Protein AF-A0A3F2ZXC2-F1 (afdb_monomer_lite)

InterPro domains:
  IPR001296 Glycosyl transferase, family 1 [PF00534] (272-384)
  IPR011990 Tetratricopeptide-like helical domain superfamily [SSF48452] (18-109)
  IPR013216 Methyltransferase type 11 [PF08241] (930-1025)
  IPR029063 S-adenosyl-L-methionine-dependent methyltransferase superfamily [G3DSA:3.40.50.150] (431-642)
  IPR029063 S-adenosyl-L-methionine-dependent methyltransferase superfamily [G3DSA:3.40.50.150] (901-1079)
  IPR029063 S-adenosyl-L-methionine-dependent methyltransferase superfamily [SSF53335] (472-647)
  IPR029063 S-adenosyl-L-methionine-dependent methyltransferase superfamily [SSF53335] (898-1057)

Structure (mmCIF, N/CA/C/O backbone):
data_AF-A0A3F2ZXC2-F1
#
_entry.id   AF-A0A3F2ZXC2-F1
#
loop_
_atom_site.group_PDB
_atom_site.id
_atom_site.type_symbol
_atom_site.label_atom_id
_atom_site.label_alt_id
_atom_site.label_comp_id
_atom_site.label_asym_id
_atom_site.label_entity_id
_atom_site.label_seq_id
_atom_site.pdbx_PDB_ins_code
_atom_site.Cartn_x
_atom_site.Cartn_y
_atom_site.Cartn_z
_atom_site.occupancy
_atom_site.B_iso_or_equiv
_atom_site.auth_seq_id
_atom_site.auth_comp_id
_atom_site.auth_asym_id
_atom_site.auth_atom_id
_atom_site.pdbx_PDB_model_num
ATOM 1 N N . MET A 1 1 ? -4.020 -38.048 -10.678 1.00 39.97 1 MET A N 1
ATOM 2 C CA . MET A 1 1 ? -2.995 -37.393 -9.839 1.00 39.97 1 MET A CA 1
ATOM 3 C C . MET A 1 1 ? -2.092 -38.395 -9.118 1.00 39.97 1 MET A C 1
ATOM 5 O O . MET A 1 1 ? -0.987 -37.998 -8.790 1.00 39.97 1 MET A O 1
ATOM 9 N N . ASP A 1 2 ? -2.468 -39.672 -8.948 1.00 47.31 2 ASP A N 1
ATOM 10 C CA . ASP A 1 2 ? -1.596 -40.663 -8.277 1.00 47.31 2 ASP A CA 1
ATOM 11 C C . ASP A 1 2 ? -0.320 -41.045 -9.051 1.00 47.31 2 ASP A C 1
ATOM 13 O O . ASP A 1 2 ? 0.721 -41.303 -8.453 1.00 47.31 2 ASP A O 1
ATOM 17 N N . ASP A 1 3 ? -0.355 -41.043 -10.385 1.00 49.12 3 ASP A N 1
ATOM 18 C CA . ASP A 1 3 ? 0.738 -41.612 -11.189 1.00 49.12 3 ASP A CA 1
ATOM 19 C C . ASP A 1 3 ? 1.985 -40.702 -11.291 1.00 49.12 3 ASP A C 1
ATOM 21 O O . ASP A 1 3 ? 3.095 -41.178 -11.513 1.00 49.12 3 ASP A O 1
ATOM 25 N N . SER A 1 4 ? 1.836 -39.383 -11.097 1.00 55.59 4 SER A N 1
ATOM 26 C CA . SER A 1 4 ? 2.950 -38.419 -11.145 1.00 55.59 4 SER A CA 1
ATOM 27 C C . SER A 1 4 ? 3.685 -38.294 -9.810 1.00 55.59 4 SER A C 1
ATOM 29 O O . SER A 1 4 ? 4.907 -38.210 -9.797 1.00 55.59 4 SER A O 1
ATOM 31 N N . TYR A 1 5 ? 2.962 -38.320 -8.685 1.00 59.03 5 TYR A N 1
ATOM 32 C CA . TYR A 1 5 ? 3.563 -38.254 -7.347 1.00 59.03 5 TYR A CA 1
ATOM 33 C C . TYR A 1 5 ? 4.360 -39.529 -7.028 1.00 59.03 5 TYR A C 1
ATOM 35 O O . TYR A 1 5 ? 5.459 -39.463 -6.481 1.00 59.03 5 TYR A O 1
ATOM 43 N N . THR A 1 6 ? 3.849 -40.685 -7.464 1.00 65.19 6 THR A N 1
ATOM 44 C CA . THR A 1 6 ? 4.528 -41.980 -7.323 1.00 65.19 6 THR A CA 1
ATOM 45 C C . THR A 1 6 ? 5.853 -41.999 -8.096 1.00 65.19 6 THR A C 1
ATOM 47 O O . THR A 1 6 ? 6.886 -42.348 -7.529 1.00 65.19 6 THR A O 1
ATOM 50 N N . LYS A 1 7 ? 5.869 -41.489 -9.338 1.00 72.56 7 LYS A N 1
ATOM 51 C CA . LYS A 1 7 ? 7.088 -41.370 -10.163 1.00 72.56 7 LYS A CA 1
ATOM 52 C C . LYS A 1 7 ? 8.145 -40.427 -9.575 1.00 72.56 7 LYS A C 1
ATOM 54 O O . LYS A 1 7 ? 9.335 -40.696 -9.706 1.00 72.56 7 LYS A O 1
ATOM 59 N N . LEU A 1 8 ? 7.747 -39.335 -8.918 1.00 79.50 8 LEU A N 1
ATOM 60 C CA . LEU A 1 8 ? 8.698 -38.409 -8.282 1.00 79.50 8 LEU A CA 1
ATOM 61 C C . LEU A 1 8 ? 9.374 -39.033 -7.057 1.00 79.50 8 LEU A C 1
ATOM 63 O O . LEU A 1 8 ? 10.592 -38.932 -6.904 1.00 79.50 8 LEU A O 1
ATOM 67 N N . ASN A 1 9 ? 8.610 -39.751 -6.232 1.00 81.12 9 ASN A N 1
ATOM 68 C CA . ASN A 1 9 ? 9.160 -40.469 -5.081 1.00 81.12 9 ASN A CA 1
ATOM 69 C C . ASN A 1 9 ? 10.089 -41.621 -5.501 1.00 81.12 9 ASN A C 1
ATOM 71 O O . ASN A 1 9 ? 11.101 -41.857 -4.843 1.00 81.12 9 ASN A O 1
ATOM 75 N N . GLU A 1 10 ? 9.805 -42.297 -6.619 1.00 84.62 10 GLU A N 1
ATOM 76 C CA . GLU A 1 10 ? 10.714 -43.293 -7.207 1.00 84.62 10 GLU A CA 1
ATOM 77 C C . GLU A 1 10 ? 12.058 -42.676 -7.622 1.00 84.62 10 GLU A C 1
ATOM 79 O O . GLU A 1 10 ? 13.111 -43.259 -7.355 1.00 84.62 10 GLU A O 1
ATOM 84 N N . ILE A 1 11 ? 12.049 -41.479 -8.224 1.00 85.94 11 ILE A N 1
ATOM 85 C CA . ILE A 1 11 ? 13.280 -40.770 -8.606 1.00 85.94 11 ILE A CA 1
ATOM 86 C C . ILE A 1 11 ? 14.097 -40.397 -7.366 1.00 85.94 11 ILE A C 1
ATOM 88 O O . ILE A 1 11 ? 15.289 -40.694 -7.324 1.00 85.94 11 ILE A O 1
ATOM 92 N N . LYS A 1 12 ? 13.475 -39.824 -6.329 1.00 89.19 12 LYS A N 1
ATOM 93 C CA . LYS A 1 12 ? 14.164 -39.495 -5.069 1.00 89.19 12 LYS A CA 1
ATOM 94 C C . LYS A 1 12 ? 14.722 -40.729 -4.363 1.00 89.19 12 LYS A C 1
ATOM 96 O O . LYS A 1 12 ? 15.855 -40.710 -3.889 1.00 89.19 12 LYS A O 1
ATOM 101 N N . SER A 1 13 ? 13.962 -41.825 -4.336 1.00 88.75 13 SER A N 1
ATOM 102 C CA . SER A 1 13 ? 14.419 -43.101 -3.776 1.00 88.75 13 SER A CA 1
ATOM 103 C C . SER A 1 13 ? 15.620 -43.656 -4.547 1.00 88.75 13 SER A C 1
ATOM 105 O O . SER A 1 13 ? 16.583 -44.122 -3.937 1.00 88.75 13 SER A O 1
ATOM 107 N N . LYS A 1 14 ? 15.614 -43.533 -5.880 1.00 90.44 14 LYS A N 1
ATOM 108 C CA . LYS A 1 14 ? 16.753 -43.893 -6.728 1.00 90.44 14 LYS A CA 1
ATOM 109 C C . LYS A 1 14 ? 17.969 -43.007 -6.464 1.00 90.44 14 LYS A C 1
ATOM 111 O O . LYS A 1 14 ? 19.068 -43.538 -6.348 1.00 90.44 14 LYS A O 1
ATOM 116 N N . ILE A 1 15 ? 17.787 -41.691 -6.342 1.00 90.44 15 ILE A N 1
ATOM 117 C CA . ILE A 1 15 ? 18.864 -40.751 -5.995 1.00 90.44 15 ILE A CA 1
ATOM 118 C C . ILE A 1 15 ? 19.476 -41.140 -4.649 1.00 90.44 15 ILE A C 1
ATOM 120 O O . ILE A 1 15 ? 20.685 -41.335 -4.572 1.00 90.44 15 ILE A O 1
ATOM 124 N N . LYS A 1 16 ? 18.651 -41.365 -3.622 1.00 90.75 16 LYS A N 1
ATOM 125 C CA . LYS A 1 16 ? 19.110 -41.821 -2.305 1.00 90.75 16 LYS A CA 1
ATOM 126 C C . LYS A 1 16 ? 19.902 -43.128 -2.388 1.00 90.75 16 LYS A C 1
ATOM 128 O O . LYS A 1 16 ? 21.010 -43.195 -1.876 1.00 90.75 16 LYS A O 1
ATOM 133 N N . SER A 1 17 ? 19.390 -44.127 -3.111 1.00 90.12 17 SER A N 1
ATOM 134 C CA . SER A 1 17 ? 20.104 -45.393 -3.310 1.00 90.12 17 SER A CA 1
ATOM 135 C C . SER A 1 17 ? 21.453 -45.210 -4.008 1.00 90.12 17 SER A C 1
ATOM 137 O O . SER A 1 17 ? 22.379 -45.945 -3.682 1.00 90.12 17 SER A O 1
ATOM 139 N N . LEU A 1 18 ? 21.568 -44.283 -4.967 1.00 90.88 18 LEU A N 1
ATOM 140 C CA . LEU A 1 18 ? 22.829 -43.978 -5.653 1.00 90.88 18 LEU A CA 1
ATOM 141 C C . LEU A 1 18 ? 23.834 -43.300 -4.715 1.00 90.88 18 LEU A C 1
ATOM 143 O O . LEU A 1 18 ? 25.019 -43.624 -4.773 1.00 90.88 18 LEU A O 1
ATOM 147 N N . ILE A 1 19 ? 23.364 -42.406 -3.839 1.00 89.88 19 ILE A N 1
ATOM 148 C CA . ILE A 1 19 ? 24.184 -41.781 -2.793 1.00 89.88 19 ILE A CA 1
ATOM 149 C C . ILE A 1 19 ? 24.687 -42.851 -1.813 1.00 89.88 19 ILE A C 1
ATOM 151 O O . ILE A 1 19 ? 25.887 -42.917 -1.557 1.00 89.88 19 ILE A O 1
ATOM 155 N N . ASP A 1 20 ? 23.809 -43.748 -1.351 1.00 88.56 20 ASP A N 1
ATOM 156 C CA . ASP A 1 20 ? 24.144 -44.807 -0.386 1.00 88.56 20 ASP A CA 1
ATOM 157 C C . ASP A 1 20 ? 25.217 -45.786 -0.913 1.00 88.56 20 ASP A C 1
ATOM 159 O O . ASP A 1 20 ? 26.028 -46.297 -0.140 1.00 88.56 20 ASP A O 1
ATOM 163 N N . ILE A 1 21 ? 25.258 -46.038 -2.231 1.00 91.38 21 ILE A N 1
ATOM 164 C CA . ILE A 1 21 ? 26.286 -46.878 -2.883 1.00 91.38 21 ILE A CA 1
ATOM 165 C C . ILE A 1 21 ? 27.469 -46.074 -3.454 1.00 91.38 21 ILE A C 1
ATOM 167 O O . ILE A 1 21 ? 28.276 -46.625 -4.206 1.00 91.38 21 ILE A O 1
ATOM 171 N N . ASN A 1 22 ? 27.578 -44.785 -3.114 1.00 88.62 22 ASN A N 1
ATOM 172 C CA . ASN A 1 22 ? 28.643 -43.866 -3.530 1.00 88.62 22 ASN A CA 1
ATOM 173 C C . ASN A 1 22 ? 28.783 -43.673 -5.061 1.00 88.62 22 ASN A C 1
ATOM 175 O O . ASN A 1 22 ? 29.879 -43.465 -5.580 1.00 88.62 22 ASN A O 1
ATOM 179 N N . GLN A 1 23 ? 27.675 -43.737 -5.810 1.00 91.25 23 GLN A N 1
ATOM 180 C CA . GLN A 1 23 ? 27.614 -43.434 -7.250 1.00 91.25 23 GLN A CA 1
ATOM 181 C C . GLN A 1 23 ? 27.232 -41.964 -7.500 1.00 91.25 23 GLN A C 1
ATOM 183 O O . GLN A 1 23 ? 26.186 -41.657 -8.081 1.00 91.25 23 GLN A O 1
ATOM 188 N N . LEU A 1 24 ? 28.092 -41.046 -7.052 1.00 89.00 24 LEU A N 1
ATOM 189 C CA . LEU A 1 24 ? 27.787 -39.612 -6.965 1.00 89.00 24 LEU A CA 1
ATOM 190 C C . LEU A 1 24 ? 27.607 -38.928 -8.328 1.00 89.00 24 LEU A C 1
ATOM 192 O O . LEU A 1 24 ? 26.696 -38.118 -8.462 1.00 89.00 24 LEU A O 1
ATOM 196 N N . ASP A 1 25 ? 28.363 -39.302 -9.365 1.00 86.69 25 ASP A N 1
ATOM 197 C CA . ASP A 1 25 ? 28.217 -38.718 -10.714 1.00 86.69 25 ASP A CA 1
ATOM 198 C C . ASP A 1 25 ? 26.803 -38.918 -11.287 1.00 86.69 25 ASP A C 1
ATOM 200 O O . ASP A 1 25 ? 26.193 -38.003 -11.848 1.00 86.69 25 ASP A O 1
ATOM 204 N N . TYR A 1 26 ? 26.251 -40.123 -11.114 1.00 87.31 26 TYR A N 1
ATOM 205 C CA . TYR A 1 26 ? 24.900 -40.457 -11.567 1.00 87.31 26 TYR A CA 1
ATOM 206 C C . TYR A 1 26 ? 23.828 -39.791 -10.701 1.00 87.31 26 TYR A C 1
ATOM 208 O O . TYR A 1 26 ? 22.802 -39.362 -11.234 1.00 87.31 26 TYR A O 1
ATOM 216 N N . ALA A 1 27 ? 24.062 -39.690 -9.388 1.00 89.75 27 ALA A N 1
ATOM 217 C CA . ALA A 1 27 ? 23.173 -38.981 -8.473 1.00 89.75 27 ALA A CA 1
ATOM 218 C C . ALA A 1 27 ? 23.123 -37.483 -8.806 1.00 89.75 27 ALA A C 1
ATOM 220 O O . ALA A 1 27 ? 22.036 -36.950 -9.001 1.00 89.75 27 ALA A O 1
ATOM 221 N N . ASN A 1 28 ? 24.279 -36.831 -8.965 1.00 88.69 28 ASN A N 1
ATOM 222 C CA . ASN A 1 28 ? 24.401 -35.414 -9.307 1.00 88.69 28 ASN A CA 1
ATOM 223 C C . ASN A 1 28 ? 23.679 -35.084 -10.613 1.00 88.69 28 ASN A C 1
ATOM 225 O O . ASN A 1 28 ? 22.888 -34.150 -10.634 1.00 88.69 28 ASN A O 1
ATOM 229 N N . LYS A 1 29 ? 23.859 -35.894 -11.664 1.00 89.56 29 LYS A N 1
ATOM 230 C CA . LYS A 1 29 ? 23.152 -35.686 -12.935 1.00 89.56 29 LYS A CA 1
ATOM 231 C C . LYS A 1 29 ? 21.630 -35.766 -12.783 1.00 89.56 29 LYS A C 1
ATOM 233 O O . LYS A 1 29 ? 20.914 -34.935 -13.328 1.00 89.56 29 LYS A O 1
ATOM 238 N N . LEU A 1 30 ? 21.132 -36.759 -12.041 1.00 89.94 30 LEU A N 1
ATOM 239 C CA . LEU A 1 30 ? 19.696 -36.892 -11.779 1.00 89.94 30 LEU A CA 1
ATOM 240 C C . LEU A 1 30 ? 19.154 -35.749 -10.920 1.00 89.94 30 LEU A C 1
ATOM 242 O O . LEU A 1 30 ? 18.021 -35.331 -11.130 1.00 89.94 30 LEU A O 1
ATOM 246 N N . ILE A 1 31 ? 19.943 -35.267 -9.961 1.00 90.38 31 ILE A N 1
ATOM 247 C CA . ILE A 1 31 ? 19.590 -34.137 -9.106 1.00 90.38 31 ILE A CA 1
ATOM 248 C C . ILE A 1 31 ? 19.527 -32.840 -9.918 1.00 90.38 31 ILE A C 1
ATOM 250 O O . ILE A 1 31 ? 18.548 -32.111 -9.793 1.00 90.38 31 ILE A O 1
ATOM 254 N N . ASP A 1 32 ? 20.518 -32.570 -10.766 1.00 88.00 32 ASP A N 1
ATOM 255 C CA . ASP A 1 32 ? 20.570 -31.348 -11.574 1.00 88.00 32 ASP A CA 1
ATOM 256 C C . ASP A 1 32 ? 19.388 -31.308 -12.561 1.00 88.00 32 ASP A C 1
ATOM 258 O O . ASP A 1 32 ? 18.646 -30.324 -12.601 1.00 88.00 32 ASP A O 1
ATOM 262 N N . ASP A 1 33 ? 19.112 -32.435 -13.235 1.00 86.62 33 ASP A N 1
ATOM 263 C CA . ASP A 1 33 ? 17.924 -32.613 -14.084 1.00 86.62 33 ASP A CA 1
ATOM 264 C C . ASP A 1 33 ? 16.602 -32.443 -13.299 1.00 86.62 33 ASP A C 1
ATOM 266 O O . ASP A 1 33 ? 15.573 -32.075 -13.876 1.00 86.62 33 ASP A O 1
ATOM 270 N N . TYR A 1 34 ? 16.589 -32.776 -12.000 1.00 90.12 34 TYR A N 1
ATOM 271 C CA . TYR A 1 34 ? 15.411 -32.658 -11.135 1.00 90.12 34 TYR A CA 1
ATOM 272 C C . TYR A 1 34 ? 15.183 -31.210 -10.699 1.00 90.12 34 TYR A C 1
ATOM 274 O O . TYR A 1 34 ? 14.060 -30.722 -10.815 1.00 90.12 34 TYR A O 1
ATOM 282 N N . ILE A 1 35 ? 16.229 -30.518 -10.240 1.00 85.06 35 ILE A N 1
ATOM 283 C CA . ILE A 1 35 ? 16.173 -29.112 -9.813 1.00 85.06 35 ILE A CA 1
ATOM 284 C C . ILE A 1 35 ? 15.715 -28.220 -10.968 1.00 85.06 35 ILE A C 1
ATOM 286 O O . ILE A 1 35 ? 14.861 -27.361 -10.765 1.00 85.06 35 ILE A O 1
ATOM 290 N N . GLU A 1 36 ? 16.206 -28.461 -12.189 1.00 84.56 36 GLU A N 1
ATOM 291 C CA . GLU A 1 36 ? 15.797 -27.694 -13.374 1.00 84.56 36 GLU A CA 1
ATOM 292 C C . GLU A 1 36 ? 14.286 -27.806 -13.649 1.00 84.56 36 GLU A C 1
ATOM 294 O O . GLU A 1 36 ? 13.645 -26.847 -14.079 1.00 84.56 36 GLU A O 1
ATOM 299 N N . LYS A 1 37 ? 13.689 -28.970 -13.367 1.00 84.19 37 LYS A N 1
ATOM 300 C CA . LYS A 1 37 ? 12.262 -29.235 -13.612 1.00 84.19 37 LYS A CA 1
ATOM 301 C C . LYS A 1 37 ? 11.366 -28.859 -12.436 1.00 84.19 37 LYS A C 1
ATOM 303 O O . LYS A 1 37 ? 10.211 -28.492 -12.650 1.00 84.19 37 LYS A O 1
ATOM 308 N N . ILE A 1 38 ? 11.855 -29.017 -11.206 1.00 85.56 38 ILE A N 1
ATOM 309 C CA . ILE A 1 38 ? 11.093 -28.855 -9.961 1.00 85.56 38 ILE A CA 1
ATOM 310 C C . ILE A 1 38 ? 11.968 -28.127 -8.924 1.00 85.56 38 ILE A C 1
ATOM 312 O O . ILE A 1 38 ? 12.418 -28.728 -7.947 1.00 85.56 38 ILE A O 1
ATOM 316 N N . PRO A 1 39 ? 12.190 -26.813 -9.094 1.00 80.81 39 PRO A N 1
ATOM 317 C CA . PRO A 1 39 ? 13.109 -26.049 -8.249 1.00 80.81 39 PRO A CA 1
ATOM 318 C C . PRO A 1 39 ? 12.601 -25.821 -6.815 1.00 80.81 39 PRO A C 1
ATOM 320 O O . PRO A 1 39 ? 13.349 -25.366 -5.967 1.00 80.81 39 PRO A O 1
ATOM 323 N N . ASN A 1 40 ? 11.340 -26.135 -6.502 1.00 83.75 40 ASN A N 1
ATOM 324 C CA . ASN A 1 40 ? 10.745 -25.852 -5.185 1.00 83.75 40 ASN A CA 1
ATOM 325 C C . ASN A 1 40 ? 10.763 -27.054 -4.218 1.00 83.75 40 ASN A C 1
ATOM 327 O O . ASN A 1 40 ? 10.146 -27.001 -3.153 1.00 83.75 40 ASN A O 1
ATOM 331 N N . ASP A 1 41 ? 11.411 -28.161 -4.585 1.00 88.50 41 ASP A N 1
ATOM 332 C CA . ASP A 1 41 ? 11.443 -29.382 -3.778 1.00 88.50 41 ASP A CA 1
ATOM 333 C C . ASP A 1 41 ? 12.635 -29.392 -2.809 1.00 88.50 41 ASP A C 1
ATOM 335 O O . ASP A 1 41 ? 13.748 -29.753 -3.169 1.00 88.50 41 ASP A O 1
ATOM 339 N N . ILE A 1 42 ? 12.399 -29.009 -1.556 1.00 89.88 42 ILE A N 1
ATOM 340 C CA . ILE A 1 42 ? 13.437 -28.801 -0.530 1.00 89.88 42 ILE A CA 1
ATOM 341 C C . ILE A 1 42 ? 14.347 -30.027 -0.323 1.00 89.88 42 ILE A C 1
ATOM 343 O O . ILE A 1 42 ? 15.547 -29.889 -0.080 1.00 89.88 42 ILE A O 1
ATOM 347 N N . GLU A 1 43 ? 13.793 -31.235 -0.437 1.00 90.12 43 GLU A N 1
ATOM 348 C CA . GLU A 1 43 ? 14.518 -32.479 -0.166 1.00 90.12 43 GLU A CA 1
ATOM 349 C C . GLU A 1 43 ? 15.691 -32.685 -1.138 1.00 90.12 43 GLU A C 1
ATOM 351 O O . GLU A 1 43 ? 16.741 -33.199 -0.749 1.00 90.12 43 GLU A O 1
ATOM 356 N N . ILE A 1 44 ? 15.551 -32.222 -2.387 1.00 92.06 44 ILE A N 1
ATOM 357 C CA . ILE A 1 44 ? 16.585 -32.396 -3.411 1.00 92.06 44 ILE A CA 1
ATOM 358 C C . ILE A 1 44 ? 17.830 -31.546 -3.126 1.00 92.06 44 ILE A C 1
ATOM 360 O O . ILE A 1 44 ? 18.948 -31.990 -3.383 1.00 92.06 44 ILE A O 1
ATOM 364 N N . TYR A 1 45 ? 17.651 -30.362 -2.531 1.00 93.75 45 TYR A N 1
ATOM 365 C CA . TYR A 1 45 ? 18.752 -29.486 -2.123 1.00 93.75 45 TYR A CA 1
ATOM 366 C C . TYR A 1 45 ? 19.571 -30.132 -1.008 1.00 93.75 45 TYR A C 1
ATOM 368 O O . TYR A 1 45 ? 20.799 -30.109 -1.049 1.00 93.75 45 TYR A O 1
ATOM 376 N N . SER A 1 46 ? 18.898 -30.778 -0.051 1.00 94.38 46 SER A N 1
ATOM 377 C CA . SER A 1 46 ? 19.567 -31.547 1.000 1.00 94.38 46 SER A CA 1
ATOM 378 C C . SER A 1 46 ? 20.369 -32.716 0.411 1.00 94.38 46 SER A C 1
ATOM 380 O O . SER A 1 46 ? 21.541 -32.886 0.739 1.00 94.38 46 SER A O 1
ATOM 382 N N . MET A 1 47 ? 19.789 -33.468 -0.535 1.00 94.12 47 MET A N 1
ATOM 383 C CA . MET A 1 47 ? 20.492 -34.559 -1.227 1.00 94.12 47 MET A CA 1
ATOM 384 C C . MET A 1 47 ? 21.716 -34.065 -2.015 1.00 94.12 47 MET A C 1
ATOM 386 O O . MET A 1 47 ? 22.777 -34.678 -1.918 1.00 94.12 47 MET A O 1
ATOM 390 N N . LYS A 1 48 ? 21.600 -32.947 -2.749 1.00 93.88 48 LYS A N 1
ATOM 391 C CA . LYS A 1 48 ? 22.723 -32.325 -3.475 1.00 93.88 48 LYS A CA 1
ATOM 392 C C . LYS A 1 48 ? 23.830 -31.862 -2.532 1.00 93.88 48 LYS A C 1
ATOM 394 O O . LYS A 1 48 ? 25.007 -32.032 -2.819 1.00 93.88 48 LYS A O 1
ATOM 399 N N . ALA A 1 49 ? 23.464 -31.275 -1.398 1.00 94.56 49 ALA A N 1
ATOM 400 C CA . ALA A 1 49 ? 24.441 -30.857 -0.407 1.00 94.56 49 ALA A CA 1
ATOM 401 C C . ALA A 1 49 ? 25.207 -32.057 0.164 1.00 94.56 49 ALA A C 1
ATOM 403 O O . ALA A 1 49 ? 26.422 -31.990 0.304 1.00 94.56 49 ALA A O 1
ATOM 404 N N . ILE A 1 50 ? 24.525 -33.177 0.428 1.00 94.50 50 ILE A N 1
ATOM 405 C CA . ILE A 1 50 ? 25.166 -34.409 0.907 1.00 94.50 50 ILE A CA 1
ATOM 406 C C . ILE A 1 50 ? 26.178 -34.944 -0.116 1.00 94.50 50 ILE A C 1
ATOM 408 O O . ILE A 1 50 ? 27.280 -35.314 0.286 1.00 94.50 50 ILE A O 1
ATOM 412 N N . THR A 1 51 ? 25.862 -34.956 -1.420 1.00 94.50 51 THR A N 1
ATOM 413 C CA . THR A 1 51 ? 26.835 -35.402 -2.439 1.00 94.50 51 THR A CA 1
ATOM 414 C C . THR A 1 51 ? 28.081 -34.521 -2.441 1.00 94.50 51 THR A C 1
ATOM 416 O O . THR A 1 51 ? 29.195 -35.041 -2.415 1.00 94.50 51 THR A O 1
ATOM 419 N N . LEU A 1 52 ? 27.905 -33.200 -2.375 1.00 94.12 52 LEU A N 1
ATOM 420 C CA . LEU A 1 52 ? 29.003 -32.232 -2.318 1.00 94.12 52 LEU A CA 1
ATOM 421 C C . LEU A 1 52 ? 29.835 -32.361 -1.032 1.00 94.12 52 LEU A C 1
ATOM 423 O O . LEU A 1 52 ? 31.060 -32.280 -1.090 1.00 94.12 52 LEU A O 1
ATOM 427 N N . ILE A 1 53 ? 29.198 -32.626 0.113 1.00 94.00 53 ILE A N 1
ATOM 428 C CA . ILE A 1 53 ? 29.885 -32.882 1.388 1.00 94.00 53 ILE A CA 1
ATOM 429 C C . ILE A 1 53 ? 30.746 -34.150 1.297 1.00 94.00 53 ILE A C 1
ATOM 431 O O . ILE A 1 53 ? 31.903 -34.120 1.714 1.00 94.00 53 ILE A O 1
ATOM 435 N N . ILE A 1 54 ? 30.230 -35.244 0.719 1.00 92.12 54 ILE A N 1
ATOM 436 C CA . ILE A 1 54 ? 30.997 -36.490 0.520 1.00 92.12 54 ILE A CA 1
ATOM 437 C C . ILE A 1 54 ? 32.191 -36.255 -0.421 1.00 92.12 54 ILE A C 1
ATOM 439 O O . ILE A 1 54 ? 33.269 -36.805 -0.200 1.00 92.12 54 ILE A O 1
ATOM 443 N N . GLU A 1 55 ? 32.025 -35.407 -1.439 1.00 91.38 55 GLU A N 1
ATOM 444 C CA . GLU A 1 55 ? 33.094 -34.992 -2.360 1.00 91.38 55 GLU A CA 1
ATOM 445 C C . GLU A 1 55 ? 34.101 -34.000 -1.739 1.00 91.38 55 GLU A C 1
ATOM 447 O O . GLU A 1 55 ? 35.118 -33.697 -2.363 1.00 91.38 55 GLU A O 1
ATOM 452 N N . GLY A 1 56 ? 33.846 -33.491 -0.527 1.00 90.75 56 GLY A N 1
ATOM 453 C CA . GLY A 1 56 ? 34.689 -32.498 0.149 1.00 90.75 56 GLY A CA 1
ATOM 454 C C . GLY A 1 56 ? 34.533 -31.062 -0.372 1.00 90.75 56 GLY A C 1
ATOM 455 O O . GLY A 1 56 ? 35.369 -30.210 -0.076 1.00 90.75 56 GLY A O 1
ATOM 456 N N . LYS A 1 57 ? 33.477 -30.771 -1.139 1.00 93.31 57 LYS A N 1
ATOM 457 C CA . LYS A 1 57 ? 33.182 -29.454 -1.731 1.00 93.31 57 LYS A CA 1
ATOM 458 C C . LYS A 1 57 ? 32.271 -28.629 -0.818 1.00 93.31 57 LYS A C 1
ATOM 460 O O . LYS A 1 57 ? 31.101 -28.394 -1.120 1.00 93.31 57 LYS A O 1
ATOM 465 N N . LEU A 1 58 ? 32.808 -28.217 0.328 1.00 92.12 58 LEU A N 1
ATOM 466 C CA . LEU A 1 58 ? 32.036 -27.569 1.396 1.00 92.12 58 LEU A CA 1
ATOM 467 C C . LEU A 1 58 ? 31.448 -26.205 0.992 1.00 92.12 58 LEU A C 1
ATOM 469 O O . LEU A 1 58 ? 30.280 -25.952 1.275 1.00 92.12 58 LEU A O 1
ATOM 473 N N . GLU A 1 59 ? 32.190 -25.376 0.253 1.00 89.69 59 GLU A N 1
ATOM 474 C CA . GLU A 1 59 ? 31.697 -24.073 -0.236 1.00 89.69 59 GLU A CA 1
ATOM 475 C C . GLU A 1 59 ? 30.504 -24.225 -1.200 1.00 89.69 59 GLU A C 1
ATOM 477 O O . GLU A 1 59 ? 29.502 -23.510 -1.101 1.00 89.69 59 GLU A O 1
ATOM 482 N N . GLU A 1 60 ? 30.571 -25.201 -2.114 1.00 92.25 60 GLU A N 1
ATOM 483 C CA . GLU A 1 60 ? 29.462 -25.513 -3.023 1.00 92.25 60 GLU A CA 1
ATOM 484 C C . GLU A 1 60 ? 28.252 -26.049 -2.241 1.00 92.25 60 GLU A C 1
ATOM 486 O O . GLU A 1 60 ? 27.113 -25.664 -2.519 1.00 92.25 60 GLU A O 1
ATOM 491 N N . ALA A 1 61 ? 28.490 -26.893 -1.229 1.00 94.00 61 ALA A N 1
ATOM 492 C CA . ALA A 1 61 ? 27.439 -27.408 -0.358 1.00 94.00 61 ALA A CA 1
ATOM 493 C C . ALA A 1 61 ? 26.744 -26.284 0.427 1.00 94.00 61 ALA A C 1
ATOM 495 O O . ALA A 1 61 ? 25.514 -26.259 0.483 1.00 94.00 61 ALA A O 1
ATOM 496 N N . GLU A 1 62 ? 27.495 -25.324 0.981 1.00 93.50 62 GLU A N 1
ATOM 497 C CA . GLU A 1 62 ? 26.938 -24.143 1.656 1.00 93.50 62 GLU A CA 1
ATOM 498 C C . GLU A 1 62 ? 26.003 -23.358 0.725 1.00 93.50 62 GLU A C 1
ATOM 500 O O . GLU A 1 62 ? 24.885 -23.015 1.120 1.00 93.50 62 GLU A O 1
ATOM 505 N N . SER A 1 63 ? 26.434 -23.100 -0.513 1.00 90.56 63 SER A N 1
ATOM 506 C CA . SER A 1 63 ? 25.643 -22.364 -1.507 1.00 90.56 63 SER A CA 1
ATOM 507 C C . SER A 1 63 ? 24.309 -23.061 -1.811 1.00 90.56 63 SER A C 1
ATOM 509 O O . SER A 1 63 ? 23.243 -22.440 -1.758 1.00 90.56 63 SER A O 1
ATOM 511 N N . ILE A 1 64 ? 24.348 -24.379 -2.032 1.00 93.06 64 ILE A N 1
ATOM 512 C CA . ILE A 1 64 ? 23.158 -25.201 -2.286 1.00 93.06 64 ILE A CA 1
ATOM 513 C C . ILE A 1 64 ? 22.212 -25.228 -1.080 1.00 93.06 64 ILE A C 1
ATOM 515 O O . ILE A 1 64 ? 20.997 -25.098 -1.242 1.00 93.06 64 ILE A O 1
ATOM 519 N N . LEU A 1 65 ? 22.747 -25.363 0.136 1.00 94.44 65 LEU A N 1
ATOM 520 C CA . LEU A 1 65 ? 21.948 -25.371 1.363 1.00 94.44 65 LEU A CA 1
ATOM 521 C C . LEU A 1 65 ? 21.256 -24.026 1.591 1.00 94.44 65 LEU A C 1
ATOM 523 O O . LEU A 1 65 ? 20.071 -24.001 1.923 1.00 94.44 65 LEU A O 1
ATOM 527 N N . LYS A 1 66 ? 21.956 -22.907 1.366 1.00 92.00 66 LYS A N 1
ATOM 528 C CA . LYS A 1 66 ? 21.370 -21.561 1.451 1.00 92.00 66 LYS A CA 1
ATOM 529 C C . LYS A 1 66 ? 20.259 -21.347 0.425 1.00 92.00 66 LYS A C 1
ATOM 531 O O . LYS A 1 66 ? 19.231 -20.779 0.785 1.00 92.00 66 LYS A O 1
ATOM 536 N N . ALA A 1 67 ? 20.432 -21.838 -0.804 1.00 89.06 67 ALA A N 1
ATOM 537 C CA . ALA A 1 67 ? 19.385 -21.798 -1.825 1.00 89.06 67 ALA A CA 1
ATOM 538 C C . ALA A 1 67 ? 18.143 -22.599 -1.395 1.00 89.06 67 ALA A C 1
ATOM 540 O O . ALA A 1 67 ? 17.022 -22.108 -1.498 1.00 89.06 67 ALA A O 1
ATOM 541 N N . GLY A 1 68 ? 18.329 -23.795 -0.824 1.00 90.94 68 GLY A N 1
ATOM 542 C CA . GLY A 1 68 ? 17.223 -24.579 -0.270 1.00 90.94 68 GLY A CA 1
ATOM 543 C C . GLY A 1 68 ? 16.520 -23.888 0.908 1.00 90.94 68 GLY A C 1
ATOM 544 O O . GLY A 1 68 ? 15.295 -23.938 1.017 1.00 90.94 68 GLY A O 1
ATOM 545 N N . LEU A 1 69 ? 17.274 -23.212 1.784 1.00 91.31 69 LEU A N 1
ATOM 546 C CA . LEU A 1 69 ? 16.723 -22.513 2.951 1.00 91.31 69 LEU A CA 1
ATOM 547 C C . LEU A 1 69 ? 15.856 -21.309 2.569 1.00 91.31 69 LEU A C 1
ATOM 549 O O . LEU A 1 69 ? 15.007 -20.919 3.364 1.00 91.31 69 LEU A O 1
ATOM 553 N N . GLU A 1 70 ? 16.007 -20.742 1.370 1.00 87.25 70 GLU A N 1
ATOM 554 C CA . GLU A 1 70 ? 15.096 -19.702 0.876 1.00 87.25 70 GLU A CA 1
ATOM 555 C C . GLU A 1 70 ? 13.651 -20.218 0.723 1.00 87.25 70 GLU A C 1
ATOM 557 O O . GLU A 1 70 ? 12.691 -19.469 0.924 1.00 87.25 70 GLU A O 1
ATOM 562 N N . LEU A 1 71 ? 13.481 -21.512 0.433 1.00 87.06 71 LEU A N 1
ATOM 563 C CA . LEU A 1 71 ? 12.170 -22.154 0.314 1.00 87.06 71 LEU A CA 1
ATOM 564 C C . LEU A 1 71 ? 11.540 -22.419 1.692 1.00 87.06 71 LEU A C 1
ATOM 566 O O . LEU A 1 71 ? 10.339 -22.191 1.890 1.00 87.06 71 LEU A O 1
ATOM 570 N N . ASP A 1 72 ? 12.354 -22.878 2.646 1.00 89.75 72 ASP A N 1
ATOM 571 C CA . ASP A 1 72 ? 11.962 -23.140 4.033 1.00 89.75 72 ASP A CA 1
ATOM 572 C C . ASP A 1 72 ? 13.126 -22.909 5.012 1.00 89.75 72 ASP A C 1
ATOM 574 O O . ASP A 1 72 ? 13.947 -23.791 5.274 1.00 89.75 72 ASP A O 1
ATOM 578 N N . TYR A 1 73 ? 13.145 -21.717 5.613 1.00 90.38 73 TYR A N 1
ATOM 579 C CA . TYR A 1 73 ? 14.192 -21.280 6.539 1.00 90.38 73 TYR A CA 1
ATOM 580 C C . TYR A 1 73 ? 14.346 -22.160 7.790 1.00 90.38 73 TYR A C 1
ATOM 582 O O . TYR A 1 73 ? 15.406 -22.155 8.422 1.00 90.38 73 TYR A O 1
ATOM 590 N N . ASN A 1 74 ? 13.292 -22.885 8.173 1.00 90.00 74 ASN A N 1
ATOM 591 C CA . ASN A 1 74 ? 13.248 -23.700 9.387 1.00 90.00 74 ASN A CA 1
ATOM 592 C C . ASN A 1 74 ? 13.377 -25.199 9.084 1.00 90.00 74 ASN A C 1
ATOM 594 O O . ASN A 1 74 ? 13.195 -26.024 9.982 1.00 90.00 74 ASN A O 1
ATOM 598 N N . ASN A 1 75 ? 13.696 -25.564 7.839 1.00 94.06 75 ASN A N 1
ATOM 599 C CA . ASN A 1 75 ? 13.829 -26.957 7.451 1.00 94.06 75 ASN A CA 1
ATOM 600 C C . ASN A 1 75 ? 14.923 -27.657 8.271 1.00 94.06 75 ASN A C 1
ATOM 602 O O . ASN A 1 75 ? 16.056 -27.174 8.355 1.00 94.06 75 ASN A O 1
ATOM 606 N N . PHE A 1 76 ? 14.577 -28.801 8.861 1.00 93.81 76 PHE A N 1
ATOM 607 C CA . PHE A 1 76 ? 15.472 -29.571 9.720 1.00 93.81 76 PHE A CA 1
ATOM 608 C C . PHE A 1 76 ? 16.740 -30.028 8.985 1.00 93.81 76 PHE A C 1
ATOM 610 O O . PHE A 1 76 ? 17.838 -29.708 9.438 1.00 93.81 76 PHE A O 1
ATOM 617 N N . ASP A 1 77 ? 16.597 -30.731 7.856 1.00 93.12 77 ASP A N 1
ATOM 618 C CA . ASP A 1 77 ? 17.720 -31.366 7.155 1.00 93.12 77 ASP A CA 1
ATOM 619 C C . ASP A 1 77 ? 18.693 -30.325 6.601 1.00 93.12 77 ASP A C 1
ATOM 621 O O . ASP A 1 77 ? 19.908 -30.457 6.750 1.00 93.12 77 ASP A O 1
ATOM 625 N N . LEU A 1 78 ? 18.166 -29.243 6.019 1.00 95.62 78 LEU A N 1
ATOM 626 C CA . LEU A 1 78 ? 18.999 -28.162 5.500 1.00 95.62 78 LEU A CA 1
ATOM 627 C C . LEU A 1 78 ? 19.773 -27.444 6.612 1.00 95.62 78 LEU A C 1
ATOM 629 O O . LEU A 1 78 ? 20.969 -27.204 6.463 1.00 95.62 78 LEU A O 1
ATOM 633 N N . ASN A 1 79 ? 19.124 -27.123 7.739 1.00 94.44 79 ASN A N 1
ATOM 634 C CA . ASN A 1 79 ? 19.811 -26.485 8.866 1.00 94.44 79 ASN A CA 1
ATOM 635 C C . ASN A 1 79 ? 20.833 -27.427 9.517 1.00 94.44 79 ASN A C 1
ATOM 637 O O . ASN A 1 79 ? 21.902 -26.969 9.911 1.00 94.44 79 ASN A O 1
ATOM 641 N N . TYR A 1 80 ? 20.540 -28.725 9.616 1.00 95.06 80 TYR A N 1
ATOM 642 C CA . TYR A 1 80 ? 21.474 -29.709 10.164 1.00 95.06 80 TYR A CA 1
ATOM 643 C C . TYR A 1 80 ? 22.714 -29.860 9.273 1.00 95.06 80 TYR A C 1
ATOM 645 O O . TYR A 1 80 ? 23.840 -29.752 9.755 1.00 95.06 80 TYR A O 1
ATOM 653 N N . ASN A 1 81 ? 22.521 -30.029 7.963 1.00 96.00 81 ASN A N 1
ATOM 654 C CA . ASN A 1 81 ? 23.627 -30.169 7.016 1.00 96.00 81 ASN A CA 1
ATOM 655 C C . ASN A 1 81 ? 24.448 -28.877 6.903 1.00 96.00 81 ASN A C 1
ATOM 657 O O . ASN A 1 81 ? 25.673 -28.939 6.825 1.00 96.00 81 ASN A O 1
ATOM 661 N N . LEU A 1 82 ? 23.810 -27.704 6.977 1.00 95.25 82 LEU A N 1
ATOM 662 C CA . LEU A 1 82 ? 24.526 -26.425 6.996 1.00 95.25 82 LEU A CA 1
ATOM 663 C C . LEU A 1 82 ? 25.336 -26.247 8.281 1.00 95.25 82 LEU A C 1
ATOM 665 O O . LEU A 1 82 ? 26.459 -25.748 8.242 1.00 95.25 82 LEU A O 1
ATOM 669 N N . ALA A 1 83 ? 24.801 -26.701 9.416 1.00 93.56 83 ALA A N 1
ATOM 670 C CA . ALA A 1 83 ? 25.543 -26.716 10.665 1.00 93.56 83 ALA A CA 1
ATOM 671 C C . ALA A 1 83 ? 26.786 -27.610 10.580 1.00 93.56 83 ALA A C 1
ATOM 673 O O . ALA A 1 83 ? 27.851 -27.202 11.038 1.00 93.56 83 ALA A O 1
ATOM 674 N N . TYR A 1 84 ? 26.661 -28.782 9.949 1.00 94.25 84 TYR A N 1
ATOM 675 C CA . TYR A 1 84 ? 27.780 -29.691 9.719 1.00 94.25 84 TYR A CA 1
ATOM 676 C C . TYR A 1 84 ? 28.854 -29.069 8.819 1.00 94.25 84 TYR A C 1
ATOM 678 O O . TYR A 1 84 ? 30.031 -29.123 9.169 1.00 94.25 84 TYR A O 1
ATOM 686 N N . VAL A 1 85 ? 28.468 -28.426 7.709 1.00 95.00 85 VAL A N 1
ATOM 687 C CA . VAL A 1 85 ? 29.406 -27.699 6.831 1.00 95.00 85 VAL A CA 1
ATOM 688 C C . VAL A 1 85 ? 30.176 -26.641 7.627 1.00 95.00 85 VAL A C 1
ATOM 690 O O . VAL A 1 85 ? 31.405 -26.662 7.652 1.00 95.00 85 VAL A O 1
ATOM 693 N N . TYR A 1 86 ? 29.475 -25.795 8.390 1.00 93.06 86 TYR A N 1
ATOM 694 C CA . TYR A 1 86 ? 30.123 -24.793 9.240 1.00 93.06 86 TYR A CA 1
ATOM 695 C C . TYR A 1 86 ? 30.998 -25.389 10.346 1.00 93.06 86 TYR A C 1
ATOM 697 O O . TYR A 1 86 ? 31.983 -24.767 10.741 1.00 93.06 86 TYR A O 1
ATOM 705 N N . GLU A 1 87 ? 30.656 -26.565 10.869 1.00 91.31 87 GLU A N 1
ATOM 706 C CA . GLU A 1 87 ? 31.482 -27.275 11.843 1.00 91.31 87 GLU A CA 1
ATOM 707 C C . GLU A 1 87 ? 32.792 -27.767 11.215 1.00 91.31 87 GLU A C 1
ATOM 709 O O . GLU A 1 87 ? 33.847 -27.592 11.828 1.00 91.31 87 GLU A O 1
ATOM 714 N N . GLN A 1 88 ? 32.743 -28.318 9.996 1.00 91.69 88 GLN A N 1
ATOM 715 C CA . GLN A 1 88 ? 33.938 -28.763 9.268 1.00 91.69 88 GLN A CA 1
ATOM 716 C C . GLN A 1 88 ? 34.857 -27.593 8.889 1.00 91.69 88 GLN A C 1
ATOM 718 O O . GLN A 1 88 ? 36.073 -27.709 9.035 1.00 91.69 88 GLN A O 1
ATOM 723 N N . ASP A 1 89 ? 34.288 -26.448 8.506 1.00 88.31 89 ASP A N 1
ATOM 724 C CA . ASP A 1 89 ? 35.047 -25.229 8.185 1.00 88.31 89 ASP A CA 1
ATOM 725 C C . ASP A 1 89 ? 35.531 -24.454 9.430 1.00 88.31 89 ASP A C 1
ATOM 727 O O . ASP A 1 89 ? 36.212 -23.432 9.324 1.00 88.31 89 ASP A O 1
ATOM 731 N N . GLY A 1 90 ? 35.198 -24.917 10.641 1.00 86.75 90 GLY A N 1
ATOM 732 C CA . GLY A 1 90 ? 35.618 -24.290 11.899 1.00 86.75 90 GLY A CA 1
ATOM 733 C C . GLY A 1 90 ? 34.823 -23.037 12.297 1.00 86.75 90 GLY A C 1
ATOM 734 O O . GLY A 1 90 ? 35.178 -22.360 13.266 1.00 86.75 90 GLY A O 1
ATOM 735 N N . TYR A 1 91 ? 33.710 -22.734 11.623 1.00 88.88 91 TYR A N 1
ATOM 736 C CA . TYR A 1 91 ? 32.784 -21.647 11.963 1.00 88.88 91 TYR A CA 1
ATOM 737 C C . TYR A 1 91 ? 31.801 -22.052 13.073 1.00 88.88 91 TYR A C 1
ATOM 739 O O . TYR A 1 91 ? 30.579 -22.034 12.909 1.00 88.88 91 TYR A O 1
ATOM 747 N N . ILE A 1 92 ? 32.340 -22.370 14.250 1.00 88.88 92 ILE A N 1
ATOM 748 C CA . ILE A 1 92 ? 31.613 -22.984 15.373 1.00 88.88 92 ILE A CA 1
ATOM 749 C C . ILE A 1 92 ? 30.377 -22.171 15.820 1.00 88.88 92 ILE A C 1
ATOM 751 O O . ILE A 1 92 ? 29.314 -22.743 16.067 1.00 88.88 92 ILE A O 1
ATOM 755 N N . SER A 1 93 ? 30.444 -20.833 15.842 1.00 87.38 93 SER A N 1
ATOM 756 C CA . SER A 1 93 ? 29.284 -19.987 16.184 1.00 87.38 93 SER A CA 1
ATOM 757 C C . SER A 1 93 ? 28.149 -20.045 15.155 1.00 87.38 93 SER A C 1
ATOM 759 O O . SER A 1 93 ? 26.981 -19.942 15.540 1.00 87.38 93 SER A O 1
ATOM 761 N N . LYS A 1 94 ? 28.464 -20.225 13.863 1.00 91.31 94 LYS A N 1
ATOM 762 C CA . LYS A 1 94 ? 27.454 -20.415 12.808 1.00 91.31 94 LYS A CA 1
ATOM 763 C C . LYS A 1 94 ? 26.868 -21.818 12.876 1.00 91.31 94 LYS A C 1
ATOM 765 O O . LYS A 1 94 ? 25.648 -21.960 12.859 1.00 91.31 94 LYS A O 1
ATOM 770 N N . ALA A 1 95 ? 27.725 -22.823 13.068 1.00 90.75 95 ALA A N 1
ATOM 771 C CA . ALA A 1 95 ? 27.300 -24.202 13.275 1.00 90.75 95 ALA A CA 1
ATOM 772 C C . ALA A 1 95 ? 26.271 -24.297 14.413 1.00 90.75 95 ALA A C 1
ATOM 774 O O . ALA A 1 95 ? 25.194 -24.852 14.232 1.00 90.75 95 ALA A O 1
ATOM 775 N N . SER A 1 96 ? 26.530 -23.652 15.555 1.00 89.75 96 SER A N 1
ATOM 776 C CA . SER A 1 96 ? 25.584 -23.621 16.678 1.00 89.75 96 SER A CA 1
ATOM 777 C C . SER A 1 96 ? 24.255 -22.934 16.362 1.00 89.75 96 SER A C 1
ATOM 779 O O . SER A 1 96 ? 23.202 -23.427 16.761 1.00 89.75 96 SER A O 1
ATOM 781 N N . ALA A 1 97 ? 24.255 -21.821 15.626 1.00 89.50 97 ALA A N 1
ATOM 782 C CA . ALA A 1 97 ? 23.012 -21.156 15.232 1.00 89.50 97 ALA A CA 1
ATOM 783 C C . ALA A 1 97 ? 22.138 -22.053 14.326 1.00 89.50 97 ALA A C 1
ATOM 785 O O . ALA A 1 97 ? 20.918 -22.138 14.516 1.00 89.50 97 ALA A O 1
ATOM 786 N N . CYS A 1 98 ? 22.760 -22.763 13.382 1.00 91.88 98 CYS A N 1
ATOM 787 C CA . CYS A 1 98 ? 22.090 -23.728 12.513 1.00 91.88 98 CYS A CA 1
ATOM 788 C C . CYS A 1 98 ? 21.624 -24.973 13.290 1.00 91.88 98 CYS A C 1
ATOM 790 O O . CYS A 1 98 ? 20.456 -25.343 13.187 1.00 91.88 98 CYS A O 1
ATOM 792 N N . TYR A 1 99 ? 22.465 -25.551 14.156 1.00 92.75 99 TYR A N 1
ATOM 793 C CA . TYR A 1 99 ? 22.097 -26.690 15.004 1.00 92.75 99 TYR A CA 1
ATOM 794 C C . TYR A 1 99 ? 20.947 -26.365 15.960 1.00 92.75 99 TYR A C 1
ATOM 796 O O . TYR A 1 99 ? 20.053 -27.189 16.114 1.00 92.75 99 TYR A O 1
ATOM 804 N N . ASN A 1 100 ? 20.907 -25.172 16.562 1.00 89.88 100 ASN A N 1
ATOM 805 C CA . ASN A 1 100 ? 19.763 -24.747 17.376 1.00 89.88 100 ASN A CA 1
ATOM 806 C C . ASN A 1 100 ? 18.473 -24.691 16.542 1.00 89.88 100 ASN A C 1
ATOM 808 O O . ASN A 1 100 ? 17.456 -25.243 16.950 1.00 89.88 100 ASN A O 1
ATOM 812 N N . THR A 1 101 ? 18.539 -24.115 15.336 1.00 90.81 101 THR A N 1
ATOM 813 C CA . THR A 1 101 ? 17.383 -24.058 14.422 1.00 90.81 101 THR A CA 1
ATOM 814 C C . THR A 1 101 ? 16.917 -25.467 14.027 1.00 90.81 101 THR A C 1
ATOM 816 O O . THR A 1 101 ? 15.718 -25.745 14.039 1.00 90.81 101 THR A O 1
ATOM 819 N N . ALA A 1 102 ? 17.846 -26.385 13.737 1.00 92.00 102 ALA A N 1
ATOM 820 C CA . ALA A 1 102 ? 17.528 -27.787 13.470 1.00 92.00 102 ALA A CA 1
ATOM 821 C C . ALA A 1 102 ? 16.908 -28.471 14.702 1.00 92.00 102 ALA A C 1
ATOM 823 O O . ALA A 1 102 ? 15.889 -29.146 14.586 1.00 92.00 102 ALA A O 1
ATOM 824 N N . LYS A 1 103 ? 17.460 -28.254 15.902 1.00 91.50 103 LYS A N 1
ATOM 825 C CA . LYS A 1 103 ? 16.959 -28.822 17.165 1.00 91.50 103 LYS A CA 1
ATOM 826 C C . LYS A 1 103 ? 15.496 -28.448 17.425 1.00 91.50 103 LYS A C 1
ATOM 828 O O . LYS A 1 103 ? 14.691 -29.327 17.747 1.00 91.50 103 LYS A O 1
ATOM 833 N N . ASP A 1 104 ? 15.160 -27.173 17.230 1.00 89.88 104 ASP A N 1
ATOM 834 C CA . ASP A 1 104 ? 13.817 -26.620 17.449 1.00 89.88 104 ASP A CA 1
ATOM 835 C C . ASP A 1 104 ? 12.775 -27.189 16.470 1.00 89.88 104 ASP A C 1
ATOM 837 O O . ASP A 1 104 ? 11.595 -27.289 16.804 1.00 89.88 104 ASP A O 1
ATOM 841 N N . ASN A 1 105 ? 13.214 -27.617 15.282 1.00 91.25 105 ASN A N 1
ATOM 842 C CA . ASN A 1 105 ? 12.353 -28.155 14.224 1.00 91.25 105 ASN A CA 1
ATOM 843 C C . ASN A 1 105 ? 12.467 -29.684 14.054 1.00 91.25 105 ASN A C 1
ATOM 845 O O . ASN A 1 105 ? 11.789 -30.273 13.208 1.00 91.25 105 ASN A O 1
ATOM 849 N N . CYS A 1 106 ? 13.285 -30.352 14.872 1.00 91.06 106 CYS A N 1
ATOM 850 C CA . CYS A 1 106 ? 13.439 -31.803 14.864 1.00 91.06 106 CYS A CA 1
ATOM 851 C C . CYS A 1 106 ? 12.210 -32.483 15.484 1.00 91.06 106 CYS A C 1
ATOM 853 O O . CYS A 1 106 ? 11.751 -32.079 16.552 1.00 91.06 106 CYS A O 1
ATOM 855 N N . LYS A 1 107 ? 11.688 -33.541 14.853 1.00 89.69 107 LYS A N 1
ATOM 856 C CA . LYS A 1 107 ? 10.561 -34.338 15.385 1.00 89.69 107 LYS A CA 1
ATOM 857 C C . LYS A 1 107 ? 11.002 -35.573 16.181 1.00 89.69 107 LYS A C 1
ATOM 859 O O . LYS A 1 107 ? 10.197 -36.114 16.933 1.00 89.69 107 LYS A O 1
ATOM 864 N N . ASP A 1 108 ? 12.250 -36.010 16.021 1.00 90.88 108 ASP A N 1
ATOM 865 C CA . ASP A 1 108 ? 12.814 -37.191 16.680 1.00 90.88 108 ASP A CA 1
ATOM 866 C C . ASP A 1 108 ? 13.596 -36.782 17.939 1.00 90.88 108 ASP A C 1
ATOM 868 O O . ASP A 1 108 ? 14.542 -35.994 17.877 1.00 90.88 108 ASP A O 1
ATOM 872 N N . ASN A 1 109 ? 13.202 -37.320 19.094 1.00 87.00 109 ASN A N 1
ATOM 873 C CA . ASN A 1 109 ? 13.829 -36.988 20.373 1.00 87.00 109 ASN A CA 1
ATOM 874 C C . ASN A 1 109 ? 15.284 -37.479 20.468 1.00 87.00 109 ASN A C 1
ATOM 876 O O . ASN A 1 109 ? 16.112 -36.761 21.017 1.00 87.00 109 ASN A O 1
ATOM 880 N N . ASN A 1 110 ? 15.628 -38.633 19.884 1.00 88.31 110 ASN A N 1
ATOM 881 C CA . ASN A 1 110 ? 17.004 -39.140 19.914 1.00 88.31 110 ASN A CA 1
ATOM 882 C C . ASN A 1 110 ? 17.938 -38.241 19.097 1.00 88.31 110 ASN A C 1
ATOM 884 O O . ASN A 1 110 ? 19.044 -37.932 19.536 1.00 88.31 110 ASN A O 1
ATOM 888 N N . LEU A 1 111 ? 17.493 -37.798 17.915 1.00 88.19 111 LEU A N 1
ATOM 889 C CA . LEU A 1 111 ? 18.254 -36.845 17.098 1.00 88.19 111 LEU A CA 1
ATOM 890 C C . LEU A 1 111 ? 18.371 -35.486 17.796 1.00 88.19 111 LEU A C 1
ATOM 892 O O . LEU A 1 111 ? 19.428 -34.859 17.745 1.00 88.19 111 LEU A O 1
ATOM 896 N N . ARG A 1 112 ? 17.316 -35.041 18.493 1.00 89.81 112 ARG A N 1
ATOM 897 C CA . ARG A 1 112 ? 17.360 -33.809 19.291 1.00 89.81 112 ARG A CA 1
ATOM 898 C C . ARG A 1 112 ? 18.429 -33.886 20.388 1.00 89.81 112 ARG A C 1
ATOM 900 O O . ARG A 1 112 ? 19.229 -32.959 20.499 1.00 89.81 112 ARG A O 1
ATOM 907 N N . ASP A 1 113 ? 18.501 -35.002 21.113 1.00 88.31 113 ASP A N 1
ATOM 908 C CA . ASP A 1 113 ? 19.509 -35.235 22.157 1.00 88.31 113 ASP A CA 1
ATOM 909 C C . ASP A 1 113 ? 20.934 -35.311 21.582 1.00 88.31 113 ASP A C 1
ATOM 911 O O . ASP A 1 113 ? 21.890 -34.822 22.186 1.00 88.31 113 ASP A O 1
ATOM 915 N N . GLN A 1 114 ? 21.103 -35.883 20.384 1.00 89.94 114 GLN A N 1
ATOM 916 C CA . GLN A 1 114 ? 22.393 -35.874 19.685 1.00 89.94 114 GLN A CA 1
ATOM 917 C C . GLN A 1 114 ? 22.841 -34.449 19.342 1.00 89.94 114 GLN A C 1
ATOM 919 O O . GLN A 1 114 ? 23.989 -34.094 19.612 1.00 89.94 114 GLN A O 1
ATOM 924 N N . ILE A 1 115 ? 21.940 -33.617 18.811 1.00 89.44 115 ILE A N 1
ATOM 925 C CA . ILE A 1 115 ? 22.231 -32.208 18.510 1.00 89.44 115 ILE A CA 1
ATOM 926 C C . ILE A 1 115 ? 22.553 -31.435 19.796 1.00 89.44 115 ILE A C 1
ATOM 928 O O . ILE A 1 115 ? 23.494 -30.644 19.822 1.00 89.44 115 ILE A O 1
ATOM 932 N N . GLU A 1 116 ? 21.826 -31.688 20.886 1.00 87.75 116 GLU A N 1
ATOM 933 C CA . GLU A 1 116 ? 22.090 -31.091 22.200 1.00 87.75 116 GLU A CA 1
ATOM 934 C C . GLU A 1 116 ? 23.495 -31.442 22.716 1.00 87.75 116 GLU A C 1
ATOM 936 O O . GLU A 1 116 ? 24.225 -30.570 23.187 1.00 87.75 116 GLU A O 1
ATOM 941 N N . ASN A 1 117 ? 23.924 -32.696 22.560 1.00 87.31 117 ASN A N 1
ATOM 942 C CA . ASN A 1 117 ? 25.274 -33.124 22.925 1.00 87.31 117 ASN A CA 1
ATOM 943 C C . ASN A 1 117 ? 26.357 -32.446 22.071 1.00 87.31 117 ASN A C 1
ATOM 945 O O . ASN A 1 117 ? 27.392 -32.044 22.609 1.00 87.31 117 ASN A O 1
ATOM 949 N N . ILE A 1 118 ? 26.115 -32.273 20.765 1.00 86.44 118 ILE A N 1
ATOM 950 C CA . ILE A 1 118 ? 27.008 -31.517 19.872 1.00 86.44 118 ILE A CA 1
ATOM 951 C C . ILE A 1 118 ? 27.111 -30.060 20.345 1.00 86.44 118 ILE A C 1
ATOM 953 O O . ILE A 1 118 ? 28.215 -29.547 20.516 1.00 86.44 118 ILE A O 1
ATOM 957 N N . LEU A 1 119 ? 25.985 -29.403 20.638 1.00 85.69 119 LEU A N 1
ATOM 958 C CA . LEU A 1 119 ? 25.958 -28.023 21.139 1.00 85.69 119 LEU A CA 1
ATOM 959 C C . LEU A 1 119 ? 26.699 -27.874 22.479 1.00 85.69 119 LEU A C 1
ATOM 961 O O . LEU A 1 119 ? 27.470 -26.927 22.659 1.00 85.69 119 LEU A O 1
ATOM 965 N N . ASN A 1 120 ? 26.527 -28.832 23.395 1.00 84.94 120 ASN A N 1
ATOM 966 C CA . ASN A 1 120 ? 27.188 -28.838 24.702 1.00 84.94 120 ASN A CA 1
ATOM 967 C C . ASN A 1 120 ? 28.711 -29.011 24.602 1.00 84.94 120 ASN A C 1
ATOM 969 O O . ASN A 1 120 ? 29.435 -28.434 25.413 1.00 84.94 120 ASN A O 1
ATOM 973 N N . LYS A 1 121 ? 29.210 -29.740 23.593 1.00 84.50 121 LYS A N 1
ATOM 974 C CA . LYS A 1 121 ? 30.651 -29.928 23.344 1.00 84.50 121 LYS A CA 1
ATOM 975 C C . LYS A 1 121 ? 31.382 -28.606 23.069 1.00 84.50 121 LYS A C 1
ATOM 977 O O . LYS A 1 121 ? 32.548 -28.473 23.433 1.00 84.50 121 LYS A O 1
ATOM 982 N N . TYR A 1 122 ? 30.722 -27.640 22.428 1.00 77.62 122 TYR A N 1
ATOM 983 C CA . TYR A 1 122 ? 31.366 -26.417 21.929 1.00 77.62 122 TYR A CA 1
ATOM 984 C C . TYR A 1 122 ? 31.272 -25.197 22.867 1.00 77.62 122 TYR A C 1
ATOM 986 O O . TYR A 1 122 ? 31.912 -24.186 22.588 1.00 77.62 122 TYR A O 1
ATOM 994 N N . HIS A 1 123 ? 30.525 -25.272 23.981 1.00 67.00 123 HIS A N 1
ATOM 995 C CA . HIS A 1 123 ? 30.419 -24.221 25.018 1.00 67.00 123 HIS A CA 1
ATOM 996 C C . HIS A 1 123 ? 30.273 -22.776 24.485 1.00 67.00 123 HIS A C 1
ATOM 998 O O . HIS A 1 123 ? 30.905 -21.838 24.980 1.00 67.00 123 HIS A O 1
ATOM 1004 N N . ILE A 1 124 ? 29.441 -22.573 23.463 1.00 69.31 124 ILE A N 1
ATOM 1005 C CA . ILE A 1 124 ? 29.313 -21.266 22.809 1.00 69.31 124 ILE A CA 1
ATOM 1006 C C . ILE A 1 124 ? 28.417 -20.344 23.635 1.00 69.31 124 ILE A C 1
ATOM 1008 O O . ILE A 1 124 ? 27.263 -20.669 23.903 1.00 69.31 124 ILE A O 1
ATOM 1012 N N . LYS A 1 125 ? 28.942 -19.170 24.004 1.00 63.25 125 LYS A N 1
ATOM 1013 C CA . LYS A 1 125 ? 28.193 -18.158 24.765 1.00 63.25 125 LYS A CA 1
ATOM 1014 C C . LYS A 1 125 ? 27.086 -17.488 23.952 1.00 63.25 125 LYS A C 1
ATOM 1016 O O . LYS A 1 125 ? 26.020 -17.248 24.505 1.00 63.25 125 LYS A O 1
ATOM 1021 N N . GLU A 1 126 ? 27.328 -17.194 22.673 1.00 75.38 126 GLU A N 1
ATOM 1022 C CA . GLU A 1 126 ? 26.338 -16.574 21.785 1.00 75.38 126 GLU A CA 1
ATOM 1023 C C . GLU A 1 126 ? 26.422 -17.144 20.354 1.00 75.38 126 GLU A C 1
ATOM 1025 O O . GLU A 1 126 ? 27.509 -17.153 19.766 1.00 75.38 126 GLU A O 1
ATOM 1030 N N . PRO A 1 127 ? 25.305 -17.635 19.783 1.00 83.50 127 PRO A N 1
ATOM 1031 C CA . PRO A 1 127 ? 25.250 -18.096 18.397 1.00 83.50 127 PRO A CA 1
ATOM 1032 C C . PRO A 1 127 ? 25.396 -16.930 17.404 1.00 83.50 127 PRO A C 1
ATOM 1034 O O . PRO A 1 127 ? 25.049 -15.788 17.714 1.00 83.50 127 PRO A O 1
ATOM 1037 N N . ALA A 1 128 ? 25.891 -17.220 16.194 1.00 87.88 128 ALA A N 1
ATOM 1038 C CA . ALA A 1 128 ? 26.035 -16.213 15.141 1.00 87.88 128 ALA A CA 1
ATOM 1039 C C . ALA A 1 128 ? 24.675 -15.617 14.736 1.00 87.88 128 ALA A C 1
ATOM 1041 O O . ALA A 1 128 ? 23.672 -16.328 14.642 1.00 87.88 128 ALA A O 1
ATOM 1042 N N . LYS A 1 129 ? 24.660 -14.308 14.469 1.00 91.94 129 LYS A N 1
ATOM 1043 C CA . LYS A 1 129 ? 23.464 -13.591 14.010 1.00 91.94 129 LYS A CA 1
ATOM 1044 C C . LYS A 1 129 ? 23.166 -13.885 12.539 1.00 91.94 129 LYS A C 1
ATOM 1046 O O . LYS A 1 129 ? 24.071 -14.178 11.752 1.00 91.94 129 LYS A O 1
ATOM 1051 N N . LYS A 1 130 ? 21.890 -13.781 12.180 1.00 93.69 130 LYS A N 1
ATOM 1052 C CA . LYS A 1 130 ? 21.345 -14.055 10.848 1.00 93.69 130 LYS A CA 1
ATOM 1053 C C . LYS A 1 130 ? 21.053 -12.751 10.106 1.00 93.69 130 LYS A C 1
ATOM 1055 O O . LYS A 1 130 ? 20.342 -11.892 10.629 1.00 93.69 130 LYS A O 1
ATOM 1060 N N . ILE A 1 131 ? 21.563 -12.620 8.886 1.00 96.31 131 ILE A N 1
ATOM 1061 C CA . ILE A 1 131 ? 21.279 -11.502 7.982 1.00 96.31 131 ILE A CA 1
ATOM 1062 C C . ILE A 1 131 ? 20.575 -12.041 6.743 1.00 96.31 131 ILE A C 1
ATOM 1064 O O . ILE A 1 131 ? 21.066 -12.968 6.098 1.00 96.31 131 ILE A O 1
ATOM 1068 N N . ILE A 1 132 ? 19.449 -11.434 6.387 1.00 96.81 132 ILE A N 1
ATOM 1069 C CA . ILE A 1 132 ? 18.819 -11.658 5.089 1.00 96.81 132 ILE A CA 1
ATOM 1070 C C . ILE A 1 132 ? 18.956 -10.417 4.213 1.00 96.81 132 ILE A C 1
ATOM 1072 O O . ILE A 1 132 ? 18.775 -9.301 4.696 1.00 96.81 132 ILE A O 1
ATOM 1076 N N . PHE A 1 133 ? 19.273 -10.622 2.937 1.00 97.75 133 PHE A N 1
ATOM 1077 C CA . PHE A 1 133 ? 19.372 -9.585 1.916 1.00 97.75 133 PHE A CA 1
ATOM 1078 C C . PHE A 1 133 ? 18.194 -9.729 0.963 1.00 97.75 133 PHE A C 1
ATOM 1080 O O . PHE A 1 133 ? 18.141 -10.679 0.184 1.00 97.75 133 PHE A O 1
ATOM 1087 N N . PHE A 1 134 ? 17.253 -8.798 1.034 1.00 97.81 134 PHE A N 1
ATOM 1088 C CA . PHE A 1 134 ? 16.157 -8.692 0.086 1.00 97.81 134 PHE A CA 1
ATOM 1089 C C . PHE A 1 134 ? 16.617 -7.895 -1.122 1.00 97.81 134 PHE A C 1
ATOM 1091 O O . PHE A 1 134 ? 17.074 -6.758 -0.984 1.00 97.81 134 PHE A O 1
ATOM 1098 N N . VAL A 1 135 ? 16.491 -8.505 -2.297 1.00 94.75 135 VAL A N 1
ATOM 1099 C CA . VAL A 1 135 ? 16.888 -7.891 -3.560 1.00 94.75 135 VAL A CA 1
ATOM 1100 C C . VAL A 1 135 ? 15.797 -8.113 -4.593 1.00 94.75 135 VAL A C 1
ATOM 1102 O O . VAL A 1 135 ? 15.270 -9.217 -4.732 1.00 94.75 135 VAL A O 1
ATOM 1105 N N . LYS A 1 136 ? 15.456 -7.068 -5.341 1.00 91.50 136 LYS A N 1
ATOM 1106 C CA . LYS A 1 136 ? 14.521 -7.176 -6.459 1.00 91.50 136 LYS A CA 1
ATOM 1107 C C . LYS A 1 136 ? 15.156 -7.948 -7.615 1.00 91.50 136 LYS A C 1
ATOM 1109 O O . LYS A 1 136 ? 16.359 -7.841 -7.8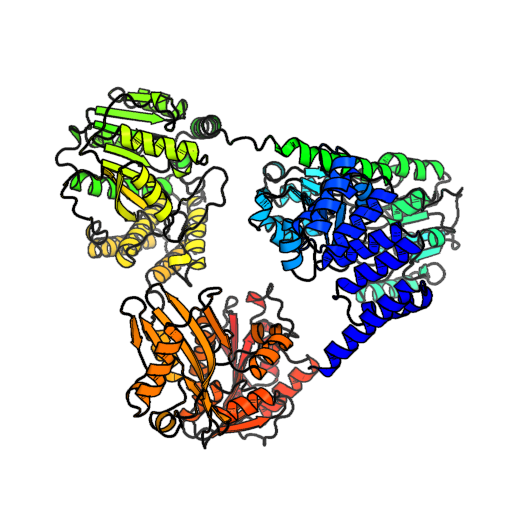66 1.00 91.50 136 LYS A O 1
ATOM 1114 N N . GLN A 1 137 ? 14.351 -8.722 -8.341 1.00 87.88 137 GLN A N 1
ATOM 1115 C CA . GLN A 1 137 ? 14.830 -9.509 -9.478 1.00 87.88 137 GLN A CA 1
ATOM 1116 C C . GLN A 1 137 ? 15.594 -8.636 -10.491 1.00 87.88 137 GLN A C 1
ATOM 1118 O O . GLN A 1 137 ? 15.074 -7.640 -10.992 1.00 87.88 137 GLN A O 1
ATOM 1123 N N . GLY A 1 138 ? 16.839 -9.024 -10.788 1.00 82.69 138 GLY A N 1
ATOM 1124 C CA . GLY A 1 138 ? 17.725 -8.313 -11.716 1.00 82.69 138 GLY A CA 1
ATOM 1125 C C . GLY A 1 138 ? 18.472 -7.108 -11.127 1.00 82.69 138 GLY A C 1
ATOM 1126 O O . GLY A 1 138 ? 19.099 -6.371 -11.886 1.00 82.69 138 GLY A O 1
ATOM 1127 N N . MET A 1 139 ? 18.413 -6.887 -9.807 1.00 84.94 139 MET A N 1
ATOM 1128 C CA . MET A 1 139 ? 19.046 -5.748 -9.124 1.00 84.94 139 MET A CA 1
ATOM 1129 C C . MET A 1 139 ? 20.167 -6.141 -8.140 1.00 84.94 139 MET A C 1
ATOM 1131 O O . MET A 1 139 ? 20.548 -5.345 -7.285 1.00 84.94 139 MET A O 1
ATOM 1135 N N . ASP A 1 140 ? 20.752 -7.331 -8.263 1.00 86.06 140 ASP A N 1
ATOM 1136 C CA . ASP A 1 140 ? 21.772 -7.871 -7.349 1.00 86.06 140 ASP A CA 1
ATOM 1137 C C . ASP A 1 140 ? 23.229 -7.607 -7.770 1.00 86.06 140 ASP A C 1
ATOM 1139 O O . ASP A 1 140 ? 24.167 -8.078 -7.133 1.00 86.06 140 ASP A O 1
ATOM 1143 N N . SER A 1 141 ? 23.459 -6.780 -8.791 1.00 79.44 141 SER A N 1
ATOM 1144 C CA . SER A 1 141 ? 24.791 -6.575 -9.385 1.00 79.44 141 SER A CA 1
ATOM 1145 C C . SER A 1 141 ? 25.854 -5.932 -8.474 1.00 79.44 141 SER A C 1
ATOM 1147 O O . SER A 1 141 ? 27.005 -5.830 -8.891 1.00 79.44 141 SER A O 1
ATOM 1149 N N . PHE A 1 142 ? 25.502 -5.457 -7.271 1.00 82.38 142 PHE A N 1
ATOM 1150 C CA . PHE A 1 142 ? 26.404 -4.698 -6.384 1.00 82.38 142 PHE A CA 1
ATOM 1151 C C . PHE A 1 142 ? 26.459 -5.203 -4.935 1.00 82.38 142 PHE A C 1
ATOM 1153 O O . PHE A 1 142 ? 26.983 -4.488 -4.072 1.00 82.38 142 PHE A O 1
ATOM 1160 N N . ILE A 1 143 ? 25.893 -6.382 -4.651 1.00 91.56 143 ILE A N 1
ATOM 1161 C CA . ILE A 1 143 ? 25.702 -6.864 -3.274 1.00 91.56 143 ILE A CA 1
ATOM 1162 C C . ILE A 1 143 ? 26.506 -8.126 -2.947 1.00 91.56 143 ILE A C 1
ATOM 1164 O O . ILE A 1 143 ? 26.834 -8.333 -1.782 1.00 91.56 143 ILE A O 1
ATOM 1168 N N . ASP A 1 144 ? 26.891 -8.933 -3.939 1.00 91.19 144 ASP A N 1
ATOM 1169 C CA . ASP A 1 144 ? 27.515 -10.243 -3.697 1.00 91.19 144 ASP A CA 1
ATOM 1170 C C . ASP A 1 144 ? 28.846 -10.150 -2.927 1.00 91.19 144 ASP A C 1
ATOM 1172 O O . ASP A 1 144 ? 29.000 -10.841 -1.923 1.00 91.19 144 ASP A O 1
ATOM 1176 N N . ASP A 1 145 ? 29.748 -9.225 -3.282 1.00 91.25 145 ASP A N 1
ATOM 1177 C CA . ASP A 1 145 ? 31.008 -9.015 -2.540 1.00 91.25 145 ASP A CA 1
ATOM 1178 C C . ASP A 1 145 ? 30.761 -8.606 -1.067 1.00 91.25 145 ASP A C 1
ATOM 1180 O O . ASP A 1 145 ? 31.524 -8.943 -0.157 1.00 91.25 145 ASP A O 1
ATOM 1184 N N . ILE A 1 146 ? 29.681 -7.856 -0.807 1.00 94.12 146 ILE A N 1
ATOM 1185 C CA . ILE A 1 146 ? 29.291 -7.437 0.547 1.00 94.12 146 ILE A CA 1
ATOM 1186 C C . ILE A 1 146 ? 28.728 -8.631 1.323 1.00 94.12 146 ILE A C 1
ATOM 1188 O O . ILE A 1 146 ? 29.061 -8.803 2.499 1.00 94.12 146 ILE A O 1
ATOM 1192 N N . ILE A 1 147 ? 27.897 -9.457 0.679 1.00 94.25 147 ILE A N 1
ATOM 1193 C CA . ILE A 1 147 ? 27.352 -10.686 1.264 1.00 94.25 147 ILE A CA 1
ATOM 1194 C C . ILE A 1 147 ? 28.487 -11.643 1.602 1.00 94.25 147 ILE A C 1
ATOM 1196 O O . ILE A 1 147 ? 28.500 -12.165 2.714 1.00 94.25 147 ILE A O 1
ATOM 1200 N N . GLU A 1 148 ? 29.453 -11.835 0.703 1.00 90.88 148 GLU A N 1
ATOM 1201 C CA . GLU A 1 148 ? 30.640 -12.660 0.937 1.00 90.88 148 GLU A CA 1
ATOM 1202 C C . GLU A 1 148 ? 31.442 -12.120 2.129 1.00 90.88 148 GLU A C 1
ATOM 1204 O O . GLU A 1 148 ? 31.714 -12.850 3.085 1.00 90.88 148 GLU A O 1
ATOM 1209 N N . GLY A 1 149 ? 31.723 -10.814 2.149 1.00 91.44 149 GLY A N 1
ATOM 1210 C CA . GLY A 1 149 ? 32.416 -10.167 3.260 1.00 91.44 149 GLY A CA 1
ATOM 1211 C C . GLY A 1 149 ? 31.711 -10.370 4.606 1.00 91.44 149 GLY A C 1
ATOM 1212 O O . GLY A 1 149 ? 32.356 -10.738 5.589 1.00 91.44 149 GLY A O 1
ATOM 1213 N N . LEU A 1 150 ? 30.392 -10.161 4.664 1.00 93.56 150 LEU A N 1
ATOM 1214 C CA . LEU A 1 150 ? 29.581 -10.343 5.876 1.00 93.56 150 LEU A CA 1
ATOM 1215 C C . LEU A 1 150 ? 29.383 -11.818 6.244 1.00 93.56 150 LEU A C 1
ATOM 1217 O O . LEU A 1 150 ? 29.286 -12.135 7.429 1.00 93.56 150 LEU A O 1
ATOM 1221 N N . SER A 1 151 ? 29.379 -12.725 5.267 1.00 89.94 151 SER A N 1
ATOM 1222 C CA . SER A 1 151 ? 29.217 -14.163 5.497 1.00 89.94 151 SER A CA 1
ATOM 1223 C C . SER A 1 151 ? 30.327 -14.748 6.356 1.00 89.94 151 SER A C 1
ATOM 1225 O O . SER A 1 151 ? 30.119 -15.786 6.963 1.00 89.94 151 SER A O 1
ATOM 1227 N N . GLN A 1 152 ? 31.477 -14.078 6.476 1.00 86.62 152 GLN A N 1
ATOM 1228 C CA . GLN A 1 152 ? 32.558 -14.477 7.378 1.00 86.62 152 GLN A CA 1
ATOM 1229 C C . GLN A 1 152 ? 32.122 -14.434 8.850 1.00 86.62 152 GLN A C 1
ATOM 1231 O O . GLN A 1 152 ? 32.474 -15.339 9.607 1.00 86.62 152 GLN A O 1
ATOM 1236 N N . ASP A 1 153 ? 31.296 -13.453 9.224 1.00 87.62 153 ASP A N 1
ATOM 1237 C CA . ASP A 1 153 ? 30.905 -13.172 10.612 1.00 87.62 153 ASP A CA 1
ATOM 1238 C C . ASP A 1 153 ? 29.451 -13.581 10.922 1.00 87.62 153 ASP A C 1
ATOM 1240 O O . ASP A 1 153 ? 29.104 -13.839 12.075 1.00 87.62 153 ASP A O 1
ATOM 1244 N N . TYR A 1 154 ? 28.601 -13.667 9.894 1.00 92.38 154 TYR A N 1
ATOM 1245 C CA . TYR A 1 154 ? 27.154 -13.861 10.016 1.00 92.38 154 TYR A CA 1
ATOM 1246 C C . TYR A 1 154 ? 26.651 -15.030 9.166 1.00 92.38 154 TYR A C 1
ATOM 1248 O O . TYR A 1 154 ? 27.281 -15.413 8.182 1.00 92.38 154 TYR A O 1
ATOM 1256 N N . ILE A 1 155 ? 25.475 -15.567 9.503 1.00 92.31 155 ILE A N 1
ATOM 1257 C CA . ILE A 1 155 ? 24.738 -16.449 8.587 1.00 92.31 155 ILE A CA 1
ATOM 1258 C C . ILE A 1 155 ? 23.973 -15.563 7.614 1.00 92.31 155 ILE A C 1
ATOM 1260 O O . ILE A 1 155 ? 23.115 -14.789 8.035 1.00 92.31 155 ILE A O 1
ATOM 1264 N N . THR A 1 156 ? 24.280 -15.672 6.326 1.00 94.00 156 THR A N 1
ATOM 1265 C CA . THR A 1 156 ? 23.709 -14.811 5.288 1.00 94.00 156 THR A CA 1
ATOM 1266 C C . THR A 1 156 ? 22.818 -15.592 4.332 1.00 94.00 156 THR A C 1
ATOM 1268 O O . THR A 1 156 ? 23.184 -16.681 3.891 1.00 94.00 156 THR A O 1
ATOM 1271 N N . ILE A 1 157 ? 21.664 -15.021 3.985 1.00 93.50 157 ILE A N 1
ATOM 1272 C CA . ILE A 1 157 ? 20.807 -15.498 2.892 1.00 93.50 157 ILE A CA 1
ATOM 1273 C C . ILE A 1 157 ? 20.517 -14.330 1.947 1.00 93.50 157 ILE A C 1
ATOM 1275 O O . ILE A 1 157 ? 20.075 -13.273 2.396 1.00 93.50 157 ILE A O 1
ATOM 1279 N N . LYS A 1 158 ? 20.744 -14.523 0.644 1.00 94.19 158 LYS A N 1
ATOM 1280 C CA . LYS A 1 158 ? 20.250 -13.630 -0.414 1.00 94.19 158 LYS A CA 1
ATOM 1281 C C . LYS A 1 158 ? 18.881 -14.139 -0.850 1.00 94.19 158 LYS A C 1
ATOM 1283 O O . LYS A 1 158 ? 18.786 -15.299 -1.224 1.00 94.19 158 LYS A O 1
ATOM 1288 N N . SER A 1 159 ? 17.852 -13.297 -0.790 1.00 93.56 159 SER A N 1
ATOM 1289 C CA . SER A 1 159 ? 16.519 -13.628 -1.290 1.00 93.56 159 SER A CA 1
ATOM 1290 C C . SER A 1 159 ? 16.143 -12.712 -2.445 1.00 93.56 159 SER A C 1
ATOM 1292 O O . SER A 1 159 ? 16.067 -11.488 -2.285 1.00 93.56 159 SER A O 1
ATOM 1294 N N . ILE A 1 160 ? 15.913 -13.319 -3.610 1.00 93.19 160 ILE A N 1
ATOM 1295 C CA . ILE A 1 160 ? 15.416 -12.605 -4.785 1.00 93.19 160 ILE A CA 1
ATOM 1296 C C . ILE A 1 160 ? 13.896 -12.532 -4.672 1.00 93.19 160 ILE A C 1
ATOM 1298 O O . ILE A 1 160 ? 13.185 -13.526 -4.845 1.00 93.19 160 ILE A O 1
ATOM 1302 N N . VAL A 1 161 ? 13.391 -11.344 -4.345 1.00 91.44 161 VAL A N 1
ATOM 1303 C CA . VAL A 1 161 ? 11.978 -11.155 -4.024 1.00 91.44 161 VAL A CA 1
ATOM 1304 C C . VAL A 1 161 ? 11.158 -11.060 -5.306 1.00 91.44 161 VAL A C 1
ATOM 1306 O O . VAL A 1 161 ? 11.303 -10.127 -6.097 1.00 91.44 161 VAL A O 1
ATOM 1309 N N . THR A 1 162 ? 10.271 -12.035 -5.480 1.00 87.00 162 THR A N 1
ATOM 1310 C CA . THR A 1 162 ? 9.234 -12.088 -6.522 1.00 87.00 162 THR A CA 1
ATOM 1311 C C . THR A 1 162 ? 7.822 -12.072 -5.919 1.00 87.00 162 THR A C 1
ATOM 1313 O O . THR A 1 162 ? 6.874 -11.676 -6.592 1.00 87.00 162 THR A O 1
ATOM 1316 N N . ASP A 1 163 ? 7.689 -12.419 -4.631 1.00 86.81 163 ASP A N 1
ATOM 1317 C CA . ASP A 1 163 ? 6.478 -12.303 -3.811 1.00 86.81 163 ASP A CA 1
ATOM 1318 C C . ASP A 1 163 ? 6.834 -11.666 -2.454 1.00 86.81 163 ASP A C 1
ATOM 1320 O O . ASP A 1 163 ? 7.736 -12.125 -1.751 1.00 86.81 163 ASP A O 1
ATOM 1324 N N . PHE A 1 164 ? 6.088 -10.640 -2.033 1.00 87.81 164 PHE A N 1
ATOM 1325 C CA . PHE A 1 164 ? 6.269 -9.976 -0.738 1.00 87.81 164 PHE A CA 1
ATOM 1326 C C . PHE A 1 164 ? 6.179 -10.921 0.473 1.00 87.81 164 PHE A C 1
ATOM 1328 O O . PHE A 1 164 ? 6.784 -10.640 1.507 1.00 87.81 164 PHE A O 1
ATOM 1335 N N . LYS A 1 165 ? 5.531 -12.089 0.357 1.00 87.75 165 LYS A N 1
ATOM 1336 C CA . LYS A 1 165 ? 5.565 -13.121 1.412 1.00 87.75 165 LYS A CA 1
ATOM 1337 C C . LYS A 1 165 ? 6.978 -13.622 1.726 1.00 87.75 165 LYS A C 1
ATOM 1339 O O . LYS A 1 165 ? 7.210 -14.113 2.833 1.00 87.75 165 LYS A O 1
ATOM 1344 N N . GLN A 1 166 ? 7.919 -13.530 0.782 1.00 90.00 166 GLN A N 1
ATOM 1345 C CA . GLN A 1 166 ? 9.332 -13.828 1.043 1.00 90.00 166 GLN A CA 1
ATOM 1346 C C . GLN A 1 166 ? 9.906 -12.848 2.077 1.00 90.00 166 GLN A C 1
ATOM 1348 O O . GLN A 1 166 ? 10.634 -13.275 2.970 1.00 90.00 166 GLN A O 1
ATOM 1353 N N . ILE A 1 167 ? 9.493 -11.574 2.041 1.00 94.44 167 ILE A N 1
ATOM 1354 C CA . ILE A 1 167 ? 9.866 -10.570 3.048 1.00 94.44 167 ILE A CA 1
ATOM 1355 C C . ILE A 1 167 ? 9.289 -10.950 4.411 1.00 94.44 167 ILE A C 1
ATOM 1357 O O . ILE A 1 167 ? 10.034 -11.018 5.385 1.00 94.44 167 ILE A O 1
ATOM 1361 N N . ASP A 1 168 ? 8.001 -11.300 4.487 1.00 91.31 168 ASP A N 1
ATOM 1362 C CA . ASP A 1 168 ? 7.369 -11.715 5.748 1.00 91.31 168 ASP A CA 1
ATOM 1363 C C . ASP A 1 168 ? 8.091 -12.896 6.411 1.00 91.31 168 ASP A C 1
ATOM 1365 O O . ASP A 1 168 ? 8.332 -12.901 7.622 1.00 91.31 168 ASP A O 1
ATOM 1369 N N . LYS A 1 169 ? 8.408 -13.933 5.626 1.00 90.69 169 LYS A N 1
ATOM 1370 C CA . LYS A 1 169 ? 9.097 -15.134 6.118 1.00 90.69 169 LYS A CA 1
ATOM 1371 C C . LYS A 1 169 ? 10.549 -14.826 6.485 1.00 90.69 169 LYS A C 1
ATOM 1373 O O . LYS A 1 169 ? 11.004 -15.219 7.559 1.00 90.69 169 LYS A O 1
ATOM 1378 N N . GLY A 1 170 ? 11.248 -14.101 5.620 1.00 92.69 170 GLY A N 1
ATOM 1379 C CA . GLY A 1 170 ? 12.650 -13.752 5.789 1.00 92.69 170 GLY A CA 1
ATOM 1380 C C . GLY A 1 170 ? 12.895 -12.853 6.998 1.00 92.69 170 GLY A C 1
ATOM 1381 O O . GLY A 1 170 ? 13.793 -13.119 7.796 1.00 92.69 170 GLY A O 1
ATOM 1382 N N . MET A 1 171 ? 12.036 -11.849 7.204 1.00 95.00 171 MET A N 1
ATOM 1383 C CA . MET A 1 171 ? 12.110 -10.963 8.366 1.00 95.00 171 MET A CA 1
ATOM 1384 C C . MET A 1 171 ? 11.865 -11.717 9.674 1.00 95.00 171 MET A C 1
ATOM 1386 O O . MET A 1 171 ? 12.496 -11.404 10.681 1.00 95.00 171 MET A O 1
ATOM 1390 N N . LYS A 1 172 ? 10.995 -12.737 9.691 1.00 92.94 172 LYS A N 1
ATOM 1391 C CA . LYS A 1 172 ? 10.815 -13.589 10.882 1.00 92.94 172 LYS A CA 1
ATOM 1392 C C . LYS A 1 172 ? 12.097 -14.340 11.235 1.00 92.94 172 LYS A C 1
ATOM 1394 O O . LYS A 1 172 ? 12.455 -14.374 12.412 1.00 92.94 172 LYS A O 1
ATOM 1399 N N . TRP A 1 173 ? 12.778 -14.897 10.233 1.00 92.06 173 TRP A N 1
ATOM 1400 C CA . TRP A 1 173 ? 13.997 -15.691 10.403 1.00 92.06 173 TRP A CA 1
ATOM 1401 C C . TRP A 1 173 ? 15.227 -14.861 10.796 1.00 92.06 173 TRP A C 1
ATOM 1403 O O . TRP A 1 173 ? 16.000 -15.292 11.653 1.00 92.06 173 TRP A O 1
ATOM 1413 N N . ALA A 1 174 ? 15.416 -13.691 10.187 1.00 93.81 174 ALA A N 1
ATOM 1414 C CA . ALA A 1 174 ? 16.641 -12.912 10.340 1.00 93.81 174 ALA A CA 1
ATOM 1415 C C . ALA A 1 174 ? 16.693 -12.107 11.648 1.00 93.81 174 ALA A C 1
ATOM 1417 O O . ALA A 1 174 ? 15.663 -11.698 12.183 1.00 93.81 174 ALA A O 1
ATOM 1418 N N . ASP A 1 175 ? 17.901 -11.826 12.137 1.00 92.62 175 ASP A N 1
ATOM 1419 C CA . ASP A 1 175 ? 18.143 -10.787 13.147 1.00 92.62 175 ASP A CA 1
ATOM 1420 C C . ASP A 1 175 ? 18.244 -9.403 12.482 1.00 92.62 175 ASP A C 1
ATOM 1422 O O . ASP A 1 175 ? 17.763 -8.405 13.026 1.00 92.62 175 ASP A O 1
ATOM 1426 N N . ILE A 1 176 ? 18.854 -9.358 11.290 1.00 95.75 176 ILE A N 1
ATOM 1427 C CA . ILE A 1 176 ? 19.048 -8.153 10.479 1.00 95.75 176 ILE A CA 1
ATOM 1428 C C . ILE A 1 176 ? 18.449 -8.362 9.089 1.00 95.75 176 ILE A C 1
ATOM 1430 O O . ILE A 1 176 ? 18.745 -9.338 8.401 1.00 95.75 176 ILE A O 1
ATOM 1434 N N . CYS A 1 177 ? 17.633 -7.408 8.667 1.00 97.75 177 CYS A N 1
ATOM 1435 C CA . CYS A 1 177 ? 16.976 -7.367 7.373 1.00 97.75 177 CYS A CA 1
ATOM 1436 C C . CYS A 1 177 ? 17.624 -6.265 6.538 1.00 97.75 177 CYS A C 1
ATOM 1438 O O . CYS A 1 177 ? 17.421 -5.078 6.798 1.00 97.75 177 CYS A O 1
ATOM 1440 N N . TRP A 1 178 ? 18.429 -6.662 5.560 1.00 98.38 178 TRP A N 1
ATOM 1441 C CA . TRP A 1 178 ? 19.044 -5.761 4.601 1.00 98.38 178 TRP A CA 1
ATOM 1442 C C . TRP A 1 178 ? 18.162 -5.653 3.361 1.00 98.38 178 TRP A C 1
ATOM 1444 O O . TRP A 1 178 ? 17.860 -6.656 2.722 1.00 98.38 178 TRP A O 1
ATOM 1454 N N . PHE A 1 179 ? 17.787 -4.437 2.995 1.00 97.88 179 PHE A N 1
ATOM 1455 C CA . PHE A 1 179 ? 17.107 -4.122 1.749 1.00 97.88 179 PHE A CA 1
ATOM 1456 C C . PHE A 1 179 ? 18.109 -3.469 0.805 1.00 97.88 179 PHE A C 1
ATOM 1458 O O . PHE A 1 179 ? 18.633 -2.383 1.080 1.00 97.88 179 PHE A O 1
ATOM 1465 N N . GLU A 1 180 ? 18.420 -4.176 -0.277 1.00 96.06 180 GLU A N 1
ATOM 1466 C CA . GLU A 1 180 ? 19.265 -3.645 -1.334 1.00 96.06 180 GLU A CA 1
ATOM 1467 C C . GLU A 1 180 ? 18.391 -2.815 -2.271 1.00 96.06 180 GLU A C 1
ATOM 1469 O O . GLU A 1 180 ? 17.435 -3.347 -2.831 1.00 96.06 180 GLU A O 1
ATOM 1474 N N . TRP A 1 181 ? 18.753 -1.538 -2.447 1.00 94.19 181 TRP A N 1
ATOM 1475 C CA . TRP A 1 181 ? 17.952 -0.479 -3.079 1.00 94.19 181 TRP A CA 1
ATOM 1476 C C . TRP A 1 181 ? 16.811 0.058 -2.202 1.00 94.19 181 TRP A C 1
ATOM 1478 O O . TRP A 1 181 ? 16.275 -0.617 -1.326 1.00 94.19 181 TRP A O 1
ATOM 1488 N N . CYS A 1 182 ? 16.452 1.325 -2.432 1.00 94.25 182 CYS A N 1
ATOM 1489 C CA . CYS A 1 182 ? 15.277 1.951 -1.822 1.00 94.25 182 CYS A CA 1
ATOM 1490 C C . CYS A 1 182 ? 14.087 1.908 -2.795 1.00 94.25 182 CYS A C 1
ATOM 1492 O O . CYS A 1 182 ? 13.838 2.854 -3.542 1.00 94.25 182 CYS A O 1
ATOM 1494 N N . ASP A 1 183 ? 13.390 0.776 -2.815 1.00 93.31 183 ASP A N 1
ATOM 1495 C CA . ASP A 1 183 ? 12.293 0.474 -3.734 1.00 93.31 183 ASP A CA 1
ATOM 1496 C C . ASP A 1 183 ? 11.048 -0.067 -2.997 1.00 93.31 183 ASP A C 1
ATOM 1498 O O . ASP A 1 183 ? 10.887 0.109 -1.783 1.00 93.31 183 ASP A O 1
ATOM 1502 N N . GLU A 1 184 ? 10.125 -0.710 -3.718 1.00 93.62 184 GLU A N 1
ATOM 1503 C CA . GLU A 1 184 ? 8.904 -1.258 -3.127 1.00 93.62 184 GLU A CA 1
ATOM 1504 C C . GLU A 1 184 ? 9.144 -2.295 -2.013 1.00 93.62 184 GLU A C 1
ATOM 1506 O O . GLU A 1 184 ? 8.271 -2.467 -1.157 1.00 93.62 184 GLU A O 1
ATOM 1511 N N . LEU A 1 185 ? 10.308 -2.957 -1.978 1.00 96.88 185 LEU A N 1
ATOM 1512 C CA . LEU A 1 185 ? 10.606 -3.995 -0.992 1.00 96.88 185 LEU A CA 1
ATOM 1513 C C . LEU A 1 185 ? 10.773 -3.388 0.402 1.00 96.88 185 LEU A C 1
ATOM 1515 O O . LEU A 1 185 ? 10.139 -3.851 1.352 1.00 96.88 185 LEU A O 1
ATOM 1519 N N . ILE A 1 186 ? 11.565 -2.318 0.532 1.00 97.06 186 ILE A N 1
ATOM 1520 C CA . ILE A 1 186 ? 11.723 -1.605 1.810 1.00 97.06 186 ILE A CA 1
ATOM 1521 C C . ILE A 1 186 ? 10.456 -0.829 2.179 1.00 97.06 186 ILE A C 1
ATOM 1523 O O . ILE A 1 186 ? 10.120 -0.735 3.360 1.00 97.06 186 ILE A O 1
ATOM 1527 N N . ILE A 1 187 ? 9.696 -0.323 1.199 1.00 93.56 187 ILE A N 1
ATOM 1528 C CA . ILE A 1 187 ? 8.392 0.304 1.466 1.00 93.56 187 ILE A CA 1
ATOM 1529 C C . ILE A 1 187 ? 7.451 -0.697 2.139 1.00 93.56 187 ILE A C 1
ATOM 1531 O O . ILE A 1 187 ? 6.782 -0.350 3.112 1.00 93.56 187 ILE A O 1
ATOM 1535 N N . TYR A 1 188 ? 7.399 -1.928 1.630 1.00 93.81 188 TYR A N 1
ATOM 1536 C CA . TYR A 1 188 ? 6.611 -2.998 2.226 1.00 93.81 188 TYR A CA 1
ATOM 1537 C C . TYR A 1 188 ? 7.176 -3.410 3.591 1.00 93.81 188 TYR A C 1
ATOM 1539 O O . TYR A 1 188 ? 6.472 -3.338 4.599 1.00 93.81 188 TYR A O 1
ATOM 1547 N N . GLY A 1 189 ? 8.463 -3.770 3.642 1.00 88.62 189 GLY A N 1
ATOM 1548 C CA . GLY A 1 189 ? 9.127 -4.289 4.837 1.00 88.62 189 GLY A CA 1
ATOM 1549 C C . GLY A 1 189 ? 9.101 -3.322 6.020 1.00 88.62 189 GLY A C 1
ATOM 1550 O O . GLY A 1 189 ? 8.778 -3.732 7.131 1.00 88.62 189 GLY A O 1
ATOM 1551 N N . SER A 1 190 ? 9.342 -2.027 5.786 1.00 94.50 190 SER A N 1
ATOM 1552 C CA . SER A 1 190 ? 9.318 -0.989 6.834 1.00 94.50 190 SER A CA 1
ATOM 1553 C C . SER A 1 190 ? 7.929 -0.747 7.441 1.00 94.50 190 SER A C 1
ATOM 1555 O O . SER A 1 190 ? 7.834 -0.172 8.525 1.00 94.50 190 SER A O 1
ATOM 1557 N N . LYS A 1 191 ? 6.847 -1.188 6.783 1.00 91.75 191 LYS A N 1
ATOM 1558 C CA . LYS A 1 191 ? 5.460 -1.051 7.268 1.00 91.75 191 LYS A CA 1
ATOM 1559 C C . LYS A 1 191 ? 4.967 -2.261 8.060 1.00 91.75 191 LYS A C 1
ATOM 1561 O O . LYS A 1 191 ? 3.898 -2.188 8.668 1.00 91.75 191 LYS A O 1
ATOM 1566 N N . LEU A 1 192 ? 5.711 -3.366 8.059 1.00 84.81 192 LEU A N 1
ATOM 1567 C CA . LEU A 1 192 ? 5.357 -4.560 8.821 1.00 84.81 192 LEU A CA 1
ATOM 1568 C C . LEU A 1 192 ? 5.550 -4.327 10.322 1.00 84.81 192 LEU A C 1
ATOM 1570 O O . LEU A 1 192 ? 6.471 -3.636 10.742 1.00 84.81 192 LEU A O 1
ATOM 1574 N N . GLU A 1 193 ? 4.733 -4.974 11.157 1.00 83.25 193 GLU A N 1
ATOM 1575 C CA . GLU A 1 193 ? 4.893 -4.873 12.619 1.00 83.25 193 GLU A CA 1
ATOM 1576 C C . GLU A 1 193 ? 6.263 -5.408 13.075 1.00 83.25 193 GLU A C 1
ATOM 1578 O O . GLU A 1 193 ? 6.879 -4.845 13.977 1.00 83.25 193 GLU A O 1
ATOM 1583 N N . LEU A 1 194 ? 6.784 -6.426 12.375 1.00 85.50 194 LEU A N 1
ATOM 1584 C CA . LEU A 1 194 ? 8.122 -6.984 12.596 1.00 85.50 194 LEU A CA 1
ATOM 1585 C C . LEU A 1 194 ? 9.241 -5.949 12.422 1.00 85.50 194 LEU A C 1
ATOM 1587 O O . LEU A 1 194 ? 10.301 -6.109 13.020 1.00 85.50 194 LEU A O 1
ATOM 1591 N N . ALA A 1 195 ? 9.023 -4.879 11.653 1.00 87.50 195 ALA A N 1
ATOM 1592 C CA . ALA A 1 195 ? 10.019 -3.829 11.452 1.00 87.50 195 ALA A CA 1
ATOM 1593 C C . ALA A 1 195 ? 10.388 -3.095 12.749 1.00 87.50 195 ALA A C 1
ATOM 1595 O O . ALA A 1 195 ? 11.478 -2.554 12.863 1.00 87.50 195 ALA A O 1
ATOM 1596 N N . LYS A 1 196 ? 9.505 -3.112 13.756 1.00 82.88 196 LYS A N 1
ATOM 1597 C CA . LYS A 1 196 ? 9.774 -2.515 15.074 1.00 82.88 196 LYS A CA 1
ATOM 1598 C C . LYS A 1 196 ? 10.682 -3.380 15.950 1.00 82.88 196 LYS A C 1
ATOM 1600 O O . LYS A 1 196 ? 11.241 -2.877 16.925 1.00 82.88 196 LYS A O 1
ATOM 1605 N N . GLU A 1 197 ? 10.769 -4.672 15.639 1.00 85.94 197 GLU A N 1
ATOM 1606 C CA . GLU A 1 197 ? 11.503 -5.684 16.406 1.00 85.94 197 GLU A CA 1
ATOM 1607 C C . GLU A 1 197 ? 12.840 -6.046 15.750 1.00 85.94 197 GLU A C 1
ATOM 1609 O O . GLU A 1 197 ? 13.818 -6.338 16.439 1.00 85.94 197 GLU A O 1
ATOM 1614 N N . LYS A 1 198 ? 12.875 -6.059 14.414 1.00 90.12 198 LYS A N 1
ATOM 1615 C CA . LYS A 1 198 ? 14.033 -6.458 13.611 1.00 90.12 198 LYS A CA 1
ATOM 1616 C C . LYS A 1 198 ? 14.936 -5.272 13.316 1.00 90.12 198 LYS A C 1
ATOM 1618 O O . LYS A 1 198 ? 14.470 -4.144 13.237 1.00 90.12 198 LYS A O 1
ATOM 1623 N N . LYS A 1 199 ? 16.229 -5.543 13.112 1.00 93.44 199 LYS A N 1
ATOM 1624 C CA . LYS A 1 199 ? 17.166 -4.520 12.646 1.00 93.44 199 LYS A CA 1
ATOM 1625 C C . LYS A 1 199 ? 17.046 -4.346 11.145 1.00 93.44 199 LYS A C 1
ATOM 1627 O O . LYS A 1 199 ? 17.300 -5.300 10.417 1.00 93.44 199 LYS A O 1
ATOM 1632 N N . ILE A 1 200 ? 16.679 -3.158 10.681 1.00 97.25 200 ILE A N 1
ATOM 1633 C CA . ILE A 1 200 ? 16.515 -2.874 9.254 1.00 97.25 200 ILE A CA 1
ATOM 1634 C C . ILE A 1 200 ? 17.647 -1.986 8.749 1.00 97.25 200 ILE A C 1
ATOM 1636 O O . ILE A 1 200 ? 17.897 -0.896 9.264 1.00 97.25 200 ILE A O 1
ATOM 1640 N N . VAL A 1 201 ? 18.304 -2.453 7.691 1.00 97.94 201 VAL A N 1
ATOM 1641 C CA . VAL A 1 201 ? 19.318 -1.709 6.945 1.00 97.94 201 VAL A CA 1
ATOM 1642 C C . VAL A 1 201 ? 18.822 -1.540 5.518 1.00 97.94 201 VAL A C 1
ATOM 1644 O O . VAL A 1 201 ? 18.443 -2.515 4.883 1.00 97.94 201 VAL A O 1
ATOM 1647 N N . CYS A 1 202 ? 18.829 -0.320 5.000 1.00 97.44 202 CYS A N 1
ATOM 1648 C CA . CYS A 1 202 ? 18.516 -0.034 3.602 1.00 97.44 202 CYS A CA 1
ATOM 1649 C C . CYS A 1 202 ? 19.749 0.567 2.930 1.00 97.44 202 CYS A C 1
ATOM 1651 O O . CYS A 1 202 ? 20.335 1.506 3.472 1.00 97.44 202 CYS A O 1
ATOM 1653 N N . ARG A 1 203 ? 20.135 0.078 1.746 1.00 96.06 203 ARG A N 1
ATOM 1654 C CA . ARG A 1 203 ? 21.214 0.681 0.946 1.00 96.06 203 ARG A CA 1
ATOM 1655 C C . ARG A 1 203 ? 20.661 1.373 -0.296 1.00 96.06 203 ARG A C 1
ATOM 1657 O O . ARG A 1 203 ? 20.140 0.729 -1.198 1.00 96.06 203 ARG A O 1
ATOM 1664 N N . LEU A 1 204 ? 20.813 2.693 -0.350 1.00 92.56 204 LEU A N 1
ATOM 1665 C CA . LEU A 1 204 ? 20.317 3.563 -1.413 1.00 92.56 204 LEU A CA 1
ATOM 1666 C C . LEU A 1 204 ? 21.442 3.939 -2.384 1.00 92.56 204 LEU A C 1
ATOM 1668 O O . LEU A 1 204 ? 22.504 4.417 -1.975 1.00 92.56 204 LEU A O 1
ATOM 1672 N N . HIS A 1 205 ? 21.186 3.773 -3.683 1.00 88.88 205 HIS A N 1
ATOM 1673 C CA . HIS A 1 205 ? 22.199 3.923 -4.725 1.00 88.88 205 HIS A CA 1
ATOM 1674 C C . HIS A 1 205 ? 22.152 5.266 -5.444 1.00 88.88 205 HIS A C 1
ATOM 1676 O O . HIS A 1 205 ? 23.180 5.928 -5.540 1.00 88.88 205 HIS A O 1
ATOM 1682 N N . ARG A 1 206 ? 21.011 5.663 -6.021 1.00 82.56 206 ARG A N 1
ATOM 1683 C CA . ARG A 1 206 ? 20.831 6.997 -6.618 1.00 82.56 206 ARG A CA 1
ATOM 1684 C C . ARG A 1 206 ? 19.416 7.284 -7.086 1.00 82.56 206 ARG A C 1
ATOM 1686 O O . ARG A 1 206 ? 18.859 8.302 -6.698 1.00 82.56 206 ARG A O 1
ATOM 1693 N N . TYR A 1 207 ? 18.924 6.513 -8.064 1.00 79.00 207 TYR A N 1
ATOM 1694 C CA . TYR A 1 207 ? 17.719 6.899 -8.808 1.00 79.00 207 TYR A CA 1
ATOM 1695 C C . TYR A 1 207 ? 16.530 6.996 -7.857 1.00 79.00 207 TYR A C 1
ATOM 1697 O O . TYR A 1 207 ? 15.696 7.877 -8.021 1.00 79.00 207 TYR A O 1
ATOM 1705 N N . GLU A 1 208 ? 16.553 6.162 -6.819 1.00 88.12 208 GLU A N 1
ATOM 1706 C CA . GLU A 1 208 ? 15.592 6.111 -5.731 1.00 88.12 208 GLU A CA 1
ATOM 1707 C C . GLU A 1 208 ? 15.406 7.479 -5.066 1.00 88.12 208 GLU A C 1
ATOM 1709 O O . GLU A 1 208 ? 14.274 7.872 -4.796 1.00 88.12 208 GLU A O 1
ATOM 1714 N N . ALA A 1 209 ? 16.485 8.256 -4.896 1.00 84.12 209 ALA A N 1
ATOM 1715 C CA . ALA A 1 209 ? 16.438 9.587 -4.284 1.00 84.12 209 ALA A CA 1
ATOM 1716 C C . ALA A 1 209 ? 15.616 10.614 -5.086 1.00 84.12 209 ALA A C 1
ATOM 1718 O O . ALA A 1 209 ? 15.283 11.670 -4.554 1.00 84.12 209 ALA A O 1
ATOM 1719 N N . PHE A 1 210 ? 15.292 10.316 -6.348 1.00 78.75 210 PHE A N 1
ATOM 1720 C CA . PHE A 1 210 ? 14.475 11.150 -7.236 1.00 78.75 210 PHE A CA 1
ATOM 1721 C C . PHE A 1 210 ? 13.081 10.561 -7.497 1.00 78.75 210 PHE A C 1
ATOM 1723 O O . PHE A 1 210 ? 12.372 11.031 -8.385 1.00 78.75 210 PHE A O 1
ATOM 1730 N N . THR A 1 211 ? 12.700 9.510 -6.772 1.00 79.44 211 THR A N 1
ATOM 1731 C CA . THR A 1 211 ? 11.391 8.856 -6.896 1.00 79.44 211 THR A CA 1
ATOM 1732 C C . THR A 1 211 ? 10.537 9.094 -5.658 1.00 79.44 211 THR A C 1
ATOM 1734 O O . THR A 1 211 ? 11.030 9.522 -4.618 1.00 79.44 211 THR A O 1
ATOM 1737 N N . GLU A 1 212 ? 9.254 8.747 -5.736 1.00 79.69 212 GLU A N 1
ATOM 1738 C CA . GLU A 1 212 ? 8.363 8.734 -4.569 1.00 79.69 212 GLU A CA 1
ATOM 1739 C C . GLU A 1 212 ? 8.681 7.589 -3.588 1.00 79.69 212 GLU A C 1
ATOM 1741 O O . GLU A 1 212 ? 8.081 7.507 -2.519 1.00 79.69 212 GLU A O 1
ATOM 1746 N N . TYR A 1 213 ? 9.636 6.700 -3.897 1.00 87.00 213 TYR A N 1
ATOM 1747 C CA . TYR A 1 213 ? 9.947 5.585 -3.005 1.00 87.00 213 TYR A CA 1
ATOM 1748 C C . TYR A 1 213 ? 10.464 6.063 -1.656 1.00 87.00 213 TYR A C 1
ATOM 1750 O O . TYR A 1 213 ? 9.987 5.613 -0.616 1.00 87.00 213 TYR A O 1
ATOM 1758 N N . ILE A 1 214 ? 11.359 7.052 -1.668 1.00 89.19 214 ILE A N 1
ATOM 1759 C CA . ILE A 1 214 ? 11.927 7.603 -0.440 1.00 89.19 214 ILE A CA 1
ATOM 1760 C C . ILE A 1 214 ? 10.852 8.229 0.461 1.00 89.19 214 ILE A C 1
ATOM 1762 O O . ILE A 1 214 ? 11.000 8.188 1.675 1.00 89.19 214 ILE A O 1
ATOM 1766 N N . THR A 1 215 ? 9.749 8.764 -0.072 1.00 85.44 215 THR A N 1
ATOM 1767 C CA . THR A 1 215 ? 8.671 9.340 0.755 1.00 85.44 215 THR A CA 1
ATOM 1768 C C . THR A 1 215 ? 7.677 8.290 1.255 1.00 85.44 215 THR A C 1
ATOM 1770 O O . THR A 1 215 ? 6.966 8.538 2.228 1.00 85.44 215 THR A O 1
ATOM 1773 N N . ALA A 1 216 ? 7.634 7.110 0.631 1.00 85.25 216 ALA A N 1
ATOM 1774 C CA . ALA A 1 216 ? 6.724 6.025 0.984 1.00 85.25 216 ALA A CA 1
ATOM 1775 C C . ALA A 1 216 ? 7.261 5.072 2.072 1.00 85.25 216 ALA A C 1
ATOM 1777 O O . ALA A 1 216 ? 6.472 4.288 2.617 1.00 85.25 216 ALA A O 1
ATOM 1778 N N . VAL A 1 217 ? 8.564 5.123 2.376 1.00 89.38 217 VAL A N 1
ATOM 1779 C CA . VAL A 1 217 ? 9.229 4.333 3.429 1.00 89.38 217 VAL A CA 1
ATOM 1780 C C . VAL A 1 217 ? 8.918 4.899 4.819 1.00 89.38 217 VAL A C 1
ATOM 1782 O O . VAL A 1 217 ? 8.991 6.107 5.045 1.00 89.38 217 VAL A O 1
ATOM 1785 N N . CYS A 1 218 ? 8.620 4.018 5.779 1.00 89.62 218 CYS A N 1
ATOM 1786 C CA . CYS A 1 218 ? 8.531 4.377 7.196 1.00 89.62 218 CYS A CA 1
ATOM 1787 C C . CYS A 1 218 ? 9.939 4.416 7.807 1.00 89.62 218 CYS A C 1
ATOM 1789 O O . CYS A 1 218 ? 10.373 3.446 8.428 1.00 89.62 218 CYS A O 1
ATOM 1791 N N . TRP A 1 219 ? 10.666 5.516 7.585 1.00 90.44 219 TRP A N 1
ATOM 1792 C CA . TRP A 1 219 ? 12.066 5.682 8.003 1.00 90.44 219 TRP A CA 1
ATOM 1793 C C . TRP A 1 219 ? 12.296 5.481 9.499 1.00 90.44 219 TRP A C 1
ATOM 1795 O O . TRP A 1 219 ? 13.361 5.020 9.882 1.00 90.44 219 TRP A O 1
ATOM 1805 N N . GLU A 1 220 ? 11.286 5.744 10.323 1.00 88.06 220 GLU A N 1
ATOM 1806 C CA . GLU A 1 220 ? 11.310 5.548 11.774 1.00 88.06 220 GLU A CA 1
ATOM 1807 C C . GLU A 1 220 ? 11.472 4.066 12.177 1.00 88.06 220 GLU A C 1
ATOM 1809 O O . GLU A 1 220 ? 11.910 3.754 13.284 1.00 88.06 220 GLU A O 1
ATOM 1814 N N . ASN A 1 221 ? 11.145 3.139 11.270 1.00 92.25 221 ASN A N 1
ATOM 1815 C CA . ASN A 1 221 ? 11.363 1.702 11.445 1.00 92.25 221 ASN A CA 1
ATOM 1816 C C . ASN A 1 221 ? 12.653 1.208 10.760 1.00 92.25 221 ASN A C 1
ATOM 1818 O O . ASN A 1 221 ? 12.879 0.003 10.682 1.00 92.25 221 ASN A O 1
ATOM 1822 N N . VAL A 1 222 ? 13.481 2.107 10.220 1.00 94.69 222 VAL A N 1
ATOM 1823 C CA . VAL A 1 222 ? 14.757 1.772 9.578 1.00 94.69 222 VAL A CA 1
ATOM 1824 C C . VAL A 1 222 ? 15.896 2.180 10.508 1.00 94.69 222 VAL A C 1
ATOM 1826 O O . VAL A 1 222 ? 16.069 3.356 10.805 1.00 94.69 222 VAL A O 1
ATOM 1829 N N . ASP A 1 223 ? 16.707 1.222 10.960 1.00 93.75 223 ASP A N 1
ATOM 1830 C CA . ASP A 1 223 ? 17.819 1.510 11.876 1.00 93.75 223 ASP A CA 1
ATOM 1831 C C . ASP A 1 223 ? 19.019 2.150 11.171 1.00 93.75 223 ASP A C 1
ATOM 1833 O O . ASP A 1 223 ? 19.783 2.894 11.791 1.00 93.75 223 ASP A O 1
ATOM 1837 N N . LYS A 1 224 ? 19.236 1.824 9.891 1.00 95.44 224 LYS A N 1
ATOM 1838 C CA . LYS A 1 224 ? 20.359 2.359 9.117 1.00 95.44 224 LYS A CA 1
ATOM 1839 C C . LYS A 1 224 ? 20.009 2.583 7.654 1.00 95.44 224 LYS A C 1
ATOM 1841 O O . LYS A 1 224 ? 19.579 1.659 6.966 1.00 95.44 224 LYS A O 1
ATOM 1846 N N . LEU A 1 225 ? 20.312 3.775 7.155 1.00 96.25 225 LEU A N 1
ATOM 1847 C CA . LEU A 1 225 ? 20.328 4.091 5.733 1.00 96.25 225 LEU A CA 1
ATOM 1848 C C . LEU A 1 225 ? 21.777 4.257 5.261 1.00 96.25 225 LEU A C 1
ATOM 1850 O O . LEU A 1 225 ? 22.469 5.206 5.628 1.00 96.25 225 LEU A O 1
ATOM 1854 N N . ILE A 1 226 ? 22.240 3.329 4.429 1.00 96.12 226 ILE A N 1
ATOM 1855 C CA . ILE A 1 226 ? 23.541 3.405 3.766 1.00 96.12 226 ILE A CA 1
ATOM 1856 C C . ILE A 1 226 ? 23.345 4.111 2.426 1.00 96.12 226 ILE A C 1
ATOM 1858 O O . ILE A 1 226 ? 22.648 3.600 1.555 1.00 96.12 226 ILE A O 1
ATOM 1862 N N . ILE A 1 227 ? 23.980 5.262 2.230 1.00 93.38 227 ILE A N 1
ATOM 1863 C CA . ILE A 1 227 ? 24.040 5.937 0.927 1.00 93.38 227 ILE A CA 1
ATOM 1864 C C . ILE A 1 227 ? 25.398 5.677 0.278 1.00 93.38 227 ILE A C 1
ATOM 1866 O O . ILE A 1 227 ? 26.427 5.692 0.952 1.00 93.38 227 ILE A O 1
ATOM 1870 N N . VAL A 1 228 ? 25.429 5.453 -1.035 1.00 89.69 228 VAL A N 1
ATOM 1871 C CA . VAL A 1 228 ? 26.687 5.115 -1.737 1.00 89.69 228 VAL A CA 1
ATOM 1872 C C . VAL A 1 228 ? 27.610 6.310 -2.003 1.00 89.69 228 VAL A C 1
ATOM 1874 O O . VAL A 1 228 ? 28.707 6.134 -2.524 1.00 89.69 228 VAL A O 1
ATOM 1877 N N . SER A 1 229 ? 27.169 7.528 -1.679 1.00 83.94 229 SER A N 1
ATOM 1878 C CA . SER A 1 229 ? 27.944 8.760 -1.850 1.00 83.94 229 SER A CA 1
ATOM 1879 C C . SER A 1 229 ? 27.353 9.909 -1.033 1.00 83.94 229 SER A C 1
ATOM 1881 O O . SER A 1 229 ? 26.132 10.034 -0.928 1.00 83.94 229 SER A O 1
ATOM 1883 N N . GLN A 1 230 ? 28.206 10.795 -0.510 1.00 83.19 230 GLN A N 1
ATOM 1884 C CA . GLN A 1 230 ? 27.801 11.859 0.421 1.00 83.19 230 GLN A CA 1
ATOM 1885 C C . GLN A 1 230 ? 26.738 12.820 -0.144 1.00 83.19 230 GLN A C 1
ATOM 1887 O O . GLN A 1 230 ? 25.795 13.144 0.569 1.00 83.19 230 GLN A O 1
ATOM 1892 N N . HIS A 1 231 ? 26.830 13.230 -1.414 1.00 78.69 231 HIS A N 1
ATOM 1893 C CA . HIS A 1 231 ? 25.871 14.167 -2.029 1.00 78.69 231 HIS A CA 1
ATOM 1894 C C . HIS A 1 231 ? 24.426 13.645 -2.099 1.00 78.69 231 HIS A C 1
ATOM 1896 O O . HIS A 1 231 ? 23.496 14.433 -2.245 1.00 78.69 231 HIS A O 1
ATOM 1902 N N . LEU A 1 232 ? 24.202 12.326 -2.001 1.00 84.31 232 LEU A N 1
ATOM 1903 C CA . LEU A 1 232 ? 22.838 11.784 -1.952 1.00 84.31 232 LEU A CA 1
ATOM 1904 C C . LEU A 1 232 ? 22.106 12.246 -0.695 1.00 84.31 232 LEU A C 1
ATOM 1906 O O . LEU A 1 232 ? 20.888 12.369 -0.719 1.00 84.31 232 LEU A O 1
ATOM 1910 N N . LYS A 1 233 ? 22.845 12.546 0.375 1.00 84.81 233 LYS A N 1
ATOM 1911 C CA . LYS A 1 233 ? 22.292 13.108 1.600 1.00 84.81 233 LYS A CA 1
ATOM 1912 C C . LYS A 1 233 ? 21.631 14.461 1.350 1.00 84.81 233 LYS A C 1
ATOM 1914 O O . LYS A 1 233 ? 20.483 14.642 1.736 1.00 84.81 233 LYS A O 1
ATOM 1919 N N . ASP A 1 234 ? 22.310 15.350 0.626 1.00 79.25 234 ASP A N 1
ATOM 1920 C CA . ASP A 1 234 ? 21.788 16.683 0.303 1.00 79.25 234 ASP A CA 1
ATOM 1921 C C . ASP A 1 234 ? 20.483 16.577 -0.507 1.00 79.25 234 ASP A C 1
ATOM 1923 O O . ASP A 1 234 ? 19.524 17.311 -0.278 1.00 79.25 234 ASP A O 1
ATOM 1927 N N . ILE A 1 235 ? 20.413 15.611 -1.431 1.00 80.12 235 ILE A N 1
ATOM 1928 C CA . ILE A 1 235 ? 19.211 15.342 -2.237 1.00 80.12 235 ILE A CA 1
ATOM 1929 C C . ILE A 1 235 ? 18.079 14.781 -1.361 1.00 80.12 235 ILE A C 1
ATOM 1931 O O . ILE A 1 235 ? 16.924 15.183 -1.507 1.00 80.12 235 ILE A O 1
ATOM 1935 N N . LEU A 1 236 ? 18.399 13.867 -0.441 1.00 84.81 236 LEU A N 1
ATOM 1936 C CA . LEU A 1 236 ? 17.428 13.288 0.487 1.00 84.81 236 LEU A CA 1
ATOM 1937 C C . LEU A 1 236 ? 16.843 14.337 1.435 1.00 84.81 236 LEU A C 1
ATOM 1939 O O . LEU A 1 236 ? 15.636 14.331 1.651 1.00 84.81 236 LEU A O 1
ATOM 1943 N N . GLU A 1 237 ? 17.655 15.255 1.961 1.00 82.19 237 GLU A N 1
ATOM 1944 C CA . GLU A 1 237 ? 17.199 16.317 2.868 1.00 82.19 237 GLU A CA 1
ATOM 1945 C C . GLU A 1 237 ? 16.226 17.295 2.198 1.00 82.19 237 GLU A C 1
ATOM 1947 O O . GLU A 1 237 ? 15.273 17.748 2.836 1.00 82.19 237 GLU A O 1
ATOM 1952 N N . VAL A 1 238 ? 16.421 17.585 0.906 1.00 78.56 238 VAL A N 1
ATOM 1953 C CA . VAL A 1 238 ? 15.494 18.418 0.121 1.00 78.56 238 VAL A CA 1
ATOM 1954 C C . VAL A 1 238 ? 14.131 17.739 -0.030 1.00 78.56 238 VAL A C 1
ATOM 1956 O O . VAL A 1 238 ? 13.098 18.398 0.090 1.00 78.56 238 VAL A O 1
ATOM 1959 N N . ASN A 1 239 ? 14.118 16.429 -0.279 1.00 76.94 239 ASN A N 1
ATOM 1960 C CA . ASN A 1 239 ? 12.888 15.677 -0.531 1.00 76.94 239 ASN A CA 1
ATOM 1961 C C . ASN A 1 239 ? 12.197 15.199 0.758 1.00 76.94 239 ASN A C 1
ATOM 1963 O O . ASN A 1 239 ? 10.986 14.974 0.761 1.00 76.94 239 ASN A O 1
ATOM 1967 N N . ILE A 1 240 ? 12.946 15.042 1.853 1.00 82.38 240 ILE A N 1
ATOM 1968 C CA . ILE A 1 240 ? 12.466 14.551 3.149 1.00 82.38 240 ILE A CA 1
ATOM 1969 C C . ILE A 1 240 ? 13.044 15.438 4.256 1.00 82.38 240 ILE A C 1
ATOM 1971 O O . ILE A 1 240 ? 14.118 15.156 4.802 1.00 82.38 240 ILE A O 1
ATOM 1975 N N . PRO A 1 241 ? 12.319 16.506 4.635 1.00 76.81 241 PRO A N 1
ATOM 1976 C CA . PRO A 1 241 ? 12.772 17.412 5.677 1.00 76.81 241 PRO A CA 1
ATOM 1977 C C . PRO A 1 241 ? 13.039 16.669 6.993 1.00 76.81 241 PRO A C 1
ATOM 1979 O O . PRO A 1 241 ? 12.170 15.964 7.509 1.00 76.81 241 PRO A O 1
ATOM 1982 N N . ASN A 1 242 ? 14.224 16.883 7.571 1.00 78.69 242 ASN A N 1
ATOM 1983 C CA . ASN A 1 242 ? 14.687 16.254 8.815 1.00 78.69 242 ASN A CA 1
ATOM 1984 C C . ASN A 1 242 ? 14.851 14.720 8.760 1.00 78.69 242 ASN A C 1
ATOM 1986 O O . ASN A 1 242 ? 14.693 14.067 9.792 1.00 78.69 242 ASN A O 1
ATOM 1990 N N . ILE A 1 243 ? 15.174 14.129 7.603 1.00 85.06 243 ILE A N 1
ATOM 1991 C CA . ILE A 1 243 ? 15.398 12.675 7.490 1.00 85.06 243 ILE A CA 1
ATOM 1992 C C . ILE A 1 243 ? 16.427 12.128 8.497 1.00 85.06 243 ILE A C 1
ATOM 1994 O O . ILE A 1 243 ? 16.228 11.044 9.034 1.00 85.06 243 ILE A O 1
ATOM 1998 N N . GLU A 1 244 ? 17.451 12.906 8.858 1.00 81.88 244 GLU A N 1
ATOM 1999 C CA . GLU A 1 244 ? 18.449 12.520 9.870 1.00 81.88 244 GLU A CA 1
ATOM 2000 C C . GLU A 1 244 ? 17.873 12.297 11.274 1.00 81.88 244 GLU A C 1
ATOM 2002 O O . GLU A 1 244 ? 18.482 11.623 12.099 1.00 81.88 244 GLU A O 1
ATOM 2007 N N . LYS A 1 245 ? 16.703 12.876 11.574 1.00 81.31 245 LYS A N 1
ATOM 2008 C CA . LYS A 1 245 ? 16.000 12.629 12.841 1.00 81.31 245 LYS A CA 1
ATOM 2009 C C . LYS A 1 245 ? 15.175 11.346 12.808 1.00 81.31 245 LYS A C 1
ATOM 2011 O O . LYS A 1 245 ? 14.719 10.909 13.856 1.00 81.31 245 LYS A O 1
ATOM 2016 N N . LYS A 1 246 ? 14.938 10.794 11.616 1.00 83.94 246 LYS A N 1
ATOM 2017 C CA . LYS A 1 246 ? 14.087 9.621 11.391 1.00 83.94 246 LYS A CA 1
ATOM 2018 C C . LYS A 1 246 ? 14.895 8.339 11.242 1.00 83.94 246 LYS A C 1
ATOM 2020 O O . LYS A 1 246 ? 14.432 7.295 11.671 1.00 83.94 246 LYS A O 1
ATOM 2025 N N . VAL A 1 247 ? 16.074 8.426 10.628 1.00 91.19 247 VAL A N 1
ATOM 2026 C CA . VAL A 1 247 ? 16.959 7.289 10.357 1.00 91.19 247 VAL A CA 1
ATOM 2027 C C . VAL A 1 247 ? 18.418 7.719 10.483 1.00 91.19 247 VAL A C 1
ATOM 2029 O O . VAL A 1 247 ? 18.780 8.832 10.102 1.00 91.19 247 VAL A O 1
ATOM 2032 N N . ASP A 1 248 ? 19.268 6.826 10.990 1.00 91.31 248 ASP A N 1
ATOM 2033 C CA . ASP A 1 248 ? 20.714 7.045 11.017 1.00 91.31 248 ASP A CA 1
ATOM 2034 C C . ASP A 1 248 ? 21.309 6.820 9.617 1.00 91.31 248 ASP A C 1
ATOM 2036 O O . ASP A 1 248 ? 21.176 5.738 9.034 1.00 91.31 248 ASP A O 1
ATOM 2040 N N . ILE A 1 249 ? 21.955 7.850 9.066 1.00 93.06 249 ILE A N 1
ATOM 2041 C CA . ILE A 1 249 ? 22.461 7.867 7.691 1.00 93.06 249 ILE A CA 1
ATOM 2042 C C . ILE A 1 249 ? 23.984 7.786 7.692 1.00 93.06 249 ILE A C 1
ATOM 2044 O O . ILE A 1 249 ? 24.666 8.603 8.311 1.00 93.06 249 ILE A O 1
ATOM 2048 N N . ILE A 1 250 ? 24.533 6.866 6.899 1.00 93.75 250 ILE A N 1
ATOM 2049 C CA . ILE A 1 250 ? 25.976 6.757 6.679 1.00 93.75 250 ILE A CA 1
ATOM 2050 C C . ILE A 1 250 ? 26.317 6.679 5.192 1.00 93.75 250 ILE A C 1
ATOM 2052 O O . ILE A 1 250 ? 25.734 5.901 4.441 1.00 93.75 250 ILE A O 1
ATOM 2056 N N . ALA A 1 251 ? 27.311 7.460 4.768 1.00 91.31 251 ALA A N 1
ATOM 2057 C CA . ALA A 1 251 ? 27.878 7.346 3.430 1.00 91.31 251 ALA A CA 1
ATOM 2058 C C . ALA A 1 251 ? 28.959 6.259 3.385 1.00 91.31 251 ALA A C 1
ATOM 2060 O O . ALA A 1 251 ? 29.946 6.323 4.128 1.00 91.31 251 ALA A O 1
ATOM 2061 N N . ILE A 1 252 ? 28.796 5.270 2.509 1.00 92.81 252 ILE A N 1
ATOM 2062 C CA . ILE A 1 252 ? 29.780 4.215 2.246 1.00 92.81 252 ILE A CA 1
ATOM 2063 C C . ILE A 1 252 ? 30.006 4.143 0.740 1.00 92.81 252 ILE A C 1
ATOM 2065 O O . ILE A 1 252 ? 29.150 3.652 0.008 1.00 92.81 252 ILE A O 1
ATOM 2069 N N . ASP A 1 253 ? 31.168 4.615 0.295 1.00 90.00 253 ASP A N 1
ATOM 2070 C CA . ASP A 1 253 ? 31.533 4.582 -1.116 1.00 90.00 253 ASP A CA 1
ATOM 2071 C C . ASP A 1 253 ? 31.617 3.147 -1.651 1.00 90.00 253 ASP A C 1
ATOM 2073 O O . ASP A 1 253 ? 31.990 2.204 -0.945 1.00 90.00 253 ASP A O 1
ATOM 2077 N N . ASN A 1 254 ? 31.298 2.999 -2.933 1.00 90.56 254 ASN A N 1
ATOM 2078 C CA . ASN A 1 254 ? 31.458 1.741 -3.647 1.00 90.56 254 ASN A CA 1
ATOM 2079 C C . ASN A 1 254 ? 32.939 1.350 -3.760 1.00 90.56 254 ASN A C 1
ATOM 2081 O O . ASN A 1 254 ? 33.806 2.184 -4.024 1.00 90.56 254 ASN A O 1
ATOM 2085 N N . GLY A 1 255 ? 33.213 0.061 -3.579 1.00 92.25 255 GLY A N 1
ATOM 2086 C CA . GLY A 1 255 ? 34.542 -0.522 -3.643 1.00 92.25 255 GLY A CA 1
ATOM 2087 C C . GLY A 1 255 ? 34.834 -1.193 -4.983 1.00 92.25 255 GLY A C 1
ATOM 2088 O O . GLY A 1 255 ? 33.942 -1.696 -5.661 1.00 92.25 255 GLY A O 1
ATOM 2089 N N . VAL A 1 256 ? 36.113 -1.219 -5.353 1.00 93.94 256 VAL A N 1
ATOM 2090 C CA . VAL A 1 256 ? 36.646 -1.896 -6.540 1.00 93.94 256 VAL A CA 1
ATOM 2091 C C . VAL A 1 256 ? 37.505 -3.078 -6.105 1.00 93.94 256 VAL A C 1
ATOM 2093 O O . VAL A 1 256 ? 38.401 -2.936 -5.263 1.00 93.94 256 VAL A O 1
ATOM 2096 N N . ASN A 1 257 ? 37.266 -4.246 -6.706 1.00 92.50 257 ASN A N 1
ATOM 2097 C CA . ASN A 1 257 ? 38.061 -5.443 -6.455 1.00 92.50 257 ASN A CA 1
ATOM 2098 C C . ASN A 1 257 ? 39.431 -5.334 -7.143 1.00 92.50 257 ASN A C 1
ATOM 2100 O O . ASN A 1 257 ? 39.614 -5.625 -8.326 1.00 92.50 257 ASN A O 1
ATOM 2104 N N . LEU A 1 258 ? 40.420 -4.915 -6.364 1.00 93.44 258 LEU A N 1
ATOM 2105 C CA . LEU A 1 258 ? 41.792 -4.712 -6.812 1.00 93.44 258 LEU A CA 1
ATOM 2106 C C . LEU A 1 258 ? 42.514 -6.010 -7.206 1.00 93.44 258 LEU A C 1
ATOM 2108 O O . LEU A 1 258 ? 43.507 -5.934 -7.931 1.00 93.44 258 LEU A O 1
ATOM 2112 N N . LYS A 1 259 ? 42.048 -7.177 -6.738 1.00 91.50 259 LYS A N 1
ATOM 2113 C CA . LYS A 1 259 ? 42.616 -8.483 -7.110 1.00 91.50 259 LYS A CA 1
ATOM 2114 C C . LYS A 1 259 ? 42.187 -8.895 -8.518 1.00 91.50 259 LYS A C 1
ATOM 2116 O O . LYS A 1 259 ? 42.992 -9.490 -9.228 1.00 91.50 259 LYS A O 1
ATOM 2121 N N . LYS A 1 260 ? 40.956 -8.535 -8.907 1.00 91.00 260 LYS A N 1
ATOM 2122 C CA . LYS A 1 260 ? 40.429 -8.711 -10.264 1.00 91.00 260 LYS A CA 1
ATOM 2123 C C . LYS A 1 260 ? 41.171 -7.807 -11.246 1.00 91.00 260 LYS A C 1
ATOM 2125 O O . LYS A 1 260 ? 41.824 -8.288 -12.147 1.00 91.00 260 LYS A O 1
ATOM 2130 N N . TYR A 1 261 ? 41.184 -6.495 -11.023 1.00 91.94 261 TYR A N 1
ATOM 2131 C CA . TYR A 1 261 ? 41.805 -5.562 -11.970 1.00 91.94 261 TYR A CA 1
ATOM 2132 C C . TYR A 1 261 ? 43.307 -5.411 -11.721 1.00 91.94 261 TYR A C 1
ATOM 2134 O O . TYR A 1 261 ? 43.724 -4.652 -10.841 1.00 91.94 261 TYR A O 1
ATOM 2142 N N . LYS A 1 262 ? 44.142 -6.125 -12.480 1.00 88.81 262 LYS A N 1
ATOM 2143 C CA . LYS A 1 262 ? 45.602 -6.104 -12.294 1.00 88.81 262 LYS A CA 1
ATOM 2144 C C . LYS A 1 262 ? 46.239 -4.824 -12.837 1.00 88.81 262 LYS A C 1
ATOM 2146 O O . LYS A 1 262 ? 45.956 -4.369 -13.944 1.00 88.81 262 LYS A O 1
ATOM 2151 N N . LEU A 1 263 ? 47.164 -4.257 -12.061 1.00 93.44 263 LEU A N 1
ATOM 2152 C CA . LEU A 1 263 ? 47.944 -3.099 -12.493 1.00 93.44 263 LEU A CA 1
ATOM 2153 C C . LEU A 1 263 ? 48.896 -3.495 -13.626 1.00 93.44 263 LEU A C 1
ATOM 2155 O O . LEU A 1 263 ? 49.714 -4.401 -13.468 1.00 93.44 263 LEU A O 1
ATOM 2159 N N . LYS A 1 264 ? 48.849 -2.752 -14.731 1.00 90.81 264 LYS A N 1
ATOM 2160 C CA . LYS A 1 264 ? 49.797 -2.868 -15.842 1.00 90.81 264 LYS A CA 1
ATOM 2161 C C . LYS A 1 264 ? 50.492 -1.533 -16.061 1.00 90.81 264 LYS A C 1
ATOM 2163 O O . LYS A 1 264 ? 49.892 -0.476 -15.868 1.00 90.81 264 LYS A O 1
ATOM 2168 N N . GLU A 1 265 ? 51.752 -1.572 -16.474 1.00 92.75 265 GLU A N 1
ATOM 2169 C CA . GLU A 1 265 ? 52.438 -0.367 -16.928 1.00 92.75 265 GLU A CA 1
ATOM 2170 C C . GLU A 1 265 ? 51.781 0.141 -18.215 1.00 92.75 265 GLU A C 1
ATOM 2172 O O . GLU A 1 265 ? 51.603 -0.601 -19.185 1.00 92.75 265 GLU A O 1
ATOM 2177 N N . ARG A 1 266 ? 51.372 1.411 -18.200 1.00 90.50 266 ARG A N 1
ATOM 2178 C CA . ARG A 1 266 ? 50.672 2.066 -19.305 1.00 90.50 266 ARG A CA 1
ATOM 2179 C C . ARG A 1 266 ? 51.402 3.342 -19.692 1.00 90.50 266 ARG A C 1
ATOM 2181 O O . ARG A 1 266 ? 51.888 4.069 -18.830 1.00 90.50 266 ARG A O 1
ATOM 2188 N N . ASN A 1 267 ? 51.404 3.613 -20.992 1.00 89.50 267 ASN A N 1
ATOM 2189 C CA . ASN A 1 267 ? 52.004 4.791 -21.606 1.00 89.50 267 ASN A CA 1
ATOM 2190 C C . ASN A 1 267 ? 50.976 5.508 -22.493 1.00 89.50 267 ASN A C 1
ATOM 2192 O O . ASN A 1 267 ? 49.890 4.982 -22.764 1.00 89.50 267 ASN A O 1
ATOM 2196 N N . ILE A 1 268 ? 51.349 6.698 -22.966 1.00 94.31 268 ILE A N 1
ATOM 2197 C CA . ILE A 1 268 ? 50.601 7.471 -23.967 1.00 94.31 268 ILE A CA 1
ATOM 2198 C C . ILE A 1 268 ? 50.336 6.590 -25.197 1.00 94.31 268 ILE A C 1
ATOM 2200 O O . ILE A 1 268 ? 51.201 5.826 -25.627 1.00 94.31 268 ILE A O 1
ATOM 2204 N N . GLY A 1 269 ? 49.138 6.695 -25.764 1.00 95.25 269 GLY A N 1
ATOM 2205 C CA . GLY A 1 269 ? 48.738 5.925 -26.937 1.00 95.25 269 GLY A CA 1
ATOM 2206 C C . GLY A 1 269 ? 47.497 6.507 -27.599 1.00 95.25 269 GLY A C 1
ATOM 2207 O O . GLY A 1 269 ? 47.210 7.689 -27.441 1.00 95.25 269 GLY A O 1
ATOM 2208 N N . PHE A 1 270 ? 46.763 5.679 -28.340 1.00 97.50 270 PHE A N 1
ATOM 2209 C CA . PHE A 1 270 ? 45.659 6.140 -29.196 1.00 97.50 270 PHE A CA 1
ATOM 2210 C C . PHE A 1 270 ? 44.319 5.464 -28.900 1.00 97.50 270 PHE A C 1
ATOM 2212 O O . PHE A 1 270 ? 43.305 5.844 -29.483 1.00 97.50 270 PHE A O 1
ATOM 2219 N N . ASN A 1 271 ? 44.289 4.481 -27.998 1.00 98.25 271 ASN A N 1
ATOM 2220 C CA . ASN A 1 271 ? 43.086 3.708 -27.717 1.00 98.25 271 ASN A CA 1
ATOM 2221 C C . ASN A 1 271 ? 42.341 4.289 -26.510 1.00 98.25 271 ASN A C 1
ATOM 2223 O O . ASN A 1 271 ? 42.845 4.281 -25.384 1.00 98.25 271 ASN A O 1
ATOM 2227 N N . ILE A 1 272 ? 41.123 4.761 -26.749 1.00 98.62 272 ILE A N 1
ATOM 2228 C CA . ILE A 1 272 ? 40.226 5.350 -25.756 1.00 98.62 272 ILE A CA 1
ATOM 2229 C C . ILE A 1 272 ? 39.078 4.369 -25.524 1.00 98.62 272 ILE A C 1
ATOM 2231 O O . ILE A 1 272 ? 38.440 3.926 -26.472 1.00 98.62 272 ILE A O 1
ATOM 2235 N N . GLY A 1 273 ? 38.828 4.005 -24.274 1.00 98.06 273 GLY A N 1
ATOM 2236 C CA . GLY A 1 273 ? 37.699 3.175 -23.876 1.00 98.06 273 GLY A CA 1
ATOM 2237 C C . GLY A 1 273 ? 36.508 4.005 -23.400 1.00 98.06 273 GLY A C 1
ATOM 2238 O O . GLY A 1 273 ? 36.672 5.068 -22.799 1.00 98.06 273 GLY A O 1
ATOM 2239 N N . TYR A 1 274 ? 35.313 3.469 -23.616 1.00 97.75 274 TYR A N 1
ATOM 2240 C CA . TYR A 1 274 ? 34.064 3.865 -22.979 1.00 97.75 274 TYR A CA 1
ATOM 2241 C C . TYR A 1 274 ? 33.328 2.607 -22.500 1.00 97.75 274 TYR A C 1
ATOM 2243 O O . TYR A 1 274 ? 33.215 1.641 -23.255 1.00 97.75 274 TYR A O 1
ATOM 2251 N N . VAL A 1 275 ? 32.810 2.628 -21.268 1.00 95.38 275 VAL A N 1
ATOM 2252 C CA . VAL A 1 275 ? 32.124 1.485 -20.643 1.00 95.38 275 VAL A CA 1
ATOM 2253 C C . VAL A 1 275 ? 30.736 1.900 -20.151 1.00 95.38 275 VAL A C 1
ATOM 2255 O O . VAL A 1 275 ? 30.603 2.836 -19.358 1.00 95.38 275 VAL A O 1
ATOM 2258 N N . GLY A 1 276 ? 29.705 1.174 -20.588 1.00 91.25 276 GLY A N 1
ATOM 2259 C CA . GLY A 1 276 ? 28.336 1.282 -20.079 1.00 91.25 276 GLY A CA 1
ATOM 2260 C C . GLY A 1 276 ? 27.261 1.454 -21.155 1.00 91.25 276 GLY A C 1
ATOM 2261 O O . GLY A 1 276 ? 27.535 1.560 -22.349 1.00 91.25 276 GLY A O 1
ATOM 2262 N N . TYR A 1 277 ? 25.998 1.478 -20.724 1.00 91.50 277 TYR A N 1
ATOM 2263 C CA . TYR A 1 277 ? 24.864 1.763 -21.608 1.00 91.50 277 TYR A CA 1
ATOM 2264 C C . TYR A 1 277 ? 24.936 3.167 -22.197 1.00 91.50 277 TYR A C 1
ATOM 2266 O O . TYR A 1 277 ? 25.296 4.110 -21.502 1.00 91.50 277 TYR A O 1
ATOM 2274 N N . ILE A 1 278 ? 24.506 3.314 -23.446 1.00 92.25 278 ILE A N 1
ATOM 2275 C CA . ILE A 1 278 ? 24.486 4.589 -24.157 1.00 92.25 278 ILE A CA 1
ATOM 2276 C C . ILE A 1 278 ? 23.063 5.140 -24.141 1.00 92.25 278 ILE A C 1
ATOM 2278 O O . ILE A 1 278 ? 22.156 4.610 -24.785 1.00 92.25 278 ILE A O 1
ATOM 2282 N N . HIS A 1 279 ? 22.889 6.222 -23.389 1.00 92.44 279 HIS A N 1
ATOM 2283 C CA . HIS A 1 279 ? 21.649 6.985 -23.262 1.00 92.44 279 HIS A CA 1
ATOM 2284 C C . HIS A 1 279 ? 21.979 8.462 -23.002 1.00 92.44 279 HIS A C 1
ATOM 2286 O O . HIS A 1 279 ? 23.112 8.794 -22.643 1.00 92.44 279 HIS A O 1
ATOM 2292 N N . SER A 1 280 ? 20.990 9.352 -23.090 1.00 91.19 280 SER A N 1
ATOM 2293 C CA . SER A 1 280 ? 21.155 10.812 -22.951 1.00 91.19 280 SER A CA 1
ATOM 2294 C C . SER A 1 280 ? 22.005 11.243 -21.744 1.00 91.19 280 SER A C 1
ATOM 2296 O O . SER A 1 280 ? 22.912 12.058 -21.892 1.00 91.19 280 SER A O 1
ATOM 2298 N N . ARG A 1 281 ? 21.816 10.627 -20.564 1.00 89.25 281 ARG A N 1
ATOM 2299 C CA . ARG A 1 281 ? 22.596 10.972 -19.351 1.00 89.25 281 ARG A CA 1
ATOM 2300 C C . ARG A 1 281 ? 24.100 10.689 -19.452 1.00 89.25 281 ARG A C 1
ATOM 2302 O O . ARG A 1 281 ? 24.860 11.270 -18.687 1.00 89.25 281 ARG A O 1
ATOM 2309 N N . LYS A 1 282 ? 24.547 9.807 -20.354 1.00 93.50 282 LYS A N 1
ATOM 2310 C CA . LYS A 1 282 ? 25.980 9.558 -20.594 1.00 93.50 282 LYS A CA 1
ATOM 2311 C C . LYS A 1 282 ? 26.598 10.568 -21.566 1.00 93.50 282 LYS A C 1
ATOM 2313 O O . LYS A 1 282 ? 27.766 10.436 -21.892 1.00 93.50 282 LYS A O 1
ATOM 2318 N N . ASN A 1 283 ? 25.811 11.536 -22.038 1.00 94.81 283 ASN A N 1
ATOM 2319 C CA . ASN A 1 283 ? 26.197 12.575 -22.990 1.00 94.81 283 ASN A CA 1
ATOM 2320 C C . ASN A 1 283 ? 26.988 12.075 -24.219 1.00 94.81 283 ASN A C 1
ATOM 2322 O O . ASN A 1 283 ? 28.075 12.579 -24.520 1.00 94.81 283 ASN A O 1
ATOM 2326 N N . PRO A 1 284 ? 26.451 11.104 -24.976 1.00 94.94 284 PRO A N 1
ATOM 2327 C CA . PRO A 1 284 ? 27.140 10.587 -26.155 1.00 94.94 284 PRO A CA 1
ATOM 2328 C C . PRO A 1 284 ? 27.453 11.667 -27.207 1.00 94.94 284 PRO A C 1
ATOM 2330 O O . PRO A 1 284 ? 28.417 11.541 -27.956 1.00 94.94 284 PRO A O 1
ATOM 2333 N N . THR A 1 285 ? 26.707 12.772 -27.242 1.00 95.12 285 THR A N 1
ATOM 2334 C CA . THR A 1 285 ? 27.017 13.897 -28.132 1.00 95.12 285 THR A CA 1
ATOM 2335 C C . THR A 1 285 ? 28.368 14.531 -27.799 1.00 95.12 285 THR A C 1
ATOM 2337 O O . THR A 1 285 ? 29.177 14.732 -28.700 1.00 95.12 285 THR A O 1
ATOM 2340 N N . LEU A 1 286 ? 28.655 14.806 -26.522 1.00 97.19 286 LEU A N 1
ATOM 2341 C CA . LEU A 1 286 ? 29.955 15.345 -26.106 1.00 97.19 286 LEU A CA 1
ATOM 2342 C C . LEU A 1 286 ? 31.094 14.357 -26.394 1.00 97.19 286 LEU A C 1
ATOM 2344 O O . LEU A 1 286 ? 32.171 14.773 -26.817 1.00 97.19 286 LEU A O 1
ATOM 2348 N N . LEU A 1 287 ? 30.834 13.055 -26.235 1.00 97.19 287 LEU A N 1
ATOM 2349 C CA . LEU A 1 287 ? 31.779 11.989 -26.581 1.00 97.19 287 LEU A CA 1
ATOM 2350 C C . LEU A 1 287 ? 32.198 12.055 -28.057 1.00 97.19 287 LEU A C 1
ATOM 2352 O O . LEU A 1 287 ? 33.392 12.035 -28.354 1.00 97.19 287 LEU A O 1
ATOM 2356 N N . LEU A 1 288 ? 31.232 12.207 -28.970 1.00 97.12 288 LEU A N 1
ATOM 2357 C CA . LEU A 1 288 ? 31.500 12.368 -30.403 1.00 97.12 288 LEU A CA 1
ATOM 2358 C C . LEU A 1 288 ? 32.271 13.651 -30.717 1.00 97.12 288 LEU A C 1
ATOM 2360 O O . LEU A 1 288 ? 33.204 13.611 -31.514 1.00 97.12 288 LEU A O 1
ATOM 2364 N N . GLN A 1 289 ? 31.925 14.775 -30.085 1.00 97.94 289 GLN A N 1
ATOM 2365 C CA . GLN A 1 289 ? 32.610 16.051 -30.325 1.00 97.94 289 GLN A CA 1
ATOM 2366 C C . GLN A 1 289 ? 34.082 16.007 -29.893 1.00 97.94 289 GLN A C 1
ATOM 2368 O O . GLN A 1 289 ? 34.951 16.514 -30.601 1.00 97.94 289 GLN A O 1
ATOM 2373 N N . ILE A 1 290 ? 34.380 15.356 -28.763 1.00 98.50 290 ILE A N 1
ATOM 2374 C CA . ILE A 1 290 ? 35.761 15.139 -28.310 1.00 98.50 290 ILE A CA 1
ATOM 2375 C C . ILE A 1 290 ? 36.518 14.265 -29.314 1.00 98.50 290 ILE A C 1
ATOM 2377 O O . ILE A 1 290 ? 37.627 14.617 -29.715 1.00 98.50 290 ILE A O 1
ATOM 2381 N N . MET A 1 291 ? 35.914 13.163 -29.771 1.00 98.38 291 MET A N 1
ATOM 2382 C CA . MET A 1 291 ? 36.543 12.293 -30.768 1.00 98.38 291 MET A CA 1
ATOM 2383 C C . MET A 1 291 ? 36.777 12.996 -32.104 1.00 98.38 291 MET A C 1
ATOM 2385 O O . MET A 1 291 ? 37.857 12.862 -32.672 1.00 98.38 291 MET A O 1
ATOM 2389 N N . TYR A 1 292 ? 35.816 13.786 -32.579 1.00 98.19 292 TYR A N 1
ATOM 2390 C CA . TYR A 1 292 ? 35.953 14.584 -33.795 1.00 98.19 292 TYR A CA 1
ATOM 2391 C C . TYR A 1 292 ? 37.159 15.525 -33.728 1.00 98.19 292 TYR A C 1
ATOM 2393 O O . TYR A 1 292 ? 37.981 15.571 -34.645 1.00 98.19 292 TYR A O 1
ATOM 2401 N N . GLU A 1 293 ? 37.313 16.230 -32.611 1.00 98.12 293 GLU A N 1
ATOM 2402 C CA . GLU A 1 293 ? 38.423 17.154 -32.418 1.00 98.12 293 GLU A CA 1
ATOM 2403 C C . GLU A 1 293 ? 39.776 16.449 -32.201 1.00 98.12 293 GLU A C 1
ATOM 2405 O O . GLU A 1 293 ? 40.804 16.949 -32.667 1.00 98.12 293 GLU A O 1
ATOM 2410 N N . LEU A 1 294 ? 39.811 15.271 -31.570 1.00 97.69 294 LEU A N 1
ATOM 2411 C CA . LEU A 1 294 ? 41.030 14.457 -31.462 1.00 97.69 294 LEU A CA 1
ATOM 2412 C C . LEU A 1 294 ? 41.486 13.920 -32.822 1.00 97.69 294 LEU A C 1
ATOM 2414 O O . LEU A 1 294 ? 42.655 14.069 -33.176 1.00 97.69 294 LEU A O 1
ATOM 2418 N N . VAL A 1 295 ? 40.567 13.343 -33.600 1.00 97.69 295 VAL A N 1
ATOM 2419 C CA . VAL A 1 295 ? 40.861 12.718 -34.901 1.00 97.69 295 VAL A CA 1
ATOM 2420 C C . VAL A 1 295 ? 41.321 13.747 -35.932 1.00 97.69 295 VAL A C 1
ATOM 2422 O O . VAL A 1 295 ? 42.200 13.455 -36.742 1.00 97.69 295 VAL A O 1
ATOM 2425 N N . LYS A 1 296 ? 40.807 14.982 -35.863 1.00 96.56 296 LYS A N 1
ATOM 2426 C CA . LYS A 1 296 ? 41.328 16.109 -36.654 1.00 96.56 296 LYS A CA 1
ATOM 2427 C C . LYS A 1 296 ? 42.807 16.399 -36.403 1.00 96.56 296 LYS A C 1
ATOM 2429 O O . LYS A 1 296 ? 43.493 16.847 -37.317 1.00 96.56 296 LYS A O 1
ATOM 2434 N N . ARG A 1 297 ? 43.275 16.216 -35.165 1.00 95.94 297 ARG A N 1
ATOM 2435 C CA . ARG A 1 297 ? 44.665 16.487 -34.764 1.00 95.94 297 ARG A CA 1
ATOM 2436 C C . ARG A 1 297 ? 45.573 15.299 -35.064 1.00 95.94 297 ARG A C 1
ATOM 2438 O O . ARG A 1 297 ? 46.694 15.495 -35.516 1.00 95.94 297 ARG A O 1
ATOM 2445 N N . ASP A 1 298 ? 45.090 14.085 -34.815 1.00 96.75 298 ASP A N 1
ATOM 2446 C CA . ASP A 1 298 ? 45.791 12.838 -35.112 1.00 96.75 298 ASP A CA 1
ATOM 2447 C C . ASP A 1 298 ? 44.773 11.732 -35.417 1.00 96.75 298 ASP A C 1
ATOM 2449 O O . ASP A 1 298 ? 44.000 11.308 -34.557 1.00 96.75 298 ASP A O 1
ATOM 2453 N N . ASN A 1 299 ? 44.774 11.239 -36.653 1.00 96.31 299 ASN A N 1
ATOM 2454 C CA . ASN A 1 299 ? 43.773 10.280 -37.115 1.00 96.31 299 ASN A CA 1
ATOM 2455 C C . ASN A 1 299 ? 43.914 8.876 -36.500 1.00 96.31 299 ASN A C 1
ATOM 2457 O O . ASN A 1 299 ? 43.048 8.030 -36.726 1.00 96.31 299 ASN A O 1
ATOM 2461 N N . ARG A 1 300 ? 44.980 8.616 -35.729 1.00 97.50 300 ARG A N 1
ATOM 2462 C CA . ARG A 1 300 ? 45.223 7.319 -35.085 1.00 97.50 300 ARG A CA 1
ATOM 2463 C C . ARG A 1 300 ? 44.316 7.062 -33.887 1.00 97.50 300 ARG A C 1
ATOM 2465 O O . ARG A 1 300 ? 44.176 5.902 -33.504 1.00 97.50 300 ARG A O 1
ATOM 2472 N N . TYR A 1 301 ? 43.720 8.101 -33.294 1.00 98.44 301 TYR A N 1
ATOM 2473 C CA . TYR A 1 301 ? 42.834 7.950 -32.137 1.00 98.44 301 TYR A CA 1
ATOM 2474 C C . TYR A 1 301 ? 41.622 7.076 -32.458 1.00 98.44 301 TYR A C 1
ATOM 2476 O O . TYR A 1 301 ? 40.928 7.291 -33.452 1.00 98.44 301 TYR A O 1
ATOM 2484 N N . LYS A 1 302 ? 41.348 6.107 -31.584 1.00 98.62 302 LYS A N 1
ATOM 2485 C CA . LYS A 1 302 ? 40.218 5.185 -31.695 1.00 98.62 302 LYS A CA 1
ATOM 2486 C C . LYS A 1 302 ? 39.435 5.141 -30.390 1.00 98.62 302 LYS A C 1
ATOM 2488 O O . LYS A 1 302 ? 40.027 4.950 -29.330 1.00 98.62 302 LYS A O 1
ATOM 2493 N N . LEU A 1 303 ? 38.118 5.290 -30.481 1.00 98.44 303 LEU A N 1
ATOM 2494 C CA . LEU A 1 303 ? 37.172 5.077 -29.393 1.00 98.44 303 LEU A CA 1
ATOM 2495 C C . LEU A 1 303 ? 36.593 3.669 -29.497 1.00 98.44 303 LEU A C 1
ATOM 2497 O O . LEU A 1 303 ? 35.954 3.339 -30.490 1.00 98.44 303 LEU A O 1
ATOM 2501 N N . TYR A 1 304 ? 36.770 2.877 -28.450 1.00 98.50 304 TYR A N 1
ATOM 2502 C CA . TYR A 1 304 ? 36.207 1.542 -28.306 1.00 98.50 304 TYR A CA 1
ATOM 2503 C C . TYR A 1 304 ? 35.098 1.580 -27.262 1.00 98.50 304 TYR A C 1
ATOM 2505 O O . TYR A 1 304 ? 35.291 2.100 -26.159 1.00 98.50 304 TYR A O 1
ATOM 2513 N N . ILE A 1 305 ? 33.944 1.022 -27.605 1.00 97.62 305 ILE A N 1
ATOM 2514 C CA . ILE A 1 305 ? 32.724 1.117 -26.808 1.00 97.62 305 ILE A CA 1
ATOM 2515 C C . ILE A 1 305 ? 32.308 -0.280 -26.349 1.00 97.62 305 ILE A C 1
ATOM 2517 O O . ILE A 1 305 ? 31.810 -1.076 -27.147 1.00 97.62 305 ILE A O 1
ATOM 2521 N N . ALA A 1 306 ? 32.459 -0.530 -25.047 1.00 96.81 306 ALA A N 1
ATOM 2522 C CA . ALA A 1 306 ? 31.870 -1.662 -24.343 1.00 96.81 306 ALA A CA 1
ATOM 2523 C C . ALA A 1 306 ? 30.484 -1.257 -23.808 1.00 96.81 306 ALA A C 1
ATOM 2525 O O . ALA A 1 306 ? 30.348 -0.763 -22.685 1.00 96.81 306 ALA A O 1
ATOM 2526 N N . GLY A 1 307 ? 29.447 -1.388 -24.637 1.00 93.00 307 GLY A N 1
ATOM 2527 C CA . GLY A 1 307 ? 28.115 -0.885 -24.316 1.00 93.00 307 GLY A CA 1
ATOM 2528 C C . GLY A 1 307 ? 27.033 -1.194 -25.347 1.00 93.00 307 GLY A C 1
ATOM 2529 O O . GLY A 1 307 ? 27.293 -1.705 -26.436 1.00 93.00 307 GLY A O 1
ATOM 2530 N N . LYS A 1 308 ? 25.788 -0.860 -24.987 1.00 93.38 308 LYS A N 1
ATOM 2531 C CA . LYS A 1 308 ? 24.596 -0.975 -25.843 1.00 93.38 308 LYS A CA 1
ATOM 2532 C C . LYS A 1 308 ? 23.755 0.297 -25.759 1.00 93.38 308 LYS A C 1
ATOM 2534 O O . LYS A 1 308 ? 23.661 0.903 -24.692 1.00 93.38 308 LYS A O 1
ATOM 2539 N N . PHE A 1 309 ? 23.128 0.684 -26.867 1.00 92.88 309 PHE A N 1
ATOM 2540 C CA . PHE A 1 309 ? 22.111 1.738 -26.868 1.00 92.88 309 PHE A CA 1
ATOM 2541 C C . PHE A 1 309 ? 20.842 1.260 -26.158 1.00 92.88 309 PHE A C 1
ATOM 2543 O O . PHE A 1 309 ? 20.459 0.102 -26.304 1.00 92.88 309 PHE A O 1
ATOM 2550 N N . GLN A 1 310 ? 20.200 2.162 -25.415 1.00 88.50 310 GLN A N 1
ATOM 2551 C CA . GLN A 1 310 ? 18.874 1.947 -24.811 1.00 88.50 310 GLN A CA 1
ATOM 2552 C C . GLN A 1 310 ? 17.791 2.852 -25.420 1.00 88.50 310 GLN A C 1
ATOM 2554 O O . GLN A 1 310 ? 16.638 2.795 -25.012 1.00 88.50 310 GLN A O 1
ATOM 2559 N N . ASP A 1 311 ? 18.175 3.698 -26.376 1.00 88.75 311 ASP A N 1
ATOM 2560 C CA . ASP A 1 311 ? 17.314 4.670 -27.040 1.00 88.75 311 ASP A CA 1
ATOM 2561 C C . ASP A 1 311 ? 17.608 4.635 -28.548 1.00 88.75 311 ASP A C 1
ATOM 2563 O O . ASP A 1 311 ? 18.737 4.905 -28.979 1.00 88.75 311 ASP A O 1
ATOM 2567 N N . ASP A 1 312 ? 16.607 4.257 -29.347 1.00 89.88 312 ASP A N 1
ATOM 2568 C CA . ASP A 1 312 ? 16.753 4.095 -30.797 1.00 89.88 312 ASP A CA 1
ATOM 2569 C C . ASP A 1 312 ? 16.906 5.431 -31.534 1.00 89.88 312 ASP A C 1
ATOM 2571 O O . ASP A 1 312 ? 17.641 5.509 -32.520 1.00 89.88 312 ASP A O 1
ATOM 2575 N N . MET A 1 313 ? 16.290 6.508 -31.039 1.00 91.12 313 MET A N 1
ATOM 2576 C CA . MET A 1 313 ? 16.442 7.843 -31.623 1.00 91.12 313 MET A CA 1
ATOM 2577 C C . MET A 1 313 ? 17.885 8.333 -31.457 1.00 91.12 313 MET A C 1
ATOM 2579 O O . MET A 1 313 ? 18.505 8.825 -32.403 1.00 91.12 313 MET A O 1
ATOM 2583 N N . LEU A 1 314 ? 18.455 8.145 -30.269 1.00 93.19 314 LEU A N 1
ATOM 2584 C CA . LEU A 1 314 ? 19.839 8.478 -29.967 1.00 93.19 314 LEU A CA 1
ATOM 2585 C C . LEU A 1 314 ? 20.814 7.631 -30.781 1.00 93.19 314 LEU A C 1
ATOM 2587 O O . LEU A 1 314 ? 21.828 8.147 -31.251 1.00 93.19 314 LEU A O 1
ATOM 2591 N N . LYS A 1 315 ? 20.496 6.349 -30.978 1.00 94.56 315 LYS A N 1
ATOM 2592 C CA . LYS A 1 315 ? 21.251 5.446 -31.850 1.00 94.56 315 LYS A CA 1
ATOM 2593 C C . LYS A 1 315 ? 21.259 5.946 -33.295 1.00 94.56 315 LYS A C 1
ATOM 2595 O O . LYS A 1 315 ? 22.328 6.033 -33.896 1.00 94.56 315 LYS A O 1
ATOM 2600 N N . MET A 1 316 ? 20.101 6.321 -33.843 1.00 94.38 316 MET A N 1
ATOM 2601 C CA . MET A 1 316 ? 20.000 6.892 -35.192 1.00 94.38 316 MET A CA 1
ATOM 2602 C C . MET A 1 316 ? 20.819 8.181 -35.327 1.00 94.38 316 MET A C 1
ATOM 2604 O O . MET A 1 316 ? 21.613 8.308 -36.260 1.00 94.38 316 MET A O 1
ATOM 2608 N N . TYR A 1 317 ? 20.673 9.107 -34.374 1.00 95.81 317 TYR A N 1
ATOM 2609 C CA . TYR A 1 317 ? 21.434 10.357 -34.353 1.00 95.81 317 TYR A CA 1
ATOM 2610 C C . TYR A 1 317 ? 22.945 10.113 -34.272 1.00 95.81 317 TYR A C 1
ATOM 2612 O O . TYR A 1 317 ? 23.710 10.735 -35.006 1.00 95.81 317 TYR A O 1
ATOM 2620 N N . TRP A 1 318 ? 23.381 9.178 -33.422 1.00 95.81 318 TRP A N 1
ATOM 2621 C CA . TRP A 1 318 ? 24.788 8.809 -33.297 1.00 95.81 318 TRP A CA 1
ATOM 2622 C C . TRP A 1 318 ? 25.367 8.363 -34.639 1.00 95.81 318 TRP A C 1
ATOM 2624 O O . TRP A 1 318 ? 26.349 8.943 -35.093 1.00 95.81 318 TRP A O 1
ATOM 2634 N N . TYR A 1 319 ? 24.757 7.373 -35.300 1.00 96.06 319 TYR A N 1
ATOM 2635 C CA . TYR A 1 319 ? 25.278 6.860 -36.572 1.00 96.06 319 TYR A CA 1
ATOM 2636 C C . TYR A 1 319 ? 25.278 7.916 -37.679 1.00 96.06 319 TYR A C 1
ATOM 2638 O O . TYR A 1 319 ? 26.229 7.975 -38.457 1.00 96.06 319 TYR A O 1
ATOM 2646 N N . TYR A 1 320 ? 24.259 8.779 -37.720 1.00 97.19 320 TYR A N 1
ATOM 2647 C CA . TYR A 1 320 ? 24.244 9.928 -38.623 1.00 97.19 320 TYR A CA 1
ATOM 2648 C C . TYR A 1 320 ? 25.453 10.845 -38.377 1.00 97.19 320 TYR A C 1
ATOM 2650 O O . TYR A 1 320 ? 26.222 11.117 -39.296 1.00 97.19 320 TYR A O 1
ATOM 2658 N N . GLN A 1 321 ? 25.687 11.250 -37.126 1.00 97.62 321 GLN A N 1
ATOM 2659 C CA . GLN A 1 321 ? 26.793 12.143 -36.777 1.00 97.62 321 GLN A CA 1
ATOM 2660 C C . GLN A 1 321 ? 28.172 11.519 -37.004 1.00 97.62 321 GLN A C 1
ATOM 2662 O O . GLN A 1 321 ? 29.077 12.222 -37.445 1.00 97.62 321 GLN A O 1
ATOM 2667 N N . VAL A 1 322 ? 28.347 10.220 -36.738 1.00 97.56 322 VAL A N 1
ATOM 2668 C CA . VAL A 1 322 ? 29.608 9.510 -37.021 1.00 97.56 322 VAL A CA 1
ATOM 2669 C C . VAL A 1 322 ? 29.977 9.631 -38.497 1.00 97.56 322 VAL A C 1
ATOM 2671 O O . VAL A 1 322 ? 31.122 9.964 -38.806 1.00 97.56 322 VAL A O 1
ATOM 2674 N N . LYS A 1 323 ? 29.001 9.440 -39.390 1.00 96.44 323 LYS A N 1
ATOM 2675 C CA . LYS A 1 323 ? 29.192 9.560 -40.836 1.00 96.44 323 LYS A CA 1
ATOM 2676 C C . LYS A 1 323 ? 29.497 10.999 -41.258 1.00 96.44 323 LYS A C 1
ATOM 2678 O O . LYS A 1 323 ? 30.462 11.235 -41.983 1.00 96.44 323 LYS A O 1
ATOM 2683 N N . GLU A 1 324 ? 28.720 11.971 -40.776 1.00 97.44 324 GLU A N 1
ATOM 2684 C CA . GLU A 1 324 ? 28.917 13.390 -41.116 1.00 97.44 324 GLU A CA 1
ATOM 2685 C C . GLU A 1 324 ? 30.275 13.924 -40.630 1.00 97.44 324 GLU A C 1
ATOM 2687 O O . GLU A 1 324 ? 30.935 14.708 -41.313 1.00 97.44 324 GLU A O 1
ATOM 2692 N N . MET A 1 325 ? 30.741 13.450 -39.473 1.00 97.19 325 MET A N 1
ATOM 2693 C CA . MET A 1 325 ? 32.049 13.794 -38.909 1.00 97.19 325 MET A CA 1
ATOM 2694 C C . MET A 1 325 ? 33.207 12.966 -39.482 1.00 97.19 325 MET A C 1
ATOM 2696 O O . MET A 1 325 ? 34.358 13.234 -39.133 1.00 97.19 325 MET A O 1
ATOM 2700 N N . LYS A 1 326 ? 32.930 11.991 -40.363 1.00 96.69 326 LYS A N 1
ATOM 2701 C CA . LYS A 1 326 ? 33.909 11.059 -40.954 1.00 96.69 326 LYS A CA 1
ATOM 2702 C C . LYS A 1 326 ? 34.697 10.264 -39.905 1.00 96.69 326 LYS A C 1
ATOM 2704 O O . LYS A 1 326 ? 35.914 10.119 -40.009 1.00 96.69 326 LYS A O 1
ATOM 2709 N N . LEU A 1 327 ? 33.999 9.767 -38.884 1.00 97.81 327 LEU A N 1
ATOM 2710 C CA . LEU A 1 327 ? 34.565 9.012 -37.760 1.00 97.81 327 LEU A CA 1
ATOM 2711 C C . LEU A 1 327 ? 34.393 7.491 -37.887 1.00 97.81 327 LEU A C 1
ATOM 2713 O O . LEU A 1 327 ? 34.691 6.766 -36.937 1.00 97.81 327 LEU A O 1
ATOM 2717 N N . ASP A 1 328 ? 33.945 6.989 -39.041 1.00 95.88 328 ASP A N 1
ATOM 2718 C CA . ASP A 1 328 ? 33.626 5.571 -39.269 1.00 95.88 328 ASP A CA 1
ATOM 2719 C C . ASP A 1 328 ? 34.795 4.624 -38.935 1.00 95.88 328 ASP A C 1
ATOM 2721 O O . ASP A 1 328 ? 34.590 3.539 -38.401 1.00 95.88 328 ASP A O 1
ATOM 2725 N N . ASN A 1 329 ? 36.038 5.054 -39.184 1.00 96.06 329 ASN A N 1
ATOM 2726 C CA . ASN A 1 329 ? 37.247 4.266 -38.903 1.00 96.06 329 ASN A CA 1
ATOM 2727 C C . ASN A 1 329 ? 37.799 4.451 -37.478 1.00 96.06 329 ASN A C 1
ATOM 2729 O O . ASN A 1 329 ? 38.773 3.795 -37.093 1.00 96.06 329 ASN A O 1
ATOM 2733 N N . ASN A 1 330 ? 37.215 5.371 -36.709 1.00 98.38 330 ASN A N 1
ATOM 2734 C CA . ASN A 1 330 ? 37.711 5.808 -35.408 1.00 98.38 330 ASN A CA 1
ATOM 2735 C C . ASN A 1 330 ? 36.800 5.372 -34.259 1.00 98.38 330 ASN A C 1
ATOM 2737 O O . ASN A 1 330 ? 37.250 5.370 -33.118 1.00 98.38 330 ASN A O 1
ATOM 2741 N N . ILE A 1 331 ? 35.547 5.002 -34.527 1.00 97.81 331 ILE A N 1
ATOM 2742 C CA . ILE A 1 331 ? 34.594 4.542 -33.512 1.00 97.81 331 ILE A CA 1
ATOM 2743 C C . ILE A 1 331 ? 34.322 3.055 -33.714 1.00 97.81 331 ILE A C 1
ATOM 2745 O O . ILE A 1 331 ? 33.825 2.637 -34.755 1.00 97.81 331 ILE A O 1
ATOM 2749 N N . ILE A 1 332 ? 34.632 2.263 -32.693 1.00 97.50 332 ILE A N 1
ATOM 2750 C CA . ILE A 1 332 ? 34.556 0.805 -32.700 1.00 97.50 332 ILE A CA 1
ATOM 2751 C C . ILE A 1 332 ? 33.564 0.371 -31.622 1.00 97.50 332 ILE A C 1
ATOM 2753 O O . ILE A 1 332 ? 33.732 0.667 -30.438 1.00 97.50 332 ILE A O 1
ATOM 2757 N N . PHE A 1 333 ? 32.507 -0.318 -32.045 1.00 95.62 333 PHE A N 1
ATOM 2758 C CA . PHE A 1 333 ? 31.509 -0.894 -31.151 1.00 95.62 333 PHE A CA 1
ATOM 2759 C C . PHE A 1 333 ? 31.836 -2.357 -30.883 1.00 95.62 333 PHE A C 1
ATOM 2761 O O . PHE A 1 333 ? 31.593 -3.205 -31.736 1.00 95.62 333 PHE A O 1
ATOM 2768 N N . ASP A 1 334 ? 32.311 -2.642 -29.674 1.00 94.94 334 ASP A N 1
ATOM 2769 C CA . ASP A 1 334 ? 32.599 -4.009 -29.228 1.00 94.94 334 ASP A CA 1
ATOM 2770 C C . ASP A 1 334 ? 31.363 -4.666 -28.582 1.00 94.94 334 ASP A C 1
ATOM 2772 O O . ASP A 1 334 ? 31.372 -5.842 -28.232 1.00 94.94 334 ASP A O 1
ATOM 2776 N N . GLY A 1 335 ? 30.265 -3.920 -28.422 1.00 92.75 335 GLY A N 1
ATOM 2777 C CA . GLY A 1 335 ? 29.039 -4.417 -27.804 1.00 92.75 335 GLY A CA 1
ATOM 2778 C C . GLY A 1 335 ? 29.178 -4.601 -26.292 1.00 92.75 335 GLY A C 1
ATOM 2779 O O . GLY A 1 335 ? 30.023 -3.985 -25.650 1.00 92.75 335 GLY A O 1
ATOM 2780 N N . TRP A 1 336 ? 28.308 -5.419 -25.696 1.00 92.38 336 TRP A N 1
ATOM 2781 C CA . TRP A 1 336 ? 28.376 -5.698 -24.259 1.00 92.38 336 TRP A CA 1
ATOM 2782 C C . TRP A 1 336 ? 29.518 -6.668 -23.958 1.00 92.38 336 TRP A C 1
ATOM 2784 O O . TRP A 1 336 ? 29.626 -7.694 -24.623 1.00 92.38 336 TRP A O 1
ATOM 2794 N N . GLN A 1 337 ? 30.327 -6.353 -22.951 1.00 93.12 337 GLN A N 1
ATOM 2795 C CA . GLN A 1 337 ? 31.497 -7.135 -22.560 1.00 93.12 337 GLN A CA 1
ATOM 2796 C C . GLN A 1 337 ? 31.244 -7.780 -21.196 1.00 93.12 337 GLN A C 1
ATOM 2798 O O . GLN A 1 337 ? 30.879 -7.086 -20.247 1.00 93.12 337 GLN A O 1
ATOM 2803 N N . SER A 1 338 ? 31.404 -9.102 -21.107 1.00 85.25 338 SER A N 1
ATOM 2804 C CA . SER A 1 338 ? 31.305 -9.852 -19.846 1.00 85.25 338 SER A CA 1
ATOM 2805 C C . SER A 1 338 ? 32.604 -9.807 -19.041 1.00 85.25 338 SER A C 1
ATOM 2807 O O . SER A 1 338 ? 32.552 -9.823 -17.814 1.00 85.25 338 SER A O 1
ATOM 2809 N N . ASP A 1 339 ? 33.749 -9.705 -19.723 1.00 90.75 339 ASP A N 1
ATOM 2810 C CA . ASP A 1 339 ? 35.064 -9.549 -19.106 1.00 90.75 339 ASP A CA 1
ATOM 2811 C C . ASP A 1 339 ? 35.634 -8.152 -19.390 1.00 90.75 339 ASP A C 1
ATOM 2813 O O . ASP A 1 339 ? 36.237 -7.870 -20.428 1.00 90.75 339 ASP A O 1
ATOM 2817 N N . ILE A 1 340 ? 35.392 -7.239 -18.450 1.00 93.25 340 ILE A N 1
ATOM 2818 C CA . ILE A 1 340 ? 35.909 -5.871 -18.525 1.00 93.25 340 ILE A CA 1
ATOM 2819 C C . ILE A 1 340 ? 37.422 -5.829 -18.278 1.00 93.25 340 ILE A C 1
ATOM 2821 O O . ILE A 1 340 ? 38.083 -4.951 -18.829 1.00 93.25 340 ILE A O 1
ATOM 2825 N N . GLU A 1 341 ? 37.990 -6.752 -17.494 1.00 92.75 341 GLU A N 1
ATOM 2826 C CA . GLU A 1 341 ? 39.438 -6.786 -17.244 1.00 92.75 341 GLU A CA 1
ATOM 2827 C C . GLU A 1 341 ? 40.182 -7.049 -18.556 1.00 92.75 341 GLU A C 1
ATOM 2829 O O . GLU A 1 341 ? 41.038 -6.249 -18.950 1.00 92.75 341 GLU A O 1
ATOM 2834 N N . GLU A 1 342 ? 39.782 -8.107 -19.265 1.00 93.88 342 GLU A N 1
ATOM 2835 C CA . GLU A 1 342 ? 40.348 -8.468 -20.564 1.00 93.88 342 GLU A CA 1
ATOM 2836 C C . GLU A 1 342 ? 40.142 -7.336 -21.582 1.00 93.88 342 GLU A C 1
ATOM 2838 O O . GLU A 1 342 ? 41.075 -6.893 -22.258 1.00 93.88 342 GLU A O 1
ATOM 2843 N N . TRP A 1 343 ? 38.933 -6.772 -21.654 1.00 95.62 343 TRP A N 1
ATOM 2844 C CA . TRP A 1 343 ? 38.638 -5.714 -22.621 1.00 95.62 343 TRP A CA 1
ATOM 2845 C C . TRP A 1 343 ? 39.459 -4.429 -22.396 1.00 95.62 343 TRP A C 1
ATOM 2847 O O . TRP A 1 343 ? 39.793 -3.708 -23.348 1.00 95.62 343 TRP A O 1
ATOM 2857 N N . LEU A 1 344 ? 39.820 -4.121 -21.149 1.00 95.31 344 LEU A N 1
ATOM 2858 C CA . LEU A 1 344 ? 40.661 -2.974 -20.801 1.00 95.31 344 LEU A CA 1
ATOM 2859 C C . LEU A 1 344 ? 42.149 -3.189 -21.159 1.00 95.31 344 LEU A C 1
ATOM 2861 O O . LEU A 1 344 ? 42.932 -2.230 -21.157 1.00 95.31 344 LEU A O 1
ATOM 2865 N N . GLU A 1 345 ? 42.579 -4.403 -21.521 1.00 92.38 345 GLU A N 1
ATOM 2866 C CA . GLU A 1 345 ? 43.993 -4.752 -21.711 1.00 92.38 345 GLU A CA 1
ATOM 2867 C C . GLU A 1 345 ? 44.749 -3.903 -22.735 1.00 92.38 345 GLU A C 1
ATOM 2869 O O . GLU A 1 345 ? 45.960 -3.715 -22.586 1.00 92.38 345 GLU A O 1
ATOM 2874 N N . ASN A 1 346 ? 44.079 -3.359 -23.749 1.00 92.50 346 ASN A N 1
ATOM 2875 C CA . ASN A 1 346 ? 44.704 -2.594 -24.833 1.00 92.50 346 ASN A CA 1
ATOM 2876 C C . ASN A 1 346 ? 44.326 -1.100 -24.845 1.00 92.50 346 ASN A C 1
ATOM 2878 O O . ASN A 1 346 ? 44.620 -0.406 -25.822 1.00 92.50 346 ASN A O 1
ATOM 2882 N N . LYS A 1 347 ? 43.685 -0.592 -23.783 1.00 96.69 347 LYS A N 1
ATOM 2883 C CA . LYS A 1 347 ? 43.257 0.812 -23.681 1.00 96.69 347 LYS A CA 1
ATOM 2884 C C . LYS A 1 347 ? 44.316 1.682 -22.988 1.00 96.69 347 LYS A C 1
ATOM 2886 O O . LYS A 1 347 ? 45.060 1.217 -22.123 1.00 96.69 347 LYS A O 1
ATOM 2891 N N . ASN A 1 348 ? 44.386 2.953 -23.386 1.00 97.62 348 ASN A N 1
ATOM 2892 C CA . ASN A 1 348 ? 45.262 3.976 -22.801 1.00 97.62 348 ASN A CA 1
ATOM 2893 C C . ASN A 1 348 ? 44.466 5.002 -21.984 1.00 97.62 348 ASN A C 1
ATOM 2895 O O . ASN A 1 348 ? 44.949 5.508 -20.978 1.00 97.62 348 ASN A O 1
ATOM 2899 N N . TYR A 1 349 ? 43.233 5.295 -22.389 1.00 98.44 349 TYR A N 1
ATOM 2900 C CA . TYR A 1 349 ? 42.378 6.266 -21.708 1.00 98.44 349 TYR A CA 1
ATOM 2901 C C . TYR A 1 349 ? 41.003 5.667 -21.455 1.00 98.44 349 TYR A C 1
ATOM 2903 O O . TYR A 1 349 ? 40.533 4.859 -22.256 1.00 98.44 349 TYR A O 1
ATOM 2911 N N . ILE A 1 350 ? 40.344 6.096 -20.383 1.00 98.06 350 ILE A N 1
ATOM 2912 C CA . ILE A 1 350 ? 38.909 5.895 -20.185 1.00 98.06 350 ILE A CA 1
ATOM 2913 C C . ILE A 1 350 ? 38.230 7.263 -20.245 1.00 98.06 350 ILE A C 1
ATOM 2915 O O . ILE A 1 350 ? 38.583 8.169 -19.489 1.00 98.06 350 ILE A O 1
ATOM 2919 N N . LEU A 1 351 ? 37.292 7.430 -21.177 1.00 98.25 351 LEU A N 1
ATOM 2920 C CA . LEU A 1 351 ? 36.588 8.690 -21.390 1.00 98.25 351 LEU A CA 1
ATOM 2921 C C . LEU A 1 351 ? 35.149 8.576 -20.893 1.00 98.25 351 LEU A C 1
ATOM 2923 O O . LEU A 1 351 ? 34.347 7.816 -21.435 1.00 98.25 351 LEU A O 1
ATOM 2927 N N . SER A 1 352 ? 34.816 9.372 -19.881 1.00 97.75 352 SER A N 1
ATOM 2928 C CA . SER A 1 352 ? 33.453 9.519 -19.380 1.00 97.75 352 SER A CA 1
ATOM 2929 C C . SER A 1 352 ? 32.950 10.929 -19.643 1.00 97.75 352 SER A C 1
ATOM 2931 O O . SER A 1 352 ? 33.559 11.909 -19.223 1.00 97.75 352 SER A O 1
ATOM 2933 N N . THR A 1 353 ? 31.820 11.033 -20.335 1.00 97.50 353 THR A N 1
ATOM 2934 C CA . THR A 1 353 ? 31.168 12.306 -20.682 1.00 97.50 353 THR A CA 1
ATOM 2935 C C . THR A 1 353 ? 29.858 12.521 -19.934 1.00 97.50 353 THR A C 1
ATOM 2937 O O . THR A 1 353 ? 29.151 13.491 -20.196 1.00 97.50 353 THR A O 1
ATOM 2940 N N . SER A 1 354 ? 29.538 11.644 -18.982 1.00 95.06 354 SER A N 1
ATOM 2941 C CA . SER A 1 354 ? 28.270 11.638 -18.260 1.00 95.06 354 SER A CA 1
ATOM 2942 C C . SER A 1 354 ? 27.881 13.002 -17.692 1.00 95.06 354 SER A C 1
ATOM 2944 O O . SER A 1 354 ? 28.718 13.775 -17.235 1.00 95.06 354 SER A O 1
ATOM 2946 N N . ILE A 1 355 ? 26.577 13.277 -17.707 1.00 91.88 355 ILE A N 1
ATOM 2947 C CA . ILE A 1 355 ? 25.950 14.457 -17.093 1.00 91.88 355 ILE A CA 1
ATOM 2948 C C . ILE A 1 355 ? 25.777 14.244 -15.583 1.00 91.88 355 ILE A C 1
ATOM 2950 O O . ILE A 1 355 ? 25.666 15.210 -14.837 1.00 91.88 355 ILE A O 1
ATOM 2954 N N . HIS A 1 356 ? 25.740 12.984 -15.134 1.00 85.62 356 HIS A N 1
ATOM 2955 C CA . HIS A 1 356 ? 25.692 12.606 -13.723 1.00 85.62 356 HIS A CA 1
ATOM 2956 C C . HIS A 1 356 ? 26.047 11.116 -13.528 1.00 85.62 356 HIS A C 1
ATOM 2958 O O . HIS A 1 356 ? 25.495 10.249 -14.214 1.00 85.62 356 HIS A O 1
ATOM 2964 N N . GLU A 1 357 ? 26.880 10.793 -12.535 1.00 83.00 357 GLU A N 1
ATOM 2965 C CA . GLU A 1 357 ? 27.189 9.427 -12.067 1.00 83.00 357 GLU A CA 1
ATOM 2966 C C . GLU A 1 357 ? 27.032 9.338 -10.546 1.00 83.00 357 GLU A C 1
ATOM 2968 O O . GLU A 1 357 ? 27.259 10.324 -9.861 1.00 83.00 357 GLU A O 1
ATOM 2973 N N . SER A 1 358 ? 26.645 8.172 -10.014 1.00 76.88 358 SER A N 1
ATOM 2974 C CA . SER A 1 358 ? 26.742 7.923 -8.561 1.00 76.88 358 SER A CA 1
ATOM 2975 C C . SER A 1 358 ? 28.172 7.579 -8.140 1.00 76.88 358 SER A C 1
ATOM 2977 O O . SER A 1 358 ? 28.672 8.111 -7.161 1.00 76.88 358 SER A O 1
ATOM 2979 N N . PHE A 1 359 ? 28.839 6.714 -8.909 1.00 86.19 359 PHE A N 1
ATOM 2980 C CA . PHE A 1 359 ? 30.238 6.333 -8.697 1.00 86.19 359 PHE A CA 1
ATOM 2981 C C . PHE A 1 359 ? 30.987 6.246 -10.029 1.00 86.19 359 PHE A C 1
ATOM 2983 O O . PHE A 1 359 ? 31.884 7.037 -10.283 1.00 86.19 359 PHE A O 1
ATOM 2990 N N . GLY A 1 360 ? 30.544 5.356 -10.927 1.00 88.75 360 GLY A N 1
ATOM 2991 C CA . GLY A 1 360 ? 31.171 5.132 -12.235 1.00 88.75 360 GLY A CA 1
ATOM 2992 C C . GLY A 1 360 ? 32.186 3.986 -12.224 1.00 88.75 360 GLY A C 1
ATOM 2993 O O . GLY A 1 360 ? 33.370 4.214 -12.451 1.00 88.75 360 GLY A O 1
ATOM 2994 N N . TYR A 1 361 ? 31.715 2.750 -12.011 1.00 90.94 361 TYR A N 1
ATOM 2995 C CA . TYR A 1 361 ? 32.556 1.543 -11.922 1.00 90.94 361 TYR A CA 1
ATOM 2996 C C . TYR A 1 361 ? 33.562 1.410 -13.072 1.00 90.94 361 TYR A C 1
ATOM 2998 O O . TYR A 1 361 ? 34.753 1.334 -12.803 1.00 90.94 361 TYR A O 1
ATOM 3006 N N . GLY A 1 362 ? 33.135 1.534 -14.333 1.00 92.94 362 GLY A N 1
ATOM 3007 C CA . GLY A 1 362 ? 34.054 1.418 -15.476 1.00 92.94 362 GLY A CA 1
ATOM 3008 C C . GLY A 1 362 ? 35.211 2.431 -15.476 1.00 92.94 362 GLY A C 1
ATOM 3009 O O . GLY A 1 362 ? 36.276 2.150 -16.017 1.00 92.94 362 GLY A O 1
ATOM 3010 N N . ILE A 1 363 ? 35.040 3.595 -14.835 1.00 95.88 363 ILE A N 1
ATOM 3011 C CA . ILE A 1 363 ? 36.121 4.571 -14.629 1.00 95.88 363 ILE A CA 1
ATOM 3012 C C . ILE A 1 363 ? 37.087 4.045 -13.565 1.00 95.88 363 ILE A C 1
ATOM 3014 O O . ILE A 1 363 ? 38.296 3.999 -13.789 1.00 95.88 363 ILE A O 1
ATOM 3018 N N . ALA A 1 364 ? 36.545 3.624 -12.422 1.00 95.69 364 ALA A N 1
ATOM 3019 C CA . ALA A 1 364 ? 37.311 3.139 -11.283 1.00 95.69 364 ALA A CA 1
ATOM 3020 C C . ALA A 1 364 ? 38.106 1.859 -11.613 1.00 95.69 364 ALA A C 1
ATOM 3022 O O . ALA A 1 364 ? 39.278 1.747 -11.261 1.00 95.69 364 ALA A O 1
ATOM 3023 N N . GLU A 1 365 ? 37.508 0.926 -12.353 1.00 95.69 365 GLU A N 1
ATOM 3024 C CA . GLU A 1 365 ? 38.118 -0.327 -12.824 1.00 95.69 365 GLU A CA 1
ATOM 3025 C C . GLU A 1 365 ? 39.255 -0.068 -13.826 1.00 95.69 365 GLU A C 1
ATOM 3027 O O . GLU A 1 365 ? 40.338 -0.660 -13.743 1.00 95.69 365 GLU A O 1
ATOM 3032 N N . ALA A 1 366 ? 39.055 0.888 -14.737 1.00 96.81 366 ALA A N 1
ATOM 3033 C CA . ALA A 1 366 ? 40.092 1.328 -15.660 1.00 96.81 366 ALA A CA 1
ATOM 3034 C C . ALA A 1 366 ? 41.264 1.990 -14.915 1.00 96.81 366 ALA A C 1
ATOM 3036 O O . ALA A 1 366 ? 42.422 1.619 -15.133 1.00 96.81 366 ALA A O 1
ATOM 3037 N N . MET A 1 367 ? 40.985 2.900 -13.978 1.00 97.44 367 MET A N 1
ATOM 3038 C CA . MET A 1 367 ? 42.013 3.507 -13.123 1.00 97.44 367 MET A CA 1
ATOM 3039 C C . MET A 1 367 ? 42.768 2.453 -12.306 1.00 97.44 367 MET A C 1
ATOM 3041 O O . MET A 1 367 ? 43.996 2.506 -12.217 1.00 97.44 367 MET A O 1
ATOM 3045 N N . ALA A 1 368 ? 42.061 1.449 -11.781 1.00 96.81 368 ALA A N 1
ATOM 3046 C CA . ALA A 1 368 ? 42.653 0.321 -11.073 1.00 96.81 368 ALA A CA 1
ATOM 3047 C C . ALA A 1 368 ? 43.618 -0.487 -11.968 1.00 96.81 368 ALA A C 1
ATOM 3049 O O . ALA A 1 368 ? 44.622 -1.003 -11.477 1.00 96.81 368 ALA A O 1
ATOM 3050 N N . SER A 1 369 ? 43.371 -0.532 -13.276 1.00 96.12 369 SER A N 1
ATOM 3051 C CA . SER A 1 369 ? 44.230 -1.182 -14.279 1.00 96.12 369 SER A CA 1
ATOM 3052 C C . SER A 1 369 ? 45.367 -0.280 -14.804 1.00 96.12 369 SER A C 1
ATOM 3054 O O . SER A 1 369 ? 46.109 -0.667 -15.715 1.00 96.12 369 SER A O 1
ATOM 3056 N N . GLY A 1 370 ? 45.516 0.933 -14.254 1.00 96.62 370 GLY A N 1
ATOM 3057 C CA . GLY A 1 370 ? 46.524 1.924 -14.652 1.00 96.62 370 GLY A CA 1
ATOM 3058 C C . GLY A 1 370 ? 46.142 2.782 -15.867 1.00 96.62 370 GLY A C 1
ATOM 3059 O O . GLY A 1 370 ? 47.002 3.444 -16.456 1.00 96.62 370 GLY A O 1
ATOM 3060 N N . ILE A 1 371 ? 44.874 2.772 -16.281 1.00 97.62 371 ILE A N 1
ATOM 3061 C CA . ILE A 1 371 ? 44.376 3.529 -17.438 1.00 97.62 371 ILE A CA 1
ATOM 3062 C C . ILE A 1 371 ? 44.067 4.966 -17.020 1.00 97.62 371 ILE A C 1
ATOM 3064 O O . ILE A 1 371 ? 43.491 5.203 -15.958 1.00 97.62 371 ILE A O 1
ATOM 3068 N N . LYS A 1 372 ? 44.458 5.936 -17.854 1.00 97.94 372 LYS A N 1
ATOM 3069 C CA . LYS A 1 372 ? 44.294 7.355 -17.537 1.00 97.94 372 LYS A CA 1
ATOM 3070 C C . LYS A 1 372 ? 42.817 7.772 -17.604 1.00 97.94 372 LYS A C 1
ATOM 3072 O O . LYS A 1 372 ? 42.206 7.623 -18.667 1.00 97.94 372 LYS A O 1
ATOM 3077 N N . PRO A 1 373 ? 42.243 8.316 -16.518 1.00 97.81 373 PRO A N 1
ATOM 3078 C CA . PRO A 1 373 ? 40.875 8.812 -16.522 1.00 97.81 373 PRO A CA 1
ATOM 3079 C C . PRO A 1 373 ? 40.769 10.178 -17.203 1.00 97.81 373 PRO A C 1
ATOM 3081 O O . PRO A 1 373 ? 41.610 11.056 -17.006 1.00 97.81 373 PRO A O 1
ATOM 3084 N N . VAL A 1 374 ? 39.707 10.356 -17.987 1.00 98.06 374 VAL A N 1
ATOM 3085 C CA . VAL A 1 374 ? 39.309 11.629 -18.594 1.00 98.06 374 VAL A CA 1
ATOM 3086 C C . VAL A 1 374 ? 37.811 11.780 -18.366 1.00 98.06 374 VAL A C 1
ATOM 3088 O O . VAL A 1 374 ? 37.001 11.126 -19.024 1.00 98.06 374 VAL A O 1
ATOM 3091 N N . ILE A 1 375 ? 37.433 12.574 -17.368 1.00 98.31 375 ILE A N 1
ATOM 3092 C CA . ILE A 1 375 ? 36.082 12.548 -16.804 1.00 98.31 375 ILE A CA 1
ATOM 3093 C C . ILE A 1 375 ? 35.461 13.936 -16.922 1.00 98.31 375 ILE A C 1
ATOM 3095 O O . ILE A 1 375 ? 36.056 14.935 -16.532 1.00 98.31 375 ILE A O 1
ATOM 3099 N N . HIS A 1 376 ? 34.251 14.020 -17.457 1.00 98.12 376 HIS A N 1
ATOM 3100 C CA . HIS A 1 376 ? 33.521 15.278 -17.502 1.00 98.12 376 HIS A CA 1
ATOM 3101 C C . HIS A 1 376 ? 33.217 15.768 -16.078 1.00 98.12 376 HIS A C 1
ATOM 3103 O O . HIS A 1 376 ? 32.825 14.983 -15.216 1.00 98.12 376 HIS A O 1
ATOM 3109 N N . ASN A 1 377 ? 33.388 17.064 -15.825 1.00 96.69 377 ASN A N 1
ATOM 3110 C CA . ASN A 1 377 ? 33.107 17.710 -14.545 1.00 96.69 377 ASN A CA 1
ATOM 3111 C C . ASN A 1 377 ? 31.594 17.894 -14.350 1.00 96.69 377 ASN A C 1
ATOM 3113 O O . ASN A 1 377 ? 31.069 19.007 -14.333 1.00 96.69 377 ASN A O 1
ATOM 3117 N N . PHE A 1 378 ? 30.881 16.776 -14.269 1.00 92.31 378 PHE A N 1
ATOM 3118 C CA . PHE A 1 378 ? 29.455 16.759 -14.001 1.00 92.31 378 PHE A CA 1
ATOM 3119 C C . PHE A 1 378 ? 29.133 17.187 -12.567 1.00 92.31 378 PHE A C 1
ATOM 3121 O O . PHE A 1 378 ? 30.014 17.316 -11.716 1.00 92.31 378 PHE A O 1
ATOM 3128 N N . LEU A 1 379 ? 27.846 17.398 -12.288 1.00 83.44 379 LEU A N 1
ATOM 3129 C CA . LEU A 1 379 ? 27.371 17.797 -10.966 1.00 83.44 379 LEU A CA 1
ATOM 3130 C C . LEU A 1 379 ? 27.884 16.822 -9.884 1.00 83.44 379 LEU A C 1
ATOM 3132 O O . LEU A 1 379 ? 27.601 15.631 -9.946 1.00 83.44 379 LEU A O 1
ATOM 3136 N N . PHE A 1 380 ? 28.647 17.339 -8.915 1.00 85.62 380 PHE A N 1
ATOM 3137 C CA . PHE A 1 380 ? 29.317 16.592 -7.832 1.00 85.62 380 PHE A CA 1
ATOM 3138 C C . PHE A 1 380 ? 30.495 15.681 -8.235 1.00 85.62 380 PHE A C 1
ATOM 3140 O O . PHE A 1 380 ? 31.037 14.980 -7.381 1.00 85.62 380 PHE A O 1
ATOM 3147 N N . ALA A 1 381 ? 30.976 15.724 -9.485 1.00 90.31 381 ALA A N 1
ATOM 3148 C CA . ALA A 1 381 ? 32.127 14.923 -9.925 1.00 90.31 381 ALA A CA 1
ATOM 3149 C C . ALA A 1 381 ? 33.395 15.181 -9.091 1.00 90.31 381 ALA A C 1
ATOM 3151 O O . ALA A 1 381 ? 34.159 14.257 -8.827 1.00 90.31 381 ALA A O 1
ATOM 3152 N N . ASN A 1 382 ? 33.592 16.417 -8.628 1.00 89.31 382 ASN A N 1
ATOM 3153 C CA . ASN A 1 382 ? 34.711 16.840 -7.780 1.00 89.31 382 ASN A CA 1
ATOM 3154 C C . ASN A 1 382 ? 34.692 16.270 -6.351 1.00 89.31 382 ASN A C 1
ATOM 3156 O O . ASN A 1 382 ? 35.679 16.417 -5.633 1.00 89.31 382 ASN A O 1
ATOM 3160 N N . GLN A 1 383 ? 33.590 15.646 -5.927 1.00 86.81 383 GLN A N 1
ATOM 3161 C CA . GLN A 1 383 ? 33.520 14.917 -4.660 1.00 86.81 383 GLN A CA 1
ATOM 3162 C C . GLN A 1 383 ? 34.003 13.466 -4.805 1.00 86.81 383 GLN A C 1
ATOM 3164 O O . GLN A 1 383 ? 34.405 12.856 -3.819 1.00 86.81 383 GLN A O 1
ATOM 3169 N N . ILE A 1 384 ? 33.976 12.927 -6.030 1.00 89.38 384 ILE A N 1
ATOM 3170 C CA . ILE A 1 384 ? 34.356 11.542 -6.348 1.00 89.38 384 ILE A CA 1
ATOM 3171 C C . ILE A 1 384 ? 35.773 11.501 -6.937 1.00 89.38 384 ILE A C 1
ATOM 3173 O O . ILE A 1 384 ? 36.598 10.671 -6.568 1.00 89.38 384 ILE A O 1
ATOM 3177 N N . TRP A 1 385 ? 36.085 12.427 -7.842 1.00 93.50 385 TRP A N 1
ATOM 3178 C CA . TRP A 1 385 ? 37.318 12.440 -8.622 1.00 93.50 385 TRP A CA 1
ATOM 3179 C C . TRP A 1 385 ? 38.149 13.689 -8.326 1.00 93.50 385 TRP A C 1
ATOM 3181 O O . TRP A 1 385 ? 37.618 14.788 -8.157 1.00 93.50 385 TRP A O 1
ATOM 3191 N N . GLU A 1 386 ? 39.474 13.540 -8.295 1.00 94.19 386 GLU A N 1
ATOM 3192 C CA . GLU A 1 386 ? 40.383 14.682 -8.160 1.00 94.19 386 GLU A CA 1
ATOM 3193 C C . GLU A 1 386 ? 40.300 15.613 -9.372 1.00 94.19 386 GLU A C 1
ATOM 3195 O O . GLU A 1 386 ? 40.116 15.177 -10.510 1.00 94.19 386 GLU A O 1
ATOM 3200 N N . ARG A 1 387 ? 40.481 16.919 -9.130 1.00 94.06 387 ARG A N 1
ATOM 3201 C CA . ARG A 1 387 ? 40.318 17.968 -10.150 1.00 94.06 387 ARG A CA 1
ATOM 3202 C C . ARG A 1 387 ? 41.161 17.732 -11.404 1.00 94.06 387 ARG A C 1
ATOM 3204 O O . ARG A 1 387 ? 40.729 18.134 -12.482 1.00 94.06 387 ARG A O 1
ATOM 3211 N N . GLU A 1 388 ? 42.325 17.099 -11.271 1.00 93.44 388 GLU A N 1
ATOM 3212 C CA . GLU A 1 388 ? 43.232 16.808 -12.387 1.00 93.44 388 GLU A CA 1
ATOM 3213 C C . GLU A 1 388 ? 42.687 15.774 -13.390 1.00 93.44 388 GLU A C 1
ATOM 3215 O O . GLU A 1 388 ? 43.151 15.734 -14.527 1.00 93.44 388 GLU A O 1
ATOM 3220 N N . TYR A 1 389 ? 41.685 14.974 -13.004 1.00 95.38 389 TYR A N 1
ATOM 3221 C CA . TYR A 1 389 ? 41.013 14.014 -13.890 1.00 95.38 389 TYR A CA 1
ATOM 3222 C C . TYR A 1 389 ? 39.777 14.609 -14.584 1.00 95.38 389 TYR A C 1
ATOM 3224 O O . TYR A 1 389 ? 39.182 13.957 -15.446 1.00 95.38 389 TYR A O 1
ATOM 3232 N N . LEU A 1 390 ? 39.375 15.827 -14.195 1.00 97.75 390 LEU A N 1
ATOM 3233 C CA . LEU A 1 390 ? 38.114 16.451 -14.587 1.00 97.75 390 LEU A CA 1
ATOM 3234 C C . LEU A 1 390 ? 38.288 17.474 -15.721 1.00 97.75 390 LEU A C 1
ATOM 3236 O O . LEU A 1 390 ? 39.185 18.315 -15.661 1.00 97.75 390 LEU A O 1
ATOM 3240 N N . PHE A 1 391 ? 37.369 17.494 -16.688 1.00 98.12 391 PHE A N 1
ATOM 3241 C CA . PHE A 1 391 ? 37.301 18.518 -17.744 1.00 98.12 391 PHE A CA 1
ATOM 3242 C C . PHE A 1 391 ? 35.911 19.159 -17.847 1.00 98.12 391 PHE A C 1
ATOM 3244 O O . PHE A 1 391 ? 34.900 18.484 -17.670 1.00 98.12 391 PHE A O 1
ATOM 3251 N N . ASN A 1 392 ? 35.839 20.450 -18.18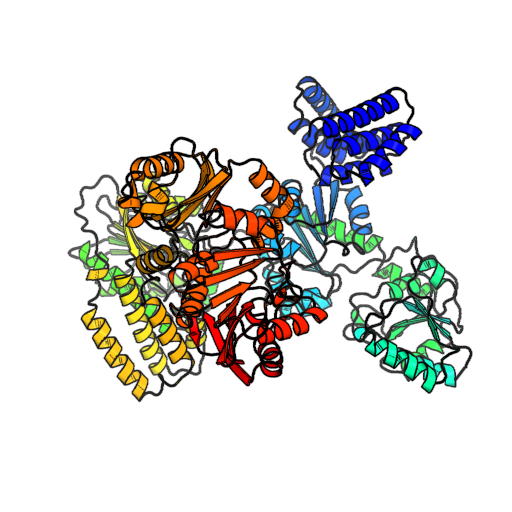2 1.00 96.19 392 ASN A N 1
ATOM 3252 C CA . ASN A 1 392 ? 34.562 21.154 -18.397 1.00 96.19 392 ASN A CA 1
ATOM 3253 C C . ASN A 1 392 ? 34.136 21.216 -19.869 1.00 96.19 392 ASN A C 1
ATOM 3255 O O . ASN A 1 392 ? 32.954 21.346 -20.172 1.00 96.19 392 ASN A O 1
ATOM 3259 N N . GLY A 1 393 ? 35.092 21.161 -20.797 1.00 95.19 393 GLY A N 1
ATOM 3260 C CA . GLY A 1 393 ? 34.833 21.347 -22.221 1.00 95.19 393 GLY A CA 1
ATOM 3261 C C . GLY A 1 393 ? 35.744 20.509 -23.106 1.00 95.19 393 GLY A C 1
ATOM 3262 O O . GLY A 1 393 ? 36.698 19.890 -22.640 1.00 95.19 393 GLY A O 1
ATOM 3263 N N . ILE A 1 394 ? 35.444 20.511 -24.406 1.00 97.94 394 ILE A N 1
ATOM 3264 C CA . ILE A 1 394 ? 36.114 19.668 -25.407 1.00 97.94 394 ILE A CA 1
ATOM 3265 C C . ILE A 1 394 ? 37.635 19.869 -25.392 1.00 97.94 394 ILE A C 1
ATOM 3267 O O . ILE A 1 394 ? 38.375 18.893 -25.339 1.00 97.94 394 ILE A O 1
ATOM 3271 N N . PHE A 1 395 ? 38.111 21.117 -25.390 1.00 96.69 395 PHE A N 1
ATOM 3272 C CA . PHE A 1 395 ? 39.549 21.399 -25.428 1.00 96.69 395 PHE A CA 1
ATOM 3273 C C . PHE A 1 395 ? 40.275 20.977 -24.145 1.00 96.69 395 PHE A C 1
ATOM 3275 O O . PHE A 1 395 ? 41.351 20.401 -24.241 1.00 96.69 395 PHE A O 1
ATOM 3282 N N . GLU A 1 396 ? 39.658 21.136 -22.969 1.00 97.88 396 GLU A N 1
ATOM 3283 C CA . GLU A 1 396 ? 40.232 20.621 -21.716 1.00 97.88 396 GLU A CA 1
ATOM 3284 C C . GLU A 1 396 ? 40.374 19.087 -21.752 1.00 97.88 396 GLU A C 1
ATOM 3286 O O . GLU A 1 396 ? 41.389 18.551 -21.312 1.00 97.88 396 GLU A O 1
ATOM 3291 N N . ALA A 1 397 ? 39.399 18.361 -22.319 1.00 97.94 397 ALA A N 1
ATOM 3292 C CA . ALA A 1 397 ? 39.504 16.908 -22.483 1.00 97.94 397 ALA A CA 1
ATOM 3293 C C . ALA A 1 397 ? 40.685 16.518 -23.391 1.00 97.94 397 ALA A C 1
ATOM 3295 O O . ALA A 1 397 ? 41.414 15.570 -23.095 1.00 97.94 397 ALA A O 1
ATOM 3296 N N . ILE A 1 398 ? 40.892 17.266 -24.481 1.00 97.38 398 ILE A N 1
ATOM 3297 C CA . ILE A 1 398 ? 42.014 17.066 -25.408 1.00 97.38 398 ILE A CA 1
ATOM 3298 C C . ILE A 1 398 ? 43.345 17.328 -24.706 1.00 97.38 398 ILE A C 1
ATOM 3300 O O . ILE A 1 398 ? 44.254 16.507 -24.824 1.00 97.38 398 ILE A O 1
ATOM 3304 N N . ASP A 1 399 ? 43.444 18.412 -23.937 1.00 95.94 399 ASP A N 1
ATOM 3305 C CA . ASP A 1 399 ? 44.651 18.760 -23.187 1.00 95.94 399 ASP A CA 1
ATOM 3306 C C . ASP A 1 399 ? 45.016 17.660 -22.179 1.00 95.94 399 ASP A C 1
ATOM 3308 O O . ASP A 1 399 ? 46.184 17.278 -22.062 1.00 95.94 399 ASP A O 1
ATOM 3312 N N . ILE A 1 400 ? 44.025 17.074 -21.492 1.00 96.06 400 ILE A N 1
ATOM 3313 C CA . ILE A 1 400 ? 44.251 15.931 -20.594 1.00 96.06 400 ILE A CA 1
ATOM 3314 C C . ILE A 1 400 ? 44.757 14.713 -21.380 1.00 96.06 400 ILE A C 1
ATOM 3316 O O . ILE A 1 400 ? 45.723 14.075 -20.949 1.00 96.06 400 ILE A O 1
ATOM 3320 N N . ILE A 1 401 ? 44.149 14.382 -22.523 1.00 96.56 401 ILE A N 1
ATOM 3321 C CA . ILE A 1 401 ? 44.527 13.214 -23.339 1.00 96.56 401 ILE A CA 1
ATOM 3322 C C . ILE A 1 401 ? 45.943 13.364 -23.910 1.00 96.56 401 ILE A C 1
ATOM 3324 O O . ILE A 1 401 ? 46.748 12.436 -23.801 1.00 96.56 401 ILE A O 1
ATOM 3328 N N . GLN A 1 402 ? 46.267 14.534 -24.465 1.00 93.75 402 GLN A N 1
ATOM 3329 C CA . GLN A 1 402 ? 47.548 14.818 -25.121 1.00 93.75 402 GLN A CA 1
ATOM 3330 C C . GLN A 1 402 ? 48.668 15.210 -24.146 1.00 93.75 402 GLN A C 1
ATOM 3332 O O . GLN A 1 402 ? 49.831 15.286 -24.546 1.00 93.75 402 GLN A O 1
ATOM 3337 N N . SER A 1 403 ? 48.350 15.440 -22.869 1.00 92.69 403 SER A N 1
ATOM 3338 C CA . SER A 1 403 ? 49.348 15.757 -21.850 1.00 92.69 403 SER A CA 1
ATOM 3339 C C . SER A 1 403 ? 50.426 14.666 -21.761 1.00 92.69 403 SER A C 1
ATOM 3341 O O . SER A 1 403 ? 50.088 13.486 -21.612 1.00 92.69 403 SER A O 1
ATOM 3343 N N . PRO A 1 404 ? 51.724 15.038 -21.741 1.00 90.12 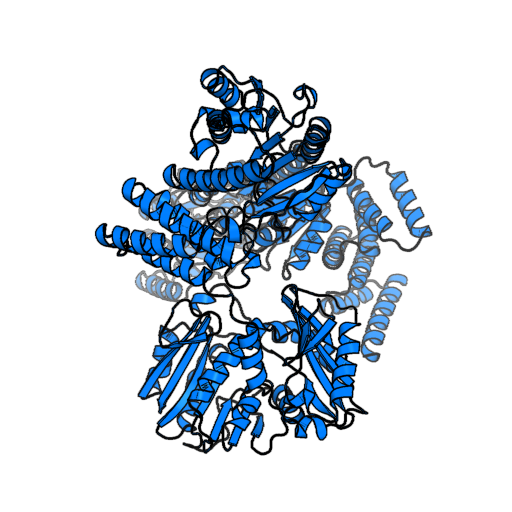404 PRO A N 1
ATOM 3344 C CA . PRO A 1 404 ? 52.819 14.077 -21.622 1.00 90.12 404 PRO A CA 1
ATOM 3345 C C . PRO A 1 404 ? 52.868 13.396 -20.244 1.00 90.12 404 PRO A C 1
ATOM 3347 O O . PRO A 1 404 ? 53.632 12.455 -20.041 1.00 90.12 404 PRO A O 1
ATOM 3350 N N . LYS A 1 405 ? 52.068 13.861 -19.273 1.00 91.00 405 LYS A N 1
ATOM 3351 C CA . LYS A 1 405 ? 51.977 13.264 -17.939 1.00 91.00 405 LYS A CA 1
ATOM 3352 C C . LYS A 1 405 ? 51.061 12.040 -17.972 1.00 91.00 405 LYS A C 1
ATOM 3354 O O . LYS A 1 405 ? 49.852 12.169 -18.188 1.00 91.00 405 LYS A O 1
ATOM 3359 N N . TYR A 1 406 ? 51.626 10.869 -17.694 1.00 94.69 406 TYR A N 1
ATOM 3360 C CA . TYR A 1 406 ? 50.894 9.611 -17.565 1.00 94.69 406 TYR A CA 1
ATOM 3361 C C . TYR A 1 406 ? 51.321 8.899 -16.271 1.00 94.69 406 TYR A C 1
ATOM 3363 O O . TYR A 1 406 ? 52.456 8.450 -16.149 1.00 94.69 406 TYR A O 1
ATOM 3371 N N . ASN A 1 407 ? 50.424 8.818 -15.285 1.00 94.50 407 ASN A N 1
ATOM 3372 C CA . ASN A 1 407 ? 50.721 8.334 -13.931 1.00 94.50 407 ASN A CA 1
ATOM 3373 C C . ASN A 1 407 ? 49.931 7.059 -13.594 1.00 94.50 407 ASN A C 1
ATOM 3375 O O . ASN A 1 407 ? 49.065 7.068 -12.723 1.00 94.50 407 ASN A O 1
ATOM 3379 N N . TYR A 1 408 ? 50.230 5.953 -14.284 1.00 95.50 408 TYR A N 1
ATOM 3380 C CA . TYR A 1 408 ? 49.482 4.695 -14.133 1.00 95.50 408 TYR A CA 1
ATOM 3381 C C . TYR A 1 408 ? 49.447 4.181 -12.681 1.00 95.50 408 TYR A C 1
ATOM 3383 O O . TYR A 1 408 ? 48.407 3.720 -12.215 1.00 95.50 408 TYR A O 1
ATOM 3391 N N . LYS A 1 409 ? 50.559 4.319 -11.937 1.00 96.50 409 LYS A N 1
ATOM 3392 C CA . LYS A 1 409 ? 50.620 3.983 -10.503 1.00 96.50 409 LYS A CA 1
ATOM 3393 C C . LYS A 1 409 ? 49.752 4.918 -9.668 1.00 96.50 409 LYS A C 1
ATOM 3395 O O . LYS A 1 409 ? 49.059 4.452 -8.777 1.00 96.50 409 LYS A O 1
ATOM 3400 N N . GLY A 1 410 ? 49.762 6.218 -9.960 1.00 95.94 410 GLY A N 1
ATOM 3401 C CA . GLY A 1 410 ? 48.927 7.200 -9.268 1.00 95.94 410 GLY A CA 1
ATOM 3402 C C . GLY A 1 410 ? 47.436 6.925 -9.423 1.00 95.94 410 GLY A C 1
ATOM 3403 O O . GLY A 1 410 ? 46.724 6.939 -8.425 1.00 95.94 410 GLY A O 1
ATOM 3404 N N . TYR A 1 411 ? 46.977 6.586 -10.634 1.00 96.38 411 TYR A N 1
ATOM 3405 C CA . TYR A 1 411 ? 45.567 6.251 -10.879 1.00 96.38 411 TYR A CA 1
ATOM 3406 C C . TYR A 1 411 ? 45.130 5.037 -10.051 1.00 96.38 411 TYR A C 1
ATOM 3408 O O . TYR A 1 411 ? 44.078 5.068 -9.416 1.00 96.38 411 TYR A O 1
ATOM 3416 N N . ARG A 1 412 ? 45.976 4.001 -9.977 1.00 95.88 412 ARG A N 1
ATOM 3417 C CA . ARG A 1 412 ? 45.744 2.833 -9.117 1.00 95.88 412 ARG A CA 1
ATOM 3418 C C . ARG A 1 412 ? 45.764 3.193 -7.633 1.00 95.88 412 ARG A C 1
ATOM 3420 O O . ARG A 1 412 ? 44.833 2.831 -6.919 1.00 95.88 412 ARG A O 1
ATOM 3427 N N . ASN A 1 413 ? 46.773 3.932 -7.179 1.00 96.38 413 ASN A N 1
ATOM 3428 C CA . ASN A 1 413 ? 46.908 4.345 -5.781 1.00 96.38 413 ASN A CA 1
ATOM 3429 C C . ASN A 1 413 ? 45.714 5.194 -5.317 1.00 96.38 413 ASN A C 1
ATOM 3431 O O . ASN A 1 413 ? 45.292 5.088 -4.168 1.00 96.38 413 ASN A O 1
ATOM 3435 N N . PHE A 1 414 ? 45.139 6.013 -6.200 1.00 96.12 414 PHE A N 1
ATOM 3436 C CA . PHE A 1 414 ? 43.912 6.754 -5.920 1.00 96.12 414 PHE A CA 1
ATOM 3437 C C . PHE A 1 414 ? 42.742 5.808 -5.601 1.00 96.12 414 PHE A C 1
ATOM 3439 O O . PHE A 1 414 ? 42.113 5.942 -4.550 1.00 96.12 414 PHE A O 1
ATOM 3446 N N . ILE A 1 415 ? 42.503 4.794 -6.442 1.00 96.44 415 ILE A N 1
ATOM 3447 C CA . ILE A 1 415 ? 41.448 3.795 -6.200 1.00 96.44 415 ILE A CA 1
ATOM 3448 C C . ILE A 1 415 ? 41.744 2.972 -4.944 1.00 96.44 415 ILE A C 1
ATOM 3450 O O . ILE A 1 415 ? 40.861 2.772 -4.122 1.00 96.44 415 ILE A O 1
ATOM 3454 N N . GLU A 1 416 ? 42.983 2.542 -4.730 1.00 95.25 416 GLU A N 1
ATOM 3455 C CA . GLU A 1 416 ? 43.359 1.758 -3.548 1.00 95.25 416 GLU A CA 1
ATOM 3456 C C . GLU A 1 416 ? 43.238 2.551 -2.236 1.00 95.25 416 GLU A C 1
ATOM 3458 O O . GLU A 1 416 ? 42.780 2.048 -1.202 1.00 95.25 416 GLU A O 1
ATOM 3463 N N . SER A 1 417 ? 43.597 3.833 -2.268 1.00 93.62 417 SER A N 1
ATOM 3464 C CA . SER A 1 417 ? 43.528 4.709 -1.100 1.00 93.62 417 SER A CA 1
ATOM 3465 C C . SER A 1 417 ? 42.104 5.154 -0.752 1.00 93.62 417 SER A C 1
ATOM 3467 O O . SER A 1 417 ? 41.838 5.360 0.434 1.00 93.62 417 SER A O 1
ATOM 3469 N N . LYS A 1 418 ? 41.175 5.230 -1.711 1.00 91.12 418 LYS A N 1
ATOM 3470 C CA . LYS A 1 418 ? 39.805 5.714 -1.455 1.00 91.12 418 LYS A CA 1
ATOM 3471 C C . LYS A 1 418 ? 38.706 4.667 -1.627 1.00 91.12 418 LYS A C 1
ATOM 3473 O O . LYS A 1 418 ? 37.812 4.606 -0.794 1.00 91.12 418 LYS A O 1
ATOM 3478 N N . TYR A 1 419 ? 38.800 3.825 -2.648 1.00 94.44 419 TYR A N 1
ATOM 3479 C CA . TYR A 1 419 ? 37.696 3.010 -3.166 1.00 94.44 419 TYR A CA 1
ATOM 3480 C C . TYR A 1 419 ? 38.051 1.521 -3.282 1.00 94.44 419 TYR A C 1
ATOM 3482 O O . TYR A 1 419 ? 37.582 0.837 -4.189 1.00 94.44 419 TYR A O 1
ATOM 3490 N N . SER A 1 420 ? 38.906 0.984 -2.405 1.00 95.19 420 SER A N 1
ATOM 3491 C CA . SER A 1 420 ? 39.166 -0.460 -2.393 1.00 95.19 420 SER A CA 1
ATOM 3492 C C . SER A 1 420 ? 37.975 -1.229 -1.815 1.00 95.19 420 SER A C 1
ATOM 3494 O O . SER A 1 420 ? 37.342 -0.785 -0.854 1.00 95.19 420 SER A O 1
ATOM 3496 N N . LEU A 1 421 ? 37.692 -2.412 -2.369 1.00 94.25 421 LEU A N 1
ATOM 3497 C CA . LEU A 1 421 ? 36.633 -3.290 -1.860 1.00 94.25 421 LEU A CA 1
ATOM 3498 C C . LEU A 1 421 ? 36.823 -3.639 -0.374 1.00 94.25 421 LEU A C 1
ATOM 3500 O O . LEU A 1 421 ? 35.873 -3.567 0.401 1.00 94.25 421 LEU A O 1
ATOM 3504 N N . ASP A 1 422 ? 38.061 -3.892 0.059 1.00 93.12 422 ASP A N 1
ATOM 3505 C CA . ASP A 1 422 ? 38.373 -4.182 1.466 1.00 93.12 422 ASP A CA 1
ATOM 3506 C C . ASP A 1 422 ? 37.938 -3.048 2.415 1.00 93.12 422 ASP A C 1
ATOM 3508 O O . ASP A 1 422 ? 37.472 -3.302 3.528 1.00 93.12 422 ASP A O 1
ATOM 3512 N N . LYS A 1 423 ? 38.050 -1.781 1.984 1.00 94.12 423 LYS A N 1
ATOM 3513 C CA . LYS A 1 423 ? 37.595 -0.624 2.773 1.00 94.12 423 LYS A CA 1
ATOM 3514 C C . LYS A 1 423 ? 36.081 -0.554 2.854 1.00 94.12 423 LYS A C 1
ATOM 3516 O O . LYS A 1 423 ? 35.557 -0.293 3.938 1.00 94.12 423 LYS A O 1
ATOM 3521 N N . GLN A 1 424 ? 35.397 -0.800 1.738 1.00 95.00 424 GLN A N 1
ATOM 3522 C CA . GLN A 1 424 ? 33.940 -0.863 1.707 1.00 95.00 424 GLN A CA 1
ATOM 3523 C C . GLN A 1 424 ? 33.440 -1.949 2.667 1.00 95.00 424 GLN A C 1
ATOM 3525 O O . GLN A 1 424 ? 32.658 -1.648 3.567 1.00 95.00 424 GLN A O 1
ATOM 3530 N N . ILE A 1 425 ? 33.952 -3.179 2.541 1.00 95.25 425 ILE A N 1
ATOM 3531 C CA . ILE A 1 425 ? 33.566 -4.313 3.394 1.00 95.25 425 ILE A CA 1
ATOM 3532 C C . ILE A 1 425 ? 33.846 -4.003 4.866 1.00 95.25 425 ILE A C 1
ATOM 3534 O O . ILE A 1 425 ? 32.970 -4.201 5.707 1.00 95.25 425 ILE A O 1
ATOM 3538 N N . LYS A 1 426 ? 35.024 -3.458 5.196 1.00 95.06 426 LYS A N 1
ATOM 3539 C CA . LYS A 1 426 ? 35.359 -3.073 6.575 1.00 95.06 426 LYS A CA 1
ATOM 3540 C C . LYS A 1 426 ? 34.347 -2.079 7.154 1.00 95.06 426 LYS A C 1
ATOM 3542 O O . LYS A 1 426 ? 33.849 -2.292 8.258 1.00 95.06 426 LYS A O 1
ATOM 3547 N N . LYS A 1 427 ? 34.000 -1.030 6.403 1.00 95.69 427 LYS A N 1
ATOM 3548 C CA . LYS A 1 427 ? 33.045 -0.004 6.845 1.00 95.69 427 LYS A CA 1
ATOM 3549 C C . LYS A 1 427 ? 31.626 -0.561 6.984 1.00 95.69 427 LYS A C 1
ATOM 3551 O O . LYS A 1 427 ? 30.922 -0.207 7.930 1.00 95.69 427 LYS A O 1
ATOM 3556 N N . VAL A 1 428 ? 31.214 -1.463 6.090 1.00 96.31 428 VAL A N 1
ATOM 3557 C CA . VAL A 1 428 ? 29.930 -2.174 6.201 1.00 96.31 428 VAL A CA 1
ATOM 3558 C C . VAL A 1 428 ? 29.904 -3.050 7.458 1.00 96.31 428 VAL A C 1
ATOM 3560 O O . VAL A 1 428 ? 28.959 -2.945 8.236 1.00 96.31 428 VAL A O 1
ATOM 3563 N N . LYS A 1 429 ? 30.953 -3.842 7.725 1.00 94.88 429 LYS A N 1
ATOM 3564 C CA . LYS A 1 429 ? 31.058 -4.666 8.945 1.00 94.88 429 LYS A CA 1
ATOM 3565 C C . LYS A 1 429 ? 30.959 -3.830 10.221 1.00 94.88 429 LYS A C 1
ATOM 3567 O O . LYS A 1 429 ? 30.188 -4.173 11.116 1.00 94.88 429 LYS A O 1
ATOM 3572 N N . GLU A 1 430 ? 31.694 -2.720 10.291 1.00 94.50 430 GLU A N 1
ATOM 3573 C CA . GLU A 1 430 ? 31.632 -1.774 11.414 1.00 94.50 430 GLU A CA 1
ATOM 3574 C C . GLU A 1 430 ? 30.221 -1.189 11.582 1.00 94.50 430 GLU A C 1
ATOM 3576 O O . GLU A 1 430 ? 29.695 -1.131 12.692 1.00 94.50 430 GLU A O 1
ATOM 3581 N N . THR A 1 431 ? 29.566 -0.827 10.476 1.00 93.69 431 THR A N 1
ATOM 3582 C CA . THR A 1 431 ? 28.198 -0.285 10.479 1.00 93.69 431 THR A CA 1
ATOM 3583 C C . THR A 1 431 ? 27.187 -1.295 11.012 1.00 93.69 431 THR A C 1
ATOM 3585 O O . THR A 1 431 ? 26.372 -0.954 11.873 1.00 93.69 431 THR A O 1
ATOM 3588 N N . ILE A 1 432 ? 27.243 -2.543 10.540 1.00 93.88 432 ILE A N 1
ATOM 3589 C CA . ILE A 1 432 ? 26.354 -3.610 11.004 1.00 93.88 432 ILE A CA 1
ATOM 3590 C C . ILE A 1 432 ? 26.582 -3.889 12.489 1.00 93.88 432 ILE A C 1
ATOM 3592 O O . ILE A 1 432 ? 25.623 -3.895 13.258 1.00 93.88 432 ILE A O 1
ATOM 3596 N N . LYS A 1 433 ? 27.842 -4.015 12.918 1.00 90.50 433 LYS A N 1
ATOM 3597 C CA . LYS A 1 433 ? 28.186 -4.223 14.328 1.00 90.50 433 LYS A CA 1
ATOM 3598 C C . LYS A 1 433 ? 27.625 -3.113 15.227 1.00 90.50 433 LYS A C 1
ATOM 3600 O O . LYS A 1 433 ? 26.937 -3.409 16.201 1.00 90.50 433 LYS A O 1
ATOM 3605 N N . ASN A 1 434 ? 27.825 -1.848 14.857 1.00 85.94 434 ASN A N 1
ATOM 3606 C CA . ASN A 1 434 ? 27.303 -0.703 15.612 1.00 85.94 434 ASN A CA 1
ATOM 3607 C C . ASN A 1 434 ? 25.766 -0.689 15.663 1.00 85.94 434 ASN A C 1
ATOM 3609 O O . ASN A 1 434 ? 25.177 -0.307 16.672 1.00 85.94 434 ASN A O 1
ATOM 3613 N N . THR A 1 435 ? 25.105 -1.120 14.585 1.00 85.81 435 THR A N 1
ATOM 3614 C CA . THR A 1 435 ? 23.636 -1.216 14.520 1.00 85.81 435 THR A CA 1
ATOM 3615 C C . THR A 1 435 ? 23.094 -2.255 15.510 1.00 85.81 435 THR A C 1
ATOM 3617 O O . THR A 1 435 ? 22.040 -2.046 16.112 1.00 85.81 435 THR A O 1
ATOM 3620 N N . ILE A 1 436 ? 23.834 -3.347 15.733 1.00 83.00 436 ILE A N 1
ATOM 3621 C CA . ILE A 1 436 ? 23.505 -4.366 16.739 1.00 83.00 436 ILE A CA 1
ATOM 3622 C C . ILE A 1 436 ? 23.765 -3.833 18.160 1.00 83.00 436 ILE A C 1
ATOM 3624 O O . ILE A 1 436 ? 22.905 -3.962 19.029 1.00 83.00 436 ILE A O 1
ATOM 3628 N N . GLU A 1 437 ? 24.928 -3.222 18.408 1.00 75.44 437 GLU A N 1
ATOM 3629 C CA . GLU A 1 437 ? 25.353 -2.789 19.752 1.00 75.44 437 GLU A CA 1
ATOM 3630 C C . GLU A 1 437 ? 24.518 -1.616 20.304 1.00 75.44 437 GLU A C 1
ATOM 3632 O O . GLU A 1 437 ? 24.192 -1.589 21.494 1.00 75.44 437 GLU A O 1
ATOM 3637 N N . ASN A 1 438 ? 24.076 -0.695 19.443 1.00 62.28 438 ASN A N 1
ATOM 3638 C CA . ASN A 1 438 ? 23.250 0.455 19.834 1.00 62.28 438 ASN A CA 1
ATOM 3639 C C . ASN A 1 438 ? 21.783 0.097 20.149 1.00 62.28 438 ASN A C 1
ATOM 3641 O O . ASN A 1 438 ? 21.011 0.960 20.567 1.00 62.28 438 ASN A O 1
ATOM 3645 N N . ALA A 1 439 ? 21.386 -1.177 20.028 1.00 50.38 439 ALA A N 1
ATOM 3646 C CA . ALA A 1 439 ? 20.027 -1.640 20.316 1.00 50.38 439 ALA A CA 1
ATOM 3647 C C . ALA A 1 439 ? 19.585 -1.448 21.783 1.00 50.38 439 ALA A C 1
ATOM 3649 O O . ALA A 1 439 ? 18.393 -1.545 22.070 1.00 50.38 439 ALA A O 1
ATOM 3650 N N . LYS A 1 440 ? 20.511 -1.149 22.709 1.00 34.72 440 LYS A N 1
ATOM 3651 C CA . LYS A 1 440 ? 20.193 -0.874 24.122 1.00 34.72 440 LYS A CA 1
ATOM 3652 C C . LYS A 1 440 ? 19.734 0.554 24.425 1.00 34.72 440 LYS A C 1
ATOM 3654 O O . LYS A 1 440 ? 19.261 0.775 25.532 1.00 34.72 440 LYS A O 1
ATOM 3659 N N . ASN A 1 441 ? 19.797 1.484 23.471 1.00 36.59 441 ASN A N 1
ATOM 3660 C CA . ASN A 1 441 ? 19.366 2.869 23.671 1.00 36.59 441 ASN A CA 1
ATOM 3661 C C . ASN A 1 441 ? 18.424 3.317 22.543 1.00 36.59 441 ASN A C 1
ATOM 3663 O O . ASN A 1 441 ? 18.765 4.194 21.751 1.00 36.59 441 ASN A O 1
ATOM 3667 N N . LYS A 1 442 ? 17.202 2.770 22.493 1.00 41.19 442 LYS A N 1
ATOM 3668 C CA . LYS A 1 442 ? 16.085 3.616 22.048 1.00 41.19 442 LYS A CA 1
ATOM 3669 C C . LYS A 1 442 ? 15.971 4.688 23.128 1.00 41.19 442 LYS A C 1
ATOM 3671 O O . LYS A 1 442 ? 15.650 4.352 24.264 1.00 41.19 442 LYS A O 1
ATOM 3676 N N . ILE A 1 443 ? 16.371 5.920 22.814 1.00 40.91 443 ILE A N 1
ATOM 3677 C CA . ILE A 1 443 ? 16.257 7.060 23.728 1.00 40.91 443 ILE A CA 1
ATOM 3678 C C . ILE A 1 443 ? 14.800 7.088 24.196 1.00 40.91 443 ILE A C 1
ATOM 3680 O O . ILE A 1 443 ? 13.897 7.266 23.382 1.00 40.91 443 ILE A O 1
ATOM 3684 N N . GLU A 1 444 ? 14.567 6.821 25.480 1.00 46.00 444 GLU A N 1
ATOM 3685 C CA . GLU A 1 444 ? 13.242 6.949 26.074 1.00 46.00 444 GLU A CA 1
ATOM 3686 C C . GLU A 1 444 ? 12.802 8.404 25.867 1.00 46.00 444 GLU A C 1
ATOM 3688 O O . GLU A 1 444 ? 13.539 9.334 26.204 1.00 46.00 444 GLU A O 1
ATOM 3693 N N . PHE A 1 445 ? 11.658 8.611 25.213 1.00 57.84 445 PHE A N 1
ATOM 3694 C CA . PHE A 1 445 ? 11.167 9.949 24.897 1.00 57.84 445 PHE A CA 1
ATOM 3695 C C . PHE A 1 445 ? 10.995 10.747 26.198 1.00 57.84 445 PHE A C 1
ATOM 3697 O O . PHE A 1 445 ? 10.149 10.415 27.030 1.00 57.84 445 PHE A O 1
ATOM 3704 N N . ASN A 1 446 ? 11.806 11.791 26.398 1.00 69.50 446 ASN A N 1
ATOM 3705 C CA . ASN A 1 446 ? 11.745 12.603 27.611 1.00 69.50 446 ASN A CA 1
ATOM 3706 C C . ASN A 1 446 ? 10.601 13.628 27.521 1.00 69.50 446 ASN A C 1
ATOM 3708 O O . ASN A 1 446 ? 10.736 14.699 26.925 1.00 69.50 446 ASN A O 1
ATOM 3712 N N . TYR A 1 447 ? 9.472 13.298 28.151 1.00 72.62 447 TYR A N 1
ATOM 3713 C CA . TYR A 1 447 ? 8.268 14.133 28.192 1.00 72.62 447 TYR A CA 1
ATOM 3714 C C . TYR A 1 447 ? 8.470 15.500 28.832 1.00 72.62 447 TYR A C 1
ATOM 3716 O O . TYR A 1 447 ? 7.898 16.483 28.359 1.00 72.62 447 TYR A O 1
ATOM 3724 N N . ALA A 1 448 ? 9.265 15.562 29.902 1.00 75.62 448 ALA A N 1
ATOM 3725 C CA . ALA A 1 448 ? 9.514 16.807 30.611 1.00 75.62 448 ALA A CA 1
ATOM 3726 C C . ALA A 1 448 ? 10.258 17.786 29.698 1.00 75.62 448 ALA A C 1
ATOM 3728 O O . ALA A 1 448 ? 9.852 18.940 29.571 1.00 75.62 448 ALA A O 1
ATOM 3729 N N . ASP A 1 449 ? 11.285 17.308 28.991 1.00 77.94 449 ASP A N 1
ATOM 3730 C CA . ASP A 1 449 ? 12.037 18.127 28.039 1.00 77.94 449 ASP A CA 1
ATOM 3731 C C . ASP A 1 449 ? 11.159 18.561 26.860 1.00 77.94 449 ASP A C 1
ATOM 3733 O O . ASP A 1 449 ? 11.173 19.733 26.484 1.00 77.94 449 ASP A O 1
ATOM 3737 N N . TYR A 1 450 ? 10.354 17.654 26.294 1.00 78.81 450 TYR A N 1
ATOM 3738 C CA . TYR A 1 450 ? 9.455 17.976 25.181 1.00 78.81 450 TYR A CA 1
ATOM 3739 C C . TYR A 1 450 ? 8.472 19.103 25.531 1.00 78.81 450 TYR A C 1
ATOM 3741 O O . TYR A 1 450 ? 8.385 20.100 24.804 1.00 78.81 450 TYR A O 1
ATOM 3749 N N . TRP A 1 451 ? 7.758 18.984 26.655 1.00 80.50 451 TRP A N 1
ATOM 3750 C CA . TRP A 1 451 ? 6.760 19.977 27.055 1.00 80.50 451 TRP A CA 1
ATOM 3751 C C . TRP A 1 451 ? 7.386 21.277 27.553 1.00 80.50 451 TRP A C 1
ATOM 3753 O O . TRP A 1 451 ? 6.903 22.352 27.195 1.00 80.50 451 TRP A O 1
ATOM 3763 N N . ASN A 1 452 ? 8.497 21.214 28.296 1.00 83.19 452 ASN A N 1
ATOM 3764 C CA . ASN A 1 452 ? 9.223 22.421 28.694 1.00 83.19 452 ASN A CA 1
ATOM 3765 C C . ASN A 1 452 ? 9.752 23.189 27.481 1.00 83.19 452 ASN A C 1
ATOM 3767 O O . ASN A 1 452 ? 9.616 24.412 27.447 1.00 83.19 452 ASN A O 1
ATOM 3771 N N . ASN A 1 453 ? 10.280 22.507 26.461 1.00 80.81 453 ASN A N 1
ATOM 3772 C CA . ASN A 1 453 ? 10.716 23.155 25.222 1.00 80.81 453 ASN A CA 1
ATOM 3773 C C . ASN A 1 453 ? 9.538 23.756 24.443 1.00 80.81 453 ASN A C 1
ATOM 3775 O O . ASN A 1 453 ? 9.600 24.911 24.019 1.00 80.81 453 ASN A O 1
ATOM 3779 N N . THR A 1 454 ? 8.445 23.007 24.289 1.00 77.38 454 THR A N 1
ATOM 3780 C CA . THR A 1 454 ? 7.256 23.453 23.544 1.00 77.38 454 THR A CA 1
ATOM 3781 C C . THR A 1 454 ? 6.634 24.700 24.174 1.00 77.38 454 THR A C 1
ATOM 3783 O O . THR A 1 454 ? 6.473 25.723 23.505 1.00 77.38 454 THR A O 1
ATOM 3786 N N . LEU A 1 455 ? 6.374 24.664 25.483 1.00 82.38 455 LEU A N 1
ATOM 3787 C CA . LEU A 1 455 ? 5.737 25.762 26.211 1.00 82.38 455 LEU A CA 1
ATOM 3788 C C . LEU A 1 455 ? 6.677 26.948 26.460 1.00 82.38 455 LEU A C 1
ATOM 3790 O O . LEU A 1 455 ? 6.207 28.080 26.587 1.00 82.38 455 LEU A O 1
ATOM 3794 N N . SER A 1 456 ? 7.996 26.732 26.488 1.00 82.38 456 SER A N 1
ATOM 3795 C CA . SER A 1 456 ? 8.965 27.838 26.508 1.00 82.38 456 SER A CA 1
ATOM 3796 C C . SER A 1 456 ? 8.994 28.594 25.181 1.00 82.38 456 SER A C 1
ATOM 3798 O O . SER A 1 456 ? 9.130 29.816 25.189 1.00 82.38 456 SER A O 1
ATOM 3800 N N . ASN A 1 457 ? 8.833 27.894 24.054 1.00 80.12 457 ASN A N 1
ATOM 3801 C CA . ASN A 1 457 ? 8.794 28.513 22.729 1.00 80.12 457 ASN A CA 1
ATOM 3802 C C . ASN A 1 457 ? 7.469 29.234 22.463 1.00 80.12 457 ASN A C 1
ATOM 3804 O O . ASN A 1 457 ? 7.464 30.324 21.889 1.00 80.12 457 ASN A O 1
ATOM 3808 N N . LYS A 1 458 ? 6.342 28.624 22.847 1.00 79.12 458 LYS A N 1
ATOM 3809 C CA . LYS A 1 458 ? 5.010 29.134 22.515 1.00 79.12 458 LYS A CA 1
ATOM 3810 C C . LYS A 1 458 ? 4.001 28.839 23.624 1.00 79.12 458 LYS A C 1
ATOM 3812 O O . LYS A 1 458 ? 3.328 27.816 23.616 1.00 79.12 458 LYS A O 1
ATOM 3817 N N . PHE A 1 459 ? 3.877 29.764 24.574 1.00 86.50 459 PHE A N 1
ATOM 3818 C CA . PHE A 1 459 ? 2.901 29.680 25.667 1.00 86.50 459 PHE A CA 1
ATOM 3819 C C . PHE A 1 459 ? 1.546 30.282 25.256 1.00 86.50 459 PHE A C 1
ATOM 3821 O O . PHE A 1 459 ? 1.140 31.336 25.739 1.00 86.50 459 PHE A O 1
ATOM 3828 N N . ASP A 1 460 ? 0.873 29.656 24.293 1.00 86.12 460 ASP A N 1
ATOM 3829 C CA . ASP A 1 460 ? -0.479 30.027 23.866 1.00 86.12 460 ASP A CA 1
ATOM 3830 C C . ASP A 1 460 ? -1.281 28.798 23.404 1.00 86.12 460 ASP A C 1
ATOM 3832 O O . ASP A 1 460 ? -0.803 27.666 23.470 1.00 86.12 460 ASP A O 1
ATOM 3836 N N . ILE A 1 461 ? -2.516 29.011 22.936 1.00 82.81 461 ILE A N 1
ATOM 3837 C CA . ILE A 1 461 ? -3.427 27.932 22.521 1.00 82.81 461 ILE A CA 1
ATOM 3838 C C . ILE A 1 461 ? -2.881 27.060 21.378 1.00 82.81 461 ILE A C 1
ATOM 3840 O O . ILE A 1 461 ? -3.319 25.928 21.222 1.00 82.81 461 ILE A O 1
ATOM 3844 N N . GLU A 1 462 ? -1.928 27.542 20.577 1.00 80.50 462 GLU A N 1
ATOM 3845 C CA . GLU A 1 462 ? -1.286 26.720 19.543 1.00 80.50 462 GLU A CA 1
ATOM 3846 C C . GLU A 1 462 ? -0.116 25.899 20.091 1.00 80.50 462 GLU A C 1
ATOM 3848 O O . GLU A 1 462 ? 0.287 24.939 19.444 1.00 80.50 462 GLU A O 1
ATOM 3853 N N . GLY A 1 463 ? 0.445 26.278 21.243 1.00 75.44 463 GLY A N 1
ATOM 3854 C CA . GLY A 1 463 ? 1.482 25.505 21.930 1.00 75.44 463 GLY A CA 1
ATOM 3855 C C . GLY A 1 463 ? 0.953 24.250 22.626 1.00 75.44 463 GLY A C 1
ATOM 3856 O O . GLY A 1 463 ? 1.723 23.326 22.864 1.00 75.44 463 GLY A O 1
ATOM 3857 N N . VAL A 1 464 ? -0.349 24.211 22.929 1.00 76.25 464 VAL A N 1
ATOM 3858 C CA . VAL A 1 464 ? -1.041 23.041 23.509 1.00 76.25 464 VAL A CA 1
ATOM 3859 C C . VAL A 1 464 ? -2.086 22.421 22.581 1.00 76.25 464 VAL A C 1
ATOM 3861 O O . VAL A 1 464 ? -2.498 21.290 22.802 1.00 76.25 464 VAL A O 1
ATOM 3864 N N . GLY A 1 465 ? -2.534 23.163 21.567 1.00 74.75 465 GLY A N 1
ATOM 3865 C CA . GLY A 1 465 ? -3.512 22.713 20.585 1.00 74.75 465 GLY A CA 1
ATOM 3866 C C . GLY A 1 465 ? -2.871 22.115 19.335 1.00 74.75 465 GLY A C 1
ATOM 3867 O O . GLY A 1 465 ? -1.688 21.781 19.288 1.00 74.75 465 GLY A O 1
ATOM 3868 N N . TYR A 1 466 ? -3.660 22.010 18.268 1.00 71.25 466 TYR A N 1
ATOM 3869 C CA . TYR A 1 466 ? -3.198 21.449 17.005 1.00 71.25 466 TYR A CA 1
ATOM 3870 C C . TYR A 1 466 ? -2.249 22.427 16.295 1.00 71.25 466 TYR A C 1
ATOM 3872 O O . TYR A 1 466 ? -2.666 23.470 15.766 1.00 71.25 466 TYR A O 1
ATOM 3880 N N . ILE A 1 467 ? -0.960 22.081 16.279 1.00 67.94 467 ILE A N 1
ATOM 3881 C CA . ILE A 1 467 ? 0.094 22.870 15.634 1.00 67.94 467 ILE A CA 1
ATOM 3882 C C . ILE A 1 467 ? -0.204 22.977 14.131 1.00 67.94 467 ILE A C 1
ATOM 3884 O O . ILE A 1 467 ? -0.437 21.979 13.453 1.00 67.94 467 ILE A O 1
ATOM 3888 N N . GLY A 1 468 ? -0.195 24.203 13.604 1.00 66.44 468 GLY A N 1
ATOM 3889 C CA . GLY A 1 468 ? -0.413 24.478 12.180 1.00 66.44 468 GLY A CA 1
ATOM 3890 C C . GLY A 1 468 ? -1.861 24.784 11.779 1.00 66.44 468 GLY A C 1
ATOM 3891 O O . GLY A 1 468 ? -2.073 25.200 10.647 1.00 66.44 468 GLY A O 1
ATOM 3892 N N . LEU A 1 469 ? -2.852 24.665 12.675 1.00 73.50 469 LEU A N 1
ATOM 3893 C CA . LEU A 1 469 ? -4.240 25.080 12.385 1.00 73.50 469 LEU A CA 1
ATOM 3894 C C . LEU A 1 469 ? -4.525 26.561 12.691 1.00 73.50 469 LEU A C 1
ATOM 3896 O O . LEU A 1 469 ? -5.612 27.047 12.395 1.00 73.50 469 LEU A O 1
ATOM 3900 N N . GLY A 1 470 ? -3.581 27.302 13.275 1.00 80.25 470 GLY A N 1
ATOM 3901 C CA . GLY A 1 470 ? -3.777 28.708 13.634 1.00 80.25 470 GLY A CA 1
ATOM 3902 C C . GLY A 1 470 ? -4.538 28.910 14.953 1.00 80.25 470 GLY A C 1
ATOM 3903 O O . GLY A 1 470 ? -5.301 28.052 15.410 1.00 80.25 470 GLY A O 1
ATOM 3904 N N . LYS A 1 471 ? -4.367 30.089 15.571 1.00 86.31 471 LYS A N 1
ATOM 3905 C CA . LYS A 1 471 ? -5.005 30.459 16.855 1.00 86.31 471 LYS A CA 1
ATOM 3906 C C . LYS A 1 471 ? -6.528 30.440 16.796 1.00 86.31 471 LYS A C 1
ATOM 3908 O O . LYS A 1 471 ? -7.177 29.918 17.697 1.00 86.31 471 LYS A O 1
ATOM 3913 N N . THR A 1 472 ? -7.097 31.013 15.736 1.00 89.00 472 THR A N 1
ATOM 3914 C CA . THR A 1 472 ? -8.547 31.187 15.580 1.00 89.00 472 THR A CA 1
ATOM 3915 C C . THR A 1 472 ? -9.256 29.842 15.526 1.00 89.00 472 THR A C 1
ATOM 3917 O O . THR A 1 472 ? -10.245 29.657 16.218 1.00 89.00 472 THR A O 1
ATOM 3920 N N . TYR A 1 473 ? -8.736 28.881 14.761 1.00 90.56 473 TYR A N 1
ATOM 3921 C CA . TYR A 1 473 ? -9.354 27.562 14.651 1.00 90.56 473 TYR A CA 1
ATOM 3922 C C . TYR A 1 473 ? -9.278 26.784 15.968 1.00 90.56 473 TYR A C 1
ATOM 3924 O O . TYR A 1 473 ? -10.294 26.284 16.450 1.00 90.56 473 TYR A O 1
ATOM 3932 N N . ASN A 1 474 ? -8.092 26.758 16.592 1.00 89.50 474 ASN A N 1
ATOM 3933 C CA . ASN A 1 474 ? -7.902 26.132 17.901 1.00 89.50 474 ASN A CA 1
ATOM 3934 C C . ASN A 1 474 ? -8.864 26.718 18.946 1.00 89.50 474 ASN A C 1
ATOM 3936 O O . ASN A 1 474 ? -9.465 25.967 19.706 1.00 89.50 474 ASN A O 1
ATOM 3940 N N . LYS A 1 475 ? -9.098 28.038 18.935 1.00 92.50 475 LYS A N 1
ATOM 3941 C CA . LYS A 1 475 ? -10.074 28.682 19.826 1.00 92.50 475 LYS A CA 1
ATOM 3942 C C . LYS A 1 475 ? -11.470 28.051 19.716 1.00 92.50 475 LYS A C 1
ATOM 3944 O O . LYS A 1 475 ? -12.011 27.652 20.740 1.00 92.50 475 LYS A O 1
ATOM 3949 N N . TYR A 1 476 ? -12.030 27.910 18.511 1.00 93.75 476 TYR A N 1
ATOM 3950 C CA . TYR A 1 476 ? -13.363 27.306 18.330 1.00 93.75 476 TYR A CA 1
ATOM 3951 C C . TYR A 1 476 ? -13.395 25.816 18.697 1.00 93.75 476 TYR A C 1
ATOM 3953 O O . TYR A 1 476 ? -14.399 25.327 19.214 1.00 93.75 476 TYR A O 1
ATOM 3961 N N . LEU A 1 477 ? -12.293 25.097 18.464 1.00 91.81 477 LEU A N 1
ATOM 3962 C CA . LEU A 1 477 ? -12.152 23.699 18.868 1.00 91.81 477 LEU A CA 1
ATOM 3963 C C . LEU A 1 477 ? -12.234 23.560 20.402 1.00 91.81 477 LEU A C 1
ATOM 3965 O O . LEU A 1 477 ? -13.035 22.771 20.903 1.00 91.81 477 LEU A O 1
ATOM 3969 N N . TYR A 1 478 ? -11.497 24.385 21.157 1.00 92.62 478 TYR A N 1
ATOM 3970 C CA . TYR A 1 478 ? -11.583 24.413 22.625 1.00 92.62 478 TYR A CA 1
ATOM 3971 C C . TYR A 1 478 ? -12.918 24.963 23.146 1.00 92.62 478 TYR A C 1
ATOM 3973 O O . TYR A 1 478 ? -13.429 24.452 24.140 1.00 92.62 478 TYR A O 1
ATOM 3981 N N . GLU A 1 479 ? -13.532 25.945 22.480 1.00 92.88 479 GLU A N 1
ATOM 3982 C CA . GLU A 1 479 ? -14.879 26.419 22.835 1.00 92.88 479 GLU A CA 1
ATOM 3983 C C . GLU A 1 479 ? -15.915 25.292 22.748 1.00 92.88 479 GLU A C 1
ATOM 3985 O O . GLU A 1 479 ? -16.774 25.177 23.624 1.00 92.88 479 GLU A O 1
ATOM 3990 N N . ASN A 1 480 ? -15.820 24.417 21.740 1.00 93.50 480 ASN A N 1
ATOM 3991 C CA . ASN A 1 480 ? -16.697 23.253 21.647 1.00 93.50 480 ASN A CA 1
ATOM 3992 C C . ASN A 1 480 ? -16.464 22.252 22.787 1.00 93.50 480 ASN A C 1
ATOM 3994 O O . ASN A 1 480 ? -17.426 21.779 23.392 1.00 93.50 480 ASN A O 1
ATOM 3998 N N . ARG A 1 481 ? -15.196 21.978 23.121 1.00 94.00 481 ARG A N 1
ATOM 3999 C CA . ARG A 1 481 ? -14.814 21.113 24.251 1.00 94.00 481 ARG A CA 1
ATOM 4000 C C . ARG A 1 481 ? -15.376 21.632 25.574 1.00 94.00 481 ARG A C 1
ATOM 4002 O O . ARG A 1 481 ? -16.013 20.876 26.304 1.00 94.00 481 ARG A O 1
ATOM 4009 N N . ILE A 1 482 ? -15.187 22.923 25.858 1.00 95.19 482 ILE A N 1
ATOM 4010 C CA . ILE A 1 482 ? -15.691 23.578 27.074 1.00 95.19 482 ILE A CA 1
ATOM 4011 C C . ILE A 1 482 ? -17.220 23.546 27.110 1.00 95.19 482 ILE A C 1
ATOM 4013 O O . ILE A 1 482 ? -17.789 23.262 28.158 1.00 95.19 482 ILE A O 1
ATOM 4017 N N . TYR A 1 483 ? -17.894 23.788 25.982 1.00 94.19 483 TYR A N 1
ATOM 4018 C CA . TYR A 1 483 ? -19.355 23.732 25.913 1.00 94.19 483 TYR A CA 1
ATOM 4019 C C . TYR A 1 483 ? -19.902 22.351 26.298 1.00 94.19 483 TYR A C 1
ATOM 4021 O O . TYR A 1 483 ? -20.835 22.247 27.095 1.00 94.19 483 TYR A O 1
ATOM 4029 N N . ILE A 1 484 ? -19.319 21.284 25.747 1.00 92.62 484 ILE A N 1
ATOM 4030 C CA . ILE A 1 484 ? -19.729 19.908 26.052 1.00 92.62 484 ILE A CA 1
ATOM 4031 C C . ILE A 1 484 ? -19.422 19.584 27.521 1.00 92.62 484 ILE A C 1
ATOM 4033 O O . ILE A 1 484 ? -20.298 19.088 28.230 1.00 92.62 484 ILE A O 1
ATOM 4037 N N . LEU A 1 485 ? -18.220 19.927 27.998 1.00 94.19 485 LEU A N 1
ATOM 4038 C CA . LEU A 1 485 ? -17.813 19.742 29.393 1.00 94.19 485 LEU A CA 1
ATOM 4039 C C . LEU A 1 485 ? -18.767 20.443 30.372 1.00 94.19 485 LEU A C 1
ATOM 4041 O O . LEU A 1 485 ? -19.184 19.834 31.351 1.00 94.19 485 LEU A O 1
ATOM 4045 N N . ASP A 1 486 ? -19.147 21.690 30.094 1.00 93.62 486 ASP A N 1
ATOM 4046 C CA . ASP A 1 486 ? -20.021 22.489 30.955 1.00 93.62 486 ASP A CA 1
ATOM 4047 C C . ASP A 1 486 ? -21.417 21.878 31.108 1.00 93.62 486 ASP A C 1
ATOM 4049 O O . ASP A 1 486 ? -21.937 21.784 32.221 1.00 93.62 486 ASP A O 1
ATOM 4053 N N . ASN A 1 487 ? -22.003 21.390 30.012 1.00 90.94 487 ASN A N 1
ATOM 4054 C CA . ASN A 1 487 ? -23.287 20.689 30.058 1.00 90.94 487 ASN A CA 1
ATOM 4055 C C . ASN A 1 487 ? -23.199 19.397 30.883 1.00 90.94 487 ASN A C 1
ATOM 4057 O O . ASN A 1 487 ? -24.085 19.108 31.688 1.00 90.94 487 ASN A O 1
ATOM 4061 N N . ILE A 1 488 ? -22.103 18.649 30.737 1.00 90.12 488 ILE A N 1
ATOM 4062 C CA . ILE A 1 488 ? -21.872 17.420 31.502 1.00 90.12 488 ILE A CA 1
ATOM 4063 C C . ILE A 1 488 ? -21.710 17.738 32.988 1.00 90.12 488 ILE A C 1
ATOM 4065 O O . ILE A 1 488 ? -22.386 17.138 33.820 1.00 90.12 488 ILE A O 1
ATOM 4069 N N . ILE A 1 489 ? -20.876 18.715 33.340 1.00 91.31 489 ILE A N 1
ATOM 4070 C CA . ILE A 1 489 ? -20.649 19.113 34.731 1.00 91.31 489 ILE A CA 1
ATOM 4071 C C . ILE A 1 489 ? -21.947 19.601 35.385 1.00 91.31 489 ILE A C 1
ATOM 4073 O O . ILE A 1 489 ? -22.246 19.182 36.502 1.00 91.31 489 ILE A O 1
ATOM 4077 N N . LYS A 1 490 ? -22.759 20.408 34.692 1.00 89.06 490 LYS A N 1
ATOM 4078 C CA . LYS A 1 490 ? -24.070 20.865 35.192 1.00 89.06 490 LYS A CA 1
ATOM 4079 C C . LYS A 1 490 ? -25.063 19.726 35.413 1.00 89.06 490 LYS A C 1
ATOM 4081 O O . LYS A 1 490 ? -25.893 19.820 36.311 1.00 89.06 490 LYS A O 1
ATOM 4086 N N . SER A 1 491 ? -24.977 18.655 34.622 1.00 86.81 491 SER A N 1
ATOM 4087 C CA . SER A 1 491 ? -25.801 17.454 34.824 1.00 86.81 491 SER A CA 1
ATOM 4088 C C . SER A 1 491 ? -25.342 16.599 36.014 1.00 86.81 491 SER A C 1
ATOM 4090 O O . SER A 1 491 ? -26.139 15.862 36.590 1.00 86.81 491 SER A O 1
ATOM 4092 N N . LEU A 1 492 ? -24.060 16.695 36.382 1.00 87.88 492 LEU A N 1
ATOM 4093 C CA . LEU A 1 492 ? -23.433 15.888 37.428 1.00 87.88 492 LEU A CA 1
ATOM 4094 C C . LEU A 1 492 ? -23.456 16.564 38.801 1.00 87.88 492 LEU A C 1
ATOM 4096 O O . LEU A 1 492 ? -23.599 15.884 39.816 1.00 87.88 492 LEU A O 1
ATOM 4100 N N . PHE A 1 493 ? -23.306 17.888 38.848 1.00 89.00 493 PHE A N 1
ATOM 4101 C CA . PHE A 1 493 ? -23.111 18.634 40.087 1.00 89.00 493 PHE A CA 1
ATOM 4102 C C . PHE A 1 493 ? -24.109 19.788 40.212 1.00 89.00 493 PHE A C 1
ATOM 4104 O O . PHE A 1 493 ? -24.141 20.697 39.388 1.00 89.00 493 PHE A O 1
ATOM 4111 N N . ASN A 1 494 ? -24.858 19.818 41.320 1.00 84.19 494 ASN A N 1
ATOM 4112 C CA . ASN A 1 494 ? -25.797 20.909 41.619 1.00 84.19 494 ASN A CA 1
ATOM 4113 C C . ASN A 1 494 ? -25.093 22.251 41.898 1.00 84.19 494 ASN A C 1
ATOM 4115 O O . ASN A 1 494 ? -25.662 23.313 41.651 1.00 84.19 494 ASN A O 1
ATOM 4119 N N . LYS A 1 495 ? -23.878 22.217 42.467 1.00 89.19 495 LYS A N 1
ATOM 4120 C CA . LYS A 1 495 ? -23.091 23.413 42.802 1.00 89.19 495 LYS A CA 1
ATOM 4121 C C . LYS A 1 495 ? -21.589 23.149 42.670 1.00 89.19 495 LYS A C 1
ATOM 4123 O O . LYS A 1 495 ? -20.932 22.770 43.636 1.00 89.19 495 LYS A O 1
ATOM 4128 N N . ILE A 1 496 ? -21.057 23.386 41.473 1.00 92.19 496 ILE A N 1
ATOM 4129 C CA . ILE A 1 496 ? -19.636 23.183 41.145 1.00 92.19 496 ILE A CA 1
ATOM 4130 C C . ILE A 1 496 ? -18.684 24.050 41.997 1.00 92.19 496 ILE A C 1
ATOM 4132 O O . ILE A 1 496 ? -17.586 23.619 42.322 1.00 92.19 496 ILE A O 1
ATOM 4136 N N . SER A 1 497 ? -19.102 25.232 42.463 1.00 91.94 497 SER A N 1
ATOM 4137 C CA . SER A 1 497 ? -18.224 26.092 43.276 1.00 91.94 497 SER A CA 1
ATOM 4138 C C . SER A 1 497 ? -17.767 25.457 44.597 1.00 91.94 497 SER A C 1
ATOM 4140 O O . SER A 1 497 ? -16.769 25.876 45.175 1.00 91.94 497 SER A O 1
ATOM 4142 N N . LYS A 1 498 ? -18.478 24.424 45.071 1.00 92.88 498 LYS A N 1
ATOM 4143 C CA . LYS A 1 498 ? -18.204 23.729 46.338 1.00 92.88 498 LYS A CA 1
ATOM 4144 C C . LYS A 1 498 ? -17.499 22.383 46.188 1.00 92.88 498 LYS A C 1
ATOM 4146 O O . LYS A 1 498 ? -17.257 21.745 47.208 1.00 92.88 498 LYS A O 1
ATOM 4151 N N . ILE A 1 499 ? -17.204 21.944 44.964 1.00 95.06 499 ILE A N 1
ATOM 4152 C CA . ILE A 1 499 ? -16.523 20.666 44.742 1.00 95.06 499 ILE A CA 1
ATOM 4153 C C . ILE A 1 499 ? -15.008 20.847 44.723 1.00 95.06 499 ILE A C 1
ATOM 4155 O O . ILE A 1 499 ? -14.495 21.905 44.355 1.00 95.06 499 ILE A O 1
ATOM 4159 N N . LYS A 1 500 ? -14.295 19.786 45.090 1.00 97.06 500 LYS A N 1
ATOM 4160 C CA . LYS A 1 500 ? -12.840 19.730 45.043 1.00 97.06 500 LYS A CA 1
ATOM 4161 C C . LYS A 1 500 ? -12.355 19.153 43.714 1.00 97.06 500 LYS A C 1
ATOM 4163 O O . LYS A 1 500 ? -12.619 17.986 43.414 1.00 97.06 500 LYS A O 1
ATOM 4168 N N . VAL A 1 501 ? -11.626 19.956 42.939 1.00 98.06 501 VAL A N 1
ATOM 4169 C CA . VAL A 1 501 ? -11.205 19.638 41.564 1.00 98.06 501 VAL A CA 1
ATOM 4170 C C . VAL A 1 501 ? -9.703 19.358 41.489 1.00 98.06 501 VAL A C 1
ATOM 4172 O O . VAL A 1 501 ? -8.890 20.108 42.032 1.00 98.06 501 VAL A O 1
ATOM 4175 N N . LEU A 1 502 ? -9.336 18.278 40.794 1.00 98.25 502 LEU A N 1
ATOM 4176 C CA . LEU A 1 502 ? -7.972 17.994 40.348 1.00 98.25 502 LEU A CA 1
ATOM 4177 C C . LEU A 1 502 ? -7.899 18.041 38.820 1.00 98.25 502 LEU A C 1
ATOM 4179 O O . LEU A 1 502 ? -8.503 17.197 38.162 1.00 98.25 502 LEU A O 1
ATOM 4183 N N . GLU A 1 503 ? -7.123 18.967 38.264 1.00 98.25 503 GLU A N 1
ATOM 4184 C CA . GLU A 1 503 ? -6.782 18.995 36.836 1.00 98.25 503 GLU A CA 1
ATOM 4185 C C . GLU A 1 503 ? -5.408 18.347 36.605 1.00 98.25 503 GLU A C 1
ATOM 4187 O O . GLU A 1 503 ? -4.404 18.720 37.215 1.00 98.25 503 GLU A O 1
ATOM 4192 N N . LEU A 1 504 ? -5.349 17.342 35.737 1.00 97.94 504 LEU A N 1
ATOM 4193 C CA . LEU A 1 504 ? -4.100 16.721 35.302 1.00 97.94 504 LEU A CA 1
ATOM 4194 C C . LEU A 1 504 ? -3.698 17.353 33.969 1.00 97.94 504 LEU A C 1
ATOM 4196 O O . LEU A 1 504 ? -4.486 17.311 33.031 1.00 97.94 504 LEU A O 1
ATOM 4200 N N . GLY A 1 505 ? -2.489 17.914 33.897 1.00 96.00 505 GLY A N 1
ATOM 4201 C CA . GLY A 1 505 ? -1.931 18.570 32.709 1.00 96.00 505 GLY A CA 1
ATOM 4202 C C . GLY A 1 505 ? -2.669 19.847 32.276 1.00 96.00 505 GLY A C 1
ATOM 4203 O O . GLY A 1 505 ? -3.206 19.877 31.172 1.00 96.00 505 GLY A O 1
ATOM 4204 N N . PRO A 1 506 ? -2.702 20.911 33.101 1.00 95.38 506 PRO A N 1
ATOM 4205 C CA . PRO A 1 506 ? -3.400 22.160 32.780 1.00 95.38 506 PRO A CA 1
ATOM 4206 C C . PRO A 1 506 ? -2.821 22.948 31.586 1.00 95.38 506 PRO A C 1
ATOM 4208 O O . PRO A 1 506 ? -3.509 23.805 31.017 1.00 95.38 506 PRO A O 1
ATOM 4211 N N . GLY A 1 507 ? -1.567 22.700 31.185 1.00 93.88 507 GLY A N 1
ATOM 4212 C CA . GLY A 1 507 ? -0.950 23.305 30.001 1.00 93.88 507 GLY A CA 1
ATOM 4213 C C . GLY A 1 507 ? -0.877 24.836 30.066 1.00 93.88 507 GLY A C 1
ATOM 4214 O O . GLY A 1 507 ? -0.134 25.404 30.858 1.00 93.88 507 GLY A O 1
ATOM 4215 N N . VAL A 1 508 ? -1.633 25.536 29.213 1.00 93.62 508 VAL A N 1
ATOM 4216 C CA . VAL A 1 508 ? -1.714 27.017 29.232 1.00 93.62 508 VAL A CA 1
ATOM 4217 C C . VAL A 1 508 ? -2.916 27.557 30.018 1.00 93.62 508 VAL A C 1
ATOM 4219 O O . VAL A 1 508 ? -3.153 28.761 30.010 1.00 93.62 508 VAL A O 1
ATOM 4222 N N . GLY A 1 509 ? -3.679 26.691 30.697 1.00 94.56 509 GLY A N 1
ATOM 4223 C CA . GLY A 1 509 ? -4.753 27.088 31.614 1.00 94.56 509 GLY A CA 1
ATOM 4224 C C . GLY A 1 509 ? -6.132 27.296 30.984 1.00 94.56 509 GLY A C 1
ATOM 4225 O O . GLY A 1 509 ? -6.962 27.988 31.567 1.00 94.56 509 GLY A O 1
ATOM 4226 N N . ILE A 1 510 ? -6.412 26.711 29.813 1.00 94.94 510 ILE A N 1
ATOM 4227 C CA . ILE A 1 510 ? -7.719 26.863 29.140 1.00 94.94 510 ILE A CA 1
ATOM 4228 C C . ILE A 1 510 ? -8.876 26.332 30.005 1.00 94.94 510 ILE A C 1
ATOM 4230 O O . ILE A 1 510 ? -9.894 27.008 30.152 1.00 94.94 510 ILE A O 1
ATOM 4234 N N . PHE A 1 511 ? -8.729 25.141 30.594 1.00 96.12 511 PHE A N 1
ATOM 4235 C CA . PHE A 1 511 ? -9.751 24.557 31.473 1.00 96.12 511 PHE A CA 1
ATOM 4236 C C . PHE A 1 511 ? -9.661 25.094 32.904 1.00 96.12 511 PHE A C 1
ATOM 4238 O O . PHE A 1 511 ? -10.694 25.344 33.524 1.00 96.12 511 PHE A O 1
ATOM 4245 N N . THR A 1 512 ? -8.456 25.420 33.374 1.00 96.94 512 THR A N 1
ATOM 4246 C CA . THR A 1 512 ? -8.253 26.211 34.599 1.00 96.94 512 THR A CA 1
ATOM 4247 C C . THR A 1 512 ? -9.105 27.491 34.609 1.00 96.94 512 THR A C 1
ATOM 4249 O O . THR A 1 512 ? -9.812 27.761 35.582 1.00 96.94 512 THR A O 1
ATOM 4252 N N . ASP A 1 513 ? -9.103 28.260 33.515 1.00 96.12 513 ASP A N 1
ATOM 4253 C CA . ASP A 1 513 ? -9.920 29.472 33.370 1.00 96.12 513 ASP A CA 1
ATOM 4254 C C . ASP A 1 513 ? -11.428 29.177 33.418 1.00 96.12 513 ASP A C 1
ATOM 4256 O O . ASP A 1 513 ? -12.200 29.930 34.017 1.00 96.12 513 ASP A O 1
ATOM 4260 N N . TYR A 1 514 ? -11.856 28.052 32.833 1.00 96.38 514 TYR A N 1
ATOM 4261 C CA . TYR A 1 514 ? -13.238 27.584 32.935 1.00 96.38 514 TYR A CA 1
ATOM 4262 C C . TYR A 1 514 ? -13.634 27.344 34.399 1.00 96.38 514 TYR A C 1
ATOM 4264 O O . TYR A 1 514 ? -14.635 27.905 34.848 1.00 96.38 514 TYR A O 1
ATOM 4272 N N . TYR A 1 515 ? -12.839 26.601 35.174 1.00 96.50 515 TYR A N 1
ATOM 4273 C CA . TYR A 1 515 ? -13.136 26.350 36.590 1.00 96.50 515 TYR A CA 1
ATOM 4274 C C . TYR A 1 515 ? -13.121 27.633 37.434 1.00 96.50 515 TYR A C 1
ATOM 4276 O O . TYR A 1 515 ? -13.984 27.805 38.299 1.00 96.50 515 TYR A O 1
ATOM 4284 N N . ARG A 1 516 ? -12.231 28.589 37.124 1.00 95.44 516 ARG A N 1
ATOM 4285 C CA . ARG A 1 516 ? -12.217 29.909 37.778 1.00 95.44 516 ARG A CA 1
ATOM 4286 C C . ARG A 1 516 ? -13.502 30.695 37.527 1.00 95.44 516 ARG A C 1
ATOM 4288 O O . ARG A 1 516 ? -14.028 31.300 38.462 1.00 95.44 516 ARG A O 1
ATOM 4295 N N . LYS A 1 517 ? -14.024 30.667 36.295 1.00 94.69 517 LYS A N 1
ATOM 4296 C CA . LYS A 1 517 ? -15.308 31.293 35.916 1.00 94.69 517 LYS A CA 1
ATOM 4297 C C . LYS A 1 517 ? -16.516 30.623 36.567 1.00 94.69 517 LYS A C 1
ATOM 4299 O O . LYS A 1 517 ? -17.526 31.286 36.770 1.00 94.69 517 LYS A O 1
ATOM 4304 N N . GLN A 1 518 ? -16.407 29.339 36.900 1.00 94.69 518 GLN A N 1
ATOM 4305 C CA . GLN A 1 518 ? -17.411 28.601 37.671 1.00 94.69 518 GLN A CA 1
ATOM 4306 C C . GLN A 1 518 ? -17.266 28.781 39.195 1.00 94.69 518 GLN A C 1
ATOM 4308 O O . GLN A 1 518 ? -17.983 28.135 39.960 1.00 94.69 518 GLN A O 1
ATOM 4313 N N . GLU A 1 519 ? -16.350 29.649 39.640 1.00 94.94 519 GLU A N 1
ATOM 4314 C CA . GLU A 1 519 ? -16.101 29.968 41.050 1.00 94.94 519 GLU A CA 1
ATOM 4315 C C . GLU A 1 519 ? -15.718 28.744 41.902 1.00 94.94 519 GLU A C 1
ATOM 4317 O O . GLU A 1 519 ? -16.091 28.657 43.070 1.00 94.94 519 GLU A O 1
ATOM 4322 N N . VAL A 1 520 ? -14.982 27.780 41.336 1.00 96.56 520 VAL A N 1
ATOM 4323 C CA . VAL A 1 520 ? -14.469 26.625 42.096 1.00 96.56 520 VAL A CA 1
ATOM 4324 C C . VAL A 1 520 ? -13.530 27.104 43.205 1.00 96.56 520 VAL A C 1
ATOM 4326 O O . VAL A 1 520 ? -12.554 27.797 42.918 1.00 96.56 520 VAL A O 1
ATOM 4329 N N . GLU A 1 521 ? -13.826 26.728 44.454 1.00 93.94 521 GLU A N 1
ATOM 4330 C CA . GLU A 1 521 ? -13.083 27.158 45.649 1.00 93.94 521 GLU A CA 1
ATOM 4331 C C . GLU A 1 521 ? -11.838 26.297 45.951 1.00 93.94 521 GLU A C 1
ATOM 4333 O O . GLU A 1 521 ? -10.829 26.843 46.387 1.00 93.94 521 GLU A O 1
ATOM 4338 N N . ASP A 1 522 ? -11.875 24.975 45.723 1.00 96.00 522 ASP A N 1
ATOM 4339 C CA . ASP A 1 522 ? -10.748 24.055 45.988 1.00 96.00 522 ASP A CA 1
ATOM 4340 C C . ASP A 1 522 ? -10.271 23.408 44.682 1.00 96.00 522 ASP A C 1
ATOM 4342 O O . ASP A 1 522 ? -10.826 22.412 44.209 1.00 96.00 522 ASP A O 1
ATOM 4346 N N . TYR A 1 523 ? -9.239 24.006 44.086 1.00 97.88 523 TYR A N 1
ATOM 4347 C CA . TYR A 1 523 ? -8.658 23.571 42.822 1.00 97.88 523 TYR A CA 1
ATOM 4348 C C . TYR A 1 523 ? -7.168 23.258 42.980 1.00 97.88 523 TYR A C 1
ATOM 4350 O O . TYR A 1 523 ? -6.370 24.073 43.458 1.00 97.88 523 TYR A O 1
ATOM 4358 N N . THR A 1 524 ? -6.786 22.058 42.549 1.00 97.94 524 THR A N 1
ATOM 4359 C CA . THR A 1 524 ? -5.392 21.627 42.422 1.00 97.94 524 THR A CA 1
ATOM 4360 C C . THR A 1 524 ? -5.109 21.222 40.981 1.00 97.94 524 THR A C 1
ATOM 4362 O O . THR A 1 524 ? -5.937 20.558 40.367 1.00 97.94 524 THR A O 1
ATOM 4365 N N . ALA A 1 525 ? -3.922 21.527 40.462 1.00 98.00 525 ALA A N 1
ATOM 4366 C CA . ALA A 1 525 ? -3.461 20.996 39.187 1.00 98.00 525 ALA A CA 1
ATOM 4367 C C . ALA A 1 525 ? -2.038 20.431 39.264 1.00 98.00 525 ALA A C 1
ATOM 4369 O O . ALA A 1 525 ? -1.200 20.942 40.011 1.00 98.00 525 ALA A O 1
ATOM 4370 N N . ILE A 1 526 ? -1.771 19.373 38.496 1.00 97.81 526 ILE A N 1
ATOM 4371 C CA . ILE A 1 526 ? -0.451 18.733 38.389 1.00 97.81 526 ILE A CA 1
ATOM 4372 C C . ILE A 1 526 ? -0.006 18.787 36.927 1.00 97.81 526 ILE A C 1
ATOM 4374 O O . ILE A 1 526 ? -0.722 18.294 36.058 1.00 97.81 526 ILE A O 1
ATOM 4378 N N . ASP A 1 527 ? 1.167 19.356 36.656 1.00 96.56 527 ASP A N 1
ATOM 4379 C CA . ASP A 1 527 ? 1.753 19.425 35.313 1.00 96.56 527 ASP A CA 1
ATOM 4380 C C . ASP A 1 527 ? 3.228 19.011 35.349 1.00 96.56 527 ASP A C 1
ATOM 4382 O O . ASP A 1 527 ? 3.946 19.330 36.298 1.00 96.56 527 ASP A O 1
ATOM 4386 N N . ILE A 1 528 ? 3.690 18.331 34.301 1.00 93.94 528 ILE A N 1
ATOM 4387 C CA . ILE A 1 528 ? 5.102 17.959 34.147 1.00 93.94 528 ILE A CA 1
ATOM 4388 C C . ILE A 1 528 ? 5.959 19.156 33.702 1.00 93.94 528 ILE A C 1
ATOM 4390 O O . ILE A 1 528 ? 7.177 19.157 33.886 1.00 93.94 528 ILE A O 1
ATOM 4394 N N . SER A 1 529 ? 5.341 20.183 33.105 1.00 92.81 529 SER A N 1
ATOM 4395 C CA . SER A 1 529 ? 6.039 21.379 32.652 1.00 92.81 529 SER A CA 1
ATOM 4396 C C . SER A 1 529 ? 6.201 22.411 33.766 1.00 92.81 529 SER A C 1
ATOM 4398 O O . SER A 1 529 ? 5.236 22.974 34.285 1.00 92.81 529 SER A O 1
ATOM 4400 N N . GLU A 1 530 ? 7.454 22.773 34.045 1.00 92.62 530 GLU A N 1
ATOM 4401 C CA . GLU A 1 530 ? 7.782 23.855 34.975 1.00 92.62 530 GLU A CA 1
ATOM 4402 C C . GLU A 1 530 ? 7.238 25.201 34.491 1.00 92.62 530 GLU A C 1
ATOM 4404 O O . GLU A 1 530 ? 6.773 26.020 35.289 1.00 92.62 530 GLU A O 1
ATOM 4409 N N . LYS A 1 531 ? 7.257 25.422 33.172 1.00 91.31 531 LYS A N 1
ATOM 4410 C CA . LYS A 1 531 ? 6.757 26.649 32.555 1.00 91.31 531 LYS A CA 1
ATOM 4411 C C . LYS A 1 531 ? 5.252 26.815 32.783 1.00 91.31 531 LYS A C 1
ATOM 4413 O O . LYS A 1 531 ? 4.849 27.896 33.210 1.00 91.31 531 LYS A O 1
ATOM 4418 N N . SER A 1 532 ? 4.463 25.759 32.556 1.00 93.88 532 SER A N 1
ATOM 4419 C CA . SER A 1 532 ? 3.015 25.720 32.839 1.00 93.88 532 SER A CA 1
ATOM 4420 C C . SER A 1 532 ? 2.727 26.109 34.289 1.00 93.88 532 SER A C 1
ATOM 4422 O O . SER A 1 532 ? 2.090 27.132 34.554 1.00 93.88 532 SER A O 1
ATOM 4424 N N . VAL A 1 533 ? 3.316 25.375 35.238 1.00 95.62 533 VAL A N 1
ATOM 4425 C CA . VAL A 1 533 ? 3.108 25.591 36.678 1.00 95.62 533 VAL A CA 1
ATOM 4426 C C . VAL A 1 533 ? 3.461 27.015 37.093 1.00 95.62 533 VAL A C 1
ATOM 4428 O O . VAL A 1 533 ? 2.706 27.648 37.831 1.00 95.62 533 VAL A O 1
ATOM 4431 N N . LYS A 1 534 ? 4.587 27.548 36.612 1.00 93.75 534 LYS A N 1
ATOM 4432 C CA . LYS A 1 534 ? 5.065 28.882 36.982 1.00 93.75 534 LYS A CA 1
ATOM 4433 C C . LYS A 1 534 ? 4.155 30.003 36.483 1.00 93.75 534 LYS A C 1
ATOM 4435 O O . LYS A 1 534 ? 3.900 30.938 37.239 1.00 93.75 534 LYS A O 1
ATOM 4440 N N . GLU A 1 535 ? 3.695 29.949 35.233 1.00 94.44 535 GLU A N 1
ATOM 4441 C CA . GLU A 1 535 ? 2.830 31.001 34.678 1.00 94.44 535 GLU A CA 1
ATOM 4442 C C . GLU A 1 535 ? 1.395 30.912 35.217 1.00 94.44 535 GLU A C 1
ATOM 4444 O O . GLU A 1 535 ? 0.785 31.943 35.515 1.00 94.44 535 GLU A O 1
ATOM 4449 N N . LEU A 1 536 ? 0.873 29.700 35.429 1.00 96.38 536 LEU A N 1
ATOM 4450 C CA . LEU A 1 536 ? -0.465 29.515 35.993 1.00 96.38 536 LEU A CA 1
ATOM 4451 C C . LEU A 1 536 ? -0.527 29.884 37.477 1.00 96.38 536 LEU A C 1
ATOM 4453 O O . LEU A 1 536 ? -1.456 30.577 37.877 1.00 96.38 536 LEU A O 1
ATOM 4457 N N . SER A 1 537 ? 0.502 29.556 38.268 1.00 96.06 537 SER A N 1
ATOM 4458 C CA . SER A 1 537 ? 0.577 29.980 39.678 1.00 96.06 537 SER A CA 1
ATOM 4459 C C . SER A 1 537 ? 0.587 31.502 39.842 1.00 96.06 537 SER A C 1
ATOM 4461 O O . SER A 1 537 ? 0.117 32.016 40.849 1.00 96.06 537 SER A O 1
ATOM 4463 N N . ARG A 1 538 ? 1.130 32.235 38.859 1.00 93.81 538 ARG A N 1
ATOM 4464 C CA . ARG A 1 538 ? 1.098 33.707 38.840 1.00 93.81 538 ARG A CA 1
ATOM 4465 C C . ARG A 1 538 ? -0.259 34.263 38.428 1.00 93.81 538 ARG A C 1
ATOM 4467 O O . ARG A 1 538 ? -0.626 35.342 38.868 1.00 93.81 538 ARG A O 1
ATOM 4474 N N . SER A 1 539 ? -0.958 33.567 37.535 1.00 94.88 539 SER A N 1
ATOM 4475 C CA . SER A 1 539 ? -2.224 34.037 36.960 1.00 94.88 539 SER A CA 1
ATOM 4476 C C . SER A 1 539 ? -3.433 33.674 37.830 1.00 94.88 539 SER A C 1
ATOM 4478 O O . SER A 1 539 ? -4.462 34.340 37.756 1.00 94.88 539 SER A O 1
ATOM 4480 N N . TYR A 1 540 ? -3.305 32.639 38.665 1.00 95.56 540 TYR A N 1
ATOM 4481 C CA . TYR A 1 540 ? -4.368 32.087 39.502 1.00 95.56 540 TYR A CA 1
ATOM 4482 C C . TYR A 1 540 ? -3.860 31.856 40.936 1.00 95.56 540 TYR A C 1
ATOM 4484 O O . TYR A 1 540 ? -3.668 30.719 41.358 1.00 95.56 540 TYR A O 1
ATOM 4492 N N . GLU A 1 541 ? -3.637 32.938 41.691 1.00 91.25 541 GLU A N 1
ATOM 4493 C CA . GLU A 1 541 ? -3.044 32.892 43.046 1.00 91.25 541 GLU A CA 1
ATOM 4494 C C . GLU A 1 541 ? -3.867 32.076 44.062 1.00 91.25 541 GLU A C 1
ATOM 4496 O O . GLU A 1 541 ? -3.309 31.506 44.998 1.00 91.25 541 GLU A O 1
ATOM 4501 N N . ASP A 1 542 ? -5.183 31.980 43.854 1.00 92.25 542 ASP A N 1
ATOM 4502 C CA . ASP A 1 542 ? -6.099 31.218 44.714 1.00 92.25 542 ASP A CA 1
ATOM 4503 C C . ASP A 1 542 ? -5.996 29.692 44.497 1.00 92.25 542 ASP A C 1
ATOM 4505 O O . ASP A 1 542 ? -6.574 28.914 45.257 1.00 92.25 542 ASP A O 1
ATOM 4509 N N . TYR A 1 543 ? -5.298 29.246 43.445 1.00 97.19 543 TYR A N 1
ATOM 4510 C CA . TYR A 1 543 ? -5.256 27.857 42.982 1.00 97.19 543 TYR A CA 1
ATOM 4511 C C . TYR A 1 543 ? -3.887 27.211 43.208 1.00 97.19 543 TYR A C 1
ATOM 4513 O O . TYR A 1 543 ? -2.838 27.847 43.117 1.00 97.19 543 TYR A O 1
ATOM 4521 N N . LYS A 1 544 ? -3.881 25.902 43.494 1.00 97.12 544 LYS A N 1
ATOM 4522 C CA . LYS A 1 544 ? -2.650 25.160 43.792 1.00 97.12 544 LYS A CA 1
ATOM 4523 C C . LYS A 1 544 ? -2.118 24.443 42.551 1.00 97.12 544 LYS A C 1
ATOM 4525 O O . LYS A 1 544 ? -2.748 23.505 42.077 1.00 97.12 544 LYS A O 1
ATOM 4530 N N . PHE A 1 545 ? -0.910 24.782 42.106 1.00 97.88 545 PHE A N 1
ATOM 4531 C CA . PHE A 1 545 ? -0.226 24.084 41.008 1.00 97.88 545 PHE A CA 1
ATOM 4532 C C . PHE A 1 545 ? 0.995 23.313 41.515 1.00 97.88 545 PHE A C 1
ATOM 4534 O O . PHE A 1 545 ? 1.760 23.803 42.347 1.00 97.88 545 PHE A O 1
ATOM 4541 N N . ILE A 1 546 ? 1.175 22.091 41.023 1.00 97.19 546 ILE A N 1
ATOM 4542 C CA . ILE A 1 546 ? 2.240 21.169 41.421 1.00 97.19 546 ILE A CA 1
ATOM 4543 C C . ILE A 1 546 ? 3.029 20.776 40.171 1.00 97.19 546 ILE A C 1
ATOM 4545 O O . ILE A 1 546 ? 2.450 20.283 39.206 1.00 97.19 546 ILE A O 1
ATOM 4549 N N . ASN A 1 547 ? 4.350 20.961 40.202 1.00 96.38 547 ASN A N 1
ATOM 4550 C CA . ASN A 1 547 ? 5.246 20.440 39.169 1.00 96.38 547 ASN A CA 1
ATOM 4551 C C . ASN A 1 547 ? 5.571 18.970 39.470 1.00 96.38 547 ASN A C 1
ATOM 4553 O O . ASN A 1 547 ? 6.216 18.676 40.483 1.00 96.38 547 ASN A O 1
ATOM 4557 N N . GLY A 1 548 ? 5.097 18.057 38.624 1.00 94.00 548 GLY A N 1
ATOM 4558 C CA . GLY A 1 548 ? 5.294 16.628 38.813 1.00 94.00 548 GLY A CA 1
ATOM 4559 C C . GLY A 1 548 ? 4.735 15.750 37.698 1.00 94.00 548 GLY A C 1
ATOM 4560 O O . GLY A 1 548 ? 3.844 16.139 36.947 1.00 94.00 548 GLY A O 1
ATOM 4561 N N . ASP A 1 549 ? 5.256 14.526 37.621 1.00 93.56 549 ASP A N 1
ATOM 4562 C CA . ASP A 1 549 ? 4.741 13.479 36.738 1.00 93.56 549 ASP A CA 1
ATOM 4563 C C . ASP A 1 549 ? 3.478 12.850 37.349 1.00 93.56 549 ASP A C 1
ATOM 4565 O O . ASP A 1 549 ? 3.508 12.302 38.451 1.00 93.56 549 ASP A O 1
ATOM 4569 N N . ILE A 1 550 ? 2.362 12.897 36.624 1.00 95.81 550 ILE A N 1
ATOM 4570 C CA . ILE A 1 550 ? 1.061 12.368 37.062 1.00 95.81 550 ILE A CA 1
ATOM 4571 C C . ILE A 1 550 ? 1.032 10.839 37.234 1.00 95.81 550 ILE A C 1
ATOM 4573 O O . ILE A 1 550 ? 0.080 10.302 37.811 1.00 95.81 550 ILE A O 1
ATOM 4577 N N . SER A 1 551 ? 2.034 10.110 36.740 1.00 94.38 551 SER A N 1
ATOM 4578 C CA . SER A 1 551 ? 2.204 8.678 37.012 1.00 94.38 551 SER A CA 1
ATOM 4579 C C . SER A 1 551 ? 2.814 8.400 38.391 1.00 94.38 551 SER A C 1
ATOM 4581 O O . SER A 1 551 ? 2.619 7.309 38.934 1.00 94.38 551 SER A O 1
ATOM 4583 N N . ASP A 1 552 ? 3.453 9.394 39.016 1.00 94.38 552 ASP A N 1
ATOM 4584 C CA . ASP A 1 552 ? 4.034 9.294 40.353 1.00 94.38 552 ASP A CA 1
ATOM 4585 C C . ASP A 1 552 ? 2.996 9.650 41.432 1.00 94.38 552 ASP A C 1
ATOM 4587 O O . ASP A 1 552 ? 2.427 10.745 41.473 1.00 94.38 552 ASP A O 1
ATOM 4591 N N . ASN A 1 553 ? 2.742 8.705 42.339 1.00 92.56 553 ASN A N 1
ATOM 4592 C CA . ASN A 1 553 ? 1.711 8.842 43.363 1.00 92.56 553 ASN A CA 1
ATOM 4593 C C . ASN A 1 553 ? 2.027 9.920 44.416 1.00 92.56 553 ASN A C 1
ATOM 4595 O O . ASN A 1 553 ? 1.106 10.393 45.081 1.00 92.56 553 ASN A O 1
ATOM 4599 N N . LYS A 1 554 ? 3.290 10.348 44.565 1.00 93.44 554 LYS A N 1
ATOM 4600 C CA . LYS A 1 554 ? 3.698 11.307 45.608 1.00 93.44 554 LYS A CA 1
ATOM 4601 C C . LYS A 1 554 ? 3.098 12.703 45.420 1.00 93.44 554 LYS A C 1
ATOM 4603 O O . LYS A 1 554 ? 3.029 13.474 46.376 1.00 93.44 554 LYS A O 1
ATOM 4608 N N . TYR A 1 555 ? 2.674 13.036 44.201 1.00 92.94 555 TYR A N 1
ATOM 4609 C CA . TYR A 1 555 ? 2.060 14.328 43.881 1.00 92.94 555 TYR A CA 1
ATOM 4610 C C . TYR A 1 555 ? 0.559 14.374 44.205 1.00 92.94 555 TYR A C 1
ATOM 4612 O O . TYR A 1 555 ? -0.041 15.450 44.227 1.00 92.94 555 TYR A O 1
ATOM 4620 N N . TYR A 1 556 ? -0.044 13.230 44.534 1.00 92.88 556 TYR A N 1
ATOM 4621 C CA . TYR A 1 556 ? -1.441 13.126 44.930 1.00 92.88 556 TYR A CA 1
ATOM 4622 C C . TYR A 1 556 ? -1.549 13.208 46.454 1.00 92.88 556 TYR A C 1
ATOM 4624 O O . TYR A 1 556 ? -1.122 12.310 47.174 1.00 92.88 556 TYR A O 1
ATOM 4632 N N . SER A 1 557 ? -2.120 14.302 46.961 1.00 79.69 557 SER A N 1
ATOM 4633 C CA . SER A 1 557 ? -2.140 14.596 48.407 1.00 79.69 557 SER A CA 1
ATOM 4634 C C . SER A 1 557 ? -3.522 14.522 49.054 1.00 79.69 557 SER A C 1
ATOM 4636 O O . SER A 1 557 ? -3.615 14.437 50.274 1.00 79.69 557 SER A O 1
ATOM 4638 N N . ASN A 1 558 ? -4.593 14.537 48.259 1.00 89.44 558 ASN A N 1
ATOM 4639 C CA . ASN A 1 558 ? -5.971 14.608 48.736 1.00 89.44 558 ASN A CA 1
ATOM 4640 C C . ASN A 1 558 ? -6.887 13.671 47.942 1.00 89.44 558 ASN A C 1
ATOM 4642 O O . ASN A 1 558 ? -6.488 13.085 46.931 1.00 89.44 558 ASN A O 1
ATOM 4646 N N . LYS A 1 559 ? -8.135 13.567 48.406 1.00 95.19 559 LYS A N 1
ATOM 4647 C CA . LYS A 1 559 ? -9.242 13.036 47.618 1.00 95.19 559 LYS A CA 1
ATOM 4648 C C . LYS A 1 559 ? -10.004 14.165 46.921 1.00 95.19 559 LYS A C 1
ATOM 4650 O O . LYS A 1 559 ? -10.064 15.263 47.470 1.00 95.19 559 LYS A O 1
ATOM 4655 N N . TYR A 1 560 ? -10.566 13.890 45.748 1.00 96.81 560 TYR A N 1
ATOM 4656 C CA . TYR A 1 560 ? -11.212 14.879 44.881 1.00 96.81 560 TYR A CA 1
ATOM 4657 C C . TYR A 1 560 ? -12.608 14.422 44.452 1.00 96.81 560 TYR A C 1
ATOM 4659 O O . TYR A 1 560 ? -12.832 13.230 44.222 1.00 96.81 560 TYR A O 1
ATOM 4667 N N . ASP A 1 561 ? -13.526 15.377 44.323 1.00 96.00 561 ASP A N 1
ATOM 4668 C CA . ASP A 1 561 ? -14.886 15.154 43.820 1.00 96.00 561 ASP A CA 1
ATOM 4669 C C . ASP A 1 561 ? -14.906 15.071 42.291 1.00 96.00 561 ASP A C 1
ATOM 4671 O O . ASP A 1 561 ? -15.682 14.302 41.724 1.00 96.00 561 ASP A O 1
ATOM 4675 N N . LEU A 1 562 ? -14.024 15.830 41.632 1.00 97.50 562 LEU A N 1
ATOM 4676 C CA . LEU A 1 562 ? -13.818 15.805 40.188 1.00 97.50 562 LEU A CA 1
ATOM 4677 C C . LEU A 1 562 ? -12.327 15.683 39.864 1.00 97.50 562 LEU A C 1
ATOM 4679 O O . LEU A 1 562 ? -11.526 16.504 40.305 1.00 97.50 562 LEU A O 1
ATOM 4683 N N . ILE A 1 563 ? -11.961 14.684 39.060 1.00 98.31 563 ILE A N 1
ATOM 4684 C CA . ILE A 1 563 ? -10.638 14.604 38.423 1.00 98.31 563 ILE A CA 1
ATOM 4685 C C . ILE A 1 563 ? -10.819 14.795 36.919 1.00 98.31 563 ILE A C 1
ATOM 4687 O O . ILE A 1 563 ? -11.543 14.026 36.287 1.00 98.31 563 ILE A O 1
ATOM 4691 N N . PHE A 1 564 ? -10.157 15.794 36.347 1.00 98.31 564 PHE A N 1
ATOM 4692 C CA . PHE A 1 564 ? -10.267 16.160 34.940 1.00 98.31 564 PHE A CA 1
ATOM 4693 C C . PHE A 1 564 ? -8.909 16.093 34.237 1.00 98.31 564 PHE A C 1
ATOM 4695 O O . PHE A 1 564 ? -7.898 16.509 34.797 1.00 98.31 564 PHE A O 1
ATOM 4702 N N . ALA A 1 565 ? -8.888 15.584 33.008 1.00 97.44 565 ALA A N 1
ATOM 4703 C CA . ALA A 1 565 ? -7.725 15.644 32.126 1.00 97.44 565 ALA A CA 1
ATOM 4704 C C . ALA A 1 565 ? -8.188 15.796 30.673 1.00 97.44 565 ALA A C 1
ATOM 4706 O O . ALA A 1 565 ? -9.165 15.150 30.279 1.00 97.44 56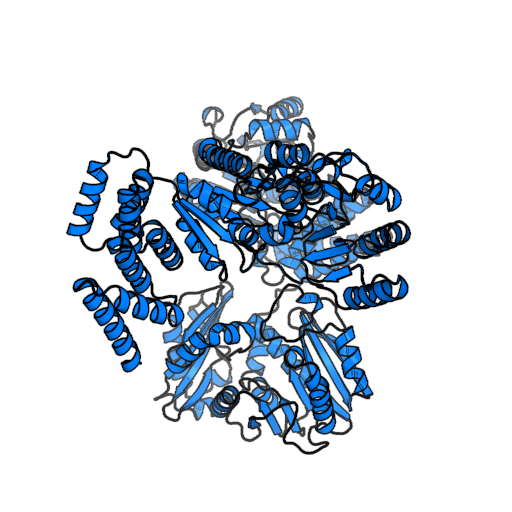5 ALA A O 1
ATOM 4707 N N . ALA A 1 566 ? -7.485 16.612 29.886 1.00 95.12 566 ALA A N 1
ATOM 4708 C CA . ALA A 1 566 ? -7.787 16.836 28.476 1.00 95.12 566 ALA A CA 1
ATOM 4709 C C . ALA A 1 566 ? -6.521 16.837 27.616 1.00 95.12 566 ALA A C 1
ATOM 4711 O O . ALA A 1 566 ? -5.648 17.669 27.845 1.00 95.12 566 ALA A O 1
ATOM 4712 N N . ASP A 1 567 ? -6.442 15.944 26.628 1.00 91.25 567 ASP A N 1
ATOM 4713 C CA . ASP A 1 567 ? -5.256 15.724 25.794 1.00 91.25 567 ASP A CA 1
ATOM 4714 C C . ASP A 1 567 ? -3.990 15.460 26.633 1.00 91.25 567 ASP A C 1
ATOM 4716 O O . ASP A 1 567 ? -2.932 16.044 26.407 1.00 91.25 567 ASP A O 1
ATOM 4720 N N . VAL A 1 568 ? -4.080 14.555 27.615 1.00 92.69 568 VAL A N 1
ATOM 4721 C CA . VAL A 1 568 ? -2.947 14.249 28.516 1.00 92.69 568 VAL A CA 1
ATOM 4722 C C . VAL A 1 568 ? -2.551 12.785 28.474 1.00 92.69 568 VAL A C 1
ATOM 4724 O O . VAL A 1 568 ? -1.373 12.457 28.322 1.00 92.69 568 VAL A O 1
ATOM 4727 N N . LEU A 1 569 ? -3.513 11.874 28.598 1.00 94.00 569 LEU A N 1
ATOM 4728 C CA . LEU A 1 569 ? -3.205 10.454 28.766 1.00 94.00 569 LEU A CA 1
ATOM 4729 C C . LEU A 1 569 ? -2.708 9.817 27.458 1.00 94.00 569 LEU A C 1
ATOM 4731 O O . LEU A 1 569 ? -1.932 8.854 27.509 1.00 94.00 569 LEU A O 1
ATOM 4735 N N . LEU A 1 570 ? -3.071 10.376 26.299 1.00 91.44 570 LEU A N 1
ATOM 4736 C CA . LEU A 1 570 ? -2.480 10.029 25.004 1.00 91.44 570 LEU A CA 1
ATOM 4737 C C . LEU A 1 570 ? -0.959 10.231 24.988 1.00 91.44 570 LEU A C 1
ATOM 4739 O O . LEU A 1 570 ? -0.263 9.452 24.345 1.00 91.44 570 LEU A O 1
ATOM 4743 N N . HIS A 1 571 ? -0.424 11.214 25.718 1.00 89.88 571 HIS A N 1
ATOM 4744 C CA . HIS A 1 571 ? 1.013 11.481 25.747 1.00 89.88 571 HIS A CA 1
ATOM 4745 C C . HIS A 1 571 ? 1.783 10.491 26.621 1.00 89.88 571 HIS A C 1
ATOM 4747 O O . HIS A 1 571 ? 2.993 10.377 26.487 1.00 89.88 571 HIS A O 1
ATOM 4753 N N . ILE A 1 572 ? 1.120 9.706 27.470 1.00 90.25 572 ILE A N 1
ATOM 4754 C CA . ILE A 1 572 ? 1.791 8.701 28.296 1.00 90.25 572 ILE A CA 1
ATOM 4755 C C . ILE A 1 572 ? 2.054 7.454 27.442 1.00 90.25 572 ILE A C 1
ATOM 4757 O O . ILE A 1 572 ? 1.208 6.562 27.383 1.00 90.25 572 ILE A O 1
ATOM 4761 N N . THR A 1 573 ? 3.199 7.370 26.751 1.00 84.56 573 THR A N 1
ATOM 4762 C CA . THR A 1 573 ? 3.482 6.221 25.857 1.00 84.56 573 THR A CA 1
ATOM 4763 C C . THR A 1 573 ? 3.986 4.990 26.615 1.00 84.56 573 THR A C 1
ATOM 4765 O O . THR A 1 573 ? 3.806 3.860 26.164 1.00 84.56 573 THR A O 1
ATOM 4768 N N . ASN A 1 574 ? 4.567 5.182 27.803 1.00 86.44 574 ASN A N 1
ATOM 4769 C CA . ASN A 1 574 ? 4.952 4.077 28.671 1.00 86.44 574 ASN A CA 1
ATOM 4770 C C . ASN A 1 574 ? 3.699 3.466 29.326 1.00 86.44 574 ASN A C 1
ATOM 4772 O O . ASN A 1 574 ? 3.025 4.096 30.143 1.00 86.44 574 ASN A O 1
ATOM 4776 N N . GLU A 1 575 ? 3.393 2.213 28.989 1.00 87.56 575 GLU A N 1
ATOM 4777 C CA . GLU A 1 575 ? 2.191 1.523 29.471 1.00 87.56 575 GLU A CA 1
ATOM 4778 C C . GLU A 1 575 ? 2.157 1.316 30.995 1.00 87.56 575 GLU A C 1
ATOM 4780 O O . GLU A 1 575 ? 1.075 1.283 31.587 1.00 87.56 575 GLU A O 1
ATOM 4785 N N . ASN A 1 576 ? 3.311 1.218 31.662 1.00 88.88 576 ASN A N 1
ATOM 4786 C CA . ASN A 1 576 ? 3.355 1.136 33.124 1.00 88.88 576 ASN A CA 1
ATOM 4787 C C . ASN A 1 576 ? 3.012 2.483 33.764 1.00 88.88 576 ASN A C 1
ATOM 4789 O O . ASN A 1 576 ? 2.295 2.511 34.769 1.00 88.88 576 ASN A O 1
ATOM 4793 N N . ASN A 1 577 ? 3.455 3.587 33.159 1.00 92.81 577 ASN A N 1
ATOM 4794 C CA . ASN A 1 577 ? 3.106 4.930 33.614 1.00 92.81 577 ASN A CA 1
ATOM 4795 C C . ASN A 1 577 ? 1.611 5.182 33.409 1.00 92.81 577 ASN A C 1
ATOM 4797 O O . ASN A 1 577 ? 0.953 5.629 34.340 1.00 92.81 577 ASN A O 1
ATOM 4801 N N . TYR A 1 578 ? 1.039 4.784 32.265 1.00 95.12 578 TYR A N 1
ATOM 4802 C CA . TYR A 1 578 ? -0.403 4.909 32.012 1.00 95.12 578 TYR A CA 1
ATOM 4803 C C . TYR A 1 578 ? -1.233 4.150 33.057 1.00 95.12 578 TYR A C 1
ATOM 4805 O O . TYR A 1 578 ? -2.141 4.713 33.671 1.00 95.12 578 TYR A O 1
ATOM 4813 N N . LYS A 1 579 ? -0.889 2.883 33.328 1.00 95.62 579 LYS A N 1
ATOM 4814 C CA . LYS A 1 579 ? -1.554 2.082 34.371 1.00 95.62 579 LYS A CA 1
ATOM 4815 C C . LYS A 1 579 ? -1.398 2.700 35.760 1.00 95.62 579 LYS A C 1
ATOM 4817 O O . LYS A 1 579 ? -2.360 2.707 36.527 1.00 95.62 579 LYS A O 1
ATOM 4822 N N . SER A 1 580 ? -0.217 3.234 36.072 1.00 96.50 580 SER A N 1
ATOM 4823 C CA . SER A 1 580 ? 0.043 3.933 37.335 1.00 96.50 580 SER A CA 1
ATOM 4824 C C . SER A 1 580 ? -0.799 5.202 37.460 1.00 96.50 580 SER A C 1
ATOM 4826 O O . SER A 1 580 ? -1.421 5.404 38.497 1.00 96.50 580 SER A O 1
ATOM 4828 N N . THR A 1 581 ? -0.935 5.995 36.395 1.00 97.62 581 THR A N 1
ATOM 4829 C CA . THR A 1 581 ? -1.816 7.170 36.362 1.00 97.62 581 THR A CA 1
ATOM 4830 C C . THR A 1 581 ? -3.278 6.788 36.595 1.00 97.62 581 THR A C 1
ATOM 4832 O O . THR A 1 581 ? -3.925 7.390 37.448 1.00 97.62 581 THR A O 1
ATOM 4835 N N . ILE A 1 582 ? -3.805 5.751 35.927 1.00 98.00 582 ILE A N 1
ATOM 4836 C CA . ILE A 1 582 ? -5.185 5.283 36.168 1.00 98.00 582 ILE A CA 1
ATOM 4837 C C . ILE A 1 582 ? -5.373 4.811 37.617 1.00 98.00 582 ILE A C 1
ATOM 4839 O O . ILE A 1 582 ? -6.395 5.103 38.242 1.00 98.00 582 ILE A O 1
ATOM 4843 N N . LYS A 1 583 ? -4.378 4.118 38.182 1.00 97.31 583 LYS A N 1
ATOM 4844 C CA . LYS A 1 583 ? -4.387 3.721 39.592 1.00 97.31 583 LYS A CA 1
ATOM 4845 C C . LYS A 1 583 ? -4.405 4.939 40.518 1.00 97.31 583 LYS A C 1
ATOM 4847 O O . LYS A 1 583 ? -5.203 4.958 41.452 1.00 97.31 583 LYS A O 1
ATOM 4852 N N . ASN A 1 584 ? -3.587 5.954 40.242 1.00 97.69 584 ASN A N 1
ATOM 4853 C CA . ASN A 1 584 ? -3.545 7.192 41.019 1.00 97.69 584 ASN A CA 1
ATOM 4854 C C . ASN A 1 584 ? -4.902 7.910 40.977 1.00 97.69 584 ASN A C 1
ATOM 4856 O O . ASN A 1 584 ? -5.440 8.237 42.034 1.00 97.69 584 ASN A O 1
ATOM 4860 N N . ILE A 1 585 ? -5.516 8.032 39.791 1.00 97.50 585 ILE A N 1
ATOM 4861 C CA . ILE A 1 585 ? -6.885 8.548 39.618 1.00 97.50 585 ILE A CA 1
ATOM 4862 C C . ILE A 1 585 ? -7.862 7.770 40.511 1.00 97.50 585 ILE A C 1
ATOM 4864 O O . ILE A 1 585 ? -8.574 8.374 41.312 1.00 97.50 585 ILE A O 1
ATOM 4868 N N . ALA A 1 586 ? -7.860 6.434 40.450 1.00 96.38 586 ALA A N 1
ATOM 4869 C CA . ALA A 1 586 ? -8.751 5.604 41.263 1.00 96.38 586 ALA A CA 1
ATOM 4870 C C . ALA A 1 586 ? -8.546 5.812 42.776 1.00 96.38 586 ALA A C 1
ATOM 4872 O O . ALA A 1 586 ? -9.512 5.880 43.544 1.00 96.38 586 ALA A O 1
ATOM 4873 N N . THR A 1 587 ? -7.290 5.939 43.217 1.00 95.62 587 THR A N 1
ATOM 4874 C CA . THR A 1 587 ? -6.948 6.155 44.628 1.00 95.62 587 THR A CA 1
ATOM 4875 C C . THR A 1 587 ? -7.177 7.579 45.107 1.00 95.62 587 THR A C 1
ATOM 4877 O O . THR A 1 587 ? -7.340 7.766 46.308 1.00 95.62 587 THR A O 1
ATOM 4880 N N . SER A 1 588 ? -7.233 8.569 44.222 1.00 96.62 588 SER A N 1
ATOM 4881 C CA . SER A 1 588 ? -7.432 9.979 44.577 1.00 96.62 588 SER A CA 1
ATOM 4882 C C . SER A 1 588 ? -8.860 10.459 44.354 1.00 96.62 588 SER A C 1
ATOM 4884 O O . SER A 1 588 ? -9.219 11.538 44.808 1.00 96.62 588 SER A O 1
ATOM 4886 N N . LEU A 1 589 ? -9.714 9.655 43.731 1.00 96.06 589 LEU A N 1
ATOM 4887 C CA . LEU A 1 589 ? -11.132 9.966 43.612 1.00 96.06 589 LEU A CA 1
ATOM 4888 C C . LEU A 1 589 ? -11.859 9.709 44.946 1.00 96.06 589 LEU A C 1
ATOM 4890 O O . LEU A 1 589 ? -11.578 8.711 45.635 1.00 96.06 589 LEU A O 1
ATOM 4894 N N . ASN A 1 590 ? -12.796 10.588 45.317 1.00 94.00 590 ASN A N 1
ATOM 4895 C CA . ASN A 1 590 ? -13.785 10.339 46.375 1.00 94.00 590 ASN A CA 1
ATOM 4896 C C . ASN A 1 590 ? -14.667 9.131 46.021 1.00 94.00 590 ASN A C 1
ATOM 4898 O O . ASN A 1 590 ? -14.598 8.606 44.909 1.00 94.00 590 ASN A O 1
ATOM 4902 N N . ASP A 1 591 ? -15.415 8.587 46.981 1.00 89.12 591 ASP A N 1
ATOM 4903 C CA . ASP A 1 591 ? -16.268 7.417 46.714 1.00 89.12 591 ASP A CA 1
ATOM 4904 C C . ASP A 1 591 ? -17.403 7.756 45.733 1.00 89.12 591 ASP A C 1
ATOM 4906 O O . ASP A 1 591 ? -17.527 7.076 44.713 1.00 89.12 591 ASP A O 1
ATOM 4910 N N . ASP A 1 592 ? -18.043 8.913 45.928 1.00 88.25 592 ASP A N 1
ATOM 4911 C CA . ASP A 1 592 ? -19.025 9.512 45.011 1.00 88.25 592 ASP A CA 1
ATOM 4912 C C . ASP A 1 592 ? -18.409 10.378 43.891 1.00 88.25 592 ASP A C 1
ATOM 4914 O O . ASP A 1 592 ? -19.129 11.023 43.126 1.00 88.25 592 ASP A O 1
ATOM 4918 N N . GLY A 1 593 ? -17.077 10.434 43.799 1.00 92.88 593 GLY A N 1
ATOM 4919 C CA . GLY A 1 593 ? -16.377 11.313 42.861 1.00 92.88 593 GLY A CA 1
ATOM 4920 C C . GLY A 1 593 ? -16.497 10.864 41.401 1.00 92.88 593 GLY A C 1
ATOM 4921 O O . GLY A 1 593 ? -16.671 9.679 41.102 1.00 92.88 593 GLY A O 1
ATOM 4922 N N . ILE A 1 594 ? -16.338 11.817 40.480 1.00 95.06 594 ILE A N 1
ATOM 4923 C CA . ILE A 1 594 ? -16.359 11.594 39.031 1.00 95.06 594 ILE A CA 1
ATOM 4924 C C . ILE A 1 594 ? -14.995 11.919 38.419 1.00 95.06 594 ILE A C 1
ATOM 4926 O O . ILE A 1 594 ? -14.362 12.918 38.745 1.00 95.06 594 ILE A O 1
ATOM 4930 N N . CYS A 1 595 ? -14.538 11.084 37.493 1.00 97.31 595 CYS A N 1
ATOM 4931 C CA . CYS A 1 595 ? -13.414 11.395 36.625 1.00 97.31 595 CYS A CA 1
ATOM 4932 C C . CYS A 1 595 ? -13.920 11.659 35.203 1.00 97.31 595 CYS A C 1
ATOM 4934 O O . CYS A 1 595 ? -14.692 10.869 34.657 1.00 97.31 595 CYS A O 1
ATOM 4936 N N . ILE A 1 596 ? -13.490 12.775 34.615 1.00 97.50 596 ILE A N 1
ATOM 4937 C CA . ILE A 1 596 ? -13.768 13.136 33.227 1.00 97.50 596 ILE A CA 1
ATOM 4938 C C . ILE A 1 596 ? -12.446 13.156 32.466 1.00 97.50 596 ILE A C 1
ATOM 4940 O O . ILE A 1 596 ? -11.549 13.934 32.785 1.00 97.50 596 ILE A O 1
ATOM 4944 N N . LEU A 1 597 ? -12.338 12.305 31.451 1.00 97.31 597 LEU A N 1
ATOM 4945 C CA . LEU A 1 597 ? -11.176 12.247 30.569 1.00 97.31 597 LEU A CA 1
ATOM 4946 C C . LEU A 1 597 ? -11.600 12.642 29.161 1.00 97.31 597 LEU A C 1
ATOM 4948 O O . LEU A 1 597 ? -12.479 12.004 28.583 1.00 97.31 597 LEU A O 1
ATOM 4952 N N . LEU A 1 598 ? -10.981 13.680 28.619 1.00 95.44 598 LEU A N 1
ATOM 4953 C CA . LEU A 1 598 ? -11.213 14.180 27.273 1.00 95.44 598 LEU A CA 1
ATOM 4954 C C . LEU A 1 598 ? -9.961 13.864 26.451 1.00 95.44 598 LEU A C 1
ATOM 4956 O O . LEU A 1 598 ? -8.976 14.578 26.520 1.00 95.44 598 LEU A O 1
ATOM 4960 N N . ASP A 1 599 ? -9.978 12.748 25.731 1.00 92.81 599 ASP A N 1
ATOM 4961 C CA . ASP A 1 599 ? -8.787 12.225 25.056 1.00 92.81 599 ASP A CA 1
ATOM 4962 C C . ASP A 1 599 ? -9.179 11.566 23.716 1.00 92.81 599 ASP A C 1
ATOM 4964 O O . ASP A 1 599 ? -10.302 11.062 23.552 1.00 92.81 599 ASP A O 1
ATOM 4968 N N . PRO A 1 600 ? -8.262 11.496 22.740 1.00 90.88 600 PRO A N 1
ATOM 4969 C CA . PRO A 1 600 ? -8.434 10.674 21.548 1.00 90.88 600 PRO A CA 1
ATOM 4970 C C . PRO A 1 600 ? -8.449 9.170 21.876 1.00 90.88 600 PRO A C 1
ATOM 4972 O O . PRO A 1 600 ? -7.424 8.563 22.188 1.00 90.88 600 PRO A O 1
ATOM 4975 N N . ILE A 1 601 ? -9.622 8.543 21.759 1.00 90.38 601 ILE A N 1
ATOM 4976 C CA . ILE A 1 601 ? -9.835 7.108 22.012 1.00 90.38 601 ILE A CA 1
ATOM 4977 C C . ILE A 1 601 ? -10.468 6.479 20.785 1.00 90.38 601 ILE A C 1
ATOM 4979 O O . ILE A 1 601 ? -11.513 6.945 20.340 1.00 90.38 601 ILE A O 1
ATOM 4983 N N . SER A 1 602 ? -9.895 5.402 20.255 1.00 88.00 602 SER A N 1
ATOM 4984 C CA . SER A 1 602 ? -10.496 4.716 19.110 1.00 88.00 602 SER A CA 1
ATOM 4985 C C . SER A 1 602 ? -11.635 3.793 19.539 1.00 88.00 602 SER A C 1
ATOM 4987 O O . SER A 1 602 ? -11.530 3.080 20.540 1.00 88.00 602 SER A O 1
ATOM 4989 N N . VAL A 1 603 ? -12.721 3.773 18.761 1.00 83.81 603 VAL A N 1
ATOM 4990 C CA . VAL A 1 603 ? -13.800 2.770 18.895 1.00 83.81 603 VAL A CA 1
ATOM 4991 C C . VAL A 1 603 ? -13.704 1.632 17.875 1.00 83.81 603 VAL A C 1
ATOM 4993 O O . VAL A 1 603 ? -14.499 0.698 17.934 1.00 83.81 603 VAL A O 1
ATOM 4996 N N . ILE A 1 604 ? -12.722 1.698 16.973 1.00 78.12 604 ILE A N 1
ATOM 4997 C CA . ILE A 1 604 ? -12.445 0.702 15.926 1.00 78.12 604 ILE A CA 1
ATOM 4998 C C . ILE A 1 604 ? -10.981 0.225 15.956 1.00 78.12 604 ILE A C 1
ATOM 5000 O O . ILE A 1 604 ? -10.463 -0.270 14.955 1.00 78.12 604 ILE A O 1
ATOM 5004 N N . ASN A 1 605 ? -10.306 0.368 17.103 1.00 80.88 605 ASN A N 1
ATOM 5005 C CA . ASN A 1 605 ? -8.916 -0.039 17.324 1.00 80.88 605 ASN A CA 1
ATOM 5006 C C . ASN A 1 605 ? -7.885 0.596 16.357 1.00 80.88 605 ASN A C 1
ATOM 5008 O O . ASN A 1 605 ? -6.921 -0.043 15.926 1.00 80.88 605 ASN A O 1
ATOM 5012 N N . THR A 1 606 ? -8.075 1.869 16.009 1.00 75.25 606 THR A N 1
ATOM 5013 C CA . THR A 1 606 ? -7.100 2.676 15.268 1.00 75.25 606 THR A CA 1
ATOM 5014 C C . THR A 1 606 ? -5.879 2.969 16.141 1.00 75.25 606 THR A C 1
ATOM 5016 O O . THR A 1 606 ? -6.011 3.424 17.277 1.00 75.25 606 THR A O 1
ATOM 5019 N N . LYS A 1 607 ? -4.678 2.746 15.596 1.00 72.69 607 LYS A N 1
ATOM 5020 C CA . LYS A 1 607 ? -3.399 3.015 16.269 1.00 72.69 607 LYS A CA 1
ATOM 5021 C C . LYS A 1 607 ? -2.806 4.363 15.846 1.00 72.69 607 LYS A C 1
ATOM 5023 O O . LYS A 1 607 ? -3.003 4.806 14.717 1.00 72.69 607 LYS A O 1
ATOM 5028 N N . SER A 1 608 ? -2.041 4.976 16.750 1.00 67.31 608 SER A N 1
ATOM 5029 C CA . SER A 1 608 ? -1.206 6.151 16.459 1.00 67.31 608 SER A CA 1
ATOM 5030 C C . SER A 1 608 ? -0.028 5.800 15.546 1.00 67.31 608 SER A C 1
ATOM 5032 O O . SER A 1 608 ? 0.518 4.701 15.647 1.00 67.31 608 SER A O 1
ATOM 5034 N N . SER A 1 609 ? 0.403 6.751 14.717 1.00 51.84 609 SER A N 1
ATOM 5035 C CA . SER A 1 609 ? 1.655 6.698 13.948 1.00 51.84 609 SER A CA 1
ATOM 5036 C C . SER A 1 609 ? 2.784 7.542 14.557 1.00 51.84 609 SER A C 1
ATOM 5038 O O . SER A 1 609 ? 3.860 7.615 13.976 1.00 51.84 609 SER A O 1
ATOM 5040 N N . SER A 1 610 ? 2.537 8.229 15.677 1.00 60.19 610 SER A N 1
ATOM 5041 C CA . SER A 1 610 ? 3.459 9.196 16.281 1.00 60.19 610 SER A CA 1
ATOM 5042 C C . SER A 1 610 ? 4.080 8.660 17.572 1.00 60.19 610 SER A C 1
ATOM 5044 O O . SER A 1 610 ? 3.385 8.073 18.397 1.00 60.19 610 SER A O 1
ATOM 5046 N N . GLU A 1 611 ? 5.378 8.903 17.773 1.00 59.31 611 GLU A N 1
ATOM 5047 C CA . GLU A 1 611 ? 6.143 8.399 18.925 1.00 59.31 611 GLU A CA 1
ATOM 5048 C C . GLU A 1 611 ? 5.781 9.067 20.263 1.00 59.31 611 GLU A C 1
ATOM 5050 O O . GLU A 1 611 ? 6.037 8.492 21.315 1.00 59.31 611 GLU A O 1
ATOM 5055 N N . HIS A 1 612 ? 5.164 10.256 20.244 1.00 72.50 612 HIS A N 1
ATOM 5056 C CA . HIS A 1 612 ? 4.811 11.017 21.453 1.00 72.50 612 HIS A CA 1
ATOM 5057 C C . HIS A 1 612 ? 3.330 10.909 21.849 1.00 72.50 612 HIS A C 1
ATOM 5059 O O . HIS A 1 612 ? 2.919 11.543 22.822 1.00 72.50 612 HIS A O 1
ATOM 5065 N N . VAL A 1 613 ? 2.524 10.139 21.104 1.00 82.69 613 VAL A N 1
ATOM 5066 C CA . VAL A 1 613 ? 1.107 9.893 21.415 1.00 82.69 613 VAL A CA 1
ATOM 5067 C C . VAL A 1 613 ? 0.709 8.441 21.158 1.00 82.69 613 VAL A C 1
ATOM 5069 O O . VAL A 1 613 ? 0.971 7.895 20.090 1.00 82.69 613 VAL A O 1
ATOM 5072 N N . ILE A 1 614 ? 0.001 7.824 22.102 1.00 86.31 614 ILE A N 1
ATOM 5073 C CA . ILE A 1 614 ? -0.652 6.522 21.942 1.00 86.31 614 ILE A CA 1
ATOM 5074 C C . ILE A 1 614 ? -2.163 6.718 21.950 1.00 86.31 614 ILE A C 1
ATOM 5076 O O . ILE A 1 614 ? -2.764 7.071 22.963 1.00 86.31 614 ILE A O 1
ATOM 5080 N N . ILE A 1 615 ? -2.783 6.393 20.819 1.00 89.44 615 ILE A N 1
ATOM 5081 C CA . ILE A 1 615 ? -4.230 6.245 20.714 1.00 89.44 615 ILE A CA 1
ATOM 5082 C C . ILE A 1 615 ? -4.604 4.855 21.223 1.00 89.44 615 ILE A C 1
ATOM 5084 O O . ILE A 1 615 ? -4.114 3.848 20.705 1.00 89.44 615 ILE A O 1
ATOM 5088 N N . ARG A 1 616 ? -5.473 4.798 22.234 1.00 90.31 616 ARG A N 1
ATOM 5089 C CA . ARG A 1 616 ? -5.914 3.540 22.849 1.00 90.31 616 ARG A CA 1
ATOM 5090 C C . ARG A 1 616 ? -7.310 3.152 22.385 1.00 90.31 616 ARG A C 1
ATOM 5092 O O . ARG A 1 616 ? -8.160 4.006 22.142 1.00 90.31 616 ARG A O 1
ATOM 5099 N N . ASP A 1 617 ? -7.543 1.846 22.297 1.00 89.50 617 ASP A N 1
ATOM 5100 C CA . ASP A 1 617 ? -8.863 1.282 22.026 1.00 89.50 617 ASP A CA 1
ATOM 5101 C C . ASP A 1 617 ? -9.776 1.393 23.255 1.00 89.50 617 ASP A C 1
ATOM 5103 O O . ASP A 1 617 ? -9.357 1.153 24.394 1.00 89.50 617 ASP A O 1
ATOM 5107 N N . LYS A 1 618 ? -11.055 1.695 23.019 1.00 90.75 618 LYS A N 1
ATOM 5108 C CA . LYS A 1 618 ? -12.087 1.796 24.056 1.00 90.75 618 LYS A CA 1
ATOM 5109 C C . LYS A 1 618 ? -12.151 0.563 24.960 1.00 90.75 618 LYS A C 1
ATOM 5111 O O . LYS A 1 618 ? -12.328 0.706 26.171 1.00 90.75 618 LYS A O 1
ATOM 5116 N N . ASN A 1 619 ? -12.045 -0.645 24.407 1.00 90.69 619 ASN A N 1
ATOM 5117 C CA . ASN A 1 619 ? -12.155 -1.871 25.197 1.00 90.69 619 ASN A CA 1
ATOM 5118 C C . ASN A 1 619 ? -10.937 -2.050 26.100 1.00 90.69 619 ASN A C 1
ATOM 5120 O O . ASN A 1 619 ? -11.082 -2.483 27.244 1.00 90.69 619 ASN A O 1
ATOM 5124 N N . TYR A 1 620 ? -9.752 -1.670 25.615 1.00 92.31 620 TYR A N 1
ATOM 5125 C CA . TYR A 1 620 ? -8.538 -1.666 26.425 1.00 92.31 620 TYR A CA 1
ATOM 5126 C C . TYR A 1 620 ? -8.649 -0.681 27.592 1.00 92.31 620 TYR A C 1
ATOM 5128 O O . TYR A 1 620 ? -8.442 -1.067 28.740 1.00 92.31 620 TYR A O 1
ATOM 5136 N N . VAL A 1 621 ? -9.064 0.558 27.325 1.00 94.44 621 VAL A N 1
ATOM 5137 C CA . VAL A 1 621 ? -9.263 1.581 28.366 1.00 94.44 621 VAL A CA 1
ATOM 5138 C C . VAL A 1 621 ? -10.273 1.090 29.402 1.00 94.44 621 VAL A C 1
ATOM 5140 O O . VAL A 1 621 ? -9.994 1.102 30.599 1.00 94.44 621 VAL A O 1
ATOM 5143 N N . ASN A 1 622 ? -11.410 0.552 28.949 1.00 93.88 622 ASN A N 1
ATOM 5144 C CA . ASN A 1 622 ? -12.424 -0.011 29.835 1.00 93.88 622 ASN A CA 1
ATOM 5145 C C . ASN A 1 622 ? -11.868 -1.159 30.693 1.00 93.88 622 ASN 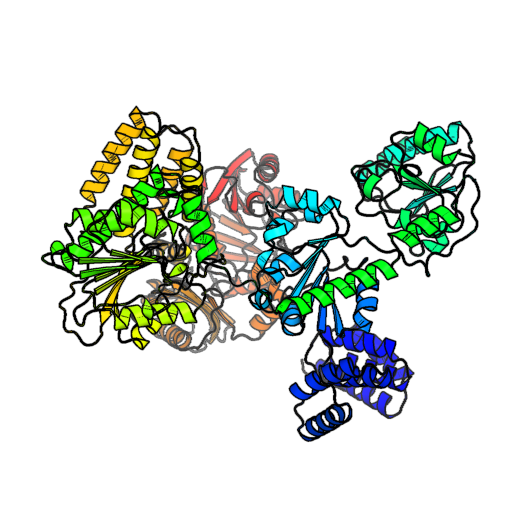A C 1
ATOM 5147 O O . ASN A 1 622 ? -12.191 -1.256 31.874 1.00 93.88 622 ASN A O 1
ATOM 5151 N N . LYS A 1 623 ? -11.017 -2.028 30.135 1.00 95.50 623 LYS A N 1
ATOM 5152 C CA . LYS A 1 623 ? -10.352 -3.098 30.890 1.00 95.50 623 LYS A CA 1
ATOM 5153 C C . LYS A 1 623 ? -9.478 -2.530 32.015 1.00 95.50 623 LYS A C 1
ATOM 5155 O O . LYS A 1 623 ? -9.645 -2.945 33.158 1.00 95.50 623 LYS A O 1
ATOM 5160 N N . ILE A 1 624 ? -8.611 -1.561 31.718 1.00 97.00 624 ILE A N 1
ATOM 5161 C CA . ILE A 1 624 ? -7.704 -0.966 32.716 1.00 97.00 624 ILE A CA 1
ATOM 5162 C C . ILE A 1 624 ? -8.478 -0.219 33.814 1.00 97.00 624 ILE A C 1
ATOM 5164 O O . ILE A 1 624 ? -8.143 -0.333 34.995 1.00 97.00 624 ILE A O 1
ATOM 5168 N N . LEU A 1 625 ? -9.553 0.492 33.458 1.00 96.88 625 LEU A N 1
ATOM 5169 C CA . LEU A 1 625 ? -10.454 1.110 34.438 1.00 96.88 625 LEU A CA 1
ATOM 5170 C C . LEU A 1 625 ? -11.074 0.052 35.362 1.00 96.88 625 LEU A C 1
ATOM 5172 O O . LEU A 1 625 ? -11.017 0.175 36.587 1.00 96.88 625 LEU A O 1
ATOM 5176 N N . ASN A 1 626 ? -11.594 -1.032 34.779 1.00 95.00 626 ASN A N 1
ATOM 5177 C CA . ASN A 1 626 ? -12.229 -2.121 35.516 1.00 95.00 626 ASN A CA 1
ATOM 5178 C C . ASN A 1 626 ? -11.288 -2.812 36.511 1.00 95.00 626 ASN A C 1
ATOM 5180 O O . ASN A 1 626 ? -11.744 -3.163 37.604 1.00 95.00 626 ASN A O 1
ATOM 5184 N N . GLU A 1 627 ? -10.021 -3.003 36.136 1.00 96.12 627 GLU A N 1
ATOM 5185 C CA . GLU A 1 627 ? -8.958 -3.573 36.979 1.00 96.12 627 GLU A CA 1
ATOM 5186 C C . GLU A 1 627 ? -8.655 -2.698 38.207 1.00 96.12 627 GLU A C 1
ATOM 5188 O O . GLU A 1 627 ? -8.283 -3.218 39.256 1.00 96.12 627 GLU A O 1
ATOM 5193 N N . ASN A 1 628 ? -8.891 -1.385 38.116 1.00 96.19 628 ASN A N 1
ATOM 5194 C CA . ASN A 1 628 ? -8.682 -0.423 39.203 1.00 96.19 628 ASN A CA 1
ATOM 5195 C C . ASN A 1 628 ? -9.976 -0.072 39.966 1.00 96.19 628 ASN A C 1
ATOM 5197 O O . ASN A 1 628 ? -10.021 0.906 40.708 1.00 96.19 628 ASN A O 1
ATOM 5201 N N . GLY A 1 629 ? -11.044 -0.862 39.803 1.00 94.62 629 GLY A N 1
ATOM 5202 C CA . GLY A 1 629 ? -12.318 -0.641 40.500 1.00 94.62 629 GLY A CA 1
ATOM 5203 C C . GLY A 1 629 ? -13.135 0.547 39.978 1.00 94.62 629 GLY A C 1
ATOM 5204 O O . GLY A 1 629 ? -14.113 0.940 40.620 1.00 94.62 629 GLY A O 1
ATOM 5205 N N . LEU A 1 630 ? -12.762 1.089 38.818 1.00 95.94 630 LEU A N 1
ATOM 5206 C CA . LEU A 1 630 ? -13.496 2.131 38.112 1.00 95.94 630 LEU A CA 1
ATOM 5207 C C . LEU A 1 630 ? -14.426 1.519 37.058 1.00 95.94 630 LEU A C 1
ATOM 5209 O O . LEU A 1 630 ? -14.199 0.415 36.563 1.00 95.94 630 LEU A O 1
ATOM 5213 N N . GLU A 1 631 ? -15.474 2.248 36.703 1.00 93.69 631 GLU A N 1
ATOM 5214 C CA . GLU A 1 631 ? -16.353 1.944 35.583 1.00 93.69 631 GLU A CA 1
ATOM 5215 C C . GLU A 1 631 ? -16.596 3.187 34.732 1.00 93.69 631 GLU A C 1
ATOM 5217 O O . GLU A 1 631 ? -16.745 4.299 35.238 1.00 93.69 631 GLU A O 1
ATOM 5222 N N . MET A 1 632 ? -16.628 2.982 33.419 1.00 94.06 632 MET A N 1
ATOM 5223 C CA . MET A 1 632 ? -16.937 4.015 32.443 1.00 94.06 632 MET A CA 1
ATOM 5224 C C . MET A 1 632 ? -18.447 4.036 32.195 1.00 94.06 632 MET A C 1
ATOM 5226 O O . MET A 1 632 ? -19.005 3.086 31.646 1.00 94.06 632 MET A O 1
ATOM 5230 N N . LEU A 1 633 ? -19.105 5.122 32.593 1.00 90.69 633 LEU A N 1
ATOM 5231 C CA . LEU A 1 633 ? -20.554 5.298 32.488 1.00 90.69 633 LEU A CA 1
ATOM 5232 C C . LEU A 1 633 ? -20.992 5.621 31.062 1.00 90.69 633 LEU A C 1
ATOM 5234 O O . LEU A 1 633 ? -21.993 5.097 30.563 1.00 90.69 633 LEU A O 1
ATOM 5238 N N . GLN A 1 634 ? -20.240 6.506 30.410 1.00 90.06 634 GLN A N 1
ATOM 5239 C CA . GLN A 1 634 ? -20.562 7.008 29.086 1.00 90.06 634 GLN A CA 1
ATOM 5240 C C . GLN A 1 634 ? -19.307 7.482 28.353 1.00 90.06 634 GLN A C 1
ATOM 5242 O O . GLN A 1 634 ? -18.351 7.948 28.971 1.00 90.06 634 GLN A O 1
ATOM 5247 N N . ILE A 1 635 ? -19.345 7.368 27.024 1.00 90.62 635 ILE A N 1
ATOM 5248 C CA . ILE A 1 635 ? -18.433 8.048 26.106 1.00 90.62 635 ILE A CA 1
ATOM 5249 C C . ILE A 1 635 ? -19.272 8.978 25.240 1.00 90.62 635 ILE A C 1
ATOM 5251 O O . ILE A 1 635 ? -20.247 8.526 24.639 1.00 90.62 635 ILE A O 1
ATOM 5255 N N . ILE A 1 636 ? -18.886 10.244 25.183 1.00 91.81 636 ILE A N 1
ATOM 5256 C CA . ILE A 1 636 ? -19.571 11.302 24.448 1.00 91.81 636 ILE A CA 1
ATOM 5257 C C . ILE A 1 636 ? -18.614 11.785 23.352 1.00 91.81 636 ILE A C 1
ATOM 5259 O O . ILE A 1 636 ? -17.479 12.149 23.668 1.00 91.81 636 ILE A O 1
ATOM 5263 N N . PRO A 1 637 ? -18.998 11.746 22.067 1.00 92.00 637 PRO A N 1
ATOM 5264 C CA . PRO A 1 637 ? -18.134 12.246 21.008 1.00 92.00 637 PRO A CA 1
ATOM 5265 C C . PRO A 1 637 ? -18.056 13.778 21.058 1.00 92.00 637 PRO A C 1
ATOM 5267 O O . PRO A 1 637 ? -19.060 14.450 21.283 1.00 92.00 637 PRO A O 1
ATOM 5270 N N . VAL A 1 638 ? -16.849 14.315 20.873 1.00 92.75 638 VAL A N 1
ATOM 5271 C CA . VAL A 1 638 ? -16.567 15.753 21.043 1.00 92.75 638 VAL A CA 1
ATOM 5272 C C . VAL A 1 638 ? -16.445 16.472 19.706 1.00 92.75 638 VAL A C 1
ATOM 5274 O O . VAL A 1 638 ? -16.845 17.626 19.591 1.00 92.75 638 VAL A O 1
ATOM 5277 N N . SER A 1 639 ? -15.912 15.796 18.690 1.00 91.81 639 SER A N 1
ATOM 5278 C CA . SER A 1 639 ? -15.778 16.339 17.341 1.00 91.81 639 SER A CA 1
ATOM 5279 C C . SER A 1 639 ? -16.019 15.268 16.284 1.00 91.81 639 SER A C 1
ATOM 5281 O O . SER A 1 639 ? -15.614 14.109 16.449 1.00 91.81 639 SER A O 1
ATOM 5283 N N . PHE A 1 640 ? -16.672 15.657 15.188 1.00 92.50 640 PHE A N 1
ATOM 5284 C CA . PHE A 1 640 ? -16.826 14.793 14.026 1.00 92.50 640 PHE A CA 1
ATOM 5285 C C . PHE A 1 640 ? -15.588 14.860 13.130 1.00 92.50 640 PHE A C 1
ATOM 5287 O O . PHE A 1 640 ? -14.883 13.867 13.017 1.00 92.50 640 PHE A O 1
ATOM 5294 N N . PHE A 1 641 ? -15.285 16.019 12.544 1.00 91.38 641 PHE A N 1
ATOM 5295 C CA . PHE A 1 641 ? -14.181 16.235 11.602 1.00 91.38 641 PHE A CA 1
ATOM 5296 C C . PHE A 1 641 ? -13.271 17.419 11.963 1.00 91.38 641 PHE A C 1
ATOM 5298 O O . PHE A 1 641 ? -12.256 17.619 11.296 1.00 91.38 641 PHE A O 1
ATOM 5305 N N . MET A 1 642 ? -13.611 18.225 12.979 1.00 91.38 642 MET A N 1
ATOM 5306 C CA . MET A 1 642 ? -12.789 19.386 13.345 1.00 91.38 642 MET A CA 1
ATOM 5307 C C . MET A 1 642 ? -11.408 19.024 13.903 1.00 91.38 642 MET A C 1
ATOM 5309 O O . MET A 1 642 ? -10.483 19.832 13.789 1.00 91.38 642 MET A O 1
ATOM 5313 N N . ASN A 1 643 ? -11.264 17.837 14.486 1.00 89.44 643 ASN A N 1
ATOM 5314 C CA . ASN A 1 643 ? -9.987 17.253 14.887 1.00 89.44 643 ASN A CA 1
ATOM 5315 C C . ASN A 1 643 ? -9.631 16.085 13.945 1.00 89.44 643 ASN A C 1
ATOM 5317 O O . ASN A 1 643 ? -10.491 15.609 13.201 1.00 89.44 643 ASN A O 1
ATOM 5321 N N . TYR A 1 644 ? -8.375 15.628 13.949 1.00 88.62 644 TYR A N 1
ATOM 5322 C CA . TYR A 1 644 ? -7.913 14.606 13.007 1.00 88.62 644 TYR A CA 1
ATOM 5323 C C . TYR A 1 644 ? -8.819 13.365 13.059 1.00 88.62 644 TYR A C 1
ATOM 5325 O O . TYR A 1 644 ? -8.965 12.779 14.138 1.00 88.62 644 TYR A O 1
ATOM 5333 N N . PRO A 1 645 ? -9.437 12.956 11.930 1.00 89.44 645 PRO A N 1
ATOM 5334 C CA . PRO A 1 645 ? -10.483 11.938 11.913 1.00 89.44 645 PRO A CA 1
ATOM 5335 C C . PRO A 1 645 ? -9.877 10.531 12.029 1.00 89.44 645 PRO A C 1
ATOM 5337 O O . PRO A 1 645 ? -9.811 9.762 11.071 1.00 89.44 645 PRO A O 1
ATOM 5340 N N . LEU A 1 646 ? -9.407 10.210 13.232 1.00 87.75 646 LEU A N 1
ATOM 5341 C CA . LEU A 1 646 ? -8.819 8.939 13.638 1.00 87.75 646 LEU A CA 1
ATOM 5342 C C . LEU A 1 646 ? -9.680 7.735 13.218 1.00 87.75 646 LEU A C 1
ATOM 5344 O O . LEU A 1 646 ? -9.199 6.823 12.554 1.00 87.75 646 LEU A O 1
ATOM 5348 N N . ASP A 1 647 ? -10.962 7.752 13.567 1.00 85.62 647 ASP A N 1
ATOM 5349 C CA . ASP A 1 647 ? -11.926 6.684 13.312 1.00 85.62 647 ASP A CA 1
ATOM 5350 C C . ASP A 1 647 ? -12.670 6.879 11.976 1.00 85.62 647 ASP A C 1
ATOM 5352 O O . ASP A 1 647 ? -13.800 6.422 11.820 1.00 85.62 647 ASP A O 1
ATOM 5356 N N . LYS A 1 648 ? -12.052 7.538 10.981 1.00 84.62 648 LYS A N 1
ATOM 5357 C CA . LYS A 1 648 ? -12.649 7.798 9.651 1.00 84.62 648 LYS A CA 1
ATOM 5358 C C . LYS A 1 648 ? -13.240 6.568 8.958 1.00 84.62 648 LYS A C 1
ATOM 5360 O O . LYS A 1 648 ? -14.180 6.730 8.188 1.00 84.62 648 LYS A O 1
ATOM 5365 N N . LYS A 1 649 ? -12.757 5.354 9.260 1.00 74.62 649 LYS A N 1
ATOM 5366 C CA . LYS A 1 649 ? -13.308 4.097 8.712 1.00 74.62 649 LYS A CA 1
ATOM 5367 C C . LYS A 1 649 ? -14.765 3.845 9.100 1.00 74.62 649 LYS A C 1
ATOM 5369 O O . LYS A 1 649 ? -15.442 3.072 8.433 1.00 74.62 649 LYS A O 1
ATOM 5374 N N . LEU A 1 650 ? -15.269 4.525 10.134 1.00 71.31 650 LEU A N 1
ATOM 5375 C CA . LEU A 1 650 ? -16.700 4.555 10.450 1.00 71.31 650 LEU A CA 1
ATOM 5376 C C . LEU A 1 650 ? -17.547 5.141 9.307 1.00 71.31 650 LEU A C 1
ATOM 5378 O O . LEU A 1 650 ? -18.752 4.924 9.285 1.00 71.31 650 LEU A O 1
ATOM 5382 N N . LEU A 1 651 ? -16.931 5.869 8.368 1.00 68.69 651 LEU A N 1
ATOM 5383 C CA . LEU A 1 651 ? -17.593 6.481 7.216 1.00 68.69 651 LEU A CA 1
ATOM 5384 C C . LEU A 1 651 ? -17.481 5.670 5.920 1.00 68.69 651 LEU A C 1
ATOM 5386 O O . LEU A 1 651 ? -17.872 6.169 4.865 1.00 68.69 651 LEU A O 1
ATOM 5390 N N . PHE A 1 652 ? -16.930 4.454 5.968 1.00 66.06 652 PHE A N 1
ATOM 5391 C CA . PHE A 1 652 ? -16.814 3.549 4.821 1.00 66.06 652 PHE A CA 1
ATOM 5392 C C . PHE A 1 652 ? -16.224 4.226 3.563 1.00 66.06 652 PHE A C 1
ATOM 5394 O O . PHE A 1 652 ? -15.026 4.469 3.483 1.00 66.06 652 PHE A O 1
ATOM 5401 N N . ASN A 1 653 ? -17.050 4.571 2.569 1.00 61.94 653 ASN A N 1
ATOM 5402 C CA . ASN A 1 653 ? -16.604 5.171 1.309 1.00 61.94 653 ASN A CA 1
ATOM 5403 C C . ASN A 1 653 ? -16.271 6.672 1.402 1.00 61.94 653 ASN A C 1
ATOM 5405 O O . ASN A 1 653 ? -15.836 7.255 0.413 1.00 61.94 653 ASN A O 1
ATOM 5409 N N . LYS A 1 654 ? -16.472 7.313 2.560 1.00 71.81 654 LYS A N 1
ATOM 5410 C CA . LYS A 1 654 ? -16.164 8.739 2.775 1.00 71.81 654 LYS A CA 1
ATOM 5411 C C . LYS A 1 654 ? -14.898 8.968 3.611 1.00 71.81 654 LYS A C 1
ATOM 5413 O O . LYS A 1 654 ? -14.665 10.089 4.067 1.00 71.81 654 LYS A O 1
ATOM 5418 N N . GLU A 1 655 ? -14.059 7.944 3.792 1.00 79.25 655 GLU A N 1
ATOM 5419 C CA . GLU A 1 655 ? -12.764 8.054 4.486 1.00 79.25 655 GLU A CA 1
ATOM 5420 C C . GLU A 1 655 ? -11.865 9.146 3.887 1.00 79.25 655 GLU A C 1
ATOM 5422 O O . GLU A 1 655 ? -11.385 10.033 4.600 1.00 79.25 655 GLU A O 1
ATOM 5427 N N . ASP A 1 656 ? -11.672 9.108 2.568 1.00 77.88 656 ASP A N 1
ATOM 5428 C CA . ASP A 1 656 ? -10.833 10.077 1.857 1.00 77.88 656 ASP A CA 1
ATOM 5429 C C . ASP A 1 656 ? -11.458 11.470 1.851 1.00 77.88 656 ASP A C 1
ATOM 5431 O O . ASP A 1 656 ? -10.755 12.479 1.910 1.00 77.88 656 ASP A O 1
ATOM 5435 N N . LEU A 1 657 ? -12.790 11.532 1.841 1.00 83.12 657 LEU A N 1
ATOM 5436 C CA . LEU A 1 657 ? -13.546 12.776 1.854 1.00 83.12 657 LEU A CA 1
ATOM 5437 C C . LEU A 1 657 ? -13.307 13.542 3.157 1.00 83.12 657 LEU A C 1
ATOM 5439 O O . LEU A 1 657 ? -12.929 14.715 3.121 1.00 83.12 657 LEU A O 1
ATOM 5443 N N . VAL A 1 658 ? -13.478 12.882 4.307 1.00 88.44 658 VAL A N 1
ATOM 5444 C CA . VAL A 1 658 ? -13.280 13.540 5.605 1.00 88.44 658 VAL A CA 1
ATOM 5445 C C . VAL A 1 658 ? -11.814 13.898 5.845 1.00 88.44 658 VAL A C 1
ATOM 5447 O O . VAL A 1 658 ? -11.519 14.953 6.406 1.00 88.44 658 VAL A O 1
ATOM 5450 N N . LEU A 1 659 ? -10.881 13.070 5.364 1.00 85.69 659 LEU A N 1
ATOM 5451 C CA . LEU A 1 659 ? -9.453 13.362 5.454 1.00 85.69 659 LEU A CA 1
ATOM 5452 C C . LEU A 1 659 ? -9.073 14.570 4.589 1.00 85.69 659 LEU A C 1
ATOM 5454 O O . LEU A 1 659 ? -8.326 15.443 5.031 1.00 85.69 659 LEU A O 1
ATOM 5458 N N . HIS A 1 660 ? -9.619 14.652 3.375 1.00 85.69 660 HIS A N 1
ATOM 5459 C CA . HIS A 1 660 ? -9.439 15.800 2.496 1.00 85.69 660 HIS A CA 1
ATOM 5460 C C . HIS A 1 660 ? -10.020 17.071 3.124 1.00 85.69 660 HIS A C 1
ATOM 5462 O O . HIS A 1 660 ? -9.346 18.100 3.124 1.00 85.69 660 HIS A O 1
ATOM 5468 N N . LEU A 1 661 ? -11.215 17.003 3.718 1.00 91.94 661 LEU A N 1
ATOM 5469 C CA . LEU A 1 661 ? -11.807 18.138 4.425 1.00 91.94 661 LEU A CA 1
ATOM 5470 C C . LEU A 1 661 ? -10.896 18.635 5.558 1.00 91.94 661 LEU A C 1
ATOM 5472 O O . LEU A 1 661 ? -10.606 19.829 5.618 1.00 91.94 661 LEU A O 1
ATOM 5476 N N . PHE A 1 662 ? -10.387 17.732 6.402 1.00 90.75 662 PHE A N 1
ATOM 5477 C CA . PHE A 1 662 ? -9.467 18.086 7.487 1.00 90.75 662 PHE A CA 1
ATOM 5478 C C . PHE A 1 662 ? -8.181 18.757 6.968 1.00 90.75 662 PHE A C 1
ATOM 5480 O O . PHE A 1 662 ? -7.793 19.826 7.445 1.00 90.75 662 PHE A O 1
ATOM 5487 N N . ASN A 1 663 ? -7.551 18.184 5.937 1.00 85.69 663 ASN A N 1
ATOM 5488 C CA . ASN A 1 663 ? -6.338 18.745 5.331 1.00 85.69 663 ASN A CA 1
ATOM 5489 C C . ASN A 1 663 ? -6.590 20.112 4.681 1.00 85.69 663 ASN A C 1
ATOM 5491 O O . ASN A 1 663 ? -5.750 21.011 4.767 1.00 85.69 663 ASN A O 1
ATOM 5495 N N . LEU A 1 664 ? -7.754 20.293 4.053 1.00 86.12 664 LEU A N 1
ATOM 5496 C CA . LEU A 1 664 ? -8.147 21.564 3.457 1.00 86.12 664 LEU A CA 1
ATOM 5497 C C . LEU A 1 664 ? -8.340 22.641 4.528 1.00 86.12 664 LEU A C 1
ATOM 5499 O O . LEU A 1 664 ? -7.827 23.745 4.367 1.00 86.12 664 LEU A O 1
ATOM 5503 N N . ILE A 1 665 ? -9.011 22.319 5.638 1.00 88.88 665 ILE A N 1
ATOM 5504 C CA . ILE A 1 665 ? -9.156 23.225 6.786 1.00 88.88 665 ILE A CA 1
ATOM 5505 C C . ILE A 1 665 ? -7.774 23.629 7.312 1.00 88.88 665 ILE A C 1
ATOM 5507 O O . ILE A 1 665 ? -7.504 24.820 7.474 1.00 88.88 665 ILE A O 1
ATOM 5511 N N . SER A 1 666 ? -6.869 22.663 7.492 1.00 82.88 666 SER A N 1
ATOM 5512 C CA . SER A 1 666 ? -5.488 22.930 7.908 1.00 82.88 666 SER A CA 1
ATOM 5513 C C . SER A 1 666 ? -4.762 23.886 6.961 1.00 82.88 666 SER A C 1
ATOM 5515 O O . SER A 1 666 ? -4.199 24.895 7.394 1.00 82.88 666 SER A O 1
ATOM 5517 N N . CYS A 1 667 ? -4.848 23.646 5.652 1.00 82.44 667 CYS A N 1
ATOM 5518 C CA . CYS A 1 667 ? -4.267 24.523 4.639 1.00 82.44 667 CYS A CA 1
ATOM 5519 C C . CYS A 1 667 ? -4.883 25.934 4.649 1.00 82.44 667 CYS A C 1
ATOM 5521 O O . CYS A 1 667 ? -4.175 26.922 4.485 1.00 82.44 667 CYS A O 1
ATOM 5523 N N . VAL A 1 668 ? -6.195 26.059 4.849 1.00 84.56 668 VAL A N 1
ATOM 5524 C CA . VAL A 1 668 ? -6.884 27.357 4.821 1.00 84.56 668 VAL A CA 1
ATOM 5525 C C . VAL A 1 668 ? -6.539 28.200 6.047 1.00 84.56 668 VAL A C 1
ATOM 5527 O O . VAL A 1 668 ? -6.250 29.389 5.911 1.00 84.56 668 VAL A O 1
ATOM 5530 N N . PHE A 1 669 ? -6.547 27.609 7.242 1.00 84.50 669 PHE A N 1
ATOM 5531 C CA . PHE A 1 669 ? -6.307 28.356 8.477 1.00 84.50 669 PHE A CA 1
ATOM 5532 C C . PHE A 1 669 ? -4.817 28.609 8.769 1.00 84.50 669 PHE A C 1
ATOM 5534 O O . PHE A 1 669 ? -4.508 29.564 9.489 1.00 84.50 669 PHE A O 1
ATOM 5541 N N . SER A 1 670 ? -3.906 27.844 8.148 1.00 74.50 670 SER A N 1
ATOM 5542 C CA . SER A 1 670 ? -2.454 28.109 8.159 1.00 74.50 670 SER A CA 1
ATOM 5543 C C . SER A 1 670 ? -2.024 29.278 7.263 1.00 74.50 670 SER A C 1
ATOM 5545 O O . SER A 1 670 ? -0.954 29.844 7.473 1.00 74.50 670 SER A O 1
ATOM 5547 N N . GLN A 1 671 ? -2.836 29.689 6.282 1.00 68.62 671 GLN A N 1
ATOM 5548 C CA . GLN A 1 671 ? -2.491 30.798 5.387 1.00 68.62 671 GLN A CA 1
ATOM 5549 C C . GLN A 1 671 ? -2.658 32.176 6.056 1.00 68.62 671 GLN A C 1
ATOM 5551 O O . GLN A 1 671 ? -3.697 32.499 6.639 1.00 68.62 671 GLN A O 1
ATOM 5556 N N . GLU A 1 672 ? -1.674 33.062 5.865 1.00 59.88 672 GLU A N 1
ATOM 5557 C CA . GLU A 1 672 ? -1.712 34.457 6.350 1.00 59.88 672 GLU A CA 1
ATOM 5558 C C . GLU A 1 672 ? -2.698 35.359 5.581 1.00 59.88 672 GLU A C 1
ATOM 5560 O O . GLU A 1 672 ? -3.035 36.450 6.029 1.00 59.88 672 GLU A O 1
ATOM 5565 N N . LYS A 1 673 ? -3.201 34.917 4.419 1.00 67.25 673 LYS A N 1
ATOM 5566 C CA . LYS A 1 673 ? -4.015 35.745 3.505 1.00 67.25 673 LYS A CA 1
ATOM 5567 C C . LYS A 1 673 ? -5.459 35.996 3.971 1.00 67.25 673 LYS A C 1
ATOM 5569 O O . LYS A 1 673 ? -6.169 36.781 3.339 1.00 67.25 673 LYS A O 1
ATOM 5574 N N . LEU A 1 674 ? -5.931 35.331 5.029 1.00 77.56 674 LEU A N 1
ATOM 5575 C CA . LEU A 1 674 ? -7.269 35.549 5.589 1.00 77.56 674 LEU A CA 1
ATOM 5576 C C . LEU A 1 674 ? -7.220 36.524 6.762 1.00 77.56 674 LEU A C 1
ATOM 5578 O O . LEU A 1 674 ? -6.454 36.328 7.700 1.00 77.56 674 LEU A O 1
ATOM 5582 N N . THR A 1 675 ? -8.093 37.534 6.738 1.00 86.38 675 THR A N 1
ATOM 5583 C CA . THR A 1 675 ? -8.312 38.405 7.898 1.00 86.38 675 THR A CA 1
ATOM 5584 C C . THR A 1 675 ? -8.885 37.595 9.061 1.00 86.38 675 THR A C 1
ATOM 5586 O O . THR A 1 675 ? -9.601 36.611 8.854 1.00 86.38 675 THR A O 1
ATOM 5589 N N . GLU A 1 676 ? -8.628 38.036 10.291 1.00 86.44 676 GLU A N 1
ATOM 5590 C CA . GLU A 1 676 ? -9.186 37.388 11.483 1.00 86.44 676 GLU A CA 1
ATOM 5591 C C . GLU A 1 676 ? -10.720 37.349 11.466 1.00 86.44 676 GLU A C 1
ATOM 5593 O O . GLU A 1 676 ? -11.316 36.348 11.858 1.00 86.44 676 GLU A O 1
ATOM 5598 N N . GLU A 1 677 ? -11.385 38.380 10.934 1.00 89.31 677 GLU A N 1
ATOM 5599 C CA . GLU A 1 677 ? -12.843 38.372 10.748 1.00 89.31 677 GLU A CA 1
ATOM 5600 C C . GLU A 1 677 ? -13.292 37.204 9.849 1.00 89.31 677 GLU A C 1
ATOM 5602 O O . GLU A 1 677 ? -14.218 36.471 10.196 1.00 89.31 677 GLU A O 1
ATOM 5607 N N . HIS A 1 678 ? -12.607 36.974 8.721 1.00 89.88 678 HIS A N 1
ATOM 5608 C CA . HIS A 1 678 ? -12.931 35.872 7.812 1.00 89.88 678 HIS A CA 1
ATOM 5609 C C . HIS A 1 678 ? -12.673 34.503 8.447 1.00 89.88 678 HIS A C 1
ATOM 5611 O O . HIS A 1 678 ? -13.486 33.594 8.275 1.00 89.88 678 HIS A O 1
ATOM 5617 N N . LYS A 1 679 ? -11.572 34.357 9.196 1.00 89.56 679 LYS A N 1
ATOM 5618 C CA . LYS A 1 679 ? -11.261 33.118 9.923 1.00 89.56 679 LYS A CA 1
ATOM 5619 C C . LYS A 1 679 ? -12.329 32.805 10.971 1.00 89.56 679 LYS A C 1
ATOM 5621 O O . LYS A 1 679 ? -12.756 31.660 11.056 1.00 89.56 679 LYS A O 1
ATOM 5626 N N . ASN A 1 680 ? -12.810 33.808 11.709 1.00 92.75 680 ASN A N 1
ATOM 5627 C CA . ASN A 1 680 ? -13.885 33.632 12.690 1.00 92.75 680 ASN A CA 1
ATOM 5628 C C . ASN A 1 680 ? -15.199 33.178 12.038 1.00 92.75 680 ASN A C 1
ATOM 5630 O O . ASN A 1 680 ? -15.792 32.198 12.481 1.00 92.75 680 ASN A O 1
ATOM 5634 N N . LEU A 1 681 ? -15.633 33.841 10.959 1.00 93.62 681 LEU A N 1
ATOM 5635 C CA . LEU A 1 681 ? -16.862 33.464 10.249 1.00 93.62 681 LEU A CA 1
ATOM 5636 C C . LEU A 1 681 ? -16.791 32.033 9.694 1.00 93.62 681 LEU A C 1
ATOM 5638 O O . LEU A 1 681 ? -17.760 31.280 9.790 1.00 93.62 681 LEU A O 1
ATOM 5642 N N . LEU A 1 682 ? -15.642 31.655 9.127 1.00 92.62 682 LEU A N 1
ATOM 5643 C CA . LEU A 1 682 ? -15.428 30.316 8.588 1.00 92.62 682 LEU A CA 1
ATOM 5644 C C . LEU A 1 682 ? -15.366 29.252 9.693 1.00 92.62 682 LEU A C 1
ATOM 5646 O O . LEU A 1 682 ? -15.974 28.195 9.547 1.00 92.62 682 LEU A O 1
ATOM 5650 N N . ALA A 1 683 ? -14.670 29.528 10.799 1.00 93.50 683 ALA A N 1
ATOM 5651 C CA . ALA A 1 683 ? -14.566 28.603 11.925 1.00 93.50 683 ALA A CA 1
ATOM 5652 C C . ALA A 1 683 ? -15.930 28.358 12.583 1.00 93.50 683 ALA A C 1
ATOM 5654 O O . ALA A 1 683 ? -16.263 27.211 12.866 1.00 93.50 683 ALA A O 1
ATOM 5655 N N . GLN A 1 684 ? -16.759 29.398 12.732 1.00 94.75 684 GLN A N 1
ATOM 5656 C CA . GLN A 1 684 ? -18.131 29.249 13.223 1.00 94.75 684 GLN A CA 1
ATOM 5657 C C . GLN A 1 684 ? -18.995 28.404 12.272 1.00 94.75 684 GLN A C 1
ATOM 5659 O O . GLN A 1 684 ? -19.764 27.558 12.726 1.00 94.75 684 GLN A O 1
ATOM 5664 N N . TYR A 1 685 ? -18.870 28.607 10.955 1.00 95.25 685 TYR A N 1
ATOM 5665 C CA . TYR A 1 685 ? -19.579 27.796 9.961 1.00 95.25 685 TYR A CA 1
ATOM 5666 C C . TYR A 1 685 ? -19.166 26.315 10.031 1.00 95.25 685 TYR A C 1
ATOM 5668 O O . TYR A 1 685 ? -20.027 25.434 10.004 1.00 95.25 685 TYR A O 1
ATOM 5676 N N . ILE A 1 686 ? -17.866 26.040 10.177 1.00 95.38 686 ILE A N 1
ATOM 5677 C CA . ILE A 1 686 ? -17.331 24.685 10.362 1.00 95.38 686 ILE A CA 1
ATOM 5678 C C . ILE A 1 686 ? -17.862 24.060 11.658 1.00 95.38 686 ILE A C 1
ATOM 5680 O O . ILE A 1 686 ? -18.390 22.953 11.620 1.00 95.38 686 ILE A O 1
ATOM 5684 N N . LEU A 1 687 ? -17.793 24.787 12.777 1.00 95.56 687 LEU A N 1
ATOM 5685 C CA . LEU A 1 687 ? -18.255 24.321 14.083 1.00 95.56 687 LEU A CA 1
ATOM 5686 C C . LEU A 1 687 ? -19.744 23.959 14.084 1.00 95.56 687 LEU A C 1
ATOM 5688 O O . LEU A 1 687 ? -20.130 22.923 14.624 1.00 95.56 687 LEU A O 1
ATOM 5692 N N . ASN A 1 688 ? -20.586 24.787 13.463 1.00 95.00 688 ASN A N 1
ATOM 5693 C CA . ASN A 1 688 ? -22.019 24.510 13.388 1.00 95.00 688 ASN A CA 1
ATOM 5694 C C . ASN A 1 688 ? -22.306 23.222 12.601 1.00 95.00 688 ASN A C 1
ATOM 5696 O O . ASN A 1 688 ? -23.166 22.445 13.010 1.00 95.00 688 ASN A O 1
ATOM 5700 N N . ASN A 1 689 ? -21.572 22.964 11.516 1.00 94.94 689 ASN A N 1
ATOM 5701 C CA . ASN A 1 689 ? -21.719 21.727 10.746 1.00 94.94 689 ASN A CA 1
ATOM 5702 C C . ASN A 1 689 ? -21.138 20.501 11.472 1.00 94.94 689 ASN A C 1
ATOM 5704 O O . ASN A 1 689 ? -21.753 19.439 11.438 1.00 94.94 689 ASN A O 1
ATOM 5708 N N . ASP A 1 690 ? -20.015 20.639 12.184 1.00 95.19 690 ASP A N 1
ATOM 5709 C CA . ASP A 1 690 ? -19.445 19.564 13.013 1.00 95.19 690 ASP A CA 1
ATOM 5710 C C . ASP A 1 690 ? -20.443 19.101 14.086 1.00 95.19 690 ASP A C 1
ATOM 5712 O O . ASP A 1 690 ? -20.729 17.910 14.198 1.00 95.19 690 ASP A O 1
ATOM 5716 N N . ARG A 1 691 ? -21.073 20.051 14.793 1.00 94.31 691 ARG A N 1
ATOM 5717 C CA . ARG A 1 691 ? -22.137 19.781 15.777 1.00 94.31 691 ARG A CA 1
ATOM 5718 C C . ARG A 1 691 ? -23.344 19.091 15.156 1.00 94.31 691 ARG A C 1
ATOM 5720 O O . ARG A 1 691 ? -23.829 18.104 15.702 1.00 94.31 691 ARG A O 1
ATOM 5727 N N . ARG A 1 692 ? -23.810 19.574 14.000 1.00 92.56 692 ARG A N 1
ATOM 5728 C CA . ARG A 1 692 ? -24.924 18.938 13.284 1.00 92.56 692 ARG A CA 1
ATOM 5729 C C . ARG A 1 692 ? -24.578 17.502 12.880 1.00 92.56 692 ARG A C 1
ATOM 5731 O O . ARG A 1 692 ? -25.403 16.623 13.084 1.00 92.56 692 ARG A O 1
ATOM 5738 N N . LEU A 1 693 ? -23.366 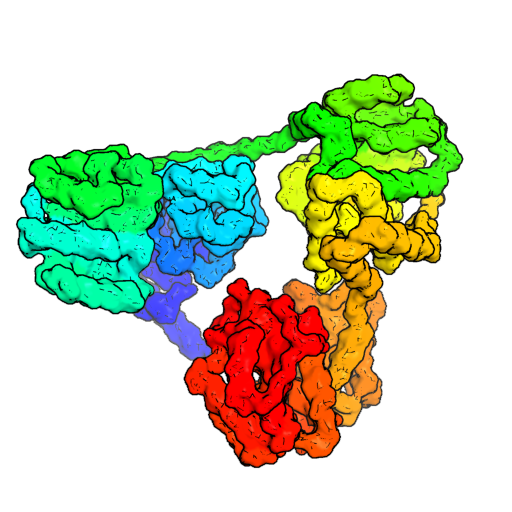17.229 12.390 1.00 91.06 693 LEU A N 1
ATOM 5739 C CA . LEU A 1 693 ? -22.935 15.860 12.072 1.00 91.06 693 LEU A CA 1
ATOM 5740 C C . LEU A 1 693 ? -22.832 14.968 13.312 1.00 91.06 693 LEU A C 1
ATOM 5742 O O . LEU A 1 693 ? -23.240 13.812 13.246 1.00 91.06 693 LEU A O 1
ATOM 5746 N N . LEU A 1 694 ? -22.345 15.485 14.445 1.00 90.75 694 LEU A N 1
ATOM 5747 C CA . LEU A 1 694 ? -22.347 14.747 15.714 1.00 90.75 694 LEU A CA 1
ATOM 5748 C C . LEU A 1 694 ? -23.766 14.330 16.127 1.00 90.75 694 LEU A C 1
ATOM 5750 O O . LEU A 1 694 ? -23.969 13.181 16.519 1.00 90.75 694 LEU A O 1
ATOM 5754 N N . MET A 1 695 ? -24.742 15.236 16.000 1.00 87.62 695 MET A N 1
ATOM 5755 C CA . MET A 1 695 ? -26.152 14.946 16.285 1.00 87.62 695 MET A CA 1
ATOM 5756 C C . MET A 1 695 ? -26.751 13.953 15.282 1.00 87.62 695 MET A C 1
ATOM 5758 O O . MET A 1 695 ? -27.422 13.007 15.680 1.00 87.62 695 MET A O 1
ATOM 5762 N N . GLU A 1 696 ? -26.507 14.156 13.985 1.00 84.12 696 GLU A N 1
ATOM 5763 C CA . GLU A 1 696 ? -27.080 13.340 12.909 1.00 84.12 696 GLU A CA 1
ATOM 5764 C C . GLU A 1 696 ? -26.507 11.912 12.895 1.00 84.12 696 GLU A C 1
ATOM 5766 O O . GLU A 1 696 ? -27.239 10.955 12.648 1.00 84.12 696 GLU A O 1
ATOM 5771 N N . LYS A 1 697 ? -25.206 11.746 13.164 1.00 80.81 697 LYS A N 1
ATOM 5772 C CA . LYS A 1 697 ? -24.509 10.450 13.088 1.00 80.81 697 LYS A CA 1
ATOM 5773 C C . LYS A 1 697 ? -24.409 9.730 14.434 1.00 80.81 697 LYS A C 1
ATOM 5775 O O . LYS A 1 697 ? -24.231 8.516 14.450 1.00 80.81 697 LYS A O 1
ATOM 5780 N N . ASN A 1 698 ? -24.536 10.444 15.555 1.00 81.38 698 ASN A N 1
ATOM 5781 C CA . ASN A 1 698 ? -24.434 9.907 16.918 1.00 81.38 698 ASN A CA 1
ATOM 5782 C C . ASN A 1 698 ? -23.097 9.186 17.226 1.00 81.38 698 ASN A C 1
ATOM 5784 O O . ASN A 1 698 ? -23.019 8.281 18.059 1.00 81.38 698 ASN A O 1
ATOM 5788 N N . PHE A 1 699 ? -22.021 9.588 16.546 1.00 84.50 699 PHE A N 1
ATOM 5789 C CA . PHE A 1 699 ? -20.635 9.231 16.852 1.00 84.50 699 PHE A CA 1
ATOM 5790 C C . PHE A 1 699 ? -19.698 10.349 16.372 1.00 84.50 699 PHE A C 1
ATOM 5792 O O . PHE A 1 699 ? -20.104 11.217 15.607 1.00 84.50 699 PHE A O 1
ATOM 5799 N N . GLY A 1 700 ? -18.440 10.325 16.812 1.00 86.38 700 GLY A N 1
ATOM 5800 C CA . GLY A 1 700 ? -17.394 11.257 16.378 1.00 86.38 700 GLY A CA 1
ATOM 5801 C C . GLY A 1 700 ? -16.145 10.502 15.942 1.00 86.38 700 GLY A C 1
ATOM 5802 O O . GLY A 1 700 ? -15.910 9.379 16.398 1.00 86.38 700 GLY A O 1
ATOM 5803 N N . LEU A 1 701 ? -15.345 11.104 15.061 1.00 89.50 701 LEU A N 1
ATOM 5804 C CA . LEU A 1 701 ? -14.218 10.416 14.420 1.00 89.50 701 LEU A CA 1
ATOM 5805 C C . LEU A 1 701 ? -12.898 10.605 15.157 1.00 89.50 701 LEU A C 1
ATOM 5807 O O . LEU A 1 701 ? -11.890 10.073 14.721 1.00 89.50 701 LEU A O 1
ATOM 5811 N N . SER A 1 702 ? -12.859 11.385 16.228 1.00 86.88 702 SER A N 1
ATOM 5812 C CA . SER A 1 702 ? -11.601 11.784 16.851 1.00 86.88 702 SER A CA 1
ATOM 5813 C C . SER A 1 702 ? -11.699 11.667 18.370 1.00 86.88 702 SER A C 1
ATOM 5815 O O . SER A 1 702 ? -11.793 10.562 18.915 1.00 86.88 702 SER A O 1
ATOM 5817 N N . GLU A 1 703 ? -11.706 12.807 19.038 1.00 88.19 703 GLU A N 1
ATOM 5818 C CA . GLU A 1 703 ? -11.725 12.984 20.473 1.00 88.19 703 GLU A CA 1
ATOM 5819 C C . GLU A 1 703 ? -13.065 12.620 21.104 1.00 88.19 703 GLU A C 1
ATOM 5821 O O . GLU A 1 703 ? -14.147 12.844 20.542 1.00 88.19 703 GLU A O 1
ATOM 5826 N N . LYS A 1 704 ? -12.975 12.045 22.303 1.00 91.94 704 LYS A N 1
ATOM 5827 C CA . LYS A 1 704 ? -14.126 11.565 23.051 1.00 91.94 704 LYS A CA 1
ATOM 5828 C C . LYS A 1 704 ? -13.970 11.942 24.519 1.00 91.94 704 LYS A C 1
ATOM 5830 O O . LYS A 1 704 ? -12.881 11.870 25.080 1.00 91.94 704 LYS A O 1
ATOM 5835 N N . LEU A 1 705 ? -15.081 12.309 25.142 1.00 94.88 705 LEU A N 1
ATOM 5836 C CA . LEU A 1 705 ? -15.162 12.586 26.566 1.00 94.88 705 LEU A CA 1
ATOM 5837 C C . LEU A 1 705 ? -15.730 11.359 27.278 1.00 94.88 705 LEU A C 1
ATOM 5839 O O . LEU A 1 705 ? -16.825 10.892 26.968 1.00 94.88 705 LEU A O 1
ATOM 5843 N N . MET A 1 706 ? -14.975 10.824 28.229 1.00 95.62 706 MET A N 1
ATOM 5844 C CA . MET A 1 706 ? -15.338 9.665 29.036 1.00 95.62 706 MET A CA 1
ATOM 5845 C C . MET A 1 706 ? -15.739 10.113 30.439 1.00 95.62 706 MET A C 1
ATOM 5847 O O . MET A 1 706 ? -14.977 10.816 31.099 1.00 95.62 706 MET A O 1
ATOM 5851 N N . VAL A 1 707 ? -16.909 9.669 30.903 1.00 95.06 707 VAL A N 1
ATOM 5852 C CA . VAL A 1 707 ? -17.378 9.873 32.284 1.00 95.06 707 VAL A CA 1
ATOM 5853 C C . VAL A 1 707 ? -17.156 8.583 33.067 1.00 95.06 707 VAL A C 1
ATOM 5855 O O . VAL A 1 707 ? -17.669 7.526 32.690 1.00 95.06 707 VAL A O 1
ATOM 5858 N N . ILE A 1 708 ? -16.374 8.656 34.140 1.00 95.69 708 ILE A N 1
ATOM 5859 C CA . ILE A 1 708 ? -15.855 7.504 34.885 1.00 95.69 708 ILE A CA 1
ATOM 5860 C C . ILE A 1 708 ? -16.159 7.678 36.377 1.00 95.69 708 ILE A C 1
ATOM 5862 O O . ILE A 1 708 ? -16.022 8.773 36.915 1.00 95.69 708 ILE A O 1
ATOM 5866 N N . LYS A 1 709 ? -16.532 6.596 37.069 1.00 93.69 709 LYS A N 1
ATOM 5867 C CA . LYS A 1 709 ? -16.721 6.578 38.533 1.00 93.69 709 LYS A CA 1
ATOM 5868 C C . LYS A 1 709 ? -16.212 5.278 39.157 1.00 93.69 709 LYS A C 1
ATOM 5870 O O . LYS A 1 709 ? -15.746 4.392 38.446 1.00 93.69 709 LYS A O 1
ATOM 5875 N N . LYS A 1 710 ? -16.343 5.114 40.476 1.00 93.00 710 LYS A N 1
ATOM 5876 C CA . LYS A 1 710 ? -16.101 3.829 41.159 1.00 93.00 710 LYS A CA 1
ATOM 5877 C C . LYS A 1 710 ? -17.302 2.878 41.064 1.00 93.00 710 LYS A C 1
ATOM 5879 O O . LYS A 1 710 ? -18.451 3.290 41.189 1.00 93.00 710 LYS A O 1
ATOM 5884 N N . LYS A 1 711 ? -17.029 1.573 40.944 1.00 85.69 711 LYS A N 1
ATOM 5885 C CA . LYS A 1 711 ? -18.040 0.499 40.779 1.00 85.69 711 LYS A CA 1
ATOM 5886 C C . LYS A 1 711 ? -19.019 0.300 41.939 1.00 85.69 711 LYS A C 1
ATOM 5888 O O . LYS A 1 711 ? -20.029 -0.374 41.772 1.00 85.69 711 LYS A O 1
ATOM 5893 N N . LYS A 1 712 ? -18.689 0.765 43.144 1.00 72.56 712 LYS A N 1
ATOM 5894 C CA . LYS A 1 712 ? -19.454 0.424 44.354 1.00 72.56 712 LYS A CA 1
ATOM 5895 C C . LYS A 1 712 ? -20.663 1.327 44.601 1.00 72.56 712 LYS A C 1
ATOM 5897 O O . LYS A 1 712 ? -21.426 1.013 45.510 1.00 72.56 712 LYS A O 1
ATOM 5902 N N . ASP A 1 713 ? -20.865 2.373 43.796 1.00 63.34 713 ASP A N 1
ATOM 5903 C CA . ASP A 1 713 ? -21.823 3.426 44.133 1.00 63.34 713 ASP A CA 1
ATOM 5904 C C . ASP A 1 713 ? -23.096 3.483 43.286 1.00 63.34 713 ASP A C 1
ATOM 5906 O O . ASP A 1 713 ? -23.068 3.391 42.052 1.00 63.34 713 ASP A O 1
ATOM 5910 N N . LYS A 1 714 ? -24.229 3.721 43.955 1.00 56.38 714 LYS A N 1
ATOM 5911 C CA . LYS A 1 714 ? -25.566 3.849 43.348 1.00 56.38 714 LYS A CA 1
ATOM 5912 C C . LYS A 1 714 ? -25.879 5.308 43.010 1.00 56.38 714 LYS A C 1
ATOM 5914 O O . LYS A 1 714 ? -26.903 5.843 43.422 1.00 56.38 714 LYS A O 1
ATOM 5919 N N . ASN A 1 715 ? -25.007 5.952 42.245 1.00 57.72 715 ASN A N 1
ATOM 5920 C CA . ASN A 1 715 ? -25.292 7.289 41.734 1.00 57.72 715 ASN A CA 1
ATOM 5921 C C . ASN A 1 715 ? -26.273 7.216 40.548 1.00 57.72 715 ASN A C 1
ATOM 5923 O O . ASN A 1 715 ? -26.056 6.434 39.616 1.00 57.72 715 ASN A O 1
ATOM 5927 N N . ASN A 1 716 ? -27.332 8.034 40.571 1.00 61.75 716 ASN A N 1
ATOM 5928 C CA . ASN A 1 716 ? -28.312 8.163 39.484 1.00 61.75 716 ASN A CA 1
ATOM 5929 C C . ASN A 1 716 ? -27.722 8.999 38.333 1.00 61.75 716 ASN A C 1
ATOM 5931 O O . ASN A 1 716 ? -28.141 10.129 38.096 1.00 61.75 716 ASN A O 1
ATOM 5935 N N . PHE A 1 717 ? -26.727 8.465 37.622 1.00 72.31 717 PHE A N 1
ATOM 5936 C CA . PHE A 1 717 ? -26.238 9.100 36.398 1.00 72.31 717 PHE A CA 1
ATOM 5937 C C . PHE A 1 717 ? -27.258 8.898 35.272 1.00 72.31 717 PHE A C 1
ATOM 5939 O O . PHE A 1 717 ? -27.495 7.769 34.834 1.00 72.31 717 PHE A O 1
ATOM 5946 N N . SER A 1 718 ? -27.856 9.992 34.800 1.00 74.75 718 SER A N 1
ATOM 5947 C CA . SER A 1 718 ? -28.643 9.987 33.567 1.00 74.75 718 SER A CA 1
ATOM 5948 C C . SER A 1 718 ? -27.697 10.133 32.377 1.00 74.75 718 SER A C 1
ATOM 5950 O O . SER A 1 718 ? -26.838 11.012 32.368 1.00 74.75 718 SER A O 1
ATOM 5952 N N . LYS A 1 719 ? -27.799 9.226 31.397 1.00 79.50 719 LYS A N 1
ATOM 5953 C CA . LYS A 1 719 ? -26.990 9.332 30.177 1.00 79.50 719 LYS A CA 1
ATOM 5954 C C . LYS A 1 719 ? -27.380 10.599 29.434 1.00 79.50 719 LYS A C 1
ATOM 5956 O O . LYS A 1 719 ? -28.564 10.855 29.250 1.00 79.50 719 LYS A O 1
ATOM 5961 N N . ILE A 1 720 ? -26.376 11.327 28.972 1.00 80.25 720 ILE A N 1
ATOM 5962 C CA . ILE A 1 720 ? -26.571 12.545 28.193 1.00 80.25 720 ILE A CA 1
ATOM 5963 C C . ILE A 1 720 ? -26.811 12.145 26.743 1.00 80.25 720 ILE A C 1
ATOM 5965 O O . ILE A 1 720 ? -25.972 11.464 26.150 1.00 80.25 720 ILE A O 1
ATOM 5969 N N . ASP A 1 721 ? -27.935 12.548 26.165 1.00 80.62 721 ASP A N 1
ATOM 5970 C CA . ASP A 1 721 ? -28.158 12.393 24.733 1.00 80.62 721 ASP A CA 1
ATOM 5971 C C . ASP A 1 721 ? -27.459 13.539 23.990 1.00 80.62 721 ASP A C 1
ATOM 5973 O O . ASP A 1 721 ? -27.697 14.717 24.257 1.00 80.62 721 ASP A O 1
ATOM 5977 N N . ILE A 1 722 ? -26.566 13.208 23.054 1.00 82.31 722 ILE A N 1
ATOM 5978 C CA . ILE A 1 722 ? -25.857 14.224 22.271 1.00 82.31 722 ILE A CA 1
ATOM 5979 C C . ILE A 1 722 ? -26.809 15.073 21.420 1.00 82.31 722 ILE A C 1
ATOM 5981 O O . ILE A 1 722 ? -26.516 16.235 21.144 1.00 82.31 722 ILE A O 1
ATOM 5985 N N . THR A 1 723 ? -27.960 14.517 21.037 1.00 80.56 723 THR A N 1
ATOM 5986 C CA . THR A 1 723 ? -28.991 15.232 20.276 1.00 80.56 723 THR A CA 1
ATOM 5987 C C . THR A 1 723 ? -29.698 16.305 21.105 1.00 80.56 723 THR A C 1
ATOM 5989 O O . THR A 1 723 ? -30.322 17.192 20.532 1.00 80.56 723 THR A O 1
ATOM 5992 N N . GLU A 1 724 ? -29.550 16.281 22.434 1.00 84.94 724 GLU A N 1
ATOM 5993 C CA . GLU A 1 724 ? -30.098 17.293 23.342 1.00 84.94 724 GLU A CA 1
ATOM 5994 C C . GLU A 1 724 ? -29.092 18.412 23.659 1.00 84.94 724 GLU A C 1
ATOM 5996 O O . GLU A 1 724 ? -29.488 19.462 24.165 1.00 84.94 724 GLU A O 1
ATOM 6001 N N . LEU A 1 725 ? -27.798 18.232 23.344 1.00 87.31 725 LEU A N 1
ATOM 6002 C CA . LEU A 1 725 ? -26.768 19.243 23.620 1.00 87.31 725 LEU A CA 1
ATOM 6003 C C . LEU A 1 725 ? -26.926 20.498 22.761 1.00 87.31 725 LEU A C 1
ATOM 6005 O O . LEU A 1 725 ? -26.547 21.585 23.190 1.00 87.31 725 LEU A O 1
ATOM 6009 N N . TRP A 1 726 ? -27.469 20.362 21.553 1.00 91.25 726 TRP A N 1
ATOM 6010 C CA . TRP A 1 726 ? -27.685 21.480 20.643 1.00 91.25 726 TRP A CA 1
ATOM 6011 C C . TRP A 1 726 ? -29.073 21.414 20.014 1.00 91.25 726 TRP A C 1
ATOM 6013 O O . TRP A 1 726 ? -29.659 20.351 19.851 1.00 91.25 726 TRP A O 1
ATOM 6023 N N . ASN A 1 727 ? -29.593 22.570 19.609 1.00 89.69 727 ASN A N 1
ATOM 6024 C CA . ASN A 1 727 ? -30.859 22.660 18.894 1.00 89.69 727 ASN A CA 1
ATOM 6025 C C . ASN A 1 727 ? -30.601 22.710 17.374 1.00 89.69 727 ASN A C 1
ATOM 6027 O O . ASN A 1 727 ? -30.064 23.700 16.872 1.00 89.69 727 ASN A O 1
ATOM 6031 N N . ASP A 1 728 ? -30.987 21.661 16.637 1.00 85.12 728 ASP A N 1
ATOM 6032 C CA . ASP A 1 728 ? -30.737 21.560 15.186 1.00 85.12 728 ASP A CA 1
ATOM 6033 C C . ASP A 1 728 ? -31.431 22.680 14.387 1.00 85.12 728 ASP A C 1
ATOM 6035 O O . ASP A 1 728 ? -30.834 23.258 13.477 1.00 85.12 728 ASP A O 1
ATOM 6039 N N . GLU A 1 729 ? -32.659 23.070 14.753 1.00 86.81 729 GLU A N 1
ATOM 6040 C CA . GLU A 1 729 ? -33.358 24.179 14.087 1.00 86.81 729 GLU A CA 1
ATOM 6041 C C . GLU A 1 729 ? -32.606 25.504 14.255 1.00 86.81 729 GLU A C 1
ATOM 6043 O O . GLU A 1 729 ? -32.473 26.285 13.302 1.00 86.81 729 GLU A O 1
ATOM 6048 N N . GLN A 1 730 ? -32.073 25.747 15.455 1.00 92.06 730 GLN A N 1
ATOM 6049 C CA . GLN A 1 730 ? -31.249 26.913 15.741 1.00 92.06 730 GLN A CA 1
ATOM 6050 C C . GLN A 1 730 ? -29.943 26.877 14.939 1.00 92.06 730 GLN A C 1
ATOM 6052 O O . GLN A 1 730 ? -29.627 27.869 14.278 1.00 92.06 730 GLN A O 1
ATOM 6057 N N . LEU A 1 731 ? -29.227 25.747 14.920 1.00 91.50 731 LEU A N 1
ATOM 6058 C CA . LEU A 1 731 ? -27.980 25.603 14.160 1.00 91.50 731 LEU A CA 1
ATOM 6059 C C . LEU A 1 731 ? -28.199 25.842 12.658 1.00 91.50 731 LEU A C 1
ATOM 6061 O O . LEU A 1 731 ? -27.429 26.574 12.035 1.00 91.50 731 LEU A O 1
ATOM 6065 N N . ARG A 1 732 ? -29.291 25.322 12.078 1.00 86.56 732 ARG A N 1
ATOM 6066 C CA . ARG A 1 732 ? -29.663 25.576 10.671 1.00 86.56 732 ARG A CA 1
ATOM 6067 C C . ARG A 1 732 ? -30.004 27.043 10.409 1.00 86.56 732 ARG A C 1
ATOM 6069 O O . ARG A 1 732 ? -29.720 27.568 9.329 1.00 86.56 732 ARG A O 1
ATOM 6076 N N . LYS A 1 733 ? -30.643 27.727 11.364 1.00 91.25 733 LYS A N 1
ATOM 6077 C CA . LYS A 1 733 ? -30.944 29.164 11.257 1.00 91.25 733 LYS A CA 1
ATOM 6078 C C . LYS A 1 733 ? -29.665 30.001 11.301 1.00 91.25 733 LYS A C 1
ATOM 6080 O O . LYS A 1 733 ? -29.519 30.924 10.498 1.00 91.25 733 LYS A O 1
ATOM 6085 N N . GLU A 1 734 ? -28.748 29.671 12.204 1.00 93.00 734 GLU A N 1
ATOM 6086 C CA . GLU A 1 734 ? -27.434 30.307 12.309 1.00 93.00 734 GLU A CA 1
ATOM 6087 C C . GLU A 1 734 ? -26.602 30.083 11.046 1.00 93.00 734 GLU A C 1
ATOM 6089 O O . GLU A 1 734 ? -26.058 31.041 10.504 1.00 93.00 734 GLU A O 1
ATOM 6094 N N . GLU A 1 735 ? -26.582 28.862 10.511 1.00 89.88 735 GLU A N 1
ATOM 6095 C CA . GLU A 1 735 ? -25.896 28.524 9.262 1.00 89.88 735 GLU A CA 1
ATOM 6096 C C . GLU A 1 735 ? -26.413 29.360 8.080 1.00 89.88 735 GLU A C 1
ATOM 6098 O O . GLU A 1 735 ? -25.625 29.965 7.352 1.00 89.88 735 GLU A O 1
ATOM 6103 N N . LYS A 1 736 ? -27.738 29.491 7.921 1.00 90.25 736 LYS A N 1
ATOM 6104 C CA . LYS A 1 736 ? -28.336 30.355 6.885 1.00 90.25 736 LYS A CA 1
ATOM 6105 C C . LYS A 1 736 ? -27.908 31.816 7.031 1.00 90.25 736 LYS A C 1
ATOM 6107 O O . LYS A 1 736 ? -27.654 32.487 6.029 1.00 90.25 736 LYS A O 1
ATOM 6112 N N . ASN A 1 737 ? -27.832 32.320 8.262 1.00 93.75 737 ASN A N 1
ATOM 6113 C CA . ASN A 1 737 ? -27.372 33.682 8.520 1.00 93.75 737 ASN A CA 1
ATOM 6114 C C . ASN A 1 737 ? -25.871 33.841 8.219 1.00 93.75 737 ASN A C 1
ATOM 6116 O O . ASN A 1 737 ? -25.476 34.804 7.564 1.00 93.75 737 ASN A O 1
ATOM 6120 N N . LEU A 1 738 ? -25.046 32.870 8.622 1.00 93.50 738 LEU A N 1
ATOM 6121 C CA . LEU A 1 738 ? -23.616 32.837 8.317 1.00 93.50 738 LEU A CA 1
ATOM 6122 C C . LEU A 1 738 ? -23.377 32.831 6.810 1.00 93.50 738 LEU A C 1
ATOM 6124 O O . LEU A 1 738 ? -22.602 33.649 6.332 1.00 93.50 738 LEU A O 1
ATOM 6128 N N . LEU A 1 739 ? -24.095 32.010 6.040 1.00 91.19 739 LEU A N 1
ATOM 6129 C CA . LEU A 1 739 ? -24.003 32.001 4.577 1.00 91.19 739 LEU A CA 1
ATOM 6130 C C . LEU A 1 739 ? -24.344 33.371 3.966 1.00 91.19 739 LEU A C 1
ATOM 6132 O O . LEU A 1 739 ? -23.665 33.826 3.045 1.00 91.19 739 LEU A O 1
ATOM 6136 N N . LYS A 1 740 ? -25.334 34.089 4.512 1.00 91.56 740 LYS A N 1
ATOM 6137 C CA . LYS A 1 740 ? -25.643 35.461 4.077 1.00 91.56 740 LYS A CA 1
ATOM 6138 C C . LYS A 1 740 ? -24.473 36.419 4.335 1.00 91.56 740 LYS A C 1
ATOM 6140 O O . LYS A 1 740 ? -24.126 37.201 3.452 1.00 91.56 740 LYS A O 1
ATOM 6145 N N . ILE A 1 741 ? -23.847 36.345 5.509 1.00 92.69 741 ILE A N 1
ATOM 6146 C CA . ILE A 1 741 ? -22.702 37.195 5.880 1.00 92.69 741 ILE A CA 1
ATOM 6147 C C . ILE A 1 741 ? -21.457 36.833 5.052 1.00 92.69 741 ILE A C 1
ATOM 6149 O O . ILE A 1 741 ? -20.804 37.712 4.492 1.00 92.69 741 ILE A O 1
ATOM 6153 N N . LEU A 1 742 ? -21.155 35.539 4.911 1.00 90.31 742 LEU A N 1
ATOM 6154 C CA . LEU A 1 742 ? -20.052 35.014 4.101 1.00 90.31 742 LEU A CA 1
ATOM 6155 C C . LEU A 1 742 ? -20.189 35.436 2.629 1.00 90.31 742 LEU A C 1
ATOM 6157 O O . LEU A 1 742 ? -19.186 35.742 1.980 1.00 90.31 742 LEU A O 1
ATOM 6161 N N . SER A 1 743 ? -21.421 35.494 2.110 1.00 88.38 743 SER A N 1
ATOM 6162 C CA . SER A 1 743 ? -21.725 36.025 0.777 1.00 88.38 743 SER A CA 1
ATOM 6163 C C . SER A 1 743 ? -21.406 37.519 0.678 1.00 88.38 743 SER A C 1
ATOM 6165 O O . SER A 1 743 ? -20.646 37.921 -0.199 1.00 88.38 743 SER A O 1
ATOM 6167 N N . GLN A 1 744 ? -21.906 38.335 1.615 1.00 89.81 744 GLN A N 1
ATOM 6168 C CA . GLN A 1 744 ? -21.658 39.787 1.651 1.00 89.81 744 GLN A CA 1
ATOM 6169 C C . GLN A 1 744 ? -20.166 40.137 1.747 1.00 89.81 744 GLN A C 1
ATOM 6171 O O . GLN A 1 744 ? -19.731 41.157 1.218 1.00 89.81 744 GLN A O 1
ATOM 6176 N N . LYS A 1 745 ? -19.377 39.283 2.404 1.00 85.94 745 LYS A N 1
ATOM 6177 C CA . LYS A 1 745 ? -17.923 39.428 2.564 1.00 85.94 745 LYS A CA 1
ATOM 6178 C C . LYS A 1 745 ? -17.114 38.812 1.411 1.00 85.94 745 LYS A C 1
ATOM 6180 O O . LYS A 1 745 ? -15.890 38.756 1.497 1.00 85.94 745 LYS A O 1
ATOM 6185 N N . ASN A 1 746 ? -17.763 38.350 0.335 1.00 83.88 746 ASN A N 1
ATOM 6186 C CA . ASN A 1 746 ? -17.132 37.686 -0.817 1.00 83.88 746 ASN A CA 1
ATOM 6187 C C . ASN A 1 746 ? -16.284 36.447 -0.453 1.00 83.88 746 ASN A C 1
ATOM 6189 O O . ASN A 1 746 ? -15.332 36.111 -1.158 1.00 83.88 746 ASN A O 1
ATOM 6193 N N . ILE A 1 747 ? -16.617 35.743 0.635 1.00 83.69 747 ILE A N 1
ATOM 6194 C CA . ILE A 1 747 ? -15.937 34.495 1.019 1.00 83.69 747 ILE A CA 1
ATOM 6195 C C . ILE A 1 747 ? -16.482 33.314 0.209 1.00 83.69 747 ILE A C 1
ATOM 6197 O O . ILE A 1 747 ? -15.701 32.462 -0.204 1.00 83.69 747 ILE A O 1
ATOM 6201 N N . ILE A 1 748 ? -17.792 33.288 -0.073 1.00 83.19 748 ILE A N 1
ATOM 6202 C CA . ILE A 1 748 ? -18.444 32.168 -0.784 1.00 83.19 748 ILE A CA 1
ATOM 6203 C C . ILE A 1 748 ? -17.884 31.952 -2.194 1.00 83.19 748 ILE A C 1
ATOM 6205 O O . ILE A 1 748 ? -17.813 30.821 -2.662 1.00 83.19 748 ILE A O 1
ATOM 6209 N N . ASN A 1 749 ? -17.435 33.023 -2.849 1.00 76.94 749 ASN A N 1
ATOM 6210 C CA . ASN A 1 749 ? -16.892 32.972 -4.208 1.00 76.94 749 ASN A CA 1
ATOM 6211 C C . ASN A 1 749 ? -15.430 32.503 -4.266 1.00 76.94 749 ASN A C 1
ATOM 6213 O O . ASN A 1 749 ? -14.823 32.543 -5.332 1.00 76.94 749 ASN A O 1
ATOM 6217 N N . LYS A 1 750 ? -14.830 32.118 -3.135 1.00 80.88 750 LYS A N 1
ATOM 6218 C CA . LYS A 1 750 ? -13.457 31.615 -3.097 1.00 80.88 750 LYS A CA 1
ATOM 6219 C C . LYS A 1 750 ? -13.448 30.095 -3.206 1.00 80.88 750 LYS A C 1
ATOM 6221 O O . LYS A 1 750 ? -14.186 29.418 -2.489 1.00 80.88 750 LYS A O 1
ATOM 6226 N N . ASP A 1 751 ? -12.551 29.570 -4.040 1.00 78.75 751 ASP A N 1
ATOM 6227 C CA . ASP A 1 751 ? -12.476 28.142 -4.375 1.00 78.75 751 ASP A CA 1
ATOM 6228 C C . ASP A 1 751 ? -12.453 27.242 -3.135 1.00 78.75 751 ASP A C 1
ATOM 6230 O O . ASP A 1 751 ? -13.230 26.294 -3.040 1.00 78.75 751 ASP A O 1
ATOM 6234 N N . TYR A 1 752 ? -11.649 27.585 -2.124 1.00 82.38 752 TYR A N 1
ATOM 6235 C CA . TYR A 1 752 ? -11.549 26.792 -0.898 1.00 82.38 752 TYR A CA 1
ATOM 6236 C C . TYR A 1 752 ? -12.880 26.677 -0.139 1.00 82.38 752 TYR A C 1
ATOM 6238 O O . TYR A 1 752 ? -13.176 25.611 0.395 1.00 82.38 752 TYR A O 1
ATOM 6246 N N . PHE A 1 753 ? -13.696 27.741 -0.093 1.00 88.88 753 PHE A N 1
ATOM 6247 C CA . PHE A 1 753 ? -14.986 27.706 0.600 1.00 88.88 753 PHE A CA 1
ATOM 6248 C C . PHE A 1 753 ? -15.937 26.779 -0.144 1.00 88.88 753 PHE A C 1
ATOM 6250 O O . PHE A 1 753 ? -16.545 25.915 0.475 1.00 88.88 753 PHE A O 1
ATOM 6257 N N . SER A 1 754 ? -16.008 26.918 -1.471 1.00 82.94 754 SER A N 1
ATOM 6258 C CA . SER A 1 754 ? -16.867 26.078 -2.307 1.00 82.94 754 SER A CA 1
ATOM 6259 C C . SER A 1 754 ? -16.530 24.588 -2.178 1.00 82.94 754 SER A C 1
ATOM 6261 O O . SER A 1 754 ? -17.430 23.751 -2.118 1.00 82.94 754 SER A O 1
ATOM 6263 N N . ILE A 1 755 ? -15.239 24.253 -2.063 1.00 80.44 755 ILE A N 1
ATOM 6264 C CA . ILE A 1 755 ? -14.780 22.878 -1.864 1.00 80.44 755 ILE A CA 1
ATOM 6265 C C . ILE A 1 755 ? -15.150 22.391 -0.457 1.00 80.44 755 ILE A C 1
ATOM 6267 O O . ILE A 1 755 ? -15.712 21.305 -0.345 1.00 80.44 755 ILE A O 1
ATOM 6271 N N . MET A 1 756 ? -14.885 23.175 0.598 1.00 91.19 756 MET A N 1
ATOM 6272 C CA . MET A 1 756 ? -15.247 22.796 1.974 1.00 91.19 756 MET A CA 1
ATOM 6273 C C . MET A 1 756 ? -16.757 22.610 2.146 1.00 91.19 756 MET A C 1
ATOM 6275 O O . MET A 1 756 ? -17.175 21.581 2.661 1.00 91.19 756 MET A O 1
ATOM 6279 N N . ASP A 1 757 ? -17.571 23.564 1.687 1.00 91.00 757 ASP A N 1
ATOM 6280 C CA . ASP A 1 757 ? -19.038 23.499 1.755 1.00 91.00 757 ASP A CA 1
ATOM 6281 C C . ASP A 1 757 ? -19.575 22.267 1.012 1.00 91.00 757 ASP A C 1
ATOM 6283 O O . ASP A 1 757 ? -20.439 21.562 1.533 1.00 91.00 757 ASP A O 1
ATOM 6287 N N . ARG A 1 758 ? -19.014 21.935 -0.160 1.00 87.50 758 ARG A N 1
ATOM 6288 C CA . ARG A 1 758 ? -19.359 20.701 -0.880 1.00 87.50 758 ARG A CA 1
ATOM 6289 C C . ARG A 1 758 ? -19.020 19.449 -0.066 1.00 87.50 758 ARG A C 1
ATOM 6291 O O . ARG A 1 758 ? -19.893 18.611 0.122 1.00 87.50 758 ARG A O 1
ATOM 6298 N N . LEU A 1 759 ? -17.789 19.336 0.440 1.00 86.56 759 LEU A N 1
ATOM 6299 C CA . LEU A 1 759 ? -17.356 18.177 1.233 1.00 86.56 759 LEU A CA 1
ATOM 6300 C C . LEU A 1 759 ? -18.217 18.011 2.499 1.00 86.56 759 LEU A C 1
ATOM 6302 O O . LEU A 1 759 ? -18.667 16.912 2.803 1.00 86.56 759 LEU A O 1
ATOM 6306 N N . ILE A 1 760 ? -18.512 19.103 3.207 1.00 92.56 760 ILE A N 1
ATOM 6307 C CA . ILE A 1 760 ? -19.390 19.094 4.386 1.00 92.56 760 ILE A CA 1
ATOM 6308 C C . ILE A 1 760 ? -20.801 18.615 4.013 1.00 92.56 760 ILE A C 1
ATOM 6310 O O . ILE A 1 760 ? -21.362 17.754 4.692 1.00 92.56 760 ILE A O 1
ATOM 6314 N N . LYS A 1 761 ? -21.371 19.102 2.905 1.00 86.38 761 LYS A N 1
ATOM 6315 C CA . LYS A 1 761 ? -22.677 18.636 2.409 1.00 86.38 761 LYS A CA 1
ATOM 6316 C C . LYS A 1 761 ? -22.675 17.152 2.058 1.00 86.38 761 LYS A C 1
ATOM 6318 O O . LYS A 1 761 ? -23.663 16.473 2.325 1.00 86.38 761 LYS A O 1
ATOM 6323 N N . ASP A 1 762 ? -21.589 16.641 1.494 1.00 79.31 762 ASP A N 1
ATOM 6324 C CA . ASP A 1 762 ? -21.453 15.220 1.177 1.00 79.31 762 ASP A CA 1
ATOM 6325 C C . ASP A 1 762 ? -21.341 14.351 2.445 1.00 79.31 762 ASP A C 1
ATOM 6327 O O . ASP A 1 762 ? -21.831 13.221 2.457 1.00 79.31 762 ASP A O 1
ATOM 6331 N N . LEU A 1 763 ? -20.786 14.873 3.547 1.00 83.00 763 LEU A N 1
ATOM 6332 C CA . LEU A 1 763 ? -20.812 14.204 4.859 1.00 83.00 763 LEU A CA 1
ATOM 6333 C C . LEU A 1 763 ? -22.219 14.163 5.477 1.00 83.00 763 LEU A C 1
ATOM 6335 O O . LEU A 1 763 ? -22.583 13.156 6.087 1.00 83.00 763 LEU A O 1
ATOM 6339 N N . HIS A 1 764 ? -23.012 15.223 5.287 1.00 81.00 764 HIS A N 1
ATOM 6340 C CA . HIS A 1 764 ? -24.413 15.294 5.727 1.00 81.00 764 HIS A CA 1
ATOM 6341 C C . HIS A 1 764 ? -25.346 14.384 4.927 1.00 81.00 764 HIS A C 1
ATOM 6343 O O . HIS A 1 764 ? -26.390 13.977 5.429 1.00 81.00 764 HIS A O 1
ATOM 6349 N N . GLN A 1 765 ? -24.996 14.046 3.684 1.00 71.25 765 GLN A N 1
ATOM 6350 C CA . GLN A 1 765 ? -25.732 13.016 2.960 1.00 71.25 765 GLN A CA 1
ATOM 6351 C C . GLN A 1 765 ? -25.600 11.697 3.726 1.00 71.25 765 GLN A C 1
ATOM 6353 O O . GLN A 1 765 ? -24.508 11.330 4.174 1.00 71.25 765 GLN A O 1
ATOM 6358 N N . ASP A 1 766 ? -26.699 10.968 3.890 1.00 56.84 766 ASP A N 1
ATOM 6359 C CA . ASP A 1 766 ? -26.635 9.627 4.457 1.00 56.84 766 ASP A CA 1
ATOM 6360 C C . ASP A 1 766 ? -25.621 8.777 3.687 1.00 56.84 766 ASP A C 1
ATOM 6362 O O . ASP A 1 766 ? -25.429 8.948 2.474 1.00 56.84 766 ASP A O 1
ATOM 6366 N N . ASP A 1 767 ? -24.921 7.891 4.403 1.00 51.84 767 ASP A N 1
ATOM 6367 C CA . ASP A 1 767 ? -24.172 6.823 3.745 1.00 51.84 767 ASP A CA 1
ATOM 6368 C C . ASP A 1 767 ? -25.149 6.163 2.794 1.00 51.84 767 ASP A C 1
ATOM 6370 O O . ASP A 1 767 ? -26.291 5.907 3.176 1.00 51.84 767 ASP A O 1
ATOM 6374 N N . LEU A 1 768 ? -24.749 5.991 1.541 1.00 50.66 768 LEU A N 1
ATOM 6375 C CA . LEU A 1 768 ? -25.614 5.497 0.485 1.00 50.66 768 LEU A CA 1
ATOM 6376 C C . LEU A 1 768 ? -26.176 4.103 0.840 1.00 50.66 768 LEU A C 1
ATOM 6378 O O . LEU A 1 768 ? -25.650 3.072 0.456 1.00 50.66 768 LEU A O 1
ATOM 6382 N N . ASN A 1 769 ? -27.290 4.122 1.569 1.00 62.53 769 ASN A N 1
ATOM 6383 C CA . ASN A 1 769 ? -28.563 3.501 1.293 1.00 62.53 769 ASN A CA 1
ATOM 6384 C C . ASN A 1 769 ? -28.466 1.974 1.102 1.00 62.53 769 ASN A C 1
ATOM 6386 O O . ASN A 1 769 ? -28.516 1.467 -0.013 1.00 62.53 769 ASN A O 1
ATOM 6390 N N . LEU A 1 770 ? -28.391 1.215 2.207 1.00 69.56 770 LEU A N 1
ATOM 6391 C CA . LEU A 1 770 ? -28.594 -0.248 2.199 1.00 69.56 770 LEU A CA 1
ATOM 6392 C C . LEU A 1 770 ? -29.830 -0.636 1.374 1.00 69.56 770 LEU A C 1
ATOM 6394 O O . LEU A 1 770 ? -29.817 -1.632 0.659 1.00 69.56 770 LEU A O 1
ATOM 6398 N N . GLU A 1 771 ? -30.881 0.182 1.442 1.00 74.38 771 GLU A N 1
ATOM 6399 C CA . GLU A 1 771 ? -32.100 0.008 0.658 1.00 74.38 771 GLU A CA 1
ATOM 6400 C C . GLU A 1 771 ? -31.870 0.240 -0.842 1.00 74.38 771 GLU A C 1
ATOM 6402 O O . GLU A 1 771 ? -32.415 -0.471 -1.678 1.00 74.38 771 GLU A O 1
ATOM 6407 N N . TYR A 1 772 ? -31.003 1.177 -1.218 1.00 79.38 772 TYR A N 1
ATOM 6408 C CA . TYR A 1 772 ? -30.571 1.347 -2.604 1.00 79.38 772 TYR A CA 1
ATOM 6409 C C . TYR A 1 772 ? -29.801 0.137 -3.125 1.00 79.38 772 TYR A C 1
ATOM 6411 O O . TYR A 1 772 ? -30.105 -0.337 -4.217 1.00 79.38 772 TYR A O 1
ATOM 6419 N N . ILE A 1 773 ? -28.847 -0.383 -2.344 1.00 82.38 773 ILE A N 1
ATOM 6420 C CA . ILE A 1 773 ? -28.062 -1.569 -2.719 1.00 82.38 773 ILE A CA 1
ATOM 6421 C C . ILE A 1 773 ? -29.001 -2.764 -2.893 1.00 82.38 773 ILE A C 1
ATOM 6423 O O . ILE A 1 773 ? -28.990 -3.400 -3.945 1.00 82.38 773 ILE A O 1
ATOM 6427 N N . LYS A 1 774 ? -29.887 -3.002 -1.914 1.00 85.50 774 LYS A N 1
ATOM 6428 C CA . LYS A 1 774 ? -30.944 -4.021 -1.992 1.00 85.50 774 LYS A CA 1
ATOM 6429 C C . LYS A 1 774 ? -31.772 -3.883 -3.261 1.00 85.50 774 LYS A C 1
ATOM 6431 O O . LYS A 1 774 ? -31.960 -4.871 -3.964 1.00 85.50 774 LYS A O 1
ATOM 6436 N N . ASN A 1 775 ? -32.234 -2.673 -3.571 1.00 85.62 775 ASN A N 1
ATOM 6437 C CA . ASN A 1 775 ? -33.071 -2.407 -4.738 1.00 85.62 775 ASN A CA 1
ATOM 6438 C C . ASN A 1 775 ? -32.327 -2.610 -6.061 1.00 85.62 775 ASN A C 1
ATOM 6440 O O . ASN A 1 775 ? -32.885 -3.195 -6.989 1.00 85.62 775 ASN A O 1
ATOM 6444 N N . ILE A 1 776 ? -31.069 -2.176 -6.167 1.00 89.00 776 ILE A N 1
ATOM 6445 C CA . ILE A 1 776 ? -30.259 -2.432 -7.363 1.00 89.00 776 ILE A CA 1
ATOM 6446 C C . ILE A 1 776 ? -30.014 -3.926 -7.538 1.00 89.00 776 ILE A C 1
ATOM 6448 O O . ILE A 1 776 ? -30.247 -4.444 -8.628 1.00 89.00 776 ILE A O 1
ATOM 6452 N N . PHE A 1 777 ? -29.599 -4.629 -6.486 1.00 91.62 777 PHE A N 1
ATOM 6453 C CA . PHE A 1 777 ? -29.324 -6.061 -6.573 1.00 91.62 777 PHE A CA 1
ATOM 6454 C C . PHE A 1 777 ? -30.594 -6.861 -6.871 1.00 91.62 777 PHE A C 1
ATOM 6456 O O . PHE A 1 777 ? -30.546 -7.753 -7.714 1.00 91.62 777 PHE A O 1
ATOM 6463 N N . ASN A 1 778 ? -31.745 -6.488 -6.296 1.00 89.81 778 ASN A N 1
ATOM 6464 C CA . ASN A 1 778 ? -33.045 -7.082 -6.626 1.00 89.81 778 ASN A CA 1
ATOM 6465 C C . ASN A 1 778 ? -33.355 -6.986 -8.126 1.00 89.81 778 ASN A C 1
ATOM 6467 O O . ASN A 1 778 ? -33.755 -7.975 -8.733 1.00 89.81 778 ASN A O 1
ATOM 6471 N N . ASN A 1 779 ? -33.099 -5.837 -8.760 1.00 89.06 779 ASN A N 1
ATOM 6472 C CA . ASN A 1 779 ? -33.320 -5.681 -10.203 1.00 89.06 779 ASN A CA 1
ATOM 6473 C C . ASN A 1 779 ? -32.427 -6.611 -11.047 1.00 89.06 779 ASN A C 1
ATOM 6475 O O . ASN A 1 779 ? -32.820 -7.031 -12.143 1.00 89.06 779 ASN A O 1
ATOM 6479 N N . MET A 1 780 ? -31.244 -6.953 -10.534 1.00 91.88 780 MET A N 1
ATOM 6480 C CA . MET A 1 780 ? -30.291 -7.835 -11.205 1.00 91.88 780 MET A CA 1
ATOM 6481 C C . MET A 1 780 ? -30.629 -9.322 -11.049 1.00 91.88 780 MET A C 1
ATOM 6483 O O . MET A 1 780 ? -30.212 -10.095 -11.905 1.00 91.88 780 MET A O 1
ATOM 6487 N N . ILE A 1 781 ? -31.429 -9.737 -10.054 1.00 91.62 781 ILE A N 1
ATOM 6488 C CA . ILE A 1 781 ? -31.836 -11.147 -9.858 1.00 91.62 781 ILE A CA 1
ATOM 6489 C C . ILE A 1 781 ? -32.570 -11.646 -11.105 1.00 91.62 781 ILE A C 1
ATOM 6491 O O . ILE A 1 781 ? -33.675 -11.174 -11.373 1.00 91.62 781 ILE A O 1
ATOM 6495 N N . PRO A 1 782 ? -31.998 -12.562 -11.906 1.00 88.31 782 PRO A N 1
ATOM 6496 C CA . PRO A 1 782 ? -32.529 -12.857 -13.229 1.00 88.31 782 PRO A CA 1
ATOM 6497 C C . PRO A 1 782 ? -33.739 -13.799 -13.224 1.00 88.31 782 PRO A C 1
ATOM 6499 O O . PRO A 1 782 ? -34.440 -13.890 -14.228 1.00 88.31 782 PRO A O 1
ATOM 6502 N N . TYR A 1 783 ? -33.999 -14.437 -12.087 1.00 91.75 783 TYR A N 1
ATOM 6503 C CA . TYR A 1 783 ? -35.004 -15.475 -11.904 1.00 91.75 783 TYR A CA 1
ATOM 6504 C C . TYR A 1 783 ? -36.339 -14.916 -11.407 1.00 91.75 783 TYR A C 1
ATOM 6506 O O . TYR A 1 783 ? -36.386 -13.959 -10.634 1.00 91.75 783 TYR A O 1
ATOM 6514 N N . LYS A 1 784 ? -37.427 -15.554 -11.829 1.00 90.94 784 LYS A N 1
ATOM 6515 C CA . LYS A 1 784 ? -38.785 -15.378 -11.306 1.00 90.94 784 LYS A CA 1
ATOM 6516 C C . LYS A 1 784 ? -39.115 -16.515 -10.337 1.00 90.94 784 LYS A C 1
ATOM 6518 O O . LYS A 1 784 ? -38.424 -17.525 -10.301 1.00 90.94 784 LYS A O 1
ATOM 6523 N N . GLU A 1 785 ? -40.216 -16.373 -9.603 1.00 92.38 785 GLU A N 1
ATOM 6524 C CA . GLU A 1 785 ? -40.769 -17.409 -8.708 1.00 92.38 785 GLU A CA 1
ATOM 6525 C C . GLU A 1 785 ? -40.791 -18.811 -9.359 1.00 92.38 785 GLU A C 1
ATOM 6527 O O . GLU A 1 785 ? -40.234 -19.761 -8.816 1.00 92.38 785 GLU A O 1
ATOM 6532 N N . ASP A 1 786 ? -41.309 -18.903 -10.587 1.00 91.44 786 ASP A N 1
ATOM 6533 C CA . ASP A 1 786 ? -41.432 -20.149 -11.360 1.00 91.44 786 ASP A CA 1
ATOM 6534 C C . ASP A 1 786 ? -40.075 -20.808 -11.712 1.00 91.44 786 ASP A C 1
ATOM 6536 O O . ASP A 1 786 ? -39.997 -22.024 -11.889 1.00 91.44 786 ASP A O 1
ATOM 6540 N N . ASP A 1 787 ? -38.983 -20.037 -11.784 1.00 91.94 787 ASP A N 1
ATOM 6541 C CA . ASP A 1 787 ? -37.641 -20.585 -12.031 1.00 91.94 787 ASP A CA 1
ATOM 6542 C C . ASP A 1 787 ? -37.104 -21.328 -10.797 1.00 91.94 787 ASP A C 1
ATOM 6544 O O . ASP A 1 787 ? -36.481 -22.384 -10.933 1.00 91.94 787 ASP A O 1
ATOM 6548 N N . TYR A 1 788 ? -37.379 -20.809 -9.594 1.00 94.00 788 TYR A N 1
ATOM 6549 C CA . TYR A 1 788 ? -37.063 -21.491 -8.334 1.00 94.00 788 TYR A CA 1
ATOM 6550 C C . TYR A 1 788 ? -37.928 -22.741 -8.164 1.00 94.00 788 TYR A C 1
ATOM 6552 O O . TYR A 1 788 ? -37.448 -23.802 -7.774 1.00 94.00 788 TYR A O 1
ATOM 6560 N N . ASP A 1 789 ? -39.203 -22.646 -8.506 1.00 94.12 789 ASP A N 1
ATOM 6561 C CA . ASP A 1 789 ? -40.146 -23.752 -8.393 1.00 94.12 789 ASP A CA 1
ATOM 6562 C C . ASP A 1 789 ? -39.759 -24.931 -9.305 1.00 94.12 789 ASP A C 1
ATOM 6564 O O . ASP A 1 789 ? -39.687 -26.081 -8.863 1.00 94.12 789 ASP A O 1
ATOM 6568 N N . LYS A 1 790 ? -39.387 -24.662 -10.560 1.00 91.88 790 LYS A N 1
ATOM 6569 C CA . LYS A 1 790 ? -38.959 -25.694 -11.523 1.00 91.88 790 LYS A CA 1
ATOM 6570 C C . LYS A 1 790 ? -37.601 -26.331 -11.220 1.00 91.88 790 LYS A C 1
ATOM 6572 O O . LYS A 1 790 ? -37.234 -27.311 -11.879 1.00 91.88 790 LYS A O 1
ATOM 6577 N N . TYR A 1 791 ? -36.829 -25.779 -10.289 1.00 94.19 791 TYR A N 1
ATOM 6578 C CA . TYR A 1 791 ? -35.520 -26.310 -9.937 1.00 94.19 791 TYR A CA 1
ATOM 6579 C C . TYR A 1 791 ? -35.643 -27.490 -8.961 1.00 94.19 791 TYR A C 1
ATOM 6581 O O . TYR A 1 791 ? -36.349 -27.422 -7.957 1.00 94.19 791 TYR A O 1
ATOM 6589 N N . ASP A 1 792 ? -34.925 -28.584 -9.231 1.00 94.06 792 ASP A N 1
ATOM 6590 C CA . ASP A 1 792 ? -34.868 -29.726 -8.312 1.00 94.06 792 ASP A CA 1
ATOM 6591 C C . ASP A 1 792 ? -33.896 -29.444 -7.158 1.00 94.06 792 ASP A C 1
ATOM 6593 O O . ASP A 1 792 ? -32.680 -29.605 -7.287 1.00 94.06 792 ASP A O 1
ATOM 6597 N N . PHE A 1 793 ? -34.451 -29.041 -6.014 1.00 95.19 793 PHE A N 1
ATOM 6598 C CA . PHE A 1 793 ? -33.699 -28.817 -4.781 1.00 95.19 793 PHE A CA 1
ATOM 6599 C C . PHE A 1 793 ? -33.326 -30.105 -4.033 1.00 95.19 793 PHE A C 1
ATOM 6601 O O . PHE A 1 793 ? -32.449 -30.059 -3.174 1.00 95.19 793 PHE A O 1
ATOM 6608 N N . HIS A 1 794 ? -33.955 -31.251 -4.318 1.00 92.12 794 HIS A N 1
ATOM 6609 C CA . HIS A 1 794 ? -33.741 -32.479 -3.537 1.00 92.12 794 HIS A CA 1
ATOM 6610 C C . HIS A 1 794 ? -32.365 -33.093 -3.798 1.00 92.12 794 HIS A C 1
ATOM 6612 O O . HIS A 1 794 ? -31.777 -33.706 -2.908 1.00 92.12 794 HIS A O 1
ATOM 6618 N N . THR A 1 795 ? -31.845 -32.906 -5.010 1.00 93.94 795 THR A N 1
ATOM 6619 C CA . THR A 1 795 ? -30.509 -33.364 -5.411 1.00 93.94 795 THR A CA 1
ATOM 6620 C C . THR A 1 795 ? -29.467 -32.245 -5.413 1.00 93.94 795 THR A C 1
ATOM 6622 O O . THR A 1 795 ? -28.325 -32.462 -5.815 1.00 93.94 795 THR A O 1
ATOM 6625 N N . ALA A 1 796 ? -29.843 -31.040 -4.978 1.00 95.50 796 ALA A N 1
ATOM 6626 C CA . ALA A 1 796 ? -28.990 -29.867 -5.061 1.00 95.50 796 ALA A CA 1
ATOM 6627 C C . ALA A 1 796 ? -27.901 -29.852 -3.981 1.00 95.50 796 ALA A C 1
ATOM 6629 O O . ALA A 1 796 ? -28.148 -30.149 -2.813 1.00 95.50 796 ALA A O 1
ATOM 6630 N N . GLN A 1 797 ? -26.699 -29.435 -4.371 1.00 94.62 797 GLN A N 1
ATOM 6631 C CA . GLN A 1 797 ? -25.569 -29.208 -3.474 1.00 94.62 797 GLN A CA 1
ATOM 6632 C C . GLN A 1 797 ? -24.981 -27.820 -3.704 1.00 94.62 797 GLN A C 1
ATOM 6634 O O . GLN A 1 797 ? -24.929 -27.342 -4.838 1.00 94.62 797 GLN A O 1
ATOM 6639 N N . ILE A 1 798 ? -24.515 -27.183 -2.631 1.00 95.44 798 ILE A N 1
ATOM 6640 C CA . ILE A 1 798 ? -23.763 -25.931 -2.715 1.00 95.44 798 ILE A CA 1
ATOM 6641 C C . ILE A 1 798 ? -22.409 -26.228 -3.362 1.00 95.44 798 ILE A C 1
ATOM 6643 O O . ILE A 1 798 ? -21.664 -27.069 -2.865 1.00 95.44 798 ILE A O 1
ATOM 6647 N N . ILE A 1 799 ? -22.074 -25.519 -4.441 1.00 95.44 799 ILE A N 1
ATOM 6648 C CA . ILE A 1 799 ? -20.780 -25.671 -5.122 1.00 95.44 799 ILE A CA 1
ATOM 6649 C C . ILE A 1 799 ? -19.764 -24.622 -4.672 1.00 95.44 799 ILE A C 1
ATOM 6651 O O . ILE A 1 799 ? -18.595 -24.946 -4.470 1.00 95.44 799 ILE A O 1
ATOM 6655 N N . PHE A 1 800 ? -20.204 -23.383 -4.461 1.00 96.06 800 PHE A N 1
ATOM 6656 C CA . PHE A 1 800 ? -19.413 -22.298 -3.887 1.00 96.06 800 PHE A CA 1
ATOM 6657 C C . PHE A 1 800 ? -20.331 -21.175 -3.394 1.00 96.06 800 PHE A C 1
ATOM 6659 O O . PHE A 1 800 ? -21.519 -21.146 -3.716 1.00 96.06 800 PHE A O 1
ATOM 6666 N N . GLY A 1 801 ? -19.779 -20.226 -2.650 1.00 96.62 801 GLY A N 1
ATOM 6667 C CA . GLY A 1 801 ? -20.480 -19.016 -2.248 1.00 96.62 801 GLY A CA 1
ATOM 6668 C C . GLY A 1 801 ? -19.609 -18.073 -1.433 1.00 96.62 801 GLY A C 1
ATOM 6669 O O . GLY A 1 801 ? -18.394 -18.267 -1.316 1.00 96.62 801 GLY A O 1
ATOM 6670 N N . LYS A 1 802 ? -20.241 -17.051 -0.863 1.00 96.62 802 LYS A N 1
ATOM 6671 C CA . LYS A 1 802 ? -19.635 -16.099 0.060 1.00 96.62 802 LYS A CA 1
ATOM 6672 C C . LYS A 1 802 ? -20.589 -15.677 1.173 1.00 96.62 802 LYS A C 1
ATOM 6674 O O . LYS A 1 802 ? -21.811 -15.681 1.022 1.00 96.62 802 LYS A O 1
ATOM 6679 N N . ARG A 1 803 ? -19.990 -15.222 2.269 1.00 96.62 803 ARG A N 1
ATOM 6680 C CA . ARG A 1 803 ? -20.596 -14.315 3.246 1.00 96.62 803 ARG A CA 1
ATOM 6681 C C . ARG A 1 803 ? -19.773 -13.041 3.278 1.00 96.62 803 ARG A C 1
ATOM 6683 O O . ARG A 1 803 ? -18.552 -13.114 3.378 1.00 96.62 803 ARG A O 1
ATOM 6690 N N . GLU A 1 804 ? -20.408 -11.885 3.190 1.00 94.69 804 GLU A N 1
ATOM 6691 C CA . GLU A 1 804 ? -19.705 -10.601 3.164 1.00 94.69 804 GLU A CA 1
ATOM 6692 C C . GLU A 1 804 ? -20.369 -9.617 4.130 1.00 94.69 804 GLU A C 1
ATOM 6694 O O . GLU A 1 804 ? -21.552 -9.304 4.004 1.00 94.69 804 GLU A O 1
ATOM 6699 N N . LYS A 1 805 ? -19.621 -9.163 5.139 1.00 90.12 805 LYS A N 1
ATOM 6700 C CA . LYS A 1 805 ? -20.103 -8.219 6.153 1.00 90.12 805 LYS A CA 1
ATOM 6701 C C . LYS A 1 805 ? -20.156 -6.818 5.558 1.00 90.12 805 LYS A C 1
ATOM 6703 O O . LYS A 1 805 ? -19.132 -6.286 5.139 1.00 90.12 805 LYS A O 1
ATOM 6708 N N . ILE A 1 806 ? -21.345 -6.220 5.565 1.00 82.06 806 ILE A N 1
ATOM 6709 C CA . ILE A 1 806 ? -21.591 -4.878 5.024 1.00 82.06 806 ILE A CA 1
ATOM 6710 C C . ILE A 1 806 ? -21.422 -3.823 6.117 1.00 82.06 806 ILE A C 1
ATOM 6712 O O . ILE A 1 806 ? -20.839 -2.771 5.882 1.00 82.06 806 ILE A O 1
ATOM 6716 N N . ASN A 1 807 ? -21.914 -4.116 7.321 1.00 73.31 807 ASN A N 1
ATOM 6717 C CA . ASN A 1 807 ? -21.705 -3.326 8.535 1.00 73.31 807 ASN A CA 1
ATOM 6718 C C . ASN A 1 807 ? -21.910 -4.213 9.776 1.00 73.31 807 ASN A C 1
ATOM 6720 O O . ASN A 1 807 ? -22.134 -5.415 9.648 1.00 73.31 807 ASN A O 1
ATOM 6724 N N . ASP A 1 808 ? -21.886 -3.623 10.972 1.00 69.38 808 ASP A N 1
ATOM 6725 C CA . ASP A 1 808 ? -22.034 -4.345 12.247 1.00 69.38 808 ASP A CA 1
ATOM 6726 C C . ASP A 1 808 ? -23.371 -5.086 12.414 1.00 69.38 808 ASP A C 1
ATOM 6728 O O . ASP A 1 808 ? -23.491 -5.967 13.266 1.00 69.38 808 ASP A O 1
ATOM 6732 N N . ASN A 1 809 ? -24.382 -4.749 11.611 1.00 74.62 809 ASN A N 1
ATOM 6733 C CA . ASN A 1 809 ? -25.720 -5.327 11.702 1.00 74.62 809 ASN A CA 1
ATOM 6734 C C . ASN A 1 809 ? -26.043 -6.289 10.556 1.00 74.62 809 ASN A C 1
ATOM 6736 O O . ASN A 1 809 ? -26.854 -7.191 10.754 1.00 74.62 809 ASN A O 1
ATOM 6740 N N . PHE A 1 810 ? -25.446 -6.110 9.376 1.00 85.25 810 PHE A N 1
ATOM 6741 C CA . PHE A 1 810 ? -25.837 -6.827 8.164 1.00 85.25 810 PHE A CA 1
ATOM 6742 C C . PHE A 1 810 ? -24.656 -7.475 7.445 1.00 85.25 810 PHE A C 1
ATOM 6744 O O . PHE A 1 810 ? -23.637 -6.836 7.179 1.00 85.25 810 PHE A O 1
ATOM 6751 N N . GLU A 1 811 ? -24.847 -8.728 7.048 1.00 92.38 811 GLU A N 1
ATOM 6752 C CA . GLU A 1 811 ? -24.027 -9.421 6.054 1.00 92.38 811 GLU A CA 1
ATOM 6753 C C . GLU A 1 811 ? -24.895 -9.823 4.856 1.00 92.38 811 GLU A C 1
ATOM 6755 O O . GLU A 1 811 ? -26.108 -10.001 4.986 1.00 92.38 811 GLU A O 1
ATOM 6760 N N . ILE A 1 812 ? -24.281 -9.966 3.688 1.00 94.62 812 ILE A N 1
ATOM 6761 C CA . ILE A 1 812 ? -24.903 -10.588 2.522 1.00 94.62 812 ILE A CA 1
ATOM 6762 C C . ILE A 1 812 ? -24.415 -12.035 2.413 1.00 94.62 812 ILE A C 1
ATOM 6764 O O . ILE A 1 812 ? -23.241 -12.328 2.660 1.00 94.62 812 ILE A O 1
ATOM 6768 N N . ILE A 1 813 ? -25.316 -12.940 2.050 1.00 96.56 813 ILE A N 1
ATOM 6769 C CA . ILE A 1 813 ? -25.041 -14.354 1.814 1.00 96.56 813 ILE A CA 1
ATOM 6770 C C . ILE A 1 813 ? -25.431 -14.658 0.375 1.00 96.56 813 ILE A C 1
ATOM 6772 O O . ILE A 1 813 ? -26.577 -14.468 -0.028 1.00 96.56 813 ILE A O 1
ATOM 6776 N N . GLU A 1 814 ? -24.471 -15.131 -0.407 1.00 96.75 814 GLU A N 1
ATOM 6777 C CA . GLU A 1 814 ? -24.695 -15.490 -1.803 1.00 96.75 814 GLU A CA 1
ATOM 6778 C C . GLU A 1 814 ? -24.008 -16.812 -2.088 1.00 96.75 814 GLU A C 1
ATOM 6780 O O . GLU A 1 814 ? -22.913 -17.071 -1.594 1.00 96.75 814 GLU A O 1
ATOM 6785 N N . PHE A 1 815 ? -24.651 -17.681 -2.853 1.00 97.12 815 PHE A N 1
ATOM 6786 C CA . PHE A 1 815 ? -24.101 -18.993 -3.145 1.00 97.12 815 PHE A CA 1
ATOM 6787 C C . PHE A 1 815 ? -24.697 -19.576 -4.415 1.00 97.12 815 PHE A C 1
ATOM 6789 O O . PHE A 1 815 ? -25.755 -19.178 -4.899 1.00 97.12 815 PHE A O 1
ATOM 6796 N N . CYS A 1 816 ? -23.980 -20.542 -4.959 1.00 96.56 816 CYS A N 1
ATOM 6797 C CA . CYS A 1 816 ? -24.342 -21.266 -6.152 1.00 96.56 816 CYS A CA 1
ATOM 6798 C C . CYS A 1 816 ? -24.646 -22.716 -5.777 1.00 96.56 816 CYS A C 1
ATOM 6800 O O . CYS A 1 816 ? -23.876 -23.345 -5.042 1.00 96.56 816 CYS A O 1
ATOM 6802 N N . ILE A 1 817 ? -25.760 -23.244 -6.283 1.00 96.31 817 ILE A N 1
ATOM 6803 C CA . ILE A 1 817 ? -26.136 -24.649 -6.127 1.00 96.31 817 ILE A CA 1
ATOM 6804 C C . ILE A 1 817 ? -26.169 -25.356 -7.477 1.00 96.31 817 ILE A C 1
ATOM 6806 O O . ILE A 1 817 ? -26.454 -24.747 -8.509 1.00 96.31 817 ILE A O 1
ATOM 6810 N N . LYS A 1 818 ? -25.894 -26.659 -7.452 1.00 95.38 818 LYS A N 1
ATOM 6811 C CA . LYS A 1 818 ? -25.917 -27.534 -8.622 1.00 95.38 818 LYS A CA 1
ATOM 6812 C C . LYS A 1 818 ? -26.655 -28.828 -8.304 1.00 95.38 818 LYS A C 1
ATOM 6814 O O . LYS A 1 818 ? -26.434 -29.402 -7.241 1.00 95.38 818 LYS A O 1
ATOM 6819 N N . ASN A 1 819 ? -27.527 -29.271 -9.204 1.00 93.81 819 ASN A N 1
ATOM 6820 C CA . ASN A 1 819 ? -28.275 -30.523 -9.066 1.00 93.81 819 ASN A CA 1
ATOM 6821 C C . ASN A 1 819 ? -27.672 -31.656 -9.923 1.00 93.81 819 ASN A C 1
ATOM 6823 O O . ASN A 1 819 ? -26.719 -31.442 -10.682 1.00 93.81 819 ASN A O 1
ATOM 6827 N N . ASN A 1 820 ? -28.240 -32.863 -9.835 1.00 91.19 820 ASN A N 1
ATOM 6828 C CA . ASN A 1 820 ? -27.740 -34.037 -10.569 1.00 91.19 820 ASN A CA 1
ATOM 6829 C C . ASN A 1 820 ? -27.844 -33.917 -12.104 1.00 91.19 820 ASN A C 1
ATOM 6831 O O . ASN A 1 820 ? -27.087 -34.573 -12.817 1.00 91.19 820 ASN A O 1
ATOM 6835 N N . ASP A 1 821 ? -28.706 -33.034 -12.621 1.00 87.38 821 ASP A N 1
ATOM 6836 C CA . ASP A 1 821 ? -28.819 -32.728 -14.058 1.00 87.38 821 ASP A CA 1
ATOM 6837 C C . ASP A 1 821 ? -27.747 -31.732 -14.545 1.00 87.38 821 ASP A C 1
ATOM 6839 O O . ASP A 1 821 ? -27.830 -31.214 -15.662 1.00 87.38 821 ASP A O 1
ATOM 6843 N N . ASN A 1 822 ? -26.764 -31.398 -13.701 1.00 85.31 822 ASN A N 1
ATOM 6844 C CA . ASN A 1 822 ? -25.798 -30.317 -13.909 1.00 85.31 822 ASN A CA 1
ATOM 6845 C C . ASN A 1 822 ? -26.428 -28.924 -14.104 1.00 85.31 822 ASN A C 1
ATOM 6847 O O . ASN A 1 822 ? -25.751 -28.014 -14.586 1.00 85.31 822 ASN A O 1
ATOM 6851 N N . LYS A 1 823 ? -27.698 -28.723 -13.723 1.00 89.62 823 LYS A N 1
ATOM 6852 C CA . LYS A 1 823 ? -28.305 -27.387 -13.726 1.00 89.62 823 LYS A CA 1
ATOM 6853 C C . LYS A 1 823 ? -27.735 -26.587 -12.566 1.00 89.62 823 LYS A C 1
ATOM 6855 O O . LYS A 1 823 ? -27.562 -27.125 -11.475 1.00 89.62 823 LYS A O 1
ATOM 6860 N N . ILE A 1 824 ? -27.456 -25.315 -12.826 1.00 93.56 824 ILE A N 1
ATOM 6861 C CA . ILE A 1 824 ? -26.923 -24.376 -11.847 1.00 93.56 824 ILE A CA 1
ATOM 6862 C C . ILE A 1 824 ? -28.025 -23.383 -11.488 1.00 93.56 824 ILE A C 1
ATOM 6864 O O . ILE A 1 824 ? -28.734 -22.909 -12.373 1.00 93.56 824 ILE A O 1
ATOM 6868 N N . LEU A 1 825 ? -28.148 -23.052 -10.204 1.00 95.19 825 LEU A N 1
ATOM 6869 C CA . LEU A 1 825 ? -28.986 -21.956 -9.735 1.00 95.19 825 LEU A CA 1
ATOM 6870 C C . LEU A 1 825 ? -28.175 -21.045 -8.812 1.00 95.19 825 LEU A C 1
ATOM 6872 O O . LEU A 1 825 ? -27.504 -21.505 -7.887 1.00 95.19 825 LEU A O 1
ATOM 6876 N N . LEU A 1 826 ? -28.240 -19.742 -9.081 1.00 95.69 826 LEU A N 1
ATOM 6877 C CA . LEU A 1 826 ? -27.559 -18.719 -8.290 1.00 95.69 826 LEU A CA 1
ATOM 6878 C C . LEU A 1 826 ? -28.534 -18.130 -7.274 1.00 95.69 826 LEU A C 1
ATOM 6880 O O . LEU A 1 826 ? -29.579 -17.599 -7.648 1.00 95.69 826 LEU A O 1
ATOM 6884 N N . ILE A 1 827 ? -28.174 -18.202 -5.997 1.00 95.56 827 ILE A N 1
ATOM 6885 C CA . ILE A 1 827 ? -28.908 -17.584 -4.898 1.00 95.56 827 ILE A CA 1
ATOM 6886 C C . ILE A 1 827 ? -28.127 -16.340 -4.473 1.00 95.56 827 ILE A C 1
ATOM 6888 O O . ILE A 1 827 ? -27.052 -16.437 -3.881 1.00 95.56 827 ILE A O 1
ATOM 6892 N N . SER A 1 828 ? -28.648 -15.166 -4.815 1.00 92.75 828 SER A N 1
ATOM 6893 C CA . SER A 1 828 ? -28.012 -13.868 -4.568 1.00 92.75 828 SER A CA 1
ATOM 6894 C C . SER A 1 828 ? -28.900 -12.948 -3.733 1.00 92.75 828 SER A C 1
ATOM 6896 O O . SER A 1 828 ? -30.087 -13.213 -3.538 1.00 92.75 828 SER A O 1
ATOM 6898 N N . ASN A 1 829 ? -28.313 -11.853 -3.241 1.00 92.19 829 ASN A N 1
ATOM 6899 C CA . ASN A 1 829 ? -29.011 -10.804 -2.497 1.00 92.19 829 ASN A CA 1
ATOM 6900 C C . ASN A 1 829 ? -29.761 -11.265 -1.227 1.00 92.19 829 ASN A C 1
ATOM 6902 O O . ASN A 1 829 ? -30.792 -10.686 -0.878 1.00 92.19 829 ASN A O 1
ATOM 6906 N N . ILE A 1 830 ? -29.259 -12.282 -0.512 1.00 94.94 830 ILE A N 1
ATOM 6907 C CA . ILE A 1 830 ? -29.813 -12.667 0.796 1.00 94.94 830 ILE A CA 1
ATOM 6908 C C . ILE A 1 830 ? -29.131 -11.848 1.883 1.00 94.94 830 ILE A C 1
ATOM 6910 O O . ILE A 1 830 ? -27.923 -11.949 2.071 1.00 94.94 830 ILE A O 1
ATOM 6914 N N . TRP A 1 831 ? -29.896 -11.051 2.622 1.00 93.38 831 TRP A N 1
ATOM 6915 C CA . TRP A 1 831 ? -29.352 -10.221 3.698 1.00 93.38 831 TRP A CA 1
ATOM 6916 C C . TRP A 1 831 ? -29.585 -10.887 5.041 1.00 93.38 831 TRP A C 1
ATOM 6918 O O . TRP A 1 831 ? -30.721 -11.189 5.387 1.00 93.38 831 TRP A O 1
ATOM 6928 N N . TYR A 1 832 ? -28.537 -11.070 5.829 1.00 93.69 832 TYR A N 1
ATOM 6929 C CA . TYR A 1 832 ? -28.634 -11.621 7.171 1.00 93.69 832 TYR A CA 1
ATOM 6930 C C . TYR A 1 832 ? -28.397 -10.522 8.210 1.00 93.69 832 TYR A C 1
ATOM 6932 O O . TYR A 1 832 ? -27.333 -9.908 8.285 1.00 93.69 832 TYR A O 1
ATOM 6940 N N . ASP A 1 833 ? -29.436 -10.253 8.996 1.00 87.12 833 ASP A N 1
ATOM 6941 C CA . ASP A 1 833 ? -29.422 -9.355 10.147 1.00 87.12 833 ASP A CA 1
ATOM 6942 C C . ASP A 1 833 ? -28.777 -10.103 11.318 1.00 87.12 833 ASP A C 1
ATOM 6944 O O . ASP A 1 833 ? -29.401 -10.950 11.964 1.00 87.12 833 ASP A O 1
ATOM 6948 N N . MET A 1 834 ? -27.504 -9.806 11.568 1.00 84.88 834 MET A N 1
ATOM 6949 C CA . MET A 1 834 ? -26.679 -10.486 12.565 1.00 84.88 834 MET A CA 1
ATOM 6950 C C . MET A 1 834 ? -27.191 -10.257 13.991 1.00 84.88 834 MET A C 1
ATOM 6952 O O . MET A 1 834 ? -27.064 -11.141 14.841 1.00 84.88 834 MET A O 1
ATOM 6956 N N . LYS A 1 835 ? -27.805 -9.094 14.250 1.00 79.12 835 LYS A N 1
ATOM 6957 C CA . LYS A 1 835 ? -28.340 -8.722 15.566 1.00 79.12 835 LYS A CA 1
ATOM 6958 C C . LYS A 1 835 ? -29.585 -9.533 15.906 1.00 79.12 835 LYS A C 1
ATOM 6960 O O . LYS A 1 835 ? -29.688 -10.071 17.005 1.00 79.12 835 LYS A O 1
ATOM 6965 N N . ASN A 1 836 ? -30.517 -9.628 14.961 1.00 82.12 836 ASN A N 1
ATOM 6966 C CA . ASN A 1 836 ? -31.787 -10.329 15.154 1.00 82.12 836 ASN A CA 1
ATOM 6967 C C . ASN A 1 836 ? -31.747 -11.795 14.692 1.00 82.12 836 ASN A C 1
ATOM 6969 O O . ASN A 1 836 ? -32.736 -12.505 14.855 1.00 82.12 836 ASN A O 1
ATOM 6973 N N . LYS A 1 837 ? -30.618 -12.247 14.127 1.00 88.06 837 LYS A N 1
ATOM 6974 C CA . LYS A 1 837 ? -30.397 -13.595 13.580 1.00 88.06 837 LYS A CA 1
ATOM 6975 C C . LYS A 1 837 ? -31.473 -14.011 12.575 1.00 88.06 837 LYS A C 1
ATOM 6977 O O . LYS A 1 837 ? -32.025 -15.107 12.659 1.00 88.06 837 LYS A O 1
ATOM 6982 N N . ARG A 1 838 ? -31.794 -13.113 11.640 1.00 88.75 838 ARG A N 1
ATOM 6983 C CA . ARG A 1 838 ? -32.845 -13.321 10.631 1.00 88.75 838 ARG A CA 1
ATOM 6984 C C . ARG A 1 838 ? -32.337 -13.038 9.225 1.00 88.75 838 ARG A C 1
ATOM 6986 O O . ARG A 1 838 ? -31.606 -12.075 9.009 1.00 88.75 838 ARG A O 1
ATOM 6993 N N . SER A 1 839 ? -32.794 -13.841 8.277 1.00 91.88 839 SER A N 1
ATOM 6994 C CA . SER A 1 839 ? -32.533 -13.653 6.852 1.00 91.88 839 SER A CA 1
ATOM 6995 C C . SER A 1 839 ? -33.662 -12.852 6.203 1.00 91.88 839 SER A C 1
ATOM 6997 O O . SER A 1 839 ? -34.833 -13.008 6.547 1.00 91.88 839 SER A O 1
ATOM 6999 N N . ILE A 1 840 ? -33.306 -11.987 5.264 1.00 90.00 840 ILE A N 1
ATOM 7000 C CA . ILE A 1 840 ? -34.196 -11.152 4.464 1.00 90.00 840 ILE A CA 1
ATOM 7001 C C . ILE A 1 840 ? -33.999 -11.584 3.012 1.00 90.00 840 ILE A C 1
ATOM 7003 O O . ILE A 1 840 ? -32.875 -11.598 2.506 1.00 90.00 840 ILE A O 1
ATOM 7007 N N . PHE A 1 841 ? -35.102 -11.942 2.364 1.00 90.75 841 PHE A N 1
ATOM 7008 C CA . PHE A 1 841 ? -35.136 -12.540 1.032 1.00 90.75 841 PHE A CA 1
ATOM 7009 C C . PHE A 1 841 ? -35.784 -11.587 0.026 1.00 90.75 841 PHE A C 1
ATOM 7011 O O . PHE A 1 841 ? -36.547 -10.699 0.413 1.00 90.75 841 PHE A O 1
ATOM 7018 N N . SER A 1 842 ? -35.517 -11.798 -1.264 1.00 87.56 842 SER A N 1
ATOM 7019 C CA . SER A 1 842 ? -36.307 -11.168 -2.323 1.00 87.56 842 SER A CA 1
ATOM 7020 C C . SER A 1 842 ? -37.729 -11.740 -2.358 1.00 87.56 842 SER A C 1
ATOM 7022 O O . SER A 1 842 ? -37.996 -12.842 -1.864 1.00 87.56 842 SER A O 1
ATOM 7024 N N . ASN A 1 843 ? -38.656 -10.994 -2.961 1.00 86.12 843 ASN A N 1
ATOM 7025 C CA . ASN A 1 843 ? -40.056 -11.407 -3.054 1.00 86.12 843 ASN A CA 1
ATOM 7026 C C . ASN A 1 843 ? -40.226 -12.703 -3.860 1.00 86.12 843 ASN A C 1
ATOM 7028 O O . ASN A 1 843 ? -41.089 -13.512 -3.535 1.00 86.12 843 ASN A O 1
ATOM 7032 N N . GLU A 1 844 ? -39.413 -12.899 -4.896 1.00 88.75 844 GLU A N 1
ATOM 7033 C CA . GLU A 1 844 ? -39.439 -14.069 -5.774 1.00 88.75 844 GLU A CA 1
ATOM 7034 C C . GLU A 1 844 ? -39.057 -15.341 -5.011 1.00 88.75 844 GLU A C 1
ATOM 7036 O O . GLU A 1 844 ? -39.732 -16.360 -5.135 1.00 88.75 844 GLU A O 1
ATOM 7041 N N . ILE A 1 845 ? -38.022 -15.265 -4.167 1.00 91.94 845 ILE A N 1
ATOM 7042 C CA . ILE A 1 845 ? -37.585 -16.384 -3.324 1.00 91.94 845 ILE A CA 1
ATOM 7043 C C . ILE A 1 845 ? -38.614 -16.668 -2.230 1.00 91.94 845 ILE A C 1
ATOM 7045 O O . ILE A 1 845 ? -38.915 -17.827 -1.958 1.00 91.94 845 ILE A O 1
ATOM 7049 N N . PHE A 1 846 ? -39.161 -15.623 -1.604 1.00 88.88 846 PHE A N 1
ATOM 7050 C CA . PHE A 1 846 ? -40.114 -15.773 -0.503 1.00 88.88 846 PHE A CA 1
ATOM 7051 C C . PHE A 1 846 ? -41.439 -16.425 -0.933 1.00 88.88 846 PHE A C 1
ATOM 7053 O O . PHE A 1 846 ? -42.061 -17.119 -0.132 1.00 88.88 846 PHE A O 1
ATOM 7060 N N . LYS A 1 847 ? -41.880 -16.207 -2.179 1.00 90.62 847 LYS A N 1
ATOM 7061 C CA . LYS A 1 847 ? -43.133 -16.772 -2.708 1.00 90.62 847 LYS A CA 1
ATOM 7062 C C . LYS A 1 847 ? -43.012 -18.211 -3.216 1.00 90.62 847 LYS A C 1
ATOM 7064 O O . LYS A 1 847 ? -44.019 -18.909 -3.240 1.00 90.62 847 LYS A O 1
ATOM 7069 N N . SER A 1 848 ? -41.809 -18.650 -3.585 1.00 92.56 848 SER A N 1
ATOM 7070 C CA . SER A 1 848 ? -41.563 -19.997 -4.111 1.00 92.56 848 SER A CA 1
ATOM 7071 C C . SER A 1 848 ? -41.977 -21.093 -3.120 1.00 92.56 848 SER A C 1
ATOM 7073 O O . SER A 1 848 ? -41.674 -21.012 -1.924 1.00 92.56 848 SER A O 1
ATOM 7075 N N . TYR A 1 849 ? -42.572 -22.188 -3.609 1.00 93.19 849 TYR A N 1
ATOM 7076 C CA . TYR A 1 849 ? -42.860 -23.351 -2.755 1.00 93.19 849 TYR A CA 1
ATOM 7077 C C . TYR A 1 849 ? -41.585 -24.056 -2.267 1.00 93.19 849 TYR A C 1
ATOM 7079 O O . TYR A 1 849 ? -41.616 -24.773 -1.266 1.00 93.19 849 TYR A O 1
ATOM 7087 N N . ASN A 1 850 ? -40.450 -23.818 -2.933 1.00 94.06 850 ASN A N 1
ATOM 7088 C CA . ASN A 1 850 ? -39.135 -24.327 -2.550 1.00 94.06 850 ASN A CA 1
ATOM 7089 C C . ASN A 1 850 ? -38.392 -23.426 -1.543 1.00 94.06 850 ASN A C 1
ATOM 7091 O O . ASN A 1 850 ? -37.259 -23.744 -1.170 1.00 94.06 850 ASN A O 1
ATOM 7095 N N . PHE A 1 851 ? -39.012 -22.345 -1.045 1.00 93.56 851 PHE A N 1
ATOM 7096 C CA . PHE A 1 851 ? -38.412 -21.416 -0.074 1.00 93.56 851 PHE A CA 1
ATOM 7097 C C . PHE A 1 851 ? -37.738 -22.127 1.113 1.00 93.56 851 PHE A C 1
ATOM 7099 O O . PHE A 1 851 ? -36.641 -21.753 1.530 1.00 93.56 851 PHE A O 1
ATOM 7106 N N . GLN A 1 852 ? -38.358 -23.191 1.633 1.00 93.12 852 GLN A N 1
ATOM 7107 C CA . GLN A 1 852 ? -37.836 -23.940 2.780 1.00 93.12 852 GLN A CA 1
ATOM 7108 C C . GLN A 1 852 ? -36.457 -24.570 2.512 1.00 93.12 852 GLN A C 1
ATOM 7110 O O . GLN A 1 852 ? -35.616 -24.587 3.411 1.00 93.12 852 GLN A O 1
ATOM 7115 N N . TYR A 1 853 ? -36.188 -25.035 1.286 1.00 94.62 853 TYR A N 1
ATOM 7116 C CA . TYR A 1 853 ? -34.878 -25.580 0.911 1.00 94.62 853 TYR A CA 1
ATOM 7117 C C . TYR A 1 853 ? -33.808 -24.486 0.863 1.00 94.62 853 TYR A C 1
ATOM 7119 O O . TYR A 1 853 ? -32.707 -24.675 1.379 1.00 94.62 853 TYR A O 1
ATOM 7127 N N . ILE A 1 854 ? -34.144 -23.319 0.303 1.00 94.31 854 ILE A N 1
ATOM 7128 C CA . ILE A 1 854 ? -33.238 -22.163 0.245 1.00 94.31 854 ILE A CA 1
ATOM 7129 C C . ILE A 1 854 ? -32.914 -21.679 1.663 1.00 94.31 854 ILE A C 1
ATOM 7131 O O . ILE A 1 854 ? -31.744 -21.488 1.998 1.00 94.31 854 ILE A O 1
ATOM 7135 N N . ASN A 1 855 ? -33.932 -21.536 2.518 1.00 93.81 855 ASN A N 1
ATOM 7136 C CA . ASN A 1 855 ? -33.740 -21.133 3.908 1.00 93.81 855 ASN A CA 1
ATOM 7137 C C . ASN A 1 855 ? -32.866 -22.139 4.677 1.00 93.81 855 ASN A C 1
ATOM 7139 O O . ASN A 1 855 ? -31.980 -21.732 5.425 1.00 93.81 855 ASN A O 1
ATOM 7143 N N . ARG A 1 856 ? -33.038 -23.447 4.437 1.00 94.38 856 ARG A N 1
ATOM 7144 C CA . ARG A 1 856 ? -32.182 -24.480 5.032 1.00 94.38 856 ARG A CA 1
ATOM 7145 C C . ARG A 1 856 ? -30.708 -24.313 4.643 1.00 94.38 856 ARG A C 1
ATOM 7147 O O . ARG A 1 856 ? -29.857 -24.364 5.526 1.00 94.38 856 ARG A O 1
ATOM 7154 N N . PHE A 1 857 ? -30.396 -24.081 3.365 1.00 95.44 857 PHE A N 1
ATOM 7155 C CA . PHE A 1 857 ? -29.010 -23.831 2.944 1.00 95.44 857 PHE A CA 1
ATOM 7156 C C . PHE A 1 857 ? -28.413 -22.601 3.637 1.00 95.44 857 PHE A C 1
ATOM 7158 O O . PHE A 1 857 ? -27.273 -22.647 4.095 1.00 95.44 857 PHE A O 1
ATOM 7165 N N . ILE A 1 858 ? -29.187 -21.521 3.776 1.00 95.00 858 ILE A N 1
ATOM 7166 C CA . ILE A 1 858 ? -28.752 -20.322 4.504 1.00 95.00 858 ILE A CA 1
ATOM 7167 C C . ILE A 1 858 ? -28.449 -20.639 5.971 1.00 95.00 858 ILE A C 1
ATOM 7169 O O . ILE A 1 858 ? -27.398 -20.248 6.477 1.00 95.00 858 ILE A O 1
ATOM 7173 N N . GLU A 1 859 ? -29.325 -21.377 6.655 1.00 92.38 859 GLU A N 1
ATOM 7174 C CA . GLU A 1 859 ? -29.097 -21.781 8.046 1.00 92.38 859 GLU A CA 1
ATOM 7175 C C . GLU A 1 859 ? -27.838 -22.645 8.212 1.00 92.38 859 GLU A C 1
ATOM 7177 O O . GLU A 1 859 ? -27.135 -22.519 9.218 1.00 92.38 859 GLU A O 1
ATOM 7182 N N . GLU A 1 860 ? -27.537 -23.511 7.242 1.00 92.25 860 GLU A N 1
ATOM 7183 C CA . GLU A 1 860 ? -26.309 -24.312 7.209 1.00 92.25 860 GLU A CA 1
ATOM 7184 C C . GLU A 1 860 ? -25.065 -23.424 6.998 1.00 92.25 860 GLU A C 1
ATOM 7186 O O . GLU A 1 860 ? -24.093 -23.543 7.749 1.00 92.25 860 GLU A O 1
ATOM 7191 N N . ILE A 1 861 ? -25.113 -22.470 6.061 1.00 94.94 861 ILE A N 1
ATOM 7192 C CA . ILE A 1 861 ? -24.018 -21.523 5.775 1.00 94.94 861 ILE A CA 1
ATOM 7193 C C . ILE A 1 861 ? -23.723 -20.611 6.978 1.00 94.94 861 ILE A C 1
ATOM 7195 O O . ILE A 1 861 ? -22.559 -20.386 7.323 1.00 94.94 861 ILE A O 1
ATOM 7199 N N . VAL A 1 862 ? -24.757 -20.095 7.650 1.00 92.69 862 VAL A N 1
ATOM 7200 C CA . VAL A 1 862 ? -24.603 -19.204 8.816 1.00 92.69 862 VAL A CA 1
ATOM 7201 C C . VAL A 1 862 ? -23.906 -19.915 9.980 1.00 92.69 862 VAL A C 1
ATOM 7203 O O . VAL A 1 862 ? -23.112 -19.290 10.689 1.00 92.69 862 VAL A O 1
ATOM 7206 N N . LYS A 1 863 ? -24.167 -21.218 10.162 1.00 90.19 863 LYS A N 1
ATOM 7207 C CA . LYS A 1 863 ? -23.548 -22.057 11.206 1.00 90.19 863 LYS A CA 1
ATOM 7208 C C . LYS A 1 863 ? -22.101 -22.440 10.895 1.00 90.19 863 LYS A C 1
ATOM 7210 O O . LYS A 1 863 ? -21.374 -22.830 11.807 1.00 90.19 863 LYS A O 1
ATOM 7215 N N . TYR A 1 864 ? -21.683 -22.355 9.636 1.00 88.62 864 TYR A N 1
ATOM 7216 C CA . TYR A 1 864 ? -20.339 -22.737 9.227 1.00 88.62 864 TYR A CA 1
ATOM 7217 C C . TYR A 1 864 ? -19.304 -21.727 9.741 1.00 88.62 864 TYR A C 1
ATOM 7219 O O . TYR A 1 864 ? -19.450 -20.515 9.559 1.00 88.62 864 TYR A O 1
ATOM 7227 N N . ASN A 1 865 ? -18.242 -22.219 10.387 1.00 86.44 865 ASN A N 1
ATOM 7228 C CA . ASN A 1 865 ? -17.163 -21.369 10.886 1.00 86.44 865 ASN A CA 1
ATOM 7229 C C . ASN A 1 865 ? -16.224 -20.992 9.733 1.00 86.44 865 ASN A C 1
ATOM 7231 O O . ASN A 1 865 ? -15.311 -21.746 9.396 1.00 86.44 865 ASN A O 1
ATOM 7235 N N . LEU A 1 866 ? -16.485 -19.849 9.102 1.00 88.94 866 LEU A N 1
ATOM 7236 C CA . LEU A 1 866 ? -15.707 -19.352 7.972 1.00 88.94 866 LEU A CA 1
ATOM 7237 C C . LEU A 1 866 ? -14.692 -18.293 8.406 1.00 88.94 866 LEU A C 1
ATOM 7239 O O . LEU A 1 866 ? -14.970 -17.439 9.250 1.00 88.94 866 LEU A O 1
ATOM 7243 N N . GLN A 1 867 ? -13.519 -18.325 7.777 1.00 87.75 867 GLN A N 1
ATOM 7244 C CA . GLN A 1 867 ? -12.497 -17.306 7.956 1.00 87.75 867 GLN A CA 1
ATOM 7245 C C . GLN A 1 867 ? -12.807 -16.101 7.066 1.00 87.75 867 GLN A C 1
ATOM 7247 O O . GLN A 1 867 ? -12.887 -16.223 5.846 1.00 87.75 867 GLN A O 1
ATOM 7252 N N . TYR A 1 868 ? -12.955 -14.933 7.686 1.00 85.38 868 TYR A N 1
ATOM 7253 C CA . TYR A 1 868 ? -13.128 -13.672 6.976 1.00 85.38 868 TYR A CA 1
ATOM 7254 C C . TYR A 1 868 ? -11.768 -13.070 6.631 1.00 85.38 868 TYR A C 1
ATOM 7256 O O . TYR A 1 868 ? -10.905 -12.930 7.497 1.00 85.38 868 TYR A O 1
ATOM 7264 N N . ASN A 1 869 ? -11.611 -12.660 5.380 1.00 75.19 869 ASN A N 1
ATOM 7265 C CA . ASN A 1 869 ? -10.523 -11.821 4.910 1.00 75.19 869 ASN A CA 1
ATOM 7266 C C . ASN A 1 869 ? -11.145 -10.533 4.365 1.00 75.19 869 ASN A C 1
ATOM 7268 O O . ASN A 1 869 ? -12.006 -10.605 3.499 1.00 75.19 869 ASN A O 1
ATOM 7272 N N . ASN A 1 870 ? -10.780 -9.365 4.898 1.00 75.25 870 ASN A N 1
ATOM 7273 C CA . ASN A 1 870 ? -11.370 -8.076 4.502 1.00 75.25 870 ASN A CA 1
ATOM 7274 C C . ASN A 1 870 ? -12.912 -8.088 4.455 1.00 75.25 870 ASN A C 1
ATOM 7276 O O . ASN A 1 870 ? -13.514 -7.690 3.465 1.00 75.25 870 ASN A O 1
ATOM 7280 N N . ASN A 1 871 ? -13.553 -8.573 5.524 1.00 86.31 871 ASN A N 1
ATOM 7281 C CA . ASN A 1 871 ? -15.013 -8.684 5.656 1.00 86.31 871 ASN A CA 1
ATOM 7282 C C . ASN A 1 871 ? -15.716 -9.659 4.700 1.00 86.31 871 ASN A C 1
ATOM 7284 O O . ASN A 1 871 ? -16.919 -9.853 4.856 1.00 86.31 871 ASN A O 1
ATOM 7288 N N . ILE A 1 872 ? -15.001 -10.355 3.814 1.00 91.88 872 ILE A N 1
ATOM 7289 C CA . ILE A 1 872 ? -15.556 -11.392 2.942 1.00 91.88 872 ILE A CA 1
ATOM 7290 C C . ILE A 1 872 ? -15.011 -12.774 3.310 1.00 91.88 872 ILE A C 1
ATOM 7292 O O . ILE A 1 872 ? -13.842 -12.944 3.648 1.00 91.88 872 ILE A O 1
ATOM 7296 N N . ALA A 1 873 ? -15.873 -13.777 3.277 1.00 94.25 873 ALA A N 1
ATOM 7297 C CA . ALA A 1 873 ? -15.545 -15.166 3.540 1.00 94.25 873 ALA A CA 1
ATOM 7298 C C . ALA A 1 873 ? -16.149 -16.030 2.435 1.00 94.25 873 ALA A C 1
ATOM 7300 O O . ALA A 1 873 ? -17.356 -16.278 2.430 1.00 94.25 873 ALA A O 1
ATOM 7301 N N . GLY A 1 874 ? -15.329 -16.462 1.478 1.00 93.69 874 GLY A N 1
ATOM 7302 C CA . GLY A 1 874 ? -15.762 -17.404 0.454 1.00 93.69 874 GLY A CA 1
ATOM 7303 C C . GLY A 1 874 ? -15.605 -18.854 0.879 1.00 93.69 874 GLY A C 1
ATOM 7304 O O . GLY A 1 874 ? -14.795 -19.207 1.736 1.00 93.69 874 GLY A O 1
ATOM 7305 N N . PHE A 1 875 ? -16.390 -19.710 0.242 1.00 95.19 875 PHE A N 1
ATOM 7306 C CA . PHE A 1 875 ? -16.310 -21.157 0.373 1.00 95.19 875 PHE A CA 1
ATOM 7307 C C . PHE A 1 875 ? -16.490 -21.793 -1.000 1.00 95.19 875 PHE A C 1
ATOM 7309 O O . PHE A 1 875 ? -17.309 -21.345 -1.799 1.00 95.19 875 PHE A O 1
ATOM 7316 N N . ILE A 1 876 ? -15.708 -22.832 -1.283 1.00 94.25 876 ILE A N 1
ATOM 7317 C CA . ILE A 1 876 ? -15.741 -23.572 -2.548 1.00 94.25 876 ILE A CA 1
ATOM 7318 C C . ILE A 1 876 ? -15.720 -25.058 -2.194 1.00 94.25 876 ILE A C 1
ATOM 7320 O O . ILE A 1 876 ? -14.733 -25.557 -1.649 1.00 94.25 876 ILE A O 1
ATOM 7324 N N . PHE A 1 877 ? -16.825 -25.747 -2.464 1.00 92.75 877 PHE A N 1
ATOM 7325 C CA . PHE A 1 877 ? -17.002 -27.172 -2.182 1.00 92.75 877 PHE A CA 1
ATOM 7326 C C . PHE A 1 877 ? -16.764 -28.045 -3.418 1.00 92.75 877 PHE A C 1
ATOM 7328 O O . PHE A 1 877 ? -16.324 -29.188 -3.283 1.00 92.75 877 PHE A O 1
ATOM 7335 N N . ASP A 1 878 ? -16.996 -27.512 -4.621 1.00 91.19 878 ASP A N 1
ATOM 7336 C CA . ASP A 1 878 ? -16.672 -28.212 -5.863 1.00 91.19 878 ASP A CA 1
ATOM 7337 C C . ASP A 1 878 ? -15.151 -28.242 -6.083 1.00 91.19 878 ASP A C 1
ATOM 7339 O O . ASP A 1 878 ? -14.487 -27.208 -6.188 1.00 91.19 878 ASP A O 1
ATOM 7343 N N . ARG A 1 879 ? -14.583 -29.451 -6.143 1.00 89.12 879 ARG A N 1
ATOM 7344 C CA . ARG A 1 879 ? -13.131 -29.661 -6.252 1.00 89.12 879 ARG A CA 1
ATOM 7345 C C . ARG A 1 879 ? -12.555 -29.199 -7.588 1.00 89.12 879 ARG A C 1
ATOM 7347 O O . ARG A 1 879 ? -11.405 -28.776 -7.613 1.00 89.12 879 ARG A O 1
ATOM 7354 N N . ASN A 1 880 ? -13.321 -29.287 -8.675 1.00 87.19 880 ASN A N 1
ATOM 7355 C CA . ASN A 1 880 ? -12.847 -28.878 -9.995 1.00 87.19 880 ASN A CA 1
ATOM 7356 C C . ASN A 1 880 ? -12.777 -27.355 -10.073 1.00 87.19 880 ASN A C 1
ATOM 7358 O O . ASN A 1 880 ? -11.763 -26.820 -10.505 1.00 87.19 880 ASN A O 1
ATOM 7362 N N . ILE A 1 881 ? -13.812 -26.673 -9.572 1.00 88.06 881 ILE A N 1
ATOM 7363 C CA . ILE A 1 881 ? -13.833 -25.206 -9.478 1.00 88.06 881 ILE A CA 1
ATOM 7364 C C . ILE A 1 881 ? -12.722 -24.718 -8.548 1.00 88.06 881 ILE A C 1
ATOM 7366 O O . ILE A 1 881 ? -12.003 -23.783 -8.887 1.00 88.06 881 ILE A O 1
ATOM 7370 N N . LYS A 1 882 ? -12.538 -25.370 -7.393 1.00 90.19 882 LYS A N 1
ATOM 7371 C CA . LYS A 1 882 ? -11.457 -25.027 -6.464 1.00 90.19 882 LYS A CA 1
ATOM 7372 C C . LYS A 1 882 ? -10.087 -25.118 -7.137 1.00 90.19 882 LYS A C 1
ATOM 7374 O O . LYS A 1 882 ? -9.303 -24.187 -7.017 1.00 90.19 882 LYS A O 1
ATOM 7379 N N . LYS A 1 883 ? -9.833 -26.211 -7.859 1.00 87.94 883 LYS A N 1
ATOM 7380 C CA . LYS A 1 883 ? -8.574 -26.414 -8.572 1.00 87.94 883 LYS A CA 1
ATOM 7381 C C . LYS A 1 883 ? -8.366 -25.374 -9.678 1.00 87.94 883 LYS A C 1
ATOM 7383 O O . LYS A 1 883 ? -7.287 -24.813 -9.768 1.00 87.94 883 LYS A O 1
ATOM 7388 N N . ASP A 1 884 ? -9.390 -25.085 -10.480 1.00 86.38 884 ASP A N 1
ATOM 7389 C CA . ASP A 1 884 ? -9.300 -24.063 -11.533 1.00 86.38 884 ASP A CA 1
ATOM 7390 C C . ASP A 1 884 ? -8.987 -22.672 -10.959 1.00 86.38 884 ASP A C 1
ATOM 7392 O O . ASP A 1 884 ? -8.153 -21.943 -11.490 1.00 86.38 884 ASP A O 1
ATOM 7396 N N . ILE A 1 885 ? -9.591 -22.328 -9.819 1.00 86.19 885 ILE A N 1
ATOM 7397 C CA . ILE A 1 885 ? -9.286 -21.089 -9.097 1.00 86.19 885 ILE A CA 1
ATOM 7398 C C . ILE A 1 885 ? -7.857 -21.086 -8.553 1.00 86.19 885 ILE A C 1
ATOM 7400 O O . ILE A 1 885 ? -7.219 -20.041 -8.579 1.00 86.19 885 ILE A O 1
ATOM 7404 N N . GLU A 1 886 ? -7.349 -22.210 -8.051 1.00 85.44 886 GLU A N 1
ATOM 7405 C CA . GLU A 1 886 ? -5.960 -22.324 -7.586 1.00 85.44 886 GLU A CA 1
ATOM 7406 C C . GLU A 1 886 ? -4.966 -22.175 -8.751 1.00 85.44 886 GLU A C 1
ATOM 7408 O O . GLU A 1 886 ? -4.015 -21.401 -8.640 1.00 85.44 886 GLU A O 1
ATOM 7413 N N . ASP A 1 887 ? -5.229 -22.836 -9.881 1.00 85.94 887 ASP A N 1
ATOM 7414 C CA . ASP A 1 887 ? -4.389 -22.806 -11.084 1.00 85.94 887 ASP A CA 1
ATOM 7415 C C . ASP A 1 887 ? -4.419 -21.420 -11.774 1.00 85.94 887 ASP A C 1
ATOM 7417 O O . ASP A 1 887 ? -3.414 -20.978 -12.331 1.00 85.94 887 ASP A O 1
ATOM 7421 N N . ASN A 1 888 ? -5.549 -20.701 -11.702 1.00 82.50 888 ASN A N 1
ATOM 7422 C CA . ASN A 1 888 ? -5.784 -19.418 -12.383 1.00 82.50 888 ASN A CA 1
ATOM 7423 C C . ASN A 1 888 ? -6.052 -18.244 -11.418 1.00 82.50 888 ASN A C 1
ATOM 7425 O O . ASN A 1 888 ? -6.725 -17.273 -11.775 1.00 82.50 888 ASN A O 1
ATOM 7429 N N . TYR A 1 889 ? -5.528 -18.303 -10.191 1.00 83.75 889 TYR A N 1
ATOM 7430 C CA . TYR A 1 889 ? -5.896 -17.394 -9.094 1.00 83.75 889 TYR A CA 1
ATOM 7431 C C . TYR A 1 889 ? -5.760 -15.900 -9.428 1.00 83.75 889 TYR A C 1
ATOM 7433 O O . TYR A 1 889 ? -6.628 -15.099 -9.081 1.00 83.75 889 TYR A O 1
ATOM 7441 N N . ILE A 1 890 ? -4.701 -15.523 -10.154 1.00 80.50 890 ILE A N 1
ATOM 7442 C CA . ILE A 1 890 ? -4.462 -14.133 -10.575 1.00 80.50 890 ILE A CA 1
ATOM 7443 C C . ILE A 1 890 ? -5.601 -13.643 -11.481 1.00 80.50 890 ILE A C 1
ATOM 7445 O O . ILE A 1 890 ? -6.106 -12.541 -11.282 1.00 80.50 890 ILE A O 1
ATOM 7449 N N . ALA A 1 891 ? -6.066 -14.470 -12.421 1.00 82.69 891 ALA A N 1
ATOM 7450 C CA . ALA A 1 891 ? -7.188 -14.116 -13.288 1.00 82.69 891 ALA A CA 1
ATOM 7451 C C . ALA A 1 891 ? -8.491 -13.939 -12.494 1.00 82.69 891 ALA A C 1
ATOM 7453 O O . ALA A 1 891 ? -9.278 -13.058 -12.818 1.00 82.69 891 ALA A O 1
ATOM 7454 N N . TYR A 1 892 ? -8.710 -14.721 -11.433 1.00 84.00 892 TYR A N 1
ATOM 7455 C CA . TYR A 1 892 ? -9.884 -14.591 -10.559 1.00 84.00 892 TYR A CA 1
ATOM 7456 C C . TYR A 1 892 ? -9.889 -13.341 -9.688 1.00 84.00 892 TYR A C 1
ATOM 7458 O O . TYR A 1 892 ? -10.956 -12.789 -9.433 1.00 84.00 892 TYR A O 1
ATOM 7466 N N . ILE A 1 893 ? -8.725 -12.870 -9.247 1.00 80.56 893 ILE A N 1
ATOM 7467 C CA . ILE A 1 893 ? -8.645 -11.615 -8.491 1.00 80.56 893 ILE A CA 1
ATOM 7468 C C . ILE A 1 893 ? -8.870 -10.399 -9.395 1.00 80.56 893 ILE A C 1
ATOM 7470 O O . ILE A 1 893 ? -9.477 -9.428 -8.948 1.00 80.56 893 ILE A O 1
ATOM 7474 N N . TRP A 1 894 ? -8.359 -10.437 -10.629 1.00 79.75 894 TRP A N 1
ATOM 7475 C CA . TRP A 1 894 ? -8.317 -9.260 -11.498 1.00 79.75 894 TRP A CA 1
ATOM 7476 C C . TRP A 1 894 ? -9.464 -9.184 -12.511 1.00 79.75 894 TRP A C 1
ATOM 7478 O O . TRP A 1 894 ? -10.074 -8.127 -12.630 1.00 79.75 894 TRP A O 1
ATOM 7488 N N . GLU A 1 895 ? -9.784 -10.283 -13.201 1.00 82.19 895 GLU A N 1
ATOM 7489 C CA . GLU A 1 895 ? -10.627 -10.256 -14.413 1.00 82.19 895 GLU A CA 1
ATOM 7490 C C . GLU A 1 895 ? -11.897 -11.102 -14.322 1.00 82.19 895 GLU A C 1
ATOM 7492 O O . GLU A 1 895 ? -12.913 -10.817 -14.957 1.00 82.19 895 GLU A O 1
ATOM 7497 N N . ARG A 1 896 ? -11.865 -12.190 -13.547 1.00 81.50 896 ARG A N 1
ATOM 7498 C CA . ARG A 1 896 ? -12.946 -13.180 -13.509 1.00 81.50 896 ARG A CA 1
ATOM 7499 C C . ARG A 1 896 ? -13.810 -13.017 -12.268 1.00 81.50 896 ARG A C 1
ATOM 7501 O O . ARG A 1 896 ? -13.741 -13.804 -11.325 1.00 81.50 896 ARG A O 1
ATOM 7508 N N . GLY A 1 897 ? -14.715 -12.046 -12.316 1.00 82.94 897 GLY A N 1
ATOM 7509 C CA . GLY A 1 897 ? -15.778 -11.922 -11.322 1.00 82.94 897 GLY A CA 1
ATOM 7510 C C . GLY A 1 897 ? -16.861 -12.996 -11.501 1.00 82.94 897 GLY A C 1
ATOM 7511 O O . GLY A 1 897 ? -17.810 -12.793 -12.261 1.00 82.94 897 GLY A O 1
ATOM 7512 N N . ILE A 1 898 ? -16.763 -14.125 -10.787 1.00 89.81 898 ILE A N 1
ATOM 7513 C CA . ILE A 1 898 ? -17.840 -15.133 -10.759 1.00 89.81 898 ILE A CA 1
ATOM 7514 C C . ILE A 1 898 ? -18.982 -14.640 -9.846 1.00 89.81 898 ILE A C 1
ATOM 7516 O O . ILE A 1 898 ? -18.724 -14.369 -8.664 1.00 89.81 898 ILE A O 1
ATOM 7520 N N . PRO A 1 899 ? -20.244 -14.583 -10.322 1.00 90.94 899 PRO A N 1
ATOM 7521 C CA . PRO A 1 899 ? -21.403 -14.240 -9.493 1.00 90.94 899 PRO A CA 1
ATOM 7522 C C . PRO A 1 899 ? -21.511 -15.104 -8.231 1.00 90.94 899 PRO A C 1
ATOM 7524 O O . PRO A 1 899 ? -21.199 -16.290 -8.270 1.00 90.94 899 PRO A O 1
ATOM 7527 N N . CYS A 1 900 ? -21.982 -14.529 -7.121 1.00 93.56 900 CYS A N 1
ATOM 7528 C CA . CYS A 1 900 ? -22.144 -15.198 -5.818 1.00 93.56 900 CYS A CA 1
ATOM 7529 C C . CYS A 1 900 ? -20.847 -15.698 -5.148 1.00 93.56 900 CYS A C 1
ATOM 7531 O O . CYS A 1 900 ? -20.919 -16.323 -4.093 1.00 93.56 900 CYS A O 1
ATOM 7533 N N . SER A 1 901 ? -19.666 -15.450 -5.719 1.00 94.31 901 SER A N 1
ATOM 7534 C CA . SER A 1 901 ? -18.380 -15.883 -5.156 1.00 94.31 901 SER A CA 1
ATOM 7535 C C . SER A 1 901 ? -17.630 -14.740 -4.462 1.00 94.31 901 SER A C 1
ATOM 7537 O O . SER A 1 901 ? -17.940 -13.565 -4.658 1.00 94.31 901 SER A O 1
ATOM 7539 N N . GLN A 1 902 ? -16.580 -15.072 -3.701 1.00 91.94 902 GLN A N 1
ATOM 7540 C CA . GLN A 1 902 ? -15.696 -14.075 -3.078 1.00 91.94 902 GLN A CA 1
ATOM 7541 C C . GLN A 1 902 ? -14.926 -13.191 -4.076 1.00 91.94 902 GLN A C 1
ATOM 7543 O O . GLN A 1 902 ? -14.407 -12.149 -3.691 1.00 91.94 902 GLN A O 1
ATOM 7548 N N . PHE A 1 903 ? -14.862 -13.592 -5.347 1.00 92.25 903 PHE A N 1
ATOM 7549 C CA . PHE A 1 903 ? -14.214 -12.835 -6.424 1.00 92.25 903 PHE A CA 1
ATOM 7550 C C . PHE A 1 903 ? -15.120 -11.743 -7.003 1.00 92.25 903 PHE A C 1
ATOM 7552 O O . PHE A 1 903 ? -14.739 -11.035 -7.927 1.00 92.25 903 PHE A O 1
ATOM 7559 N N . MET A 1 904 ? -16.326 -11.588 -6.452 1.00 90.69 904 MET A N 1
ATOM 7560 C CA . MET A 1 904 ? -17.261 -10.524 -6.795 1.00 90.69 904 MET A CA 1
ATOM 7561 C C . MET A 1 904 ? -17.731 -9.807 -5.516 1.00 90.69 904 MET A C 1
ATOM 7563 O O . MET A 1 904 ? -18.845 -10.065 -5.058 1.00 90.69 904 MET A O 1
ATOM 7567 N N . PRO A 1 905 ? -16.909 -8.945 -4.882 1.00 90.38 905 PRO A N 1
ATOM 7568 C CA . PRO A 1 905 ? -17.297 -8.204 -3.674 1.00 90.38 905 PRO A CA 1
ATOM 7569 C C . PRO A 1 905 ? -18.476 -7.253 -3.923 1.00 90.38 905 PRO A C 1
ATOM 7571 O O . PRO A 1 905 ? -18.651 -6.767 -5.043 1.00 90.38 905 PRO A O 1
ATOM 7574 N N . VAL A 1 906 ? -19.262 -6.933 -2.890 1.00 87.94 906 VAL A N 1
ATOM 7575 C CA . VAL A 1 906 ? -20.488 -6.116 -3.011 1.00 87.94 906 VAL A CA 1
ATOM 7576 C C . VAL A 1 906 ? -20.228 -4.769 -3.667 1.00 87.94 906 VAL A C 1
ATOM 7578 O O . VAL A 1 906 ? -20.979 -4.376 -4.557 1.00 87.94 906 VAL A O 1
ATOM 7581 N N . TRP A 1 907 ? -19.168 -4.066 -3.273 1.00 83.00 907 TRP A N 1
ATOM 7582 C CA . TRP A 1 907 ? -18.885 -2.733 -3.810 1.00 83.00 907 TRP A CA 1
ATOM 7583 C C . TRP A 1 907 ? -18.474 -2.772 -5.284 1.00 83.00 907 TRP A C 1
ATOM 7585 O O . TRP A 1 907 ? -18.964 -1.971 -6.077 1.00 83.00 907 TRP A O 1
ATOM 7595 N N . GLY A 1 908 ? -17.651 -3.752 -5.672 1.00 85.06 908 GLY A N 1
ATOM 7596 C CA . GLY A 1 908 ? -17.305 -3.977 -7.078 1.00 85.06 908 GLY A CA 1
ATOM 7597 C C . GLY A 1 908 ? -18.535 -4.355 -7.907 1.00 85.06 908 GLY A C 1
ATOM 7598 O O . GLY A 1 908 ? -18.767 -3.795 -8.980 1.00 85.06 908 GLY A O 1
ATOM 7599 N N . TYR A 1 909 ? -19.381 -5.237 -7.370 1.00 90.50 909 TYR A N 1
ATOM 7600 C CA . TYR A 1 909 ? -20.614 -5.650 -8.029 1.00 90.50 909 TYR A CA 1
ATOM 7601 C C . TYR A 1 909 ? -21.623 -4.505 -8.170 1.00 90.50 909 TYR A C 1
ATOM 7603 O O . TYR A 1 909 ? -22.263 -4.387 -9.211 1.00 90.50 909 TYR A O 1
ATOM 7611 N N . LEU A 1 910 ? -21.739 -3.613 -7.181 1.00 89.75 910 LEU A N 1
ATOM 7612 C CA . LEU A 1 910 ? -22.609 -2.435 -7.251 1.00 89.75 910 LEU A CA 1
ATOM 7613 C C . LEU A 1 910 ? -22.239 -1.524 -8.426 1.00 89.75 910 LEU A C 1
ATOM 7615 O O . LEU A 1 910 ? -23.118 -1.138 -9.198 1.00 89.75 910 LEU A O 1
ATOM 7619 N N . THR A 1 911 ? -20.947 -1.255 -8.613 1.00 87.06 911 THR A N 1
ATOM 7620 C CA . THR A 1 911 ? -20.447 -0.486 -9.759 1.00 87.06 911 THR A CA 1
ATOM 7621 C C . THR A 1 911 ? -20.780 -1.168 -11.085 1.00 87.06 911 THR A C 1
ATOM 7623 O O . THR A 1 911 ? -21.202 -0.514 -12.039 1.00 87.06 911 THR A O 1
ATOM 7626 N N . ILE A 1 912 ? -20.655 -2.496 -11.154 1.00 91.50 912 ILE A N 1
ATOM 7627 C CA . ILE A 1 912 ? -21.054 -3.280 -12.329 1.00 91.50 912 ILE A CA 1
ATOM 7628 C C . ILE A 1 912 ? -22.559 -3.123 -12.602 1.00 91.50 912 ILE A C 1
ATOM 7630 O O . ILE A 1 912 ? -22.945 -2.772 -13.718 1.00 91.50 912 ILE A O 1
ATOM 7634 N N . CYS A 1 913 ? -23.407 -3.310 -11.588 1.00 93.12 913 CYS A N 1
ATOM 7635 C CA . CYS A 1 913 ? -24.863 -3.214 -11.713 1.00 93.12 913 CYS A CA 1
ATOM 7636 C C . CYS A 1 913 ? -25.316 -1.847 -12.245 1.00 93.12 913 CYS A C 1
ATOM 7638 O O . CYS A 1 913 ? -26.220 -1.768 -13.075 1.00 93.12 913 CYS A O 1
ATOM 7640 N N . GLU A 1 914 ? -24.681 -0.764 -11.802 1.00 91.81 914 GLU A N 1
ATOM 7641 C CA . GLU A 1 914 ? -25.015 0.598 -12.231 1.00 91.81 914 GLU A CA 1
ATOM 7642 C C . GLU A 1 914 ? -24.675 0.860 -13.698 1.00 91.81 914 GLU A C 1
ATOM 7644 O O . GLU A 1 914 ? -25.443 1.522 -14.400 1.00 91.81 914 GLU A O 1
ATOM 7649 N N . ARG A 1 915 ? -23.575 0.288 -14.203 1.00 94.69 915 ARG A N 1
ATOM 7650 C CA . ARG A 1 915 ? -23.245 0.346 -15.635 1.00 94.69 915 ARG A CA 1
ATOM 7651 C C . ARG A 1 915 ? -24.285 -0.391 -16.472 1.00 94.69 915 ARG A C 1
ATOM 7653 O O . ARG A 1 915 ? -24.799 0.167 -17.439 1.00 94.69 915 ARG A O 1
ATOM 7660 N N . TYR A 1 916 ? -24.681 -1.592 -16.054 1.00 96.50 916 TYR A N 1
ATOM 7661 C CA . TYR A 1 916 ? -25.733 -2.351 -16.739 1.00 96.50 916 TYR A CA 1
ATOM 7662 C C . TYR A 1 916 ? -27.093 -1.649 -16.695 1.00 96.50 916 TYR A C 1
ATOM 7664 O O . TYR A 1 916 ? -27.771 -1.558 -17.719 1.00 96.50 916 TYR A O 1
ATOM 7672 N N . LYS A 1 917 ? -27.473 -1.072 -15.552 1.00 95.38 917 LYS A N 1
ATOM 7673 C CA . LYS A 1 917 ? -28.678 -0.240 -15.416 1.00 95.38 917 LYS A CA 1
ATOM 7674 C C . LYS A 1 917 ? -28.628 0.990 -16.328 1.00 95.38 917 LYS A C 1
ATOM 7676 O O . LYS A 1 917 ? -29.641 1.362 -16.920 1.00 95.38 917 LYS A O 1
ATOM 7681 N N . PHE A 1 918 ? -27.459 1.609 -16.476 1.00 96.25 918 PHE A N 1
ATOM 7682 C CA . PHE A 1 918 ? -27.259 2.711 -17.409 1.00 96.25 918 PHE A CA 1
ATOM 7683 C C . PHE A 1 918 ? -27.426 2.264 -18.868 1.00 96.25 918 PHE A C 1
ATOM 7685 O O . PHE A 1 918 ? -28.211 2.878 -19.592 1.00 96.25 918 PHE A O 1
ATOM 7692 N N . ALA A 1 919 ? -26.784 1.172 -19.296 1.00 97.25 919 ALA A N 1
ATOM 7693 C CA . ALA A 1 919 ? -26.981 0.611 -20.638 1.00 97.25 919 ALA A CA 1
ATOM 7694 C C . ALA A 1 919 ? -28.449 0.243 -20.909 1.00 97.25 919 ALA A C 1
ATOM 7696 O O . ALA A 1 919 ? -28.977 0.543 -21.981 1.00 97.25 919 ALA A O 1
ATOM 7697 N N . ALA A 1 920 ? -29.135 -0.328 -19.916 1.00 96.62 920 ALA A N 1
ATOM 7698 C CA . ALA A 1 920 ? -30.549 -0.678 -20.000 1.00 96.62 920 ALA A CA 1
ATOM 7699 C C . ALA A 1 920 ? -31.462 0.514 -20.314 1.00 96.62 920 ALA A C 1
ATOM 7701 O O . ALA A 1 920 ? -32.482 0.330 -20.973 1.00 96.62 920 ALA A O 1
ATOM 7702 N N . SER A 1 921 ? -31.085 1.741 -19.936 1.00 96.19 921 SER A N 1
ATOM 7703 C CA . SER A 1 921 ? -31.863 2.943 -20.280 1.00 96.19 921 SER A CA 1
ATOM 7704 C C . SER A 1 921 ? -31.947 3.225 -21.791 1.00 96.19 921 SER A C 1
ATOM 7706 O O . SER A 1 921 ? -32.791 4.009 -22.227 1.00 96.19 921 SER A O 1
ATOM 7708 N N . PHE A 1 922 ? -31.117 2.559 -22.602 1.00 96.56 922 PHE A N 1
ATOM 7709 C CA . PHE A 1 922 ? -31.116 2.650 -24.065 1.00 96.56 922 PHE A CA 1
ATOM 7710 C C . PHE A 1 922 ? -31.799 1.463 -24.756 1.00 96.56 922 PHE A C 1
ATOM 7712 O O . PHE A 1 922 ? -31.902 1.449 -25.985 1.00 96.56 922 PHE A O 1
ATOM 7719 N N . ILE A 1 923 ? -32.263 0.476 -23.989 1.00 97.50 923 ILE A N 1
ATOM 7720 C CA . ILE A 1 923 ? -32.861 -0.760 -24.490 1.00 97.50 923 ILE A CA 1
ATOM 7721 C C . ILE A 1 923 ? -34.389 -0.654 -24.428 1.00 97.50 923 ILE A C 1
ATOM 7723 O O . ILE A 1 923 ? -34.954 -0.160 -23.454 1.00 97.50 923 ILE A O 1
ATOM 7727 N N . LYS A 1 924 ? -35.067 -1.124 -25.480 1.00 96.94 924 LYS A N 1
ATOM 7728 C CA . LYS A 1 924 ? -36.533 -1.233 -25.543 1.00 96.94 924 LYS A CA 1
ATOM 7729 C C . LYS A 1 924 ? -36.964 -2.691 -25.681 1.00 96.94 924 LYS A C 1
ATOM 7731 O O . LYS A 1 924 ? -36.185 -3.533 -26.126 1.00 96.94 924 LYS A O 1
ATOM 7736 N N . SER A 1 925 ? -38.225 -2.964 -25.360 1.00 96.44 925 SER A N 1
ATOM 7737 C CA . SER A 1 925 ? -38.800 -4.315 -25.348 1.00 96.44 925 SER A CA 1
ATOM 7738 C C . SER A 1 925 ? -38.747 -5.039 -26.693 1.00 96.44 925 SER A C 1
ATOM 7740 O O . SER A 1 925 ? -38.652 -6.260 -26.714 1.00 96.44 925 SER A O 1
ATOM 7742 N N . ASP A 1 926 ? -38.766 -4.322 -27.813 1.00 97.19 926 ASP A N 1
ATOM 7743 C CA . ASP A 1 926 ? -38.689 -4.882 -29.164 1.00 97.19 926 ASP A CA 1
ATOM 7744 C C . ASP A 1 926 ? -37.247 -5.045 -29.682 1.00 97.19 926 ASP A C 1
ATOM 7746 O O . ASP A 1 926 ? -37.029 -5.672 -30.720 1.00 97.19 926 ASP A O 1
ATOM 7750 N N . TYR A 1 927 ? -36.240 -4.535 -28.965 1.00 98.00 927 TYR A N 1
ATOM 7751 C CA . TYR A 1 927 ? -34.860 -4.483 -29.455 1.00 98.00 927 TYR A CA 1
ATOM 7752 C C . TYR A 1 927 ? -34.159 -5.840 -29.461 1.00 98.00 927 TYR A C 1
ATOM 7754 O O . TYR A 1 927 ? -34.345 -6.662 -28.565 1.00 98.00 927 TYR A O 1
ATOM 7762 N N . LYS A 1 928 ? -33.267 -6.009 -30.443 1.00 98.19 928 LYS A N 1
ATOM 7763 C CA . LYS A 1 928 ? -32.238 -7.049 -30.441 1.00 98.19 928 LYS A CA 1
ATOM 7764 C C . LYS A 1 928 ? -30.930 -6.466 -29.902 1.00 98.19 928 LYS A C 1
ATOM 7766 O O . LYS A 1 928 ? -30.427 -5.485 -30.459 1.00 98.19 928 LYS A O 1
ATOM 7771 N N . VAL A 1 929 ? -30.405 -7.059 -28.833 1.00 98.69 929 VAL A N 1
ATOM 7772 C CA . VAL A 1 929 ? -29.231 -6.574 -28.091 1.00 98.69 929 VAL A CA 1
ATOM 7773 C C . VAL A 1 929 ? -28.070 -7.556 -28.247 1.00 98.69 929 VAL A C 1
ATOM 7775 O O . VAL A 1 929 ? -28.278 -8.765 -28.176 1.00 98.69 929 VAL A O 1
ATOM 7778 N N . LEU A 1 930 ? -26.863 -7.037 -28.468 1.00 98.69 930 LEU A N 1
ATOM 7779 C CA . LEU A 1 930 ? -25.612 -7.791 -28.378 1.00 98.69 930 LEU A CA 1
ATOM 7780 C C . LEU A 1 930 ? -24.908 -7.417 -27.073 1.00 98.69 930 LEU A C 1
ATOM 7782 O O . LEU A 1 930 ? -24.731 -6.232 -26.794 1.00 98.69 930 LEU A O 1
ATOM 7786 N N . GLU A 1 931 ? -24.487 -8.410 -26.302 1.00 98.44 931 GLU A N 1
ATOM 7787 C CA . GLU A 1 931 ? -23.506 -8.250 -25.230 1.00 98.44 931 GLU A CA 1
ATOM 7788 C C . GLU A 1 931 ? -22.274 -9.078 -25.593 1.00 98.44 931 GLU A C 1
ATOM 7790 O O . GLU A 1 931 ? -22.368 -10.296 -25.761 1.00 98.44 931 GLU A O 1
ATOM 7795 N N . ALA A 1 932 ? -21.133 -8.419 -25.775 1.00 97.31 932 ALA A N 1
ATOM 7796 C CA . ALA A 1 932 ? -19.913 -9.097 -26.189 1.00 97.31 932 ALA A CA 1
ATOM 7797 C C . ALA A 1 932 ? -18.667 -8.309 -25.755 1.00 97.31 932 ALA A C 1
ATOM 7799 O O . ALA A 1 932 ? -18.449 -7.235 -26.316 1.00 97.31 932 ALA A O 1
ATOM 7800 N N . PRO A 1 933 ? -17.844 -8.836 -24.832 1.00 96.06 933 PRO A N 1
ATOM 7801 C CA . PRO A 1 933 ? -17.963 -10.125 -24.172 1.00 96.06 933 PRO A CA 1
ATOM 7802 C C . PRO A 1 933 ? -19.037 -10.109 -23.080 1.00 96.06 933 PRO A C 1
ATOM 7804 O O . PRO A 1 933 ? -19.277 -9.081 -22.449 1.00 96.06 933 PRO A O 1
ATOM 7807 N N . CYS A 1 934 ? -19.671 -11.253 -22.839 1.00 95.50 934 CYS A N 1
ATOM 7808 C CA . CYS A 1 934 ? -20.691 -11.398 -21.801 1.00 95.50 934 CYS A CA 1
ATOM 7809 C C . CYS A 1 934 ? -20.154 -11.936 -20.464 1.00 95.50 934 CYS A C 1
ATOM 7811 O O . CYS A 1 934 ? -20.888 -11.962 -19.471 1.00 95.50 934 CYS A O 1
ATOM 7813 N N . GLY A 1 935 ? -18.904 -12.408 -20.409 1.00 94.50 935 GLY A N 1
ATOM 7814 C CA . GLY A 1 935 ? -18.344 -13.068 -19.234 1.00 94.50 935 GLY A CA 1
ATOM 7815 C C . GLY A 1 935 ? -19.239 -14.217 -18.767 1.00 94.50 935 GLY A C 1
ATOM 7816 O O . GLY A 1 935 ? -19.803 -14.963 -19.568 1.00 94.50 935 GLY A O 1
ATOM 7817 N N . PHE A 1 936 ? -19.452 -14.310 -17.453 1.00 94.00 936 PHE A N 1
ATOM 7818 C CA . PHE A 1 936 ? -20.364 -15.286 -16.846 1.00 94.00 936 PHE A CA 1
ATOM 7819 C C . PHE A 1 936 ? -21.858 -15.034 -17.133 1.00 94.00 936 PHE A C 1
ATOM 7821 O O . PHE A 1 936 ? -22.686 -15.796 -16.643 1.00 94.00 936 PHE A O 1
ATOM 7828 N N . GLY A 1 937 ? -22.221 -14.004 -17.909 1.00 94.62 937 GLY A N 1
ATOM 7829 C CA . GLY A 1 937 ? -23.555 -13.831 -18.495 1.00 94.62 937 GLY A CA 1
ATOM 7830 C C . GLY A 1 937 ? -24.582 -13.074 -17.649 1.00 94.62 937 GLY A C 1
ATOM 7831 O O . GLY A 1 937 ? -25.757 -13.031 -18.014 1.00 94.62 937 GLY A O 1
ATOM 7832 N N . TYR A 1 938 ? -24.187 -12.472 -16.524 1.00 93.81 938 TYR A N 1
ATOM 7833 C CA . TYR A 1 938 ? -25.121 -11.769 -15.634 1.00 93.81 938 TYR A CA 1
ATOM 7834 C C . TYR A 1 938 ? -25.720 -10.493 -16.261 1.00 93.81 938 TYR A C 1
ATOM 7836 O O . TYR A 1 938 ? -26.859 -10.139 -15.948 1.00 93.81 938 TYR A O 1
ATOM 7844 N N . GLY A 1 939 ? -25.005 -9.823 -17.171 1.00 95.56 939 GLY A N 1
ATOM 7845 C CA . GLY A 1 939 ? -25.522 -8.669 -17.911 1.00 95.56 939 GLY A CA 1
ATOM 7846 C C . GLY A 1 939 ? -26.541 -9.066 -18.985 1.00 95.56 939 GLY A C 1
ATOM 7847 O O . GLY A 1 939 ? -27.658 -8.547 -18.987 1.00 95.56 939 GLY A O 1
ATOM 7848 N N . ALA A 1 940 ? -26.248 -10.079 -19.806 1.00 97.06 940 ALA A N 1
ATOM 7849 C CA . ALA A 1 940 ? -27.210 -10.685 -20.731 1.00 97.06 940 ALA A CA 1
ATOM 7850 C C . ALA A 1 940 ? -28.462 -11.197 -20.014 1.00 97.06 940 ALA A C 1
ATOM 7852 O O . ALA A 1 940 ? -29.583 -10.966 -20.475 1.00 97.06 940 ALA A O 1
ATOM 7853 N N . ALA A 1 941 ? -28.291 -11.848 -18.861 1.00 95.69 941 ALA A N 1
ATOM 7854 C CA . ALA A 1 941 ? -29.393 -12.287 -18.015 1.00 95.69 941 ALA A CA 1
ATOM 7855 C C . ALA A 1 941 ? -30.265 -11.102 -17.561 1.00 95.69 941 ALA A C 1
ATOM 7857 O O . ALA A 1 941 ? -31.493 -11.183 -17.616 1.00 95.69 941 ALA A O 1
ATOM 7858 N N . TYR A 1 942 ? -29.657 -9.975 -17.182 1.00 96.25 942 TYR A N 1
ATOM 7859 C CA . TYR A 1 942 ? -30.381 -8.747 -16.855 1.00 96.25 942 TYR A CA 1
ATOM 7860 C C . TYR A 1 942 ? -31.127 -8.165 -18.070 1.00 96.25 942 TYR A C 1
ATOM 7862 O O . TYR A 1 942 ? -32.328 -7.894 -17.983 1.00 96.25 942 TYR A O 1
ATOM 7870 N N . PHE A 1 943 ? -30.467 -8.047 -19.226 1.00 97.31 943 PHE A N 1
ATOM 7871 C CA . PHE A 1 943 ? -31.069 -7.522 -20.457 1.00 97.31 943 PHE A CA 1
ATOM 7872 C C . PHE A 1 943 ? -32.185 -8.404 -21.023 1.00 97.31 943 PHE A C 1
ATOM 7874 O O . PHE A 1 943 ? -33.115 -7.881 -21.642 1.00 97.31 943 PHE A O 1
ATOM 7881 N N . SER A 1 944 ? -32.152 -9.716 -20.774 1.00 96.00 944 SER A N 1
ATOM 7882 C CA . SER A 1 944 ? -33.182 -10.661 -21.224 1.00 96.00 944 SER A CA 1
ATOM 7883 C C . SER A 1 944 ? -34.592 -10.295 -20.744 1.00 96.00 944 SER A C 1
ATOM 7885 O O . SER A 1 944 ? -35.578 -10.600 -21.409 1.00 96.00 944 SER A O 1
ATOM 7887 N N . LYS A 1 945 ? -34.712 -9.577 -19.622 1.00 93.44 945 LYS A N 1
ATOM 7888 C CA . LYS A 1 945 ? -36.004 -9.113 -19.092 1.00 93.44 945 LYS A CA 1
ATOM 7889 C C . LYS A 1 945 ? -36.542 -7.875 -19.804 1.00 93.44 945 LYS A C 1
ATOM 7891 O O . LYS A 1 945 ? -37.710 -7.537 -19.634 1.00 93.44 945 LYS A O 1
ATOM 7896 N N . LEU A 1 946 ? -35.679 -7.163 -20.524 1.00 95.25 946 LEU A N 1
ATOM 7897 C CA . LEU A 1 946 ? -35.929 -5.811 -21.018 1.00 95.25 946 LEU A CA 1
ATOM 7898 C C . LEU A 1 946 ? -36.138 -5.751 -22.530 1.00 95.25 946 LEU A C 1
ATOM 7900 O O . LEU A 1 946 ? -36.616 -4.731 -23.018 1.00 95.25 946 LEU A O 1
ATOM 7904 N N . CYS A 1 947 ? -35.761 -6.797 -23.268 1.00 96.56 947 CYS A N 1
ATOM 7905 C CA . CYS A 1 947 ? -35.730 -6.792 -24.729 1.00 96.56 947 CYS A CA 1
ATOM 7906 C C . CYS A 1 947 ? -36.225 -8.104 -25.349 1.00 96.56 947 CYS A C 1
ATOM 7908 O O . CYS A 1 947 ? -36.466 -9.097 -24.656 1.00 96.56 947 CYS A O 1
ATOM 7910 N N . SER A 1 948 ? -36.381 -8.105 -26.675 1.00 96.38 948 SER A N 1
ATOM 7911 C CA . SER A 1 948 ? -36.958 -9.235 -27.403 1.00 96.38 948 SER A CA 1
ATOM 7912 C C . SER A 1 948 ? -35.960 -10.376 -27.564 1.00 96.38 948 SER A C 1
ATOM 7914 O O . SER A 1 948 ? -36.354 -11.541 -27.502 1.00 96.38 948 SER A O 1
ATOM 7916 N N . LYS A 1 949 ? -34.673 -10.055 -27.749 1.00 98.00 949 LYS A N 1
ATOM 7917 C CA . LYS A 1 949 ? -33.602 -11.041 -27.908 1.00 98.00 949 LYS A CA 1
ATOM 7918 C C . LYS A 1 949 ? -32.241 -10.481 -27.497 1.00 98.00 949 LYS A C 1
ATOM 7920 O O . LYS A 1 949 ? -31.882 -9.378 -27.910 1.00 98.00 949 LYS A O 1
ATOM 7925 N N . VAL A 1 950 ? -31.462 -11.292 -26.783 1.00 98.56 950 VAL A N 1
ATOM 7926 C CA . VAL A 1 950 ? -30.053 -11.037 -26.461 1.00 98.56 950 VAL A CA 1
ATOM 7927 C C . VAL A 1 950 ? -29.178 -12.072 -27.166 1.00 98.56 950 VAL A C 1
ATOM 7929 O O . VAL A 1 950 ? -29.412 -13.274 -27.056 1.00 98.56 950 VAL A O 1
ATOM 7932 N N . GLU A 1 951 ? -28.167 -11.614 -27.893 1.00 98.38 951 GLU A N 1
ATOM 7933 C CA . GLU A 1 951 ? -27.032 -12.444 -28.296 1.00 98.38 951 GLU A CA 1
ATOM 7934 C C . GLU A 1 951 ? -25.891 -12.142 -27.314 1.00 98.38 951 GLU A C 1
ATOM 7936 O O . GLU A 1 951 ? -25.488 -10.989 -27.178 1.00 98.38 951 GLU A O 1
ATOM 7941 N N . ALA A 1 952 ? -25.421 -13.154 -26.594 1.00 98.25 952 ALA A N 1
ATOM 7942 C CA . ALA A 1 952 ? -24.388 -13.044 -25.573 1.00 98.25 952 ALA A CA 1
ATOM 7943 C C . ALA A 1 952 ? -23.167 -13.841 -26.031 1.00 98.25 952 ALA A C 1
ATOM 7945 O O . ALA A 1 952 ? -23.253 -15.056 -26.235 1.00 98.25 952 ALA A O 1
ATOM 7946 N N . LEU A 1 953 ? -22.056 -13.151 -26.267 1.00 97.62 953 LEU A N 1
ATOM 7947 C CA . LEU A 1 953 ? -20.867 -13.714 -26.901 1.00 97.62 953 LEU A CA 1
ATOM 7948 C C . LEU A 1 953 ? -19.662 -13.582 -25.982 1.00 97.62 953 LEU A C 1
ATOM 7950 O O . LEU A 1 953 ? -19.500 -12.545 -25.364 1.00 97.62 953 LEU A O 1
ATOM 7954 N N . ASP A 1 954 ? -18.799 -14.593 -25.913 1.00 97.06 954 ASP A N 1
ATOM 7955 C CA . ASP A 1 954 ? -17.521 -14.520 -25.192 1.00 97.06 954 ASP A CA 1
ATOM 7956 C C . ASP A 1 954 ? -16.490 -15.472 -25.820 1.00 97.06 954 ASP A C 1
ATOM 7958 O O . ASP A 1 954 ? -16.847 -16.535 -26.345 1.00 97.06 954 ASP A O 1
ATOM 7962 N N . LEU A 1 955 ? -15.208 -15.110 -25.760 1.00 95.06 955 LEU A N 1
ATOM 7963 C CA . LEU A 1 955 ? -14.109 -15.932 -26.269 1.00 95.06 955 LEU A CA 1
ATOM 7964 C C . LEU A 1 955 ? -13.820 -17.131 -25.352 1.00 95.06 955 LEU A C 1
ATOM 7966 O O . LEU A 1 955 ? -13.430 -18.200 -25.827 1.00 95.06 955 LEU A O 1
ATOM 7970 N N . ALA A 1 956 ? -14.050 -16.990 -24.045 1.00 92.75 956 ALA A N 1
ATOM 7971 C CA . ALA A 1 956 ? -13.854 -18.050 -23.070 1.00 92.75 956 ALA A CA 1
ATOM 7972 C C . ALA A 1 956 ? -15.041 -19.023 -23.078 1.00 92.75 956 ALA A C 1
ATOM 7974 O O . ALA A 1 956 ? -16.153 -18.711 -22.646 1.00 92.75 956 ALA A O 1
ATOM 7975 N N . LYS A 1 957 ? -14.794 -20.254 -23.537 1.00 93.50 957 LYS A N 1
ATOM 7976 C CA . LYS A 1 957 ? -15.821 -21.302 -23.604 1.00 93.50 957 LYS A CA 1
ATOM 7977 C C . LYS A 1 957 ? -16.418 -21.634 -22.229 1.00 93.50 957 LYS A C 1
ATOM 7979 O O . LYS A 1 957 ? -17.624 -21.844 -22.137 1.00 93.50 957 LYS A O 1
ATOM 7984 N N . ASP A 1 958 ? -15.611 -21.629 -21.171 1.00 90.12 958 ASP A N 1
ATOM 7985 C CA . ASP A 1 958 ? -16.073 -21.975 -19.820 1.00 90.12 958 ASP A CA 1
ATOM 7986 C C . ASP A 1 958 ? -17.063 -20.941 -19.259 1.00 90.12 958 ASP A C 1
ATOM 7988 O O . ASP A 1 958 ? -18.038 -21.309 -18.602 1.00 90.12 958 ASP A O 1
ATOM 7992 N N . ASN A 1 959 ? -16.880 -19.658 -19.597 1.00 92.44 959 ASN A N 1
ATOM 7993 C CA . ASN A 1 959 ? -17.821 -18.586 -19.263 1.00 92.44 959 ASN A CA 1
ATOM 7994 C C . ASN A 1 959 ? -19.187 -18.835 -19.921 1.00 92.44 959 ASN A C 1
ATOM 7996 O O . ASN A 1 959 ? -20.228 -18.781 -19.262 1.00 92.44 959 ASN A O 1
ATOM 8000 N N . ILE A 1 960 ? -19.172 -19.183 -21.213 1.00 95.25 960 ILE A N 1
ATOM 8001 C CA . ILE A 1 960 ? -20.372 -19.517 -21.987 1.00 95.25 960 ILE A CA 1
ATOM 8002 C C . ILE A 1 960 ? -21.068 -20.763 -21.437 1.00 95.25 960 ILE A C 1
ATOM 8004 O O . ILE A 1 960 ? -22.294 -20.781 -21.317 1.00 95.25 960 ILE A O 1
ATOM 8008 N N . ASP A 1 961 ? -20.318 -21.806 -21.090 1.00 92.94 961 ASP A N 1
ATOM 8009 C CA . ASP A 1 961 ? -20.884 -23.041 -20.547 1.00 92.94 961 ASP A CA 1
ATOM 8010 C C . ASP A 1 961 ? -21.489 -22.826 -19.153 1.00 92.94 961 ASP A C 1
ATOM 8012 O O . ASP A 1 961 ? -22.564 -23.357 -18.861 1.00 92.94 961 ASP A O 1
ATOM 8016 N N . PHE A 1 962 ? -20.862 -22.005 -18.305 1.00 92.50 962 PHE A N 1
ATOM 8017 C CA . PHE A 1 962 ? -21.446 -21.591 -17.030 1.00 92.50 962 PHE A CA 1
ATOM 8018 C C . PHE A 1 962 ? -22.757 -20.827 -17.248 1.00 92.50 962 PHE A C 1
ATOM 8020 O O . PHE A 1 962 ? -23.794 -21.210 -16.700 1.00 92.50 962 PHE A O 1
ATOM 8027 N N . ALA A 1 963 ? -22.734 -19.795 -18.096 1.00 94.00 963 ALA A N 1
ATOM 8028 C CA . ALA A 1 963 ? -23.887 -18.942 -18.357 1.00 94.00 963 ALA A CA 1
ATOM 8029 C C . ALA A 1 963 ? -25.071 -19.729 -18.944 1.00 94.00 963 ALA A C 1
ATOM 8031 O O . ALA A 1 963 ? -26.197 -19.591 -18.474 1.00 94.00 963 ALA A O 1
ATOM 8032 N N . LYS A 1 964 ? -24.819 -20.647 -19.889 1.00 93.00 964 LYS A N 1
ATOM 8033 C CA . LYS A 1 964 ? -25.834 -21.567 -20.441 1.00 93.00 964 LYS A CA 1
ATOM 8034 C C . LYS A 1 964 ? -26.506 -22.430 -19.374 1.00 93.00 964 LYS A C 1
ATOM 8036 O O . LYS A 1 964 ? -27.685 -22.762 -19.502 1.00 93.00 964 LYS A O 1
ATOM 8041 N N . ASN A 1 965 ? -25.757 -22.844 -18.355 1.00 92.00 965 ASN A N 1
ATOM 8042 C CA . ASN A 1 965 ? -26.272 -23.705 -17.294 1.00 92.00 965 ASN A CA 1
ATOM 8043 C C . ASN A 1 965 ? -26.991 -22.927 -16.187 1.00 92.00 965 ASN A C 1
ATOM 8045 O O . ASN A 1 965 ? -27.933 -23.478 -15.618 1.00 92.00 965 ASN A O 1
ATOM 8049 N N . ALA A 1 966 ? -26.578 -21.684 -15.922 1.00 92.44 966 ALA A N 1
ATOM 8050 C CA . ALA A 1 966 ? -27.188 -20.796 -14.932 1.00 92.44 966 ALA A CA 1
ATOM 8051 C C . ALA A 1 966 ? -28.417 -20.038 -15.474 1.00 92.44 966 ALA A C 1
ATOM 8053 O O . ALA A 1 966 ? -29.398 -19.856 -14.762 1.00 92.44 966 ALA A O 1
ATOM 8054 N N . TYR A 1 967 ? -28.402 -19.625 -16.744 1.00 93.06 967 TYR A N 1
ATOM 8055 C CA . TYR A 1 967 ? -29.377 -18.699 -17.332 1.00 93.06 967 TYR A CA 1
ATOM 8056 C C . TYR A 1 967 ? -30.065 -19.301 -18.567 1.00 93.06 967 TYR A C 1
ATOM 8058 O O . TYR A 1 967 ? -29.796 -18.940 -19.719 1.00 93.06 967 TYR A O 1
ATOM 8066 N N . LYS A 1 968 ? -30.991 -20.238 -18.337 1.00 87.00 968 LYS A N 1
ATOM 8067 C CA . LYS A 1 968 ? -31.752 -20.929 -19.397 1.00 87.00 968 LYS A CA 1
ATOM 8068 C C . LYS A 1 968 ? -32.962 -20.121 -19.874 1.00 87.00 968 LYS A C 1
ATOM 8070 O O . LYS A 1 968 ? -34.099 -20.580 -19.793 1.00 87.00 968 LYS A O 1
ATOM 8075 N N . PHE A 1 969 ? -32.718 -18.915 -20.376 1.00 90.19 969 PHE A N 1
ATOM 8076 C CA . PHE A 1 969 ? -33.768 -18.040 -20.898 1.00 90.19 969 PHE A CA 1
ATOM 8077 C C . PHE A 1 969 ? -33.968 -18.232 -22.402 1.00 90.19 969 PHE A C 1
ATOM 8079 O O . PHE A 1 969 ? -33.016 -18.221 -23.176 1.00 90.19 969 PHE A O 1
ATOM 8086 N N . ASN A 1 970 ? -35.226 -18.358 -22.832 1.00 90.69 970 ASN A N 1
ATOM 8087 C CA . ASN A 1 970 ? -35.577 -18.658 -24.227 1.00 90.69 970 ASN A CA 1
ATOM 8088 C C . ASN A 1 970 ? -35.192 -17.551 -25.225 1.00 90.69 970 ASN A C 1
ATOM 8090 O O . ASN A 1 970 ? -35.142 -17.801 -26.427 1.00 90.69 970 ASN A O 1
ATOM 8094 N N . ASN A 1 971 ? -34.962 -16.327 -24.747 1.00 96.19 971 ASN A N 1
ATOM 8095 C CA . ASN A 1 971 ? -34.604 -15.175 -25.568 1.00 96.19 971 ASN A CA 1
ATOM 8096 C C . ASN A 1 971 ? -33.117 -14.790 -25.484 1.00 96.19 971 ASN A C 1
ATOM 8098 O O . ASN A 1 971 ? -32.745 -13.753 -26.033 1.00 96.19 971 ASN A O 1
ATOM 8102 N N . VAL A 1 972 ? -32.273 -15.605 -24.841 1.00 98.00 972 VAL A N 1
ATOM 8103 C CA . VAL A 1 972 ? -30.816 -15.411 -24.814 1.00 98.00 972 VAL A CA 1
ATOM 8104 C C . VAL A 1 972 ? -30.142 -16.517 -25.614 1.00 98.00 972 VAL A C 1
ATOM 8106 O O . VAL A 1 972 ? -30.391 -17.701 -25.392 1.00 98.00 972 VAL A O 1
ATOM 8109 N N . ASN A 1 973 ? -29.276 -16.135 -26.548 1.00 97.81 973 ASN A N 1
ATOM 8110 C CA . ASN A 1 973 ? -28.435 -17.068 -27.284 1.00 97.81 973 ASN A CA 1
ATOM 8111 C C . ASN A 1 973 ? -26.970 -16.887 -26.879 1.00 97.81 973 ASN A C 1
ATOM 8113 O O . ASN A 1 973 ? -26.455 -15.774 -26.906 1.00 97.81 973 ASN A O 1
ATOM 8117 N N . TRP A 1 974 ? -26.314 -17.988 -26.519 1.00 97.56 974 TRP A N 1
ATOM 8118 C CA . TRP A 1 974 ? -24.970 -18.004 -25.942 1.00 97.56 974 TRP A CA 1
ATOM 8119 C C . TRP A 1 974 ? -23.940 -18.507 -26.961 1.00 97.56 974 TRP A C 1
ATOM 8121 O O . TRP A 1 974 ? -23.972 -19.681 -27.355 1.00 97.56 974 TRP A O 1
ATOM 8131 N N . VAL A 1 975 ? -23.008 -17.644 -27.362 1.00 97.31 975 VAL A N 1
ATOM 8132 C CA . VAL A 1 975 ? -22.111 -17.856 -28.507 1.00 97.31 975 VAL A CA 1
ATOM 8133 C C . VAL A 1 975 ? -20.645 -17.794 -28.071 1.00 97.31 975 VAL A C 1
ATOM 8135 O O . VAL A 1 975 ? -20.211 -16.821 -27.472 1.00 97.31 975 VAL A O 1
ATOM 8138 N N . ASN A 1 976 ? -19.852 -18.815 -28.402 1.00 97.44 976 ASN A N 1
ATOM 8139 C CA . ASN A 1 976 ? -18.402 -18.762 -28.207 1.00 97.44 976 ASN A CA 1
ATOM 8140 C C . ASN A 1 976 ? -17.728 -18.234 -29.479 1.00 97.44 976 ASN A C 1
ATOM 8142 O O . ASN A 1 976 ? -17.762 -18.909 -30.509 1.00 97.44 976 ASN A O 1
ATOM 8146 N N . SER A 1 977 ? -17.197 -17.011 -29.442 1.00 96.38 977 SER A N 1
ATOM 8147 C CA . SER A 1 977 ? -16.600 -16.359 -30.614 1.00 96.38 977 SER A CA 1
ATOM 8148 C C . SER A 1 977 ? -15.730 -15.157 -30.218 1.00 96.38 977 SER A C 1
ATOM 8150 O O . SER A 1 977 ? -15.592 -14.853 -29.038 1.00 96.38 977 SER A O 1
ATOM 8152 N N . ASP A 1 978 ? -15.138 -14.488 -31.206 1.00 94.62 978 ASP A N 1
ATOM 8153 C CA . ASP A 1 978 ? -14.188 -13.385 -31.038 1.00 94.62 978 ASP A CA 1
ATOM 8154 C C . ASP A 1 978 ? -14.848 -12.048 -31.415 1.00 94.62 978 ASP A C 1
ATOM 8156 O O . ASP A 1 978 ? -15.467 -11.922 -32.474 1.00 94.62 978 ASP A O 1
ATOM 8160 N N . VAL A 1 979 ? -14.708 -11.033 -30.560 1.00 96.56 979 VAL A N 1
ATOM 8161 C CA . VAL A 1 979 ? -15.253 -9.682 -30.787 1.00 96.56 979 VAL A CA 1
ATOM 8162 C C . VAL A 1 979 ? -14.615 -8.960 -31.976 1.00 96.56 979 VAL A C 1
ATOM 8164 O O . VAL A 1 979 ? -15.222 -8.057 -32.542 1.00 96.56 979 VAL A O 1
ATOM 8167 N N . THR A 1 980 ? -13.417 -9.370 -32.394 1.00 95.56 980 THR A N 1
ATOM 8168 C CA . THR A 1 980 ? -12.731 -8.852 -33.589 1.00 95.56 980 THR A CA 1
ATOM 8169 C C . THR A 1 980 ? -13.249 -9.477 -34.889 1.00 95.56 980 THR A C 1
ATOM 8171 O O . THR A 1 980 ? -12.826 -9.078 -35.977 1.00 95.56 980 THR A O 1
ATOM 8174 N N . LYS A 1 981 ? -14.153 -10.466 -34.793 1.00 95.75 981 LYS A N 1
ATOM 8175 C CA . LYS A 1 981 ? -14.802 -11.140 -35.923 1.00 95.75 981 LYS A CA 1
ATOM 8176 C C . LYS A 1 981 ? -16.165 -11.704 -35.506 1.00 95.75 981 LYS A C 1
ATOM 8178 O O . LYS A 1 981 ? -16.338 -12.912 -35.320 1.00 95.75 981 LYS A O 1
ATOM 8183 N N . LEU A 1 982 ? -17.147 -10.822 -35.388 1.00 97.38 982 LEU A N 1
ATOM 8184 C CA . LEU A 1 982 ? -18.480 -11.150 -34.909 1.00 97.38 982 LEU A CA 1
ATOM 8185 C C . LEU A 1 982 ? -19.254 -12.011 -35.933 1.00 97.38 982 LEU A C 1
ATOM 8187 O O . LEU A 1 982 ? -19.375 -11.632 -37.103 1.00 97.38 982 LEU A O 1
ATOM 8191 N N . PRO A 1 983 ? -19.868 -13.137 -35.517 1.00 97.06 983 PRO A N 1
ATOM 8192 C CA . PRO A 1 983 ? -20.553 -14.081 -36.407 1.00 97.06 983 PRO A CA 1
ATOM 8193 C C . PRO A 1 983 ? -21.977 -13.628 -36.787 1.00 97.06 983 PRO A C 1
ATOM 8195 O O . PRO A 1 983 ? -22.889 -14.446 -36.914 1.00 97.06 983 PRO A O 1
ATOM 8198 N N . TYR A 1 984 ? -22.182 -12.322 -36.952 1.00 98.00 984 TYR A N 1
ATOM 8199 C CA . TYR A 1 984 ? -23.485 -11.700 -37.189 1.00 98.00 984 TYR A CA 1
ATOM 8200 C C . TYR A 1 984 ? -23.509 -10.925 -38.502 1.00 98.00 984 TYR A C 1
ATOM 8202 O O . TYR A 1 984 ? -22.466 -10.551 -39.047 1.00 98.00 984 TYR A O 1
ATOM 8210 N N . LYS A 1 985 ? -24.714 -10.682 -39.017 1.00 97.12 985 LYS A N 1
ATOM 8211 C CA . LYS A 1 985 ? -24.915 -9.899 -40.236 1.00 97.12 985 LYS A CA 1
ATOM 8212 C C . LYS A 1 985 ? -24.746 -8.409 -39.948 1.00 97.12 985 LYS A C 1
ATOM 8214 O O . LYS A 1 985 ? -24.837 -7.951 -38.810 1.00 97.12 985 LYS A O 1
ATOM 8219 N N . ASP A 1 986 ? -24.523 -7.656 -41.013 1.00 97.75 986 ASP A N 1
ATOM 8220 C CA . ASP A 1 986 ? -24.480 -6.200 -40.957 1.00 97.75 986 ASP A CA 1
ATOM 8221 C C . ASP A 1 986 ? -25.827 -5.648 -40.472 1.00 97.75 986 ASP A C 1
ATOM 8223 O O . ASP A 1 986 ? -26.890 -6.163 -40.831 1.00 97.75 986 ASP A O 1
ATOM 8227 N N . SER A 1 987 ? -25.782 -4.577 -39.677 1.00 97.50 987 SER A N 1
ATOM 8228 C CA . SER A 1 987 ? -26.964 -3.850 -39.198 1.00 97.50 987 SER A CA 1
ATOM 8229 C C . SER A 1 987 ? -28.020 -4.736 -38.515 1.00 97.50 987 SER A C 1
ATOM 8231 O O . SER A 1 987 ? -29.227 -4.576 -38.708 1.00 97.50 987 SER A O 1
ATOM 8233 N N . GLU A 1 988 ? -27.579 -5.679 -37.686 1.00 97.44 988 GLU A N 1
ATOM 8234 C CA . GLU A 1 988 ? -28.443 -6.644 -37.007 1.00 97.44 988 GLU A CA 1
ATOM 8235 C C . GLU A 1 988 ? -28.948 -6.148 -35.638 1.00 97.44 988 GLU A C 1
ATOM 8237 O O . GLU A 1 988 ? -30.096 -6.420 -35.265 1.00 97.44 988 GLU A O 1
ATOM 8242 N N . PHE A 1 989 ? -28.144 -5.372 -34.904 1.00 98.38 989 PHE A N 1
ATOM 8243 C CA . PHE A 1 989 ? -28.412 -5.021 -33.504 1.00 98.38 989 PHE A CA 1
ATOM 8244 C C . PHE A 1 989 ? -28.867 -3.580 -33.301 1.00 98.38 989 PHE A C 1
ATOM 8246 O O . PHE A 1 989 ? -28.350 -2.643 -33.904 1.00 98.38 989 PHE A O 1
ATOM 8253 N N . ASN A 1 990 ? -29.832 -3.391 -32.401 1.00 98.38 990 ASN A N 1
ATOM 8254 C CA . ASN A 1 990 ? -30.262 -2.063 -31.966 1.00 98.38 990 ASN A CA 1
ATOM 8255 C C . ASN A 1 990 ? -29.273 -1.455 -30.960 1.00 98.38 990 ASN A C 1
ATOM 8257 O O . ASN A 1 990 ? -29.011 -0.253 -31.000 1.00 98.38 990 ASN A O 1
ATOM 8261 N N . VAL A 1 991 ? -28.745 -2.288 -30.060 1.00 98.50 991 VAL A N 1
ATOM 8262 C CA . VAL A 1 991 ? -27.763 -1.907 -29.043 1.00 98.50 991 VAL A CA 1
ATOM 8263 C C . VAL A 1 991 ? -26.696 -2.994 -28.964 1.00 98.50 991 VAL A C 1
ATOM 8265 O O . VAL A 1 991 ? -27.034 -4.174 -28.891 1.00 98.50 991 VAL A O 1
ATOM 8268 N N . TYR A 1 992 ? -25.431 -2.591 -28.960 1.00 98.50 992 TYR A N 1
ATOM 8269 C CA . TYR A 1 992 ? -24.293 -3.433 -28.619 1.00 98.50 992 TYR A CA 1
ATOM 8270 C C . TYR A 1 992 ? -23.650 -2.879 -27.340 1.00 98.50 992 TYR A C 1
ATOM 8272 O O . TYR A 1 992 ? -23.208 -1.735 -27.326 1.00 98.50 992 TYR A O 1
ATOM 8280 N N . VAL A 1 993 ? -23.634 -3.662 -26.261 1.00 98.62 993 VAL A N 1
ATOM 8281 C CA . VAL A 1 993 ? -22.940 -3.351 -25.006 1.00 98.62 993 VAL A CA 1
ATOM 8282 C C . VAL A 1 993 ? -21.643 -4.159 -24.927 1.00 98.62 993 VAL A C 1
ATOM 8284 O O . VAL A 1 993 ? -21.671 -5.381 -25.062 1.00 98.62 993 VAL A O 1
ATOM 8287 N N . SER A 1 994 ? -20.519 -3.483 -24.694 1.00 97.44 994 SER A N 1
ATOM 8288 C CA . SER A 1 994 ? -19.221 -4.118 -24.458 1.00 97.44 994 SER A CA 1
ATOM 8289 C C . SER A 1 994 ? -18.459 -3.408 -23.347 1.00 97.44 994 SER A C 1
ATOM 8291 O O . SER A 1 994 ? -17.966 -2.294 -23.526 1.00 97.44 994 SER A O 1
ATOM 8293 N N . TYR A 1 995 ? -18.341 -4.056 -22.197 1.00 95.75 995 TYR A N 1
ATOM 8294 C CA . TYR A 1 995 ? -17.627 -3.510 -21.049 1.00 95.75 995 TYR A CA 1
ATOM 8295 C C . TYR A 1 995 ? -16.309 -4.242 -20.814 1.00 95.75 995 TYR A C 1
ATOM 8297 O O . TYR A 1 995 ? -16.272 -5.460 -20.932 1.00 95.75 995 TYR A O 1
ATOM 8305 N N . GLU A 1 996 ? -15.272 -3.474 -20.461 1.00 91.25 996 GLU A N 1
ATOM 8306 C CA . GLU A 1 996 ? -13.945 -3.946 -20.024 1.00 91.25 996 GLU A CA 1
ATOM 8307 C C . GLU A 1 996 ? -13.286 -4.943 -21.001 1.00 91.25 996 GLU A C 1
ATOM 8309 O O . GLU A 1 996 ? -13.128 -6.126 -20.721 1.00 91.25 996 GLU A O 1
ATOM 8314 N N . VAL A 1 997 ? -12.956 -4.458 -22.204 1.00 92.06 997 VAL A N 1
ATOM 8315 C CA . VAL A 1 997 ? -12.323 -5.245 -23.290 1.00 92.06 997 VAL A CA 1
ATOM 8316 C C . VAL A 1 997 ? -11.278 -4.475 -24.042 1.00 92.06 997 VAL A C 1
ATOM 8318 O O . VAL A 1 997 ? -10.271 -5.036 -24.468 1.00 92.06 997 VAL A O 1
ATOM 8321 N N . PHE A 1 998 ? -11.543 -3.196 -24.261 1.00 93.88 998 PHE A N 1
ATOM 8322 C CA . PHE A 1 998 ? -10.733 -2.344 -25.109 1.00 93.88 998 PHE A CA 1
ATOM 8323 C C . PHE A 1 998 ? -9.263 -2.302 -24.662 1.00 93.88 998 PHE A C 1
ATOM 8325 O O . PHE A 1 998 ? -8.353 -2.235 -25.483 1.00 93.88 998 PHE A O 1
ATOM 8332 N N . GLU A 1 999 ? -9.044 -2.396 -23.356 1.00 93.12 999 GLU A N 1
ATOM 8333 C CA . GLU A 1 999 ? -7.764 -2.430 -22.663 1.00 93.12 999 GLU A CA 1
ATOM 8334 C C . GLU A 1 999 ? -6.996 -3.754 -22.799 1.00 93.12 999 GLU A C 1
ATOM 8336 O O . GLU A 1 999 ? -5.775 -3.777 -22.622 1.00 93.12 999 GLU A O 1
ATOM 8341 N N . HIS A 1 1000 ? -7.687 -4.840 -23.147 1.00 91.31 1000 HIS A N 1
ATOM 8342 C CA . HIS A 1 1000 ? -7.123 -6.179 -23.331 1.00 91.31 1000 HIS A CA 1
ATOM 8343 C C . HIS A 1 1000 ? -6.718 -6.465 -24.778 1.00 91.31 1000 HIS A C 1
ATOM 8345 O O . HIS A 1 1000 ? -6.054 -7.466 -25.046 1.00 91.31 1000 HIS A O 1
ATOM 8351 N N . LEU A 1 1001 ? -7.138 -5.625 -25.728 1.00 91.00 1001 LEU A N 1
ATOM 8352 C CA . LEU A 1 1001 ? -6.868 -5.842 -27.143 1.00 91.00 1001 LEU A CA 1
ATOM 8353 C C . LEU A 1 1001 ? -5.462 -5.349 -27.523 1.00 91.00 1001 LEU A C 1
ATOM 8355 O O . LEU A 1 1001 ? -5.089 -4.219 -27.188 1.00 91.00 1001 LEU A O 1
ATOM 8359 N N . PRO A 1 1002 ? -4.683 -6.154 -28.274 1.00 89.50 1002 PRO A N 1
ATOM 8360 C CA . PRO A 1 1002 ? -3.494 -5.670 -28.961 1.00 89.50 1002 PRO A CA 1
ATOM 8361 C C . PRO A 1 1002 ? -3.846 -4.482 -29.854 1.00 89.50 1002 PRO A C 1
ATOM 8363 O O . PRO A 1 1002 ? -4.922 -4.454 -30.459 1.00 89.50 1002 PRO A O 1
ATOM 8366 N N . LEU A 1 1003 ? -2.932 -3.516 -29.971 1.00 84.25 1003 LEU A N 1
ATOM 8367 C CA . LEU A 1 1003 ? -3.186 -2.276 -30.710 1.00 84.25 1003 LEU A CA 1
ATOM 8368 C C . LEU A 1 1003 ? -3.602 -2.537 -32.167 1.00 84.25 1003 LEU A C 1
ATOM 8370 O O . LEU A 1 1003 ? -4.433 -1.805 -32.699 1.00 84.25 1003 LEU A O 1
ATOM 8374 N N . GLU A 1 1004 ? -3.084 -3.598 -32.795 1.00 87.50 1004 GLU A N 1
ATOM 8375 C CA . GLU A 1 1004 ? -3.450 -4.005 -34.156 1.00 87.50 1004 GLU A CA 1
ATOM 8376 C C . GLU A 1 1004 ? -4.855 -4.626 -34.296 1.00 87.50 1004 GLU A C 1
ATOM 8378 O O . GLU A 1 1004 ? -5.367 -4.742 -35.411 1.00 87.50 1004 GLU A O 1
ATOM 8383 N N . LEU A 1 1005 ? -5.487 -5.049 -33.195 1.00 92.06 1005 LEU A N 1
ATOM 8384 C CA . LEU A 1 1005 ? -6.832 -5.642 -33.190 1.00 92.06 1005 LEU A CA 1
ATOM 8385 C C . LEU A 1 1005 ? -7.926 -4.644 -32.797 1.00 92.06 1005 LEU A C 1
ATOM 8387 O O . LEU A 1 1005 ? -9.096 -4.867 -33.116 1.00 92.06 1005 LEU A O 1
ATOM 8391 N N . THR A 1 1006 ? -7.555 -3.524 -32.174 1.00 92.31 1006 THR A N 1
ATOM 8392 C CA . THR A 1 1006 ? -8.475 -2.455 -31.769 1.00 92.31 1006 THR A CA 1
ATOM 8393 C C . THR A 1 1006 ? -9.307 -1.914 -32.933 1.00 92.31 1006 THR A C 1
ATOM 8395 O O . THR A 1 1006 ? -10.507 -1.695 -32.783 1.00 92.31 1006 THR A O 1
ATOM 8398 N N . GLU A 1 1007 ? -8.700 -1.727 -34.108 1.00 92.50 1007 GLU A N 1
ATOM 8399 C CA . GLU A 1 1007 ? -9.402 -1.218 -35.294 1.00 92.50 1007 GLU A CA 1
ATOM 8400 C C . GLU A 1 1007 ? -10.464 -2.206 -35.787 1.00 92.50 1007 GLU A C 1
ATOM 8402 O O . GLU A 1 1007 ? -11.626 -1.834 -35.932 1.00 92.50 1007 GLU A O 1
ATOM 8407 N N . LYS A 1 1008 ? -10.103 -3.489 -35.927 1.00 95.31 1008 LYS A N 1
ATOM 8408 C CA . LYS A 1 1008 ? -11.032 -4.553 -36.349 1.00 95.31 1008 LYS A CA 1
ATOM 8409 C C . LYS A 1 1008 ? -12.224 -4.680 -35.408 1.00 95.31 1008 LYS A C 1
ATOM 8411 O O . LYS A 1 1008 ? -13.353 -4.843 -35.855 1.00 95.31 1008 LYS A O 1
ATOM 8416 N N . TYR A 1 1009 ? -11.979 -4.584 -34.105 1.00 97.31 1009 TYR A N 1
ATOM 8417 C CA . TYR A 1 1009 ? -13.035 -4.602 -33.098 1.00 97.31 1009 TYR A CA 1
ATOM 8418 C C . TYR A 1 1009 ? -14.039 -3.449 -33.282 1.00 97.31 1009 TYR A C 1
ATOM 8420 O O . TYR A 1 1009 ? -15.250 -3.672 -33.251 1.00 97.31 1009 TYR A O 1
ATOM 8428 N N . LEU A 1 1010 ? -13.561 -2.225 -33.529 1.00 97.44 1010 LEU A N 1
ATOM 8429 C CA . LEU A 1 1010 ? -14.434 -1.067 -33.757 1.00 97.44 1010 LEU A CA 1
ATOM 8430 C C . LEU A 1 1010 ? -15.155 -1.127 -35.113 1.00 97.44 1010 LEU A C 1
ATOM 8432 O O . LEU A 1 1010 ? -16.319 -0.727 -35.201 1.00 97.44 1010 LEU A O 1
ATOM 8436 N N . GLU A 1 1011 ? -14.503 -1.653 -36.153 1.00 96.81 1011 GLU A N 1
ATOM 8437 C CA . GLU A 1 1011 ? -15.127 -1.921 -37.454 1.00 96.81 1011 GLU A CA 1
ATOM 8438 C C . GLU A 1 1011 ? -16.274 -2.925 -37.325 1.00 96.81 1011 GLU A C 1
ATOM 8440 O O . GLU A 1 1011 ? -17.379 -2.656 -37.801 1.00 96.81 1011 GLU A O 1
ATOM 8445 N N . GLU A 1 1012 ? -16.052 -4.036 -36.621 1.00 97.81 1012 GLU A N 1
ATOM 8446 C CA . GLU A 1 1012 ? -17.080 -5.038 -36.348 1.00 97.81 1012 GLU A CA 1
ATOM 8447 C C . GLU A 1 1012 ? -18.223 -4.458 -35.513 1.00 97.81 1012 GLU A C 1
ATOM 8449 O O . GLU A 1 1012 ? -19.389 -4.631 -35.876 1.00 97.81 1012 GLU A O 1
ATOM 8454 N N . ALA A 1 1013 ? -17.915 -3.694 -34.458 1.00 97.75 1013 ALA A N 1
ATOM 8455 C CA . ALA A 1 1013 ? -18.921 -3.019 -33.642 1.00 97.75 1013 ALA A CA 1
ATOM 8456 C C . ALA A 1 1013 ? -19.812 -2.092 -34.487 1.00 97.75 1013 ALA A C 1
ATOM 8458 O O . ALA A 1 1013 ? -21.038 -2.141 -34.381 1.00 97.75 1013 ALA A O 1
ATOM 8459 N N . LYS A 1 1014 ? -19.219 -1.288 -35.380 1.00 97.62 1014 LYS A N 1
ATOM 8460 C CA . LYS A 1 1014 ? -19.955 -0.422 -36.314 1.00 97.62 1014 LYS A CA 1
ATOM 8461 C C . LYS A 1 1014 ? -20.734 -1.217 -37.366 1.00 97.62 1014 LYS A C 1
ATOM 8463 O O . LYS A 1 1014 ? -21.836 -0.821 -37.759 1.00 97.62 1014 LYS A O 1
ATOM 8468 N N . ARG A 1 1015 ? -20.179 -2.326 -37.855 1.00 97.94 1015 ARG A N 1
ATOM 8469 C CA . ARG A 1 1015 ? -20.804 -3.166 -38.881 1.00 97.94 1015 ARG A CA 1
ATOM 8470 C C . ARG A 1 1015 ? -22.101 -3.782 -38.370 1.00 97.94 1015 ARG A C 1
ATOM 8472 O O . ARG A 1 1015 ? -23.123 -3.681 -39.049 1.00 97.94 1015 ARG A O 1
ATOM 8479 N N . VAL A 1 1016 ? -22.081 -4.372 -37.174 1.00 98.25 1016 VAL A N 1
ATOM 8480 C CA . VAL A 1 1016 ? -23.212 -5.155 -36.651 1.00 98.25 1016 VAL A CA 1
ATOM 8481 C C . VAL A 1 1016 ? -24.346 -4.305 -36.071 1.00 98.25 1016 VAL A C 1
ATOM 8483 O O . VAL A 1 1016 ? -25.479 -4.782 -36.001 1.00 98.25 1016 VAL A O 1
ATOM 8486 N N . ILE A 1 1017 ? -24.099 -3.053 -35.671 1.00 97.88 1017 ILE A N 1
ATOM 8487 C CA . ILE A 1 1017 ? -25.174 -2.159 -35.211 1.00 97.88 1017 ILE A CA 1
ATOM 8488 C C . ILE A 1 1017 ? -25.956 -1.562 -36.393 1.00 97.88 1017 ILE A C 1
ATOM 8490 O O . ILE A 1 1017 ? -25.400 -1.239 -37.447 1.00 97.88 1017 ILE A O 1
ATOM 8494 N N . LYS A 1 1018 ? -27.275 -1.425 -36.219 1.00 97.38 1018 LYS A N 1
ATOM 8495 C CA . LYS A 1 1018 ? -28.199 -0.764 -37.158 1.00 97.38 1018 LYS A CA 1
ATOM 8496 C C . LYS A 1 1018 ? -27.851 0.713 -37.337 1.00 97.38 1018 LYS A C 1
ATOM 8498 O O . LYS A 1 1018 ? -27.193 1.305 -36.486 1.00 97.38 1018 LYS A O 1
ATOM 8503 N N . ASP A 1 1019 ? -28.374 1.331 -38.391 1.00 92.44 1019 ASP A N 1
ATOM 8504 C CA . ASP A 1 1019 ? -28.346 2.790 -38.533 1.00 92.44 1019 ASP A CA 1
ATOM 8505 C C . ASP A 1 1019 ? -29.117 3.431 -37.365 1.00 92.44 1019 ASP A C 1
ATOM 8507 O O . ASP A 1 1019 ? -30.231 3.005 -37.041 1.00 92.44 1019 ASP A O 1
ATOM 8511 N N . ASN A 1 1020 ? -28.524 4.429 -36.699 1.00 89.38 1020 ASN A N 1
ATOM 8512 C CA . ASN A 1 1020 ? -28.969 4.970 -35.398 1.00 89.38 1020 ASN A CA 1
ATOM 8513 C C . ASN A 1 1020 ? -28.916 3.977 -34.213 1.00 89.38 1020 ASN A C 1
ATOM 8515 O O . ASN A 1 1020 ? -29.426 4.272 -33.122 1.00 89.38 1020 ASN A O 1
ATOM 8519 N N . GLY A 1 1021 ? -28.323 2.798 -34.410 1.00 95.94 1021 GLY A N 1
ATOM 8520 C CA . GLY A 1 1021 ? -27.992 1.854 -33.350 1.00 95.94 1021 GLY A CA 1
ATOM 8521 C C . GLY A 1 1021 ? -26.904 2.411 -32.435 1.00 95.94 1021 GLY A C 1
ATOM 8522 O O . GLY A 1 1021 ? -26.148 3.307 -32.816 1.00 95.94 1021 GLY A O 1
ATOM 8523 N N . LYS A 1 1022 ? -26.850 1.899 -31.203 1.00 97.81 1022 LYS A N 1
ATOM 8524 C CA . LYS A 1 1022 ? -25.899 2.362 -30.183 1.00 97.81 1022 LYS A CA 1
ATOM 8525 C C . LYS A 1 1022 ? -24.878 1.291 -29.854 1.00 97.81 1022 LYS A C 1
ATOM 8527 O O . LYS A 1 1022 ? -25.255 0.170 -29.531 1.00 97.81 1022 LYS A O 1
ATOM 8532 N N . PHE A 1 1023 ? -23.611 1.669 -29.857 1.00 98.50 1023 PHE A N 1
ATOM 8533 C CA . PHE A 1 1023 ? -22.530 0.904 -29.259 1.00 98.50 1023 PHE A CA 1
ATOM 8534 C C . PHE A 1 1023 ? -22.129 1.562 -27.936 1.00 98.50 1023 PHE A C 1
ATOM 8536 O O . PHE A 1 1023 ? -21.757 2.732 -27.904 1.00 98.50 1023 PHE A O 1
ATOM 8543 N N . ILE A 1 1024 ? -22.289 0.839 -26.833 1.00 98.44 1024 ILE A N 1
ATOM 8544 C CA . ILE A 1 1024 ? -22.013 1.307 -25.476 1.00 98.44 1024 ILE A CA 1
ATOM 8545 C C . ILE A 1 1024 ? -20.765 0.580 -24.998 1.00 98.44 1024 ILE A C 1
ATOM 8547 O O . ILE A 1 1024 ? -20.801 -0.631 -24.796 1.00 98.44 1024 ILE A O 1
ATOM 8551 N N . ILE A 1 1025 ? -19.681 1.326 -24.817 1.00 98.00 1025 ILE A N 1
ATOM 8552 C CA . ILE A 1 1025 ? -18.360 0.785 -24.498 1.00 98.00 1025 ILE A CA 1
ATOM 8553 C C . ILE A 1 1025 ? -17.817 1.384 -23.201 1.00 98.00 1025 ILE A C 1
ATOM 8555 O O . ILE A 1 1025 ? -18.049 2.563 -22.926 1.00 98.00 1025 ILE A O 1
ATOM 8559 N N . SER A 1 1026 ? -17.087 0.596 -22.407 1.00 96.12 1026 SER A N 1
ATOM 8560 C CA . SER A 1 1026 ? -16.298 1.107 -21.279 1.00 96.12 1026 SER A CA 1
ATOM 8561 C C . SER A 1 1026 ? -14.839 0.680 -21.332 1.00 96.12 1026 SER A C 1
ATOM 8563 O O . SER A 1 1026 ? -14.500 -0.329 -21.943 1.00 96.12 1026 SER A O 1
ATOM 8565 N N . THR A 1 1027 ? -13.999 1.472 -20.671 1.00 94.38 1027 THR A N 1
ATOM 8566 C CA . THR A 1 1027 ? -12.600 1.152 -20.372 1.00 94.38 1027 THR A CA 1
ATOM 8567 C C . THR A 1 1027 ? -12.251 1.722 -18.991 1.00 94.38 1027 THR A C 1
ATOM 8569 O O . THR A 1 1027 ? -12.797 2.767 -18.599 1.00 94.38 1027 THR A O 1
ATOM 8572 N N . PRO A 1 1028 ? -11.332 1.097 -18.243 1.00 92.12 1028 PRO A N 1
ATOM 8573 C CA . PRO A 1 1028 ? -10.695 1.705 -17.087 1.00 92.12 1028 PRO A CA 1
ATOM 8574 C C . PRO A 1 1028 ? -10.041 3.037 -17.468 1.00 92.12 1028 PRO A C 1
ATOM 8576 O O . PRO A 1 1028 ? -9.492 3.178 -18.564 1.00 92.12 1028 PRO A O 1
ATOM 8579 N N . ASN A 1 1029 ? -10.106 4.024 -16.571 1.00 90.38 1029 ASN A N 1
ATOM 8580 C CA . ASN A 1 1029 ? -9.452 5.313 -16.778 1.00 90.38 1029 ASN A CA 1
ATOM 8581 C C . ASN A 1 1029 ? -8.002 5.257 -16.284 1.00 90.38 1029 ASN A C 1
ATOM 8583 O O . ASN A 1 1029 ? -7.753 5.240 -15.071 1.00 90.38 1029 ASN A O 1
ATOM 8587 N N . ARG A 1 1030 ? -7.045 5.336 -17.216 1.00 90.75 1030 ARG A N 1
ATOM 8588 C CA . ARG A 1 1030 ? -5.610 5.348 -16.890 1.00 90.75 1030 ARG A CA 1
ATOM 8589 C C . ARG A 1 1030 ? -5.245 6.428 -15.870 1.00 90.75 1030 ARG A C 1
ATOM 8591 O O . ARG A 1 1030 ? -4.374 6.206 -15.036 1.00 90.75 1030 ARG A O 1
ATOM 8598 N N . GLU A 1 1031 ? -5.894 7.597 -15.901 1.00 83.69 1031 GLU A N 1
ATOM 8599 C CA . GLU A 1 1031 ? -5.543 8.717 -15.013 1.00 83.69 1031 GLU A CA 1
ATOM 8600 C C . GLU A 1 1031 ? -5.705 8.379 -13.525 1.00 83.69 1031 GLU A C 1
ATOM 8602 O O . GLU A 1 1031 ? -4.895 8.819 -12.711 1.00 83.69 1031 GLU A O 1
ATOM 8607 N N . THR A 1 1032 ? -6.696 7.555 -13.178 1.00 76.62 1032 THR A N 1
ATOM 8608 C CA . THR A 1 1032 ? -6.954 7.096 -11.802 1.00 76.62 1032 THR A CA 1
ATOM 8609 C C . THR A 1 1032 ? -6.257 5.785 -11.451 1.00 76.62 1032 THR A C 1
ATOM 8611 O O . THR A 1 1032 ? -6.297 5.356 -10.302 1.00 76.62 1032 THR A O 1
ATOM 8614 N N . ARG A 1 1033 ? -5.630 5.133 -12.436 1.00 74.94 1033 ARG A N 1
ATOM 8615 C CA . ARG A 1 1033 ? -5.068 3.781 -12.323 1.00 74.94 1033 ARG A CA 1
ATOM 8616 C C . ARG A 1 1033 ? -3.567 3.714 -12.610 1.00 74.94 1033 ARG A C 1
ATOM 8618 O O . ARG A 1 1033 ? -3.019 2.625 -12.700 1.00 74.94 1033 ARG A O 1
ATOM 8625 N N . LYS A 1 1034 ? -2.867 4.858 -12.651 1.00 67.50 1034 LYS A N 1
ATOM 8626 C CA . LYS A 1 1034 ? -1.412 4.954 -12.924 1.00 67.50 1034 LYS A CA 1
ATOM 8627 C C . LYS A 1 1034 ? -0.530 4.036 -12.062 1.00 67.50 1034 LYS A C 1
ATOM 8629 O O . LYS A 1 1034 ? 0.552 3.672 -12.503 1.00 67.50 1034 LYS A O 1
ATOM 8634 N N . ASN A 1 1035 ? -1.002 3.654 -10.873 1.00 58.34 1035 ASN A N 1
ATOM 8635 C CA . ASN A 1 1035 ? -0.288 2.793 -9.923 1.00 58.34 1035 ASN A CA 1
ATOM 8636 C C . ASN A 1 1035 ? -0.873 1.369 -9.816 1.00 58.34 1035 ASN A C 1
ATOM 8638 O O . ASN A 1 1035 ? -0.459 0.605 -8.946 1.00 58.34 1035 ASN A O 1
ATOM 8642 N N . ILE A 1 1036 ? -1.849 1.008 -10.655 1.00 69.75 1036 ILE A N 1
ATOM 8643 C CA . ILE A 1 1036 ? -2.460 -0.325 -10.691 1.00 69.75 1036 ILE A CA 1
ATOM 8644 C C . ILE A 1 1036 ? -1.913 -1.057 -11.913 1.00 69.75 1036 ILE A C 1
ATOM 8646 O O . ILE A 1 1036 ? -2.277 -0.743 -13.041 1.00 69.75 1036 ILE A O 1
ATOM 8650 N N . ASN A 1 1037 ? -1.041 -2.041 -11.693 1.00 73.69 1037 ASN A N 1
ATOM 8651 C CA . ASN A 1 1037 ? -0.517 -2.866 -12.777 1.00 73.69 1037 ASN A CA 1
ATOM 8652 C C . ASN A 1 1037 ? -1.348 -4.147 -12.909 1.00 73.69 1037 ASN A C 1
ATOM 8654 O O . ASN A 1 1037 ? -1.123 -5.113 -12.178 1.00 73.69 1037 ASN A O 1
ATOM 8658 N N . ASN A 1 1038 ? -2.325 -4.132 -13.814 1.00 78.88 1038 ASN A N 1
ATOM 8659 C CA . ASN A 1 1038 ? -3.121 -5.309 -14.126 1.00 78.88 1038 ASN A CA 1
ATOM 8660 C C . ASN A 1 1038 ? -2.432 -6.121 -15.242 1.00 78.88 1038 ASN A C 1
ATOM 8662 O O . ASN A 1 1038 ? -2.331 -5.615 -16.361 1.00 78.88 1038 ASN A O 1
ATOM 8666 N N . PRO A 1 1039 ? -1.973 -7.364 -14.987 1.00 82.69 1039 PRO A N 1
ATOM 8667 C CA . PRO A 1 1039 ? -1.186 -8.135 -15.954 1.00 82.69 1039 PRO A CA 1
ATOM 8668 C C . PRO A 1 1039 ? -1.951 -8.514 -17.229 1.00 82.69 1039 PRO A C 1
ATOM 8670 O O . PRO A 1 1039 ? -1.327 -8.923 -18.206 1.00 82.69 1039 PRO A O 1
ATOM 8673 N N . PHE A 1 1040 ? -3.281 -8.393 -17.235 1.00 84.75 1040 PHE A N 1
ATOM 8674 C CA . PHE A 1 1040 ? -4.108 -8.693 -18.403 1.00 84.75 1040 PHE A CA 1
ATOM 8675 C C . PHE A 1 1040 ? -4.419 -7.457 -19.255 1.00 84.75 1040 PHE A C 1
ATOM 8677 O O . PHE A 1 1040 ? -4.949 -7.606 -20.357 1.00 84.75 1040 PHE A O 1
ATOM 8684 N N . HIS A 1 1041 ? -4.098 -6.248 -18.782 1.00 89.56 1041 HIS A N 1
ATOM 8685 C CA . HIS A 1 1041 ? -4.286 -5.020 -19.550 1.00 89.56 1041 HIS A CA 1
ATOM 8686 C C . HIS A 1 1041 ? -3.072 -4.793 -20.453 1.00 89.56 1041 HIS A C 1
ATOM 8688 O O . HIS A 1 1041 ? -1.961 -4.560 -19.981 1.00 89.56 1041 HIS A O 1
ATOM 8694 N N . ILE A 1 1042 ? -3.288 -4.806 -21.768 1.00 89.56 1042 ILE A N 1
ATOM 8695 C CA . ILE A 1 1042 ? -2.260 -4.439 -22.747 1.00 89.56 1042 ILE A CA 1
ATOM 8696 C C . ILE A 1 1042 ? -2.063 -2.922 -22.738 1.00 89.56 1042 ILE A C 1
ATOM 8698 O O . ILE A 1 1042 ? -0.931 -2.434 -22.792 1.00 89.56 1042 ILE A O 1
ATOM 8702 N N . LYS A 1 1043 ? -3.163 -2.163 -22.665 1.00 90.25 1043 LYS A N 1
ATOM 8703 C CA . LYS A 1 1043 ? -3.119 -0.703 -22.574 1.00 90.25 1043 LYS A CA 1
ATOM 8704 C C . LYS A 1 1043 ? -4.375 -0.135 -21.929 1.00 90.25 1043 LYS A C 1
ATOM 8706 O O . LYS A 1 1043 ? -5.458 -0.234 -22.486 1.00 90.25 1043 LYS A O 1
ATOM 8711 N N . GLU A 1 1044 ? -4.210 0.594 -20.832 1.00 90.75 1044 GLU A N 1
ATOM 8712 C CA . GLU A 1 1044 ? -5.265 1.475 -20.328 1.00 90.75 1044 GLU A CA 1
ATOM 8713 C C . GLU A 1 1044 ? -5.224 2.833 -21.045 1.00 90.75 1044 GLU A C 1
ATOM 8715 O O . GLU A 1 1044 ? -4.153 3.405 -21.288 1.00 90.75 1044 GLU A O 1
ATOM 8720 N N . TYR A 1 1045 ? -6.400 3.366 -21.370 1.00 91.88 1045 TYR A N 1
ATOM 8721 C CA . TYR A 1 1045 ? -6.553 4.618 -22.108 1.00 91.88 1045 TYR A CA 1
ATOM 8722 C C . TYR A 1 1045 ? -6.998 5.738 -21.168 1.00 91.88 1045 TYR A C 1
ATOM 8724 O O . TYR A 1 1045 ? -7.733 5.515 -20.203 1.00 91.88 1045 TYR A O 1
ATOM 8732 N N . ASN A 1 1046 ? -6.563 6.966 -21.446 1.00 92.12 1046 ASN A N 1
ATOM 8733 C CA . ASN A 1 1046 ? -7.208 8.140 -20.860 1.00 92.12 1046 ASN A CA 1
ATOM 8734 C C . ASN A 1 1046 ? -8.341 8.650 -21.767 1.00 92.12 1046 ASN A C 1
ATOM 8736 O O . ASN A 1 1046 ? -8.513 8.188 -22.896 1.00 92.12 1046 ASN A O 1
ATOM 8740 N N . PHE A 1 1047 ? -9.119 9.614 -21.266 1.00 91.06 1047 PHE A N 1
ATOM 8741 C CA . PHE A 1 1047 ? -10.253 10.185 -22.001 1.00 91.06 1047 PHE A CA 1
ATOM 8742 C C . PHE A 1 1047 ? -9.886 10.674 -23.400 1.00 91.06 1047 PHE A C 1
ATOM 8744 O O . PHE A 1 1047 ? -10.621 10.404 -24.341 1.00 91.06 1047 PHE A O 1
ATOM 8751 N N . GLU A 1 1048 ? -8.769 11.384 -23.540 1.00 92.44 1048 GLU A N 1
ATOM 8752 C CA . GLU A 1 1048 ? -8.370 11.988 -24.810 1.00 92.44 1048 GLU A CA 1
ATOM 8753 C C . GLU A 1 1048 ? -8.002 10.921 -25.845 1.00 92.44 1048 GLU A C 1
ATOM 8755 O O . GLU A 1 1048 ? -8.497 10.949 -26.969 1.00 92.44 1048 GLU A O 1
ATOM 8760 N N . GLU A 1 1049 ? -7.197 9.930 -25.456 1.00 94.06 1049 GLU A N 1
ATOM 8761 C CA . GLU A 1 1049 ? -6.841 8.810 -26.329 1.00 94.06 1049 GLU A CA 1
ATOM 8762 C C . GLU A 1 1049 ? -8.075 8.004 -26.748 1.00 94.06 1049 GLU A C 1
ATOM 8764 O O . GLU A 1 1049 ? -8.236 7.698 -27.928 1.00 94.06 1049 GLU A O 1
ATOM 8769 N N . PHE A 1 1050 ? -8.957 7.688 -25.795 1.00 94.94 1050 PHE A N 1
ATOM 8770 C CA . PHE A 1 1050 ? -10.178 6.929 -26.055 1.00 94.94 1050 PHE A CA 1
ATOM 8771 C C . PHE A 1 1050 ? -11.126 7.689 -26.993 1.00 94.94 1050 PHE A C 1
ATOM 8773 O O . PHE A 1 1050 ? -11.613 7.129 -27.975 1.00 94.94 1050 PHE A O 1
ATOM 8780 N N . SER A 1 1051 ? -11.314 8.989 -26.742 1.00 94.62 1051 SER A N 1
ATOM 8781 C CA . SER A 1 1051 ? -12.144 9.886 -27.553 1.00 94.62 1051 SER A CA 1
ATOM 8782 C C . SER A 1 1051 ? -11.642 9.967 -28.993 1.00 94.62 1051 SER A C 1
ATOM 8784 O O . SER A 1 1051 ? -12.391 9.714 -29.937 1.00 94.62 1051 SER A O 1
ATOM 8786 N N . ASN A 1 1052 ? -10.340 10.219 -29.157 1.00 94.75 1052 ASN A N 1
ATOM 8787 C CA . ASN A 1 1052 ? -9.689 10.343 -30.459 1.00 94.75 1052 ASN A CA 1
ATOM 8788 C C . ASN A 1 1052 ? -9.781 9.067 -31.303 1.00 94.75 1052 ASN A C 1
ATOM 8790 O O . ASN A 1 1052 ? -9.718 9.139 -32.530 1.00 94.75 1052 ASN A O 1
ATOM 8794 N N . ILE A 1 1053 ? -9.876 7.892 -30.674 1.00 95.56 1053 ILE A N 1
ATOM 8795 C CA . ILE A 1 1053 ? -10.044 6.630 -31.394 1.00 95.56 1053 ILE A CA 1
ATOM 8796 C C . ILE A 1 1053 ? -11.504 6.454 -31.816 1.00 95.56 1053 ILE A C 1
ATOM 8798 O O . ILE A 1 1053 ? -11.762 6.231 -32.996 1.00 95.56 1053 ILE A O 1
ATOM 8802 N N . LEU A 1 1054 ? -12.458 6.584 -30.890 1.00 97.06 1054 LEU A N 1
ATOM 8803 C CA . LEU A 1 1054 ? -13.875 6.324 -31.170 1.00 97.06 1054 LEU A CA 1
ATOM 8804 C C . LEU A 1 1054 ? -14.462 7.277 -32.222 1.00 97.06 1054 LEU A C 1
ATOM 8806 O O . LEU A 1 1054 ? -15.220 6.847 -33.093 1.00 97.06 1054 LEU A O 1
ATOM 8810 N N . GLU A 1 1055 ? -14.077 8.552 -32.192 1.00 96.19 1055 GLU A N 1
ATOM 8811 C CA . GLU A 1 1055 ? -14.581 9.577 -33.120 1.00 96.19 1055 GLU A CA 1
ATOM 8812 C C . GLU A 1 1055 ? -14.139 9.367 -34.575 1.00 96.19 1055 GLU A C 1
ATOM 8814 O O . GLU A 1 1055 ? -14.754 9.911 -35.490 1.00 96.19 1055 GLU A O 1
ATOM 8819 N N . LYS A 1 1056 ? -13.128 8.525 -34.829 1.00 95.50 1056 LYS A N 1
ATOM 8820 C CA . LYS A 1 1056 ? -12.758 8.125 -36.198 1.00 95.50 1056 LYS A CA 1
ATOM 8821 C C . LYS A 1 1056 ? -13.777 7.176 -36.827 1.00 95.50 1056 LYS A C 1
ATOM 8823 O O . LYS A 1 1056 ? -13.894 7.130 -38.050 1.00 95.50 1056 LYS A O 1
ATOM 8828 N N . TYR A 1 1057 ? -14.493 6.409 -36.007 1.00 95.19 1057 TYR A N 1
ATOM 8829 C CA . TYR A 1 1057 ? -15.386 5.349 -36.472 1.00 95.19 1057 TYR A CA 1
ATOM 8830 C C . TYR A 1 1057 ? -16.859 5.754 -36.404 1.00 95.19 1057 TYR A C 1
ATOM 8832 O O . TYR A 1 1057 ? -17.629 5.369 -37.287 1.00 95.19 1057 TYR A O 1
ATOM 8840 N N . PHE A 1 1058 ? -17.258 6.547 -35.411 1.00 96.31 1058 PHE A N 1
ATOM 8841 C CA . PHE A 1 1058 ? -18.663 6.859 -35.138 1.00 96.31 1058 PHE A CA 1
ATOM 8842 C C . PHE A 1 1058 ? -18.971 8.343 -35.336 1.00 96.31 1058 PHE A C 1
ATOM 8844 O O . PHE A 1 1058 ? -18.215 9.203 -34.894 1.00 96.31 1058 PHE A O 1
ATOM 8851 N N . GLY A 1 1059 ? -20.108 8.648 -35.973 1.00 86.88 1059 GLY A N 1
ATOM 8852 C CA . GLY A 1 1059 ? -20.487 10.026 -36.312 1.00 86.88 1059 GLY A CA 1
ATOM 8853 C C . GLY A 1 1059 ? -20.887 10.876 -35.103 1.00 86.88 1059 GLY A C 1
ATOM 8854 O O . GLY A 1 1059 ? -20.876 12.105 -35.176 1.00 86.88 1059 GLY A O 1
ATOM 8855 N N . LYS A 1 1060 ? -21.235 10.235 -33.982 1.00 94.44 1060 LYS A N 1
ATOM 8856 C CA . LYS A 1 1060 ? -21.561 10.903 -32.721 1.00 94.44 1060 LYS A CA 1
ATOM 8857 C C . LYS A 1 1060 ? -21.150 10.038 -31.535 1.00 94.44 1060 LYS A C 1
ATOM 8859 O O . LYS A 1 1060 ? -21.565 8.884 -31.431 1.00 94.44 1060 LYS A O 1
ATOM 8864 N N . VAL A 1 1061 ? -20.385 10.629 -30.617 1.00 97.50 1061 VAL A N 1
ATOM 8865 C CA . VAL A 1 1061 ? -19.938 9.982 -29.377 1.00 97.50 1061 VAL A CA 1
ATOM 8866 C C . VAL A 1 1061 ? -20.333 10.836 -28.171 1.00 97.50 1061 VAL A C 1
ATOM 8868 O O . VAL A 1 1061 ? -20.187 12.056 -28.177 1.00 97.50 1061 VAL A O 1
ATOM 8871 N N . SER A 1 1062 ? -20.904 10.211 -27.142 1.00 97.12 1062 SER A N 1
ATOM 8872 C CA . SER A 1 1062 ? -21.250 10.854 -25.866 1.00 97.12 1062 SER A CA 1
ATOM 8873 C C . SER A 1 1062 ? -20.535 10.164 -24.714 1.00 97.12 1062 SER A C 1
ATOM 8875 O O . SER A 1 1062 ? -20.651 8.950 -24.566 1.00 97.12 1062 SER A O 1
ATOM 8877 N N . TYR A 1 1063 ? -19.844 10.939 -23.879 1.00 97.12 1063 TYR A N 1
ATOM 8878 C CA . TYR A 1 1063 ? -19.004 10.414 -22.801 1.00 97.12 1063 TYR A CA 1
ATOM 8879 C C . TYR A 1 1063 ? -19.652 10.560 -21.427 1.00 97.12 1063 TYR A C 1
ATOM 8881 O O . TYR A 1 1063 ? -20.338 11.545 -21.127 1.00 97.12 1063 TYR A O 1
ATOM 8889 N N . TYR A 1 1064 ? -19.395 9.562 -20.597 1.00 96.56 1064 TYR A N 1
ATOM 8890 C CA . TYR A 1 1064 ? -19.886 9.420 -19.241 1.00 96.56 1064 TYR A CA 1
ATOM 8891 C C . TYR A 1 1064 ? -18.753 8.922 -18.343 1.00 96.56 1064 TYR A C 1
ATOM 8893 O O . TYR A 1 1064 ? -17.770 8.333 -18.797 1.00 96.56 1064 TYR A O 1
ATOM 8901 N N . SER A 1 1065 ? -18.899 9.172 -17.052 1.00 90.06 1065 SER A N 1
ATOM 8902 C CA . SER A 1 1065 ? -17.913 8.878 -16.021 1.00 90.06 1065 SER A CA 1
ATOM 8903 C C . SER A 1 1065 ? -18.548 8.090 -14.893 1.00 90.06 1065 SER A C 1
ATOM 8905 O O . SER A 1 1065 ? -19.639 8.437 -14.439 1.00 90.06 1065 SER A O 1
ATOM 8907 N N . VAL A 1 1066 ? -17.859 7.054 -14.422 1.00 83.62 1066 VAL A N 1
ATOM 8908 C CA . VAL A 1 1066 ? -18.241 6.338 -13.203 1.00 83.62 1066 VAL A CA 1
ATOM 8909 C C . VAL A 1 1066 ? -17.527 6.985 -12.020 1.00 83.62 1066 VAL A C 1
ATOM 8911 O O . VAL A 1 1066 ? -16.306 6.888 -11.898 1.00 83.62 1066 VAL A O 1
ATOM 8914 N N . VAL A 1 1067 ? -18.291 7.682 -11.179 1.00 75.56 1067 VAL A N 1
ATOM 8915 C CA . VAL A 1 1067 ? -17.804 8.336 -9.955 1.00 75.56 1067 VAL A CA 1
ATOM 8916 C C . VAL A 1 1067 ? -18.468 7.647 -8.771 1.00 75.56 1067 VAL A C 1
ATOM 8918 O O . VAL A 1 1067 ? -19.694 7.496 -8.753 1.00 75.56 1067 VAL A O 1
ATOM 8921 N N . ASP A 1 1068 ? -17.652 7.189 -7.825 1.00 70.31 1068 ASP A N 1
ATOM 8922 C CA . ASP A 1 1068 ? -18.015 6.195 -6.812 1.00 70.31 1068 ASP A CA 1
ATOM 8923 C C . ASP A 1 1068 ? -18.528 4.904 -7.476 1.00 70.31 1068 ASP A C 1
ATOM 8925 O O . ASP A 1 1068 ? -17.742 4.081 -7.937 1.00 70.31 1068 ASP A O 1
ATOM 8929 N N . PHE A 1 1069 ? -19.847 4.763 -7.604 1.00 75.25 1069 PHE A N 1
ATOM 8930 C CA . PHE A 1 1069 ? -20.518 3.675 -8.323 1.00 75.25 1069 PHE A CA 1
ATOM 8931 C C . PHE A 1 1069 ? -21.569 4.180 -9.323 1.00 75.25 1069 PHE A C 1
ATOM 8933 O O . PHE A 1 1069 ? -22.193 3.382 -10.013 1.00 75.25 1069 PHE A O 1
ATOM 8940 N N . LYS A 1 1070 ? -21.794 5.498 -9.430 1.00 79.50 1070 LYS A N 1
ATOM 8941 C CA . LYS A 1 1070 ? -22.848 6.069 -10.283 1.00 79.50 1070 LYS A CA 1
ATOM 8942 C C . LYS A 1 1070 ? -22.297 6.531 -11.624 1.00 79.50 1070 LYS A C 1
ATOM 8944 O O . LYS A 1 1070 ? -21.233 7.143 -11.698 1.00 79.50 1070 LYS A O 1
ATOM 8949 N N . VAL A 1 1071 ? -23.085 6.323 -12.678 1.00 87.25 1071 VAL A N 1
ATOM 8950 C CA . VAL A 1 1071 ? -22.792 6.848 -14.016 1.00 87.25 1071 VAL A CA 1
ATOM 8951 C C . VAL A 1 1071 ? -23.273 8.295 -14.122 1.00 87.25 1071 VAL A C 1
ATOM 8953 O O . VAL A 1 1071 ? -24.455 8.588 -13.941 1.00 87.25 1071 VAL A O 1
ATOM 8956 N N . GLN A 1 1072 ? -22.358 9.206 -14.439 1.00 88.38 1072 GLN A N 1
ATOM 8957 C CA . GLN A 1 1072 ? -22.617 10.633 -14.613 1.00 88.38 1072 GLN A CA 1
ATOM 8958 C C . GLN A 1 1072 ? -22.272 11.065 -16.038 1.00 88.38 1072 GLN A C 1
ATOM 8960 O O . GLN A 1 1072 ? -21.343 10.542 -16.649 1.00 88.38 1072 GLN A O 1
ATOM 8965 N N . LYS A 1 1073 ? -23.018 12.027 -16.589 1.00 91.62 1073 LYS A N 1
ATOM 8966 C CA . LYS A 1 1073 ? -22.743 12.566 -17.928 1.00 91.62 1073 LYS A CA 1
ATOM 8967 C C . LYS A 1 1073 ? -21.523 13.488 -17.896 1.00 91.62 1073 LYS A C 1
ATOM 8969 O O . LYS A 1 1073 ? -21.436 14.350 -17.028 1.00 91.62 1073 LYS A O 1
ATOM 8974 N N . GLY A 1 1074 ? -20.649 13.361 -18.892 1.00 89.25 1074 GLY A N 1
ATOM 8975 C CA . GLY A 1 1074 ? -19.448 14.179 -19.045 1.00 89.25 1074 GLY A CA 1
ATOM 8976 C C . GLY A 1 1074 ? -18.156 13.427 -18.731 1.00 89.25 1074 GLY A C 1
ATOM 8977 O O . GLY A 1 1074 ? -18.160 12.250 -18.366 1.00 89.25 1074 GLY A O 1
ATOM 8978 N N . MET A 1 1075 ? -17.039 14.132 -18.908 1.00 86.94 1075 MET A N 1
ATOM 8979 C CA . MET A 1 1075 ? -15.695 13.619 -18.658 1.00 86.94 1075 MET A CA 1
ATOM 8980 C C . MET A 1 1075 ? -15.198 14.119 -17.303 1.00 86.94 1075 MET A C 1
ATOM 8982 O O . MET A 1 1075 ? -14.928 15.308 -17.134 1.00 86.94 1075 MET A O 1
ATOM 8986 N N . ASN A 1 1076 ? -15.061 13.217 -16.339 1.00 80.81 1076 ASN A N 1
ATOM 8987 C CA . ASN A 1 1076 ? -14.435 13.494 -15.058 1.00 80.81 1076 ASN A CA 1
ATOM 8988 C C . ASN A 1 1076 ? -13.084 12.774 -15.002 1.00 80.81 1076 ASN A C 1
ATOM 8990 O O . ASN A 1 1076 ? -13.027 11.549 -15.006 1.00 80.81 1076 ASN A O 1
ATOM 8994 N N . LYS A 1 1077 ? -11.989 13.540 -14.917 1.00 73.94 1077 LYS A N 1
ATOM 8995 C CA . LYS A 1 1077 ? -10.620 12.993 -14.879 1.00 73.94 1077 LYS A CA 1
ATOM 8996 C C . LYS A 1 1077 ? -10.369 12.066 -13.685 1.00 73.94 1077 LYS A C 1
ATOM 8998 O O . LYS A 1 1077 ? -9.493 11.215 -13.773 1.00 73.94 1077 LYS A O 1
ATOM 9003 N N . SER A 1 1078 ? -11.138 12.224 -12.610 1.00 73.88 1078 SER A N 1
ATOM 9004 C CA . SER A 1 1078 ? -11.064 11.420 -11.388 1.00 73.88 1078 SER A CA 1
ATOM 9005 C C . SER A 1 1078 ? -12.016 10.217 -11.390 1.00 73.88 1078 SER A C 1
ATOM 9007 O O . SER A 1 1078 ? -12.145 9.551 -10.369 1.00 73.88 1078 SER A O 1
ATOM 9009 N N . ALA A 1 1079 ? -12.711 9.938 -12.497 1.00 78.62 1079 ALA A N 1
ATOM 9010 C CA . ALA A 1 1079 ? -13.581 8.771 -12.619 1.00 78.62 1079 ALA A CA 1
ATOM 9011 C C . ALA A 1 1079 ? -12.773 7.482 -12.777 1.00 78.62 1079 ALA A C 1
ATOM 9013 O O . ALA A 1 1079 ? -11.795 7.477 -13.518 1.00 78.62 1079 ALA A O 1
ATOM 9014 N N . PHE A 1 1080 ? -13.215 6.391 -12.149 1.00 78.19 1080 PHE A N 1
ATOM 9015 C CA . PHE A 1 1080 ? -12.510 5.103 -12.199 1.00 78.19 1080 PHE A CA 1
ATOM 9016 C C . PHE A 1 1080 ? -12.669 4.393 -13.555 1.00 78.19 1080 PHE A C 1
ATOM 9018 O O . PHE A 1 1080 ? -11.721 3.802 -14.074 1.00 78.19 1080 PHE A O 1
ATOM 9025 N N . ASN A 1 1081 ? -13.851 4.517 -14.169 1.00 90.50 1081 ASN A N 1
ATOM 9026 C CA . ASN A 1 1081 ? -14.143 4.017 -15.512 1.00 90.50 1081 ASN A CA 1
ATOM 9027 C C . ASN A 1 1081 ? -14.703 5.125 -16.405 1.00 90.50 1081 ASN A C 1
ATOM 9029 O O . ASN A 1 1081 ? -15.459 6.002 -15.968 1.00 90.50 1081 ASN A O 1
ATOM 9033 N N . ILE A 1 1082 ? -14.374 5.007 -17.687 1.00 94.50 1082 ILE A N 1
ATOM 9034 C CA . ILE A 1 1082 ? -14.893 5.817 -18.783 1.00 94.50 1082 ILE A CA 1
ATOM 9035 C C . ILE A 1 1082 ? -15.964 5.002 -19.499 1.00 94.50 1082 ILE A C 1
ATOM 9037 O O . ILE A 1 1082 ? -15.753 3.823 -19.774 1.00 94.50 1082 ILE A O 1
ATOM 9041 N N . ILE A 1 1083 ? -17.099 5.620 -19.823 1.00 97.31 1083 ILE A N 1
ATOM 9042 C CA . ILE A 1 1083 ? -18.129 5.016 -20.676 1.00 97.31 1083 ILE A CA 1
ATOM 9043 C C . ILE A 1 1083 ? -18.368 5.938 -21.869 1.00 97.31 1083 ILE A C 1
ATOM 9045 O O . ILE A 1 1083 ? -18.506 7.151 -21.702 1.00 97.31 1083 ILE A O 1
ATOM 9049 N N . ALA A 1 1084 ? -18.461 5.370 -23.067 1.00 97.81 1084 ALA A N 1
ATOM 9050 C CA . ALA A 1 1084 ? -18.866 6.079 -24.270 1.00 97.81 1084 ALA A CA 1
ATOM 9051 C C . ALA A 1 1084 ? -20.100 5.428 -24.901 1.00 97.81 1084 ALA A C 1
ATOM 9053 O O . ALA A 1 1084 ? -20.258 4.208 -24.902 1.00 97.81 1084 ALA A O 1
ATOM 9054 N N . ILE A 1 1085 ? -20.976 6.270 -25.443 1.00 98.00 1085 ILE A N 1
ATOM 9055 C CA . ILE A 1 1085 ? -22.085 5.868 -26.305 1.00 98.00 1085 ILE A CA 1
ATOM 9056 C C . ILE A 1 1085 ? -21.775 6.368 -27.704 1.00 98.00 1085 ILE A C 1
ATOM 9058 O O . ILE A 1 1085 ? -21.738 7.575 -27.940 1.00 98.00 1085 ILE A O 1
ATOM 9062 N N . CYS A 1 1086 ? -21.586 5.427 -28.611 1.00 98.00 1086 CYS A N 1
ATOM 9063 C CA . CYS A 1 1086 ? -21.265 5.636 -30.007 1.00 98.00 1086 CYS A CA 1
ATOM 9064 C C . CYS A 1 1086 ? -22.507 5.366 -30.867 1.00 98.00 1086 CYS A C 1
ATOM 9066 O O . CYS A 1 1086 ? -23.150 4.326 -30.722 1.00 98.00 1086 CYS A O 1
ATOM 9068 N N . GLU A 1 1087 ? -22.858 6.294 -31.754 1.00 95.56 1087 GLU A N 1
ATOM 9069 C CA . GLU A 1 1087 ? -23.962 6.148 -32.712 1.00 95.56 1087 GLU A CA 1
ATOM 9070 C C . GLU A 1 1087 ? -23.403 6.008 -34.139 1.00 95.56 1087 GLU A C 1
ATOM 9072 O O . GLU A 1 1087 ? -22.470 6.728 -34.516 1.00 95.56 1087 GLU A O 1
ATOM 9077 N N . LYS A 1 1088 ? -23.950 5.045 -34.898 1.00 86.56 1088 LYS A N 1
ATOM 9078 C CA . LYS A 1 1088 ? -23.596 4.780 -36.303 1.00 86.56 1088 LYS A CA 1
ATOM 9079 C C . LYS A 1 1088 ? -24.112 5.854 -37.244 1.00 86.56 1088 LYS A C 1
ATOM 9081 O O . LYS A 1 1088 ? -25.311 6.200 -37.114 1.00 86.56 1088 LYS A O 1
#

Foldseek 3Di:
DVPVVVVVVVLVVVLVVCVVVVVLVVSLVSLVVCCVVPVLDLVSLLSNLSSCVVVVNLVVSLVSLLSSCLNPVLDQSSLQSNLVSCVVVVVNLQSLVSLVSNLVSDPDPVVNVVSVVVNVVSPDPHHFFEEEEEDEPPGCPQCPLLQVLCVVRHHYHYDHDPDLVSLVNRLVNGQEYEYEALDVNQLSNQPDPSLQVHAYEYEHEPPNLVDCSLVSHQLLSHAEYEYQADVSVVSNCVVPPPSCVRYPYDYFHAADALVLQDADDAAADAEEEEEEEDDVQQPVVQVLVLQLVLCVVPVSHAYEYQYYYPDVVVVVVNVVSCVVSVVPVRYHYPYHDPRLNVVLPPHQEYETPGLDDSACRSQLSNLSHLHQAQYEPHDCVVRRDPPLNYDPHSVRSVCSSPPNDRDSVVSNVSSVVRHHSVRSSVVVVVVVVVSVVCPVDPPDPDPLVVLQVLCVVPLALCSVAPPLLAPLLSVLLLVLVLLVVVVQCVLQDVQQLDWAEEEEACRNPSVVVVSVVSNNQHAEYEHCYPSNQVVVCVVCVSHHYHHDQLLDLVRQDAAGQEYEYAADLQQCPPPSSSLSNLLSNLVRYDQNHKYKYKHWEDCPQQFDPDPRGTHYHPVVVQVSLVVNQKHWPDKAARWAQSDPQRQLCVLPVCSVLSNVLNVLSSVVSSDPPDDSVRSNLVSLLVSLLRLVLCLVVVHHRTIIMIMMHGPPDDDPDDDDRSNVSDDNVVSVVVNVVSVVVCVVVVNCVDPSNVSNVVSSVVSVPPNPDPPVLLVLVLLLQLDALVVLQPDDLVQKDWFKAKWFDPDPFKIWTWTWIAGPVRFIETQGSWIAGPVVRDIDHHPRLVPHPCVVSVVVVVVVVVPDDFDDDNRMGMDGPNPVVVVVCVVCVLCLCFPQDDPRGPSCDSQNVLLVSQLLVVLLVQAAAAWEEEEPACFLNSSVSSCLVGYQAYEHEYQDVVSLVNNVRHRVRPRYHGYHDDLLDDPAAFQAGQEYEYEAPCQQDDPVSNVSNLVSQNRRHHQQGKYKYKFFACLQCVPPDRVRGPDGDHPVRVVVVLVVRAVDKWKWAQDSSHIGGDDDSNGGMIMMIGGD

Radius of gyration: 36.69 Å; chains: 1; bounding box: 96×87×90 Å

pLDDT: mean 89.78, std 8.78, range [34.72, 98.69]

Organism: Clostridium botulinum (strain 657 / Type Ba4) (NCBI:txid515621)

Secondary structure (DSSP, 8-state):
-HHHHHHHHHHHHHHHHHHHTT-HHHHHHHHHHHHHH-TT-HHHHHHHHHHHHHTT-HHHHHHHHHHHHHH-TT-HHHHHHHHHHHHHTT-HHHHHHHHHHHHHH---HHHHHHHHHHHHHHT-SSPPPEEEEEEETT--TTTHHHHHHHHTTSEEEEEEESSTHHHHHHHHH-SEEEEESSSHHHHHHTTSGGGGTSEEEEEE-SGGGGSTHHHHS-GGG-SEEEESSTHHHHHHHHHSTTGGGTS-EEE-PPPB-TTTS------S-SEEEEES-BSGGG-HHHHHHHHHHHHHH-TT-EEEEE--BS-HHHHHHHHHHHHHTT-TTTEEEEE--S-HHHHGGG-SEEEE--S--SS-HHHHHHHHTTPEEEEE--TTHHHHS-GGGEESSHHHHHHHHH-S---HHHHHHHHHHHSBHHHHHHHHHHHHHHHHHGGG------HHHHHHHHHHH--SHHHHS-TTSHHHHHHHHHHHHHHHHHHHHHHH-S-GGGSEEEEE--TTSHHHHHHHHTT-SEEEEEES-HHHHHHHHHH-TTSEEEES-TTSGGG--S-EEEEEEES-GGG--SHHHHHHHHHHHHHHEEEEEEEEEEEEEESS-PPP--TT--PEEHHHHHHHHHHTTEEEEEEEE--SSSS--TTGGGGGGGHHHHHHHHHHHHHHHH-TTS-HHHHHHHHHHHHHHHHHHHHHHS--SSEEEEEEEETT-----PPPPHHHHS-HHHHHHHHHHHHHHHHHTT-TTSHHHHHHHHHHHHHHSPS--HHHHHHHHHHH----HHHHHTS--TT-EEEEEEEEE-SSSEEEEEEEEE-TT--EEEEEEEEEETTTTEEE--HHHHHSTTHHHHHHHHHHHHHS-PPPBTTEEEEE--HHHHHHHHHTHHHHHHT---TTSTTS-HHHHHHHHHHHHHHHTT--TT-EEEESS-TTSHHHHHHTTTSSEEEEEES-HHHHHHHHHH---TTEEEEE-BTTB-SS-TT-EEEEEE-S-GGGS-HHHHHHHHHHHHHHEEEEEEEEEEEEBHHHHTT---TT-S--B-HHHHHHHHTTT-SEEEEEEEETTEEEES--TT-SEEEEEEE-

Sequence (1088 aa):
MDDSYTKLNEIKSKIKSLIDINQLDYANKLIDDYIEKIPNDIEIYSMKAITLIIEGKLEEAESILKAGLELDYNNFDLNYNLAYVYEQDGYISKASACYNTAKDNCKDNNLRDQIENILNKYHIKEPAKKIIFFVKQGMDSFIDDIIEGLSQDYITIKSIVTDFKQIDKGMKWADICWFEWCDELIIYGSKLELAKEKKIVCRLHRYEAFTEYITAVCWENVDKLIIVSQHLKDILEVNIPNIEKKVDIIAIDNGVNLKKYKLKERNIGFNIGYVGYIHSRKNPTLLLQIMYELVKRDNRYKLYIAGKFQDDMLKMYWYYQVKEMKLDNNIIFDGWQSDIEEWLENKNYILSTSIHESFGYGIAEAMASGIKPVIHNFLFANQIWEREYLFNGIFEAIDIIQSPKYNYKGYRNFIESKYSLDKQIKKVKETIKNTIENAKNKIEFNYADYWNNTLSNKFDIEGVGYIGLGKTYNKYLYENRIYILDNIIKSLFNKISKIKVLELGPGVGIFTDYYRKQEVEDYTAIDISEKSVKELSRSYEDYKFINGDISDNKYYSNKYDLIFAADVLLHITNENNYKSTIKNIATSLNDDGICILLDPISVINTKSSSEHVIIRDKNYVNKILNENGLEMLQIIPVSFFMNYPLDKKLLFNKEDLVLHLFNLISCVFSQEKLTEEHKNLLAQYILNNDRRLLMEKNFGLSEKLMVIKKKKDKNNFSKIDITELWNDEQLRKEEKNLLKILSQKNIINKDYFSIMDRLIKDLHQDDLNLEYIKNIFNNMIPYKEDDYDKYDFHTAQIIFGKREKINDNFEIIEFCIKNNDNKILLISNIWYDMKNKRSIFSNEIFKSYNFQYINRFIEEIVKYNLQYNNNIAGFIFDRNIKKDIEDNYIAYIWERGIPCSQFMPVWGYLTICERYKFAASFIKSDYKVLEAPCGFGYGAAYFSKLCSKVEALDLAKDNIDFAKNAYKFNNVNWVNSDVTKLPYKDSEFNVYVSYEVFEHLPLELTEKYLEEAKRVIKDNGKFIISTPNRETRKNINNPFHIKEYNFEEFSNILEKYFGKVSYYSVVDFKVQKGMNKSAFNIIAICEK